Protein AF-0000000070506401 (afdb_homodimer)

InterPro domains:
  IPR000594 THIF-type NAD/FAD binding fold [PF00899] (18-394)
  IPR035985 Ubiquitin-activating enzyme-like [SSF69572] (12-397)
  IPR045886 ThiF/MoeB/HesA family [PTHR10953] (8-391)

Foldseek 3Di:
DPDPPPPDPVRVVLCVLLVVVCVVQNPLLLVLQLVAEEEEEACALLRLLQLLLSPQNHGNEYEYEAQDFDDPQRCVSHVQDDPVRGRPQPRVSSQVSSCVNHVNYYYYYDNDHLVCCCVPPVCVVLPHQAYEYEPDFPVSVQSVLVSCLVSQHKYWYWYFFVQKIKIFIAGNVRRRRPPPVQPPPPLLCLVFAFDRVCVVLVPDDLVPDDPVVNLVPALRSLSSVLQVVLCVVVVDGQDDPVSLVVSLVSLQVSFDADPVHRPDTSVSSVVNNVCSVVNPPPPPVVDLVVVVLLVVLQSQLCVVPVFGQLLDVVCLVVSLVVSQVSSCVVCVNRRHDHDPDSVVSSVRNVSRRHGDNVSSNVNSNLSSVLVSCSSSVPDDHQQTMKMAGNVVRDIDGTHD/DPDPPPQPPVRVVLCVLLVVVCVVLNPLLLVLQLVAEEEEEACALLRLLQLLLSPQNHGNEYEYEAQDFDDPQRCVSHVQDDPVRGRPQPRVSSQVSSCVNHVNYYYYYDNDHLVCCCVPPVCVVLPHQAYEYEPDFLVSVQSVLVSCLVSQHKYWYWYFFVQKIKIFIAGNVRRRRPPPVLPQPPLLCLVFFFDVVCVVLVPDDLVPDDPVVNLVPALSSLSSVLQVVLCVVVVDGQDDPVSLVVSLVSLQVSWDADPVHRPDTSVSSVVNSVCSVVNPPPPPVVDLVVVVLLVVLQSQLCVVPVFGQLLDVVCLVVSLVVSQVSSCVVCVNRVHDHDPDSVVSSVRNVSRRHGDNVSSNVNSNLSSVLVSCSSSVPDDHQQTMKMAGNVVRDIDGGHD

Solvent-accessible surface area (backbone atoms only — not comparable to full-atom values): 40691 Å² total; per-residue (Å²): 128,81,69,80,72,77,67,52,73,66,52,46,52,49,43,61,62,40,43,61,55,35,52,67,56,30,68,66,28,50,52,38,33,40,68,31,28,36,33,38,32,33,72,43,41,40,38,47,36,20,47,49,33,37,40,62,80,36,31,22,30,37,34,28,35,16,50,50,55,31,44,78,77,51,34,58,40,16,84,82,48,50,84,86,44,54,69,36,52,36,13,54,54,52,39,57,54,56,42,70,69,29,83,82,34,45,70,44,58,38,81,39,47,66,64,55,38,59,72,74,40,57,68,70,66,70,74,40,59,34,38,38,37,33,79,67,52,62,72,56,43,53,54,50,38,52,52,29,52,75,67,63,31,36,36,37,40,37,42,50,42,35,53,35,33,39,36,35,45,17,33,64,96,44,68,41,56,79,50,52,74,7,39,45,40,36,56,42,33,26,69,42,59,28,64,47,14,35,46,46,53,61,64,55,52,74,85,76,44,51,68,71,55,51,49,63,43,53,25,32,44,54,34,25,55,45,30,41,52,40,27,72,74,63,72,45,71,68,77,49,70,68,42,45,49,51,49,31,50,56,41,58,71,64,55,60,69,48,92,89,43,82,80,52,68,41,60,26,48,54,48,16,42,64,38,63,73,55,13,70,46,68,68,42,83,83,47,57,58,50,55,54,54,49,51,51,21,47,44,50,34,26,71,73,66,73,42,49,46,17,53,46,83,89,37,28,72,66,28,38,57,51,41,50,51,36,34,47,52,50,27,52,68,28,51,42,71,75,80,86,65,63,64,58,53,51,47,50,16,46,26,22,59,28,55,36,48,20,50,20,28,21,47,8,8,49,50,23,45,44,49,49,24,64,62,46,67,79,44,65,57,68,69,29,30,38,35,35,34,63,63,67,71,46,71,42,73,40,46,82,127,81,68,80,74,76,66,52,73,66,52,46,51,49,44,62,61,40,43,61,54,36,52,66,54,30,68,67,29,49,53,38,32,39,66,32,29,36,33,37,33,32,72,44,42,40,38,48,36,21,47,50,33,37,40,62,80,36,30,21,28,38,34,28,35,15,50,50,55,31,45,79,78,53,34,60,42,16,84,83,49,53,84,85,42,52,69,36,52,35,15,54,54,52,38,57,54,55,41,72,70,28,82,81,35,44,69,44,59,39,80,38,47,66,64,54,39,60,72,76,40,57,68,69,66,71,74,40,58,35,38,38,38,32,81,66,53,62,71,56,43,54,56,51,40,53,53,29,51,75,68,64,30,37,38,37,40,38,42,50,41,34,54,36,33,38,38,35,47,15,34,68,95,43,66,42,57,79,50,55,78,12,34,50,39,38,57,41,32,24,68,45,61,30,64,53,15,34,46,49,54,61,63,55,54,73,86,75,45,52,67,72,56,51,49,63,42,54,24,30,45,54,33,26,55,46,30,42,52,39,28,72,74,63,73,44,71,70,76,49,69,69,43,44,49,50,48,31,51,56,42,55,70,65,57,60,65,47,92,89,44,80,80,53,67,38,60,25,49,53,50,17,43,63,38,63,74,55,10,71,47,68,66,43,82,83,46,58,58,52,55,53,53,48,51,52,19,48,44,52,34,25,72,74,67,74,42,49,45,18,54,46,83,90,36,28,71,66,27,39,56,53,41,49,51,37,34,47,52,49,27,51,69,30,55,42,74,73,79,87,65,64,65,58,52,50,48,49,16,47,28,22,60,29,56,35,48,19,49,19,29,22,48,9,8,50,53,24,45,44,49,48,22,63,62,46,68,49,66,62,62,69,69,27,32,38,35,34,36,62,62,68,69,44,70,41,72,38,42,80

Sequence (800 aa):
MASPESKSPEQSEKNRKYDRQLRLWGDHGQATLEAAHVCLINATGLGTEILKSLVLPGIGAFTIVDGKKITVEDIEPNFFLEADSVGKSRAQVATEILLELNPDVTGDYIDEEPEQILSNSPDFFNSFTVVVATALTEKTLVLLSKRLWELDIPLIVCRSIGFIAYMRIQIKEHTVIETHPDNETPDLRLDRPFDSLKKHLDSINLNEMSFKDHCHVPYLIILYKYLEKWILEHRALPKLYKDKQQLRDMIKSGIRRDEHDSSNSEENFEEAMKAVNTFQNLETPESMMIYYVMLRGVDKFQAEYNSYPGEFDDQVEPDIVKLKTCLTKLLSEWGCGPLAKDDYVHEFCRFGGAELHSVSAFLGGLAAQETIKLITNQYKPVHNTFIYDAVTSNSGTFFFMASPESKSPEQSEKNRKYDRQLRLWGDHGQATLEAAHVCLINATGLGTEILKSLVLPGIGAFTIVDGKKITVEDIEPNFFLEADSVGKSRAQVATEILLELNPDVTGDYIDEEPEQILSNSPDFFNSFTVVVATALTEKTLVLLSKRLWELDIPLIVCRSIGFIAYMRIQIKEHTVIETHPDNETPDLRLDRPFDSLKKHLDSINLNEMSFKDHCHVPYLIILYKYLEKWILEHRALPKLYKDKQQLRDMIKSGIRRDEHDSSNSEENFEEAMKAVNTFQNLETPESMMIYYVMLRGVDKFQAEYNSYPGEFDDQVEPDIVKLKTCLTKLLSEWGCGPLAKDDYVHEFCRFGGAELHSVSAFLGGLAAQETIKLITNQYKPVHNTFIYDAVTSNSGTFFF

pLDDT: mean 79.35, std 19.23, range [19.95, 98.81]

Secondary structure (DSSP, 8-state):
--------HHHHHHHHHTHHHHHHHHHHHHHHHHH-EEEEES--HHHHHHHHHHHTTT-SEEEEE--PBP-HHHHTT-TT--GGGTTSBHHHHHHHHHHHT-TT-EEEEE-S-HHHHHHH-GGGGGG-SEEEEES--HHHHHHHHHHHHHHT--EEEEEEEBTEEEEEEEBTTB------TTS----S-TTS--HHHHHHHHH--GGGS-HHHHHTS-HHHHHHHHHHHHHHHHSS---SHHHHHHHHHHHHTT----SS-TT---HHHHHHHHHTTTTT-TT-TT-THHHHHHHHHHHHHHHHHSS-TT-SGGGHHHHHHHHHHHHHHHHHHHTPPPPS-THHHHHHHHHTTPBPHHHHHHHHHHHHHHHHHHHHT-SPPP-SEEEEETTTTEEEEE--/--------HHHHHHHHHTHHHHHHHHHHHHHHHHH-EEEEES--HHHHHHHHHHHTTT-SEEEEE--PBP-HHHHTT-TT--GGGTTSBHHHHHHHHHHTT-TT-EEEEE-S-HHHHHHH-GGGGGG-SEEEEES--HHHHHHHHHHHHHHT--EEEEEEEBTEEEEEEEBTTB------TTS-S--S-TTS--HHHHHHHHH--GGGS-HHHHHTS-HHHHHHHHHHHHHHHHSS---SHHHHHHHHHHHHTTPPPPSS-TT---HHHHHHHHHTTTSS-TT-TT-THHHHHHHHHHHHHHHHHSS-TT-SGGGHHHHHHHHHHHHHHHHHHHTPPPPS-THHHHHHHHHTTPBPHHHHHHHHHHHHHHHHHHHHT-SPPP-SEEEEETTTTEEEEE--

Radius of gyration: 26.97 Å; Cα contacts (8 Å, |Δi|>4): 1550; chains: 2; bounding box: 68×63×70 Å

Structure (mmCIF, N/CA/C/O backbone):
data_AF-0000000070506401-model_v1
#
loop_
_entity.id
_entity.type
_entity.pdbx_description
1 polymer 'NEDD8-activating enzyme E1 regulatory subunit'
#
loop_
_atom_site.group_PDB
_atom_site.id
_atom_site.type_symbol
_atom_site.label_atom_id
_atom_site.label_alt_id
_atom_site.label_comp_id
_atom_site.label_asym_id
_atom_site.label_entity_id
_atom_site.label_seq_id
_atom_site.pdbx_PDB_ins_code
_atom_site.Cartn_x
_atom_site.Cartn_y
_atom_site.Cartn_z
_atom_site.occupancy
_atom_site.B_iso_or_equiv
_atom_site.auth_seq_id
_atom_site.auth_comp_id
_atom_site.auth_asym_id
_atom_site.auth_atom_id
_atom_site.pdbx_PDB_model_num
ATOM 1 N N . MET A 1 1 ? -10.141 -29.172 35.938 1 19.95 1 MET A N 1
ATOM 2 C CA . MET A 1 1 ? -10.414 -29.594 34.594 1 19.95 1 MET A CA 1
ATOM 3 C C . MET A 1 1 ? -11.359 -28.609 33.906 1 19.95 1 MET A C 1
ATOM 5 O O . MET A 1 1 ? -12.578 -28.703 34.031 1 19.95 1 MET A O 1
ATOM 9 N N . ALA A 1 2 ? -11.055 -27.359 33.875 1 30.64 2 ALA A N 1
ATOM 10 C CA . ALA A 1 2 ? -12.047 -26.344 33.531 1 30.64 2 ALA A CA 1
ATOM 11 C C . ALA A 1 2 ? -12.727 -26.656 32.188 1 30.64 2 ALA A C 1
ATOM 13 O O . ALA A 1 2 ? -12.07 -27.094 31.25 1 30.64 2 ALA A O 1
ATOM 14 N N . SER A 1 3 ? -13.875 -26.984 32.125 1 30.61 3 SER A N 1
ATOM 15 C CA . SER A 1 3 ? -14.688 -27.359 30.984 1 30.61 3 SER A CA 1
ATOM 16 C C . SER A 1 3 ? -14.492 -26.391 29.828 1 30.61 3 SER A C 1
ATOM 18 O O . SER A 1 3 ? -14.406 -25.172 30.047 1 30.61 3 SER A O 1
ATOM 20 N N . PRO A 1 4 ? -13.891 -26.75 28.672 1 41.03 4 PRO A N 1
ATOM 21 C CA . PRO A 1 4 ? -13.742 -25.812 27.562 1 41.03 4 PRO A CA 1
ATOM 22 C C . PRO A 1 4 ? -14.992 -24.953 27.344 1 41.03 4 PRO A C 1
ATOM 24 O O . PRO A 1 4 ? -16.094 -25.484 27.234 1 41.03 4 PRO A O 1
ATOM 27 N N . GLU A 1 5 ? -15.234 -23.938 28.047 1 42.62 5 GLU A N 1
ATOM 28 C CA . GLU A 1 5 ? -16.438 -23.109 28.094 1 42.62 5 GLU A CA 1
ATOM 29 C C . GLU A 1 5 ? -17.062 -22.984 26.703 1 42.62 5 GLU A C 1
ATOM 31 O O . GLU A 1 5 ? -16.391 -22.656 25.734 1 42.62 5 GLU A O 1
ATOM 36 N N . SER A 1 6 ? -18.078 -23.672 26.359 1 47.59 6 SER A N 1
ATOM 37 C CA . SER A 1 6 ? -18.969 -23.688 25.203 1 47.59 6 SER A CA 1
ATOM 38 C C . SER A 1 6 ? -19.234 -22.266 24.688 1 47.59 6 SER A C 1
ATOM 40 O O . SER A 1 6 ? -19.75 -21.422 25.422 1 47.59 6 SER A O 1
ATOM 42 N N . LYS A 1 7 ? -18.422 -21.938 23.781 1 56.75 7 LYS A N 1
ATOM 43 C CA . LYS A 1 7 ? -18.641 -20.594 23.25 1 56.75 7 LYS A CA 1
ATOM 44 C C . LYS A 1 7 ? -20.078 -20.422 22.781 1 56.75 7 LYS A C 1
ATOM 46 O O . LYS A 1 7 ? -20.703 -21.359 22.281 1 56.75 7 LYS A O 1
ATOM 51 N N . SER A 1 8 ? -20.828 -19.297 23.25 1 62.41 8 SER A N 1
ATOM 52 C CA . SER A 1 8 ? -22.172 -18.953 22.797 1 62.41 8 SER A CA 1
ATOM 53 C C . SER A 1 8 ? -22.281 -19 21.281 1 62.41 8 SER A C 1
ATOM 55 O O . SER A 1 8 ? -21.266 -18.891 20.578 1 62.41 8 SER A O 1
ATOM 57 N N . PRO A 1 9 ? -23.391 -19.484 20.734 1 61.19 9 PRO A N 1
ATOM 58 C CA . PRO A 1 9 ? -23.609 -19.5 19.281 1 61.19 9 PRO A CA 1
ATOM 59 C C . PRO A 1 9 ? -23.125 -18.219 18.609 1 61.19 9 PRO A C 1
ATOM 61 O O . PRO A 1 9 ? -22.594 -18.281 17.5 1 61.19 9 PRO A O 1
ATOM 64 N N . GLU A 1 10 ? -23.281 -17.125 19.297 1 63.31 10 GLU A N 1
ATOM 65 C CA . GLU A 1 10 ? -22.844 -15.852 18.734 1 63.31 10 GLU A CA 1
ATOM 66 C C . GLU A 1 10 ? -21.328 -15.781 18.641 1 63.31 10 GLU A C 1
ATOM 68 O O . GLU A 1 10 ? -20.781 -15.305 17.656 1 63.31 10 GLU A O 1
ATOM 73 N N . GLN A 1 11 ? -20.797 -16.281 19.641 1 63.84 11 GLN A N 1
ATOM 74 C CA . GLN A 1 11 ? -19.328 -16.281 19.688 1 63.84 11 GLN A CA 1
ATOM 75 C C . GLN A 1 11 ? -18.766 -17.234 18.641 1 63.84 11 GLN A C 1
ATOM 77 O O . GLN A 1 11 ? -17.734 -16.938 18.016 1 63.84 11 GLN A O 1
ATOM 82 N N . SER A 1 12 ? -19.484 -18.219 18.438 1 68.44 12 SER A N 1
ATOM 83 C CA . SER A 1 12 ? -19.047 -19.203 17.453 1 68.44 12 SER A CA 1
ATOM 84 C C . SER A 1 12 ? -19.125 -18.641 16.047 1 68.44 12 SER A C 1
ATOM 86 O O . SER A 1 12 ? -18.219 -18.844 15.242 1 68.44 12 SER A O 1
ATOM 88 N N . GLU A 1 13 ? -20.203 -17.938 15.82 1 72.69 13 GLU A N 1
ATOM 89 C CA . GLU A 1 13 ? -20.359 -17.344 14.492 1 72.69 13 GLU A CA 1
ATOM 90 C C . GLU A 1 13 ? -19.297 -16.281 14.227 1 72.69 13 GLU A C 1
ATOM 92 O O . GLU A 1 13 ? -18.75 -16.203 13.125 1 72.69 13 GLU A O 1
ATOM 97 N N . LYS A 1 14 ? -19.062 -15.602 15.258 1 75.88 14 LYS A N 1
ATOM 98 C CA . LYS A 1 14 ? -18.031 -14.578 15.133 1 75.88 14 LYS A CA 1
ATOM 99 C C . LYS A 1 14 ? -16.656 -15.203 14.906 1 75.88 14 LYS A C 1
ATOM 101 O O . LYS A 1 14 ? -15.875 -14.711 14.102 1 75.88 14 LYS A O 1
ATOM 106 N N . ASN A 1 15 ? -16.469 -16.234 15.562 1 73.38 15 ASN A N 1
ATOM 107 C CA . ASN A 1 15 ? -15.188 -16.922 15.406 1 73.38 15 ASN A CA 1
ATOM 108 C C . ASN A 1 15 ? -15.023 -17.5 14 1 73.38 15 ASN A C 1
ATOM 110 O O . ASN A 1 15 ? -13.914 -17.516 13.461 1 73.38 15 ASN A O 1
ATOM 114 N N . ARG A 1 16 ? -16.094 -17.875 13.562 1 72.81 16 ARG A N 1
ATOM 115 C CA . ARG A 1 16 ? -16.047 -18.406 12.203 1 72.81 16 ARG A CA 1
ATOM 116 C C . ARG A 1 16 ? -15.766 -17.297 11.195 1 72.81 16 ARG A C 1
ATOM 118 O O . ARG A 1 16 ? -15 -17.5 10.25 1 72.81 16 ARG A O 1
ATOM 125 N N . LYS A 1 17 ? -16.312 -16.172 11.539 1 75.94 17 LYS A N 1
ATOM 126 C CA . LYS A 1 17 ? -16.188 -15.031 10.641 1 75.94 17 LYS A CA 1
ATOM 127 C C . LYS A 1 17 ? -14.75 -14.508 10.625 1 75.94 17 LYS A C 1
ATOM 129 O O . LYS A 1 17 ? -14.227 -14.125 9.578 1 75.94 17 LYS A O 1
ATOM 134 N N . TYR A 1 18 ? -14.141 -14.594 11.789 1 77.44 18 TYR A N 1
ATOM 135 C CA . TYR A 1 18 ? -12.82 -13.992 11.922 1 77.44 18 TYR A CA 1
ATOM 136 C C . TYR A 1 18 ? -11.75 -15.062 12.086 1 77.44 18 TYR A C 1
ATOM 138 O O . TYR A 1 18 ? -10.688 -14.797 12.656 1 77.44 18 TYR A O 1
ATOM 146 N N . ASP A 1 19 ? -12.008 -16.25 11.609 1 78.69 19 ASP A N 1
ATOM 147 C CA . ASP A 1 19 ? -11.133 -17.406 11.82 1 78.69 19 ASP A CA 1
ATOM 148 C C . ASP A 1 19 ? -9.719 -17.125 11.32 1 78.69 19 ASP A C 1
ATOM 150 O O . ASP A 1 19 ? -8.742 -17.391 12.023 1 78.69 19 ASP A O 1
ATOM 154 N N . ARG A 1 20 ? -9.664 -16.578 10.25 1 75.75 20 ARG A N 1
ATOM 155 C CA . ARG A 1 20 ? -8.344 -16.359 9.664 1 75.75 20 ARG A CA 1
ATOM 156 C C . ARG A 1 20 ? -7.574 -15.297 10.445 1 75.75 20 ARG A C 1
ATOM 158 O O . ARG A 1 20 ? -6.383 -15.469 10.719 1 75.75 20 ARG A O 1
ATOM 165 N N . GLN A 1 21 ? -8.234 -14.281 10.875 1 79.88 21 GLN A N 1
ATOM 166 C CA . GLN A 1 21 ? -7.594 -13.227 11.656 1 79.88 21 GLN A CA 1
ATOM 167 C C . GLN A 1 21 ? -7.203 -13.727 13.039 1 79.88 21 GLN A C 1
ATOM 169 O O . GLN A 1 21 ? -6.168 -13.328 13.578 1 79.88 21 GLN A O 1
ATOM 174 N N . LEU A 1 22 ? -7.992 -14.625 13.547 1 81.31 22 LEU A N 1
ATOM 175 C CA . LEU A 1 22 ? -7.727 -15.203 14.859 1 81.31 22 LEU A CA 1
ATOM 176 C C . LEU A 1 22 ? -6.41 -15.969 14.859 1 81.31 22 LEU A C 1
ATOM 178 O O . LEU A 1 22 ? -5.684 -15.961 15.852 1 81.31 22 LEU A O 1
ATOM 182 N N . ARG A 1 23 ? -6.199 -16.453 13.758 1 81.81 23 ARG A N 1
ATOM 183 C CA . ARG A 1 23 ? -4.945 -17.188 13.633 1 81.81 23 ARG A CA 1
ATOM 184 C C . ARG A 1 23 ? -3.756 -16.234 13.562 1 81.81 23 ARG A C 1
ATOM 186 O O . ARG A 1 23 ? -2.652 -16.578 13.992 1 81.81 23 ARG A O 1
ATOM 193 N N . LEU A 1 24 ? -4.055 -15.141 13.125 1 81.56 24 LEU A N 1
ATOM 194 C CA . LEU A 1 24 ? -2.957 -14.219 12.852 1 81.56 24 LEU A CA 1
ATOM 195 C C . LEU A 1 24 ? -2.619 -13.398 14.086 1 81.56 24 LEU A C 1
ATOM 197 O O . LEU A 1 24 ? -1.445 -13.25 14.438 1 81.56 24 LEU A O 1
ATOM 201 N N . TRP A 1 25 ? -3.613 -12.844 14.797 1 82.62 25 TRP A N 1
ATOM 202 C CA . TRP A 1 25 ? -3.268 -12.039 15.961 1 82.62 25 TRP A CA 1
ATOM 203 C C . TRP A 1 25 ? -3.916 -12.602 17.219 1 82.62 25 TRP A C 1
ATOM 205 O O . TRP A 1 25 ? -3.855 -11.984 18.281 1 82.62 25 TRP A O 1
ATOM 215 N N . GLY A 1 26 ? -4.512 -13.75 17.188 1 83.62 26 GLY A N 1
ATOM 216 C CA . GLY A 1 26 ? -4.977 -14.492 18.359 1 83.62 26 GLY A CA 1
ATOM 217 C C . GLY A 1 26 ? -6.27 -13.945 18.938 1 83.62 26 GLY A C 1
ATOM 218 O O . GLY A 1 26 ? -6.766 -12.906 18.484 1 83.62 26 GLY A O 1
ATOM 219 N N . ASP A 1 27 ? -6.754 -14.633 19.922 1 85.38 27 ASP A N 1
ATOM 220 C CA . ASP A 1 27 ? -8.016 -14.281 20.562 1 85.38 27 ASP A CA 1
ATOM 221 C C . ASP A 1 27 ? -7.918 -12.922 21.25 1 85.38 27 ASP A C 1
ATOM 223 O O . ASP A 1 27 ? -8.852 -12.117 21.188 1 85.38 27 ASP A O 1
ATOM 227 N N . HIS A 1 28 ? -6.836 -12.742 21.859 1 87.31 28 HIS A N 1
ATOM 228 C CA . HIS A 1 28 ? -6.652 -11.477 22.547 1 87.31 28 HIS A CA 1
ATOM 229 C C . HIS A 1 28 ? -6.621 -10.312 21.578 1 87.31 28 HIS A C 1
ATOM 231 O O . HIS A 1 28 ? -7.223 -9.266 21.828 1 87.31 28 HIS A O 1
ATOM 237 N N . GLY A 1 29 ? -5.941 -10.516 20.5 1 89.12 29 GLY A N 1
ATOM 238 C CA . GLY A 1 29 ? -5.891 -9.477 19.484 1 89.12 29 GLY A CA 1
ATOM 239 C C . GLY A 1 29 ? -7.25 -9.148 18.891 1 89.12 29 GLY A C 1
ATOM 240 O O . GLY A 1 29 ? -7.602 -7.973 18.766 1 89.12 29 GLY A O 1
ATOM 241 N N . GLN A 1 30 ? -8.016 -10.141 18.672 1 90.94 30 GLN A N 1
ATOM 242 C CA . GLN A 1 30 ? -9.336 -9.93 18.094 1 90.94 30 GLN A CA 1
ATOM 243 C C . GLN A 1 30 ? -10.281 -9.266 19.094 1 90.94 30 GLN A C 1
ATOM 245 O O . GLN A 1 30 ? -11.062 -8.383 18.734 1 90.94 30 GLN A O 1
ATOM 250 N N . ALA A 1 31 ? -10.156 -9.719 20.281 1 91.88 31 ALA A N 1
ATOM 251 C CA . ALA A 1 31 ? -10.992 -9.133 21.328 1 91.88 31 ALA A CA 1
ATOM 252 C C . ALA A 1 31 ? -10.672 -7.648 21.516 1 91.88 31 ALA A C 1
ATOM 254 O O . ALA A 1 31 ? -11.578 -6.836 21.703 1 91.88 31 ALA A O 1
ATOM 255 N N . THR A 1 32 ? -9.398 -7.371 21.453 1 93.69 32 THR A N 1
ATOM 256 C CA . THR A 1 32 ? -8.977 -5.98 21.594 1 93.69 32 THR A CA 1
ATOM 257 C C . THR A 1 32 ? -9.469 -5.145 20.422 1 93.69 32 THR A C 1
ATOM 259 O O . THR A 1 32 ? -9.875 -3.994 20.594 1 93.69 32 THR A O 1
ATOM 262 N N . LEU A 1 33 ? -9.414 -5.68 19.266 1 94.06 33 LEU A N 1
ATOM 263 C CA . LEU A 1 33 ? -9.914 -5.004 18.078 1 94.06 33 LEU A CA 1
ATOM 264 C C . LEU A 1 33 ? -11.406 -4.727 18.188 1 94.06 33 LEU A C 1
ATOM 266 O O . LEU A 1 33 ? -11.867 -3.633 17.859 1 94.06 33 LEU A O 1
ATOM 270 N N . GLU A 1 34 ? -12.117 -5.68 18.688 1 95.25 34 GLU A N 1
ATOM 271 C CA . GLU A 1 34 ? -13.57 -5.582 18.812 1 95.25 34 GLU A CA 1
ATOM 272 C C . GLU A 1 34 ? -13.961 -4.602 19.922 1 95.25 34 GLU A C 1
ATOM 274 O O . GLU A 1 34 ? -15.102 -4.137 19.969 1 95.25 34 GLU A O 1
ATOM 279 N N . ALA A 1 35 ? -13.062 -4.309 20.75 1 96.44 35 ALA A N 1
ATOM 280 C CA . ALA A 1 35 ? -13.32 -3.371 21.828 1 96.44 35 ALA A CA 1
ATOM 281 C C . ALA A 1 35 ? -12.836 -1.968 21.469 1 96.44 35 ALA A C 1
ATOM 283 O O . ALA A 1 35 ? -13.156 -0.999 22.172 1 96.44 35 ALA A O 1
ATOM 284 N N . ALA A 1 36 ? -12.125 -1.816 20.422 1 97.44 36 ALA A N 1
ATOM 285 C CA . ALA A 1 36 ? -11.477 -0.558 20.062 1 97.44 36 ALA A CA 1
ATOM 286 C C . ALA A 1 36 ? -12.492 0.44 19.516 1 97.44 36 ALA A C 1
ATOM 288 O O . ALA A 1 36 ? -13.492 0.047 18.922 1 97.44 36 ALA A O 1
ATOM 289 N N . HIS A 1 37 ? -12.25 1.702 19.734 1 98.62 37 HIS A N 1
ATOM 290 C CA . HIS A 1 37 ? -13.008 2.824 19.188 1 98.62 37 HIS A CA 1
ATOM 291 C C . HIS A 1 37 ? -12.094 3.791 18.438 1 98.62 37 HIS A C 1
ATOM 293 O O . HIS A 1 37 ? -11.289 4.496 19.062 1 98.62 37 HIS A O 1
ATOM 299 N N . VAL A 1 38 ? -12.258 3.844 17.125 1 98.69 38 VAL A N 1
ATOM 300 C CA . VAL A 1 38 ? -11.375 4.645 16.281 1 98.69 38 VAL A CA 1
ATOM 301 C C . VAL A 1 38 ? -12.094 5.918 15.844 1 98.69 38 VAL A C 1
ATOM 303 O O . VAL A 1 38 ? -13.266 5.879 15.469 1 98.69 38 VAL A O 1
ATOM 306 N N . CYS A 1 39 ? -11.398 7.027 15.898 1 98.81 39 CYS A N 1
ATOM 307 C CA . CYS A 1 39 ? -11.906 8.289 15.383 1 98.81 39 CYS A CA 1
ATOM 308 C C . CYS A 1 39 ? -11.234 8.648 14.062 1 98.81 39 CYS A C 1
ATOM 310 O O . CYS A 1 39 ? -10 8.664 13.969 1 98.81 39 CYS A O 1
ATOM 312 N N . LEU A 1 40 ? -12.023 8.828 13.055 1 98.75 40 LEU A N 1
ATOM 313 C CA . LEU A 1 40 ? -11.516 9.336 11.789 1 98.75 40 LEU A CA 1
ATOM 314 C C . LEU A 1 40 ? -11.875 10.805 11.602 1 98.75 40 LEU A C 1
ATOM 316 O O . LEU A 1 40 ? -13.047 11.18 11.672 1 98.75 40 LEU A O 1
ATOM 320 N N . ILE A 1 41 ? -10.844 11.633 11.398 1 98.5 41 ILE A N 1
ATOM 321 C CA . ILE A 1 41 ? -11.07 13.039 11.094 1 98.5 41 ILE A CA 1
ATOM 322 C C . ILE A 1 41 ? -10.977 13.258 9.586 1 98.5 41 ILE A C 1
ATOM 324 O O . ILE A 1 41 ? -9.922 13.039 8.984 1 98.5 41 ILE A O 1
ATOM 328 N N . ASN A 1 42 ? -12.055 13.734 8.961 1 97.25 42 ASN A N 1
ATOM 329 C CA . ASN A 1 42 ? -12.242 13.984 7.539 1 97.25 42 ASN A CA 1
ATOM 330 C C . ASN A 1 42 ? -12.398 12.68 6.762 1 97.25 42 ASN A C 1
ATOM 332 O O . ASN A 1 42 ? -11.438 11.922 6.617 1 97.25 42 ASN A O 1
ATOM 336 N N . ALA A 1 43 ? -13.57 12.484 6.258 1 96.5 43 ALA A N 1
ATOM 337 C CA . ALA A 1 43 ? -13.875 11.281 5.488 1 96.5 43 ALA A CA 1
ATOM 338 C C . ALA A 1 43 ? -13.484 11.445 4.023 1 96.5 43 ALA A C 1
ATOM 340 O O . ALA A 1 43 ? -14.305 11.234 3.127 1 96.5 43 ALA A O 1
ATOM 341 N N . THR A 1 44 ? -12.172 11.766 3.797 1 95.62 44 THR A N 1
ATOM 342 C CA . THR A 1 44 ? -11.648 11.828 2.438 1 95.62 44 THR A CA 1
ATOM 343 C C . THR A 1 44 ? -11.648 10.445 1.793 1 95.62 44 THR A C 1
ATOM 345 O O . THR A 1 44 ? -12.016 9.453 2.434 1 95.62 44 THR A O 1
ATOM 348 N N . GLY A 1 45 ? -11.336 10.367 0.509 1 94.19 45 GLY A N 1
ATOM 349 C CA . GLY A 1 45 ? -11.148 9.062 -0.108 1 94.19 45 GLY A CA 1
ATOM 350 C C . GLY A 1 45 ? -10.195 8.172 0.664 1 94.19 45 GLY A C 1
ATOM 351 O O . GLY A 1 45 ? -10.492 7 0.9 1 94.19 45 GLY A O 1
ATOM 352 N N . LEU A 1 46 ? -9.125 8.734 1.078 1 97.12 46 LEU A N 1
ATOM 353 C CA . LEU A 1 46 ? -8.148 8.016 1.888 1 97.12 46 LEU A CA 1
ATOM 354 C C . LEU A 1 46 ? -8.75 7.602 3.225 1 97.12 46 LEU A C 1
ATOM 356 O O . LEU A 1 46 ? -8.562 6.461 3.664 1 97.12 46 LEU A O 1
ATOM 360 N N . GLY A 1 47 ? -9.43 8.508 3.869 1 97.88 47 GLY A N 1
ATOM 361 C CA . GLY A 1 47 ? -10.039 8.203 5.156 1 97.88 47 GLY A CA 1
ATOM 362 C C . GLY A 1 47 ? -10.984 7.02 5.105 1 97.88 47 GLY A C 1
ATOM 363 O O . GLY A 1 47 ? -10.938 6.145 5.973 1 97.88 47 GLY A O 1
ATOM 364 N N . THR A 1 48 ? -11.805 6.98 4.09 1 96.56 48 THR A N 1
ATOM 365 C CA . THR A 1 48 ? -12.773 5.895 3.963 1 96.56 48 THR A CA 1
ATOM 366 C C . THR A 1 48 ? -12.07 4.582 3.631 1 96.56 48 THR A C 1
ATOM 368 O O . THR A 1 48 ? -12.516 3.512 4.055 1 96.56 48 THR A O 1
ATOM 371 N N . GLU A 1 49 ? -10.977 4.648 2.83 1 96.56 49 GLU A N 1
ATOM 372 C CA . GLU A 1 49 ? -10.172 3.457 2.576 1 96.56 49 GLU A CA 1
ATOM 373 C C . GLU A 1 49 ? -9.609 2.887 3.875 1 96.56 49 GLU A C 1
ATOM 375 O O . GLU A 1 49 ? -9.586 1.668 4.066 1 96.56 49 GLU A O 1
ATOM 380 N N . ILE A 1 50 ? -9.141 3.74 4.73 1 98.12 50 ILE A N 1
ATOM 381 C CA . ILE A 1 50 ? -8.57 3.324 6.004 1 98.12 50 ILE A CA 1
ATOM 382 C C . ILE A 1 50 ? -9.641 2.648 6.859 1 98.12 50 ILE A C 1
ATOM 384 O O . ILE A 1 50 ? -9.445 1.536 7.352 1 98.12 50 ILE A O 1
ATOM 388 N N . LEU A 1 51 ? -10.781 3.281 6.988 1 97.62 51 LEU A N 1
ATOM 389 C CA . LEU A 1 51 ? -11.844 2.736 7.828 1 97.62 51 LEU A CA 1
ATOM 390 C C . LEU A 1 51 ? -12.375 1.428 7.25 1 97.62 51 LEU A C 1
ATOM 392 O O . LEU A 1 51 ? -12.727 0.512 7.996 1 97.62 51 LEU A O 1
ATOM 396 N N . LYS A 1 52 ? -12.438 1.392 5.902 1 95.5 52 LYS A N 1
ATOM 397 C CA . LYS A 1 52 ? -12.844 0.14 5.27 1 95.5 52 LYS A CA 1
ATOM 398 C C . LYS A 1 52 ? -11.977 -1.022 5.75 1 95.5 52 LYS A C 1
ATOM 400 O O . LYS A 1 52 ? -12.5 -2.07 6.137 1 95.5 52 LYS A O 1
ATOM 405 N N . SER A 1 53 ? -10.742 -0.786 5.789 1 95.62 53 SER A N 1
ATOM 406 C CA . SER A 1 53 ? -9.781 -1.833 6.133 1 95.62 53 SER A CA 1
ATOM 407 C C . SER A 1 53 ? -9.789 -2.117 7.633 1 95.62 53 SER A C 1
ATOM 409 O O . SER A 1 53 ? -9.195 -3.096 8.086 1 95.62 53 SER A O 1
ATOM 411 N N . LEU A 1 54 ? -10.484 -1.3 8.422 1 97 54 LEU A N 1
ATOM 412 C CA . LEU A 1 54 ? -10.609 -1.525 9.859 1 97 54 LEU A CA 1
ATOM 413 C C . LEU A 1 54 ? -11.961 -2.137 10.195 1 97 54 LEU A C 1
ATOM 415 O O . LEU A 1 54 ? -12.078 -2.918 11.148 1 97 54 LEU A O 1
ATOM 419 N N . VAL A 1 55 ? -12.953 -1.755 9.422 1 95.81 55 VAL A N 1
ATOM 420 C CA . VAL A 1 55 ? -14.32 -2.219 9.656 1 95.81 55 VAL A CA 1
ATOM 421 C C . VAL A 1 55 ? -14.43 -3.693 9.273 1 95.81 55 VAL A C 1
ATOM 423 O O . VAL A 1 55 ? -15.055 -4.48 9.992 1 95.81 55 VAL A O 1
ATOM 426 N N . LEU A 1 56 ? -13.797 -4.043 8.258 1 91.56 56 LEU A N 1
ATOM 427 C CA . LEU A 1 56 ? -13.93 -5.391 7.715 1 91.56 56 LEU A CA 1
ATOM 428 C C . LEU A 1 56 ? -13.383 -6.426 8.695 1 91.56 56 LEU A C 1
ATOM 430 O O . LEU A 1 56 ? -14.016 -7.465 8.922 1 91.56 56 LEU A O 1
ATOM 434 N N . PRO A 1 57 ? -12.25 -6.152 9.336 1 91.44 57 PRO A N 1
ATOM 435 C CA . PRO A 1 57 ? -11.773 -7.125 10.32 1 91.44 57 PRO A CA 1
ATOM 436 C C . PRO A 1 57 ? -12.516 -7.027 11.656 1 91.44 57 PRO A C 1
ATOM 438 O O . PRO A 1 57 ? -12.234 -7.797 12.578 1 91.44 57 PRO A O 1
ATOM 441 N N . GLY A 1 58 ? -13.383 -6.055 11.844 1 93.19 58 GLY A N 1
ATOM 442 C CA . GLY A 1 58 ? -14.297 -6.078 12.969 1 93.19 58 GLY A CA 1
ATOM 443 C C . GLY A 1 58 ? -13.859 -5.176 14.109 1 93.19 58 GLY A C 1
ATOM 444 O O . GLY A 1 58 ? -13.852 -5.59 15.266 1 93.19 58 GLY A O 1
ATOM 445 N N . ILE A 1 59 ? -13.422 -3.996 13.781 1 95.94 59 ILE A N 1
ATOM 446 C CA . ILE A 1 59 ? -13.188 -3.025 14.852 1 95.94 59 ILE A CA 1
ATOM 447 C C . ILE A 1 59 ? -14.484 -2.791 15.625 1 95.94 59 ILE A C 1
ATOM 449 O O . ILE A 1 59 ? -15.578 -2.955 15.078 1 95.94 59 ILE A O 1
ATOM 453 N N . GLY A 1 60 ? -14.367 -2.457 16.875 1 97.19 60 GLY A N 1
ATOM 454 C CA . GLY A 1 60 ? -15.562 -2.291 17.703 1 97.19 60 GLY A CA 1
ATOM 455 C C . GLY A 1 60 ? -16.438 -1.134 17.25 1 97.19 60 GLY A C 1
ATOM 456 O O . GLY A 1 60 ? -17.641 -1.299 17.062 1 97.19 60 GLY A O 1
ATOM 457 N N . ALA A 1 61 ? -15.773 -0.033 17.172 1 98.38 61 ALA A N 1
ATOM 458 C CA . ALA A 1 61 ? -16.531 1.171 16.844 1 98.38 61 ALA A CA 1
ATOM 459 C C . ALA A 1 61 ? -15.672 2.195 16.125 1 98.38 61 ALA A C 1
ATOM 461 O O . ALA A 1 61 ? -14.445 2.168 16.234 1 98.38 61 ALA A O 1
ATOM 462 N N . PHE A 1 62 ? -16.391 3.035 15.367 1 98.69 62 PHE A N 1
ATOM 463 C CA . PHE A 1 62 ? -15.703 4.188 14.789 1 98.69 62 PHE A CA 1
ATOM 464 C C . PHE A 1 62 ? -16.594 5.426 14.844 1 98.69 62 PHE A C 1
ATOM 466 O O . PHE A 1 62 ? -17.812 5.312 14.938 1 98.69 62 PHE A O 1
ATOM 473 N N . THR A 1 63 ? -15.953 6.598 14.898 1 98.75 63 THR A N 1
ATOM 474 C CA . THR A 1 63 ? -16.625 7.891 14.781 1 98.75 63 THR A CA 1
ATOM 475 C C . THR A 1 63 ? -15.922 8.766 13.742 1 98.75 63 THR A C 1
ATOM 477 O O . THR A 1 63 ? -14.703 8.906 13.75 1 98.75 63 THR A O 1
ATOM 480 N N . ILE A 1 64 ? -16.75 9.289 12.875 1 98.56 64 ILE A N 1
ATOM 481 C CA . ILE A 1 64 ? -16.219 10.18 11.852 1 98.56 64 ILE A CA 1
ATOM 482 C C . ILE A 1 64 ? -16.516 11.633 12.211 1 98.56 64 ILE A C 1
ATOM 484 O O . ILE A 1 64 ? -17.672 11.977 12.484 1 98.56 64 ILE A O 1
ATOM 488 N N . VAL A 1 65 ? -15.477 12.461 12.281 1 98.25 65 VAL A N 1
ATOM 489 C CA . VAL A 1 65 ? -15.617 13.906 12.438 1 98.25 65 VAL A CA 1
ATOM 490 C C . VAL A 1 65 ? -15.312 14.602 11.109 1 98.25 65 VAL A C 1
ATOM 492 O O . VAL A 1 65 ? -14.18 14.547 10.617 1 98.25 65 VAL A O 1
ATOM 495 N N . ASP A 1 66 ? -16.297 15.18 10.547 1 97.88 66 ASP A N 1
ATOM 496 C CA . ASP A 1 66 ? -16.172 15.867 9.258 1 97.88 66 ASP A CA 1
ATOM 497 C C . ASP A 1 66 ? -17.266 16.922 9.094 1 97.88 66 ASP A C 1
ATOM 499 O O . ASP A 1 66 ? -18.438 16.594 8.984 1 97.88 66 ASP A O 1
ATOM 503 N N . GLY A 1 67 ? -16.859 18.172 9.031 1 96.69 67 GLY A N 1
ATOM 504 C CA . GLY A 1 67 ? -17.844 19.266 8.945 1 96.69 67 GLY A CA 1
ATOM 505 C C . GLY A 1 67 ? -18.188 19.641 7.52 1 96.69 67 GLY A C 1
ATOM 506 O O . GLY A 1 67 ? -19 20.531 7.289 1 96.69 67 GLY A O 1
ATOM 507 N N . LYS A 1 68 ? -17.688 18.938 6.504 1 95.44 68 LYS A N 1
ATOM 508 C CA . LYS A 1 68 ? -17.875 19.297 5.102 1 95.44 68 LYS A CA 1
ATOM 509 C C . LYS A 1 68 ? -19.094 18.594 4.516 1 95.44 68 LYS A C 1
ATOM 511 O O . LYS A 1 68 ? -19.453 17.5 4.957 1 95.44 68 LYS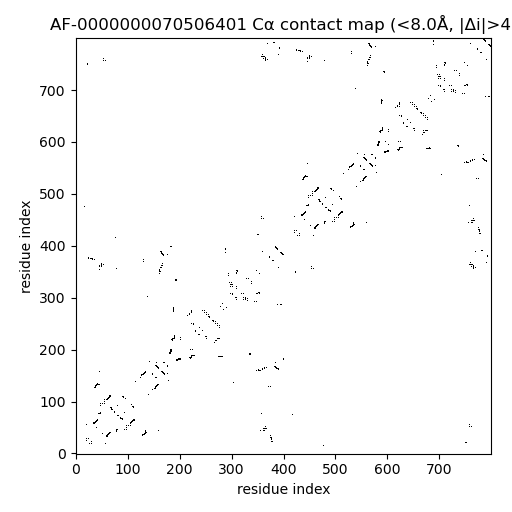 A O 1
ATOM 516 N N . LYS A 1 69 ? -19.656 19.266 3.543 1 96.62 69 LYS A N 1
ATOM 517 C CA . LYS A 1 69 ? -20.672 18.656 2.701 1 96.62 69 LYS A CA 1
ATOM 518 C C . LYS A 1 69 ? -20.062 18.047 1.439 1 96.62 69 LYS A C 1
ATOM 520 O O . LYS A 1 69 ? -19.062 18.562 0.921 1 96.62 69 LYS A O 1
ATOM 525 N N . ILE A 1 70 ? -20.641 17.016 0.994 1 94.94 70 ILE A N 1
ATOM 526 C CA . ILE A 1 70 ? -20.125 16.312 -0.177 1 94.94 70 ILE A CA 1
ATOM 527 C C . ILE A 1 70 ? -20.203 17.234 -1.4 1 94.94 70 ILE A C 1
ATOM 529 O O . ILE A 1 70 ? -21.25 17.828 -1.659 1 94.94 70 ILE A O 1
ATOM 533 N N . THR A 1 71 ? -19.078 17.375 -2.053 1 90.75 71 THR A N 1
ATOM 534 C CA . THR A 1 71 ? -19.016 18.094 -3.322 1 90.75 71 THR A CA 1
ATOM 535 C C . THR A 1 71 ? -18.828 17.125 -4.48 1 90.75 71 THR A C 1
ATOM 537 O O . THR A 1 71 ? -18.562 15.938 -4.27 1 90.75 71 THR A O 1
ATOM 540 N N . VAL A 1 72 ? -18.938 17.578 -5.66 1 83.62 72 VAL A N 1
ATOM 541 C CA . VAL A 1 72 ? -18.734 16.75 -6.852 1 83.62 72 VAL A CA 1
ATOM 542 C C . VAL A 1 72 ? -17.312 16.219 -6.887 1 83.62 72 VAL A C 1
ATOM 544 O O . VAL A 1 72 ? -17.078 15.078 -7.305 1 83.62 72 VAL A O 1
ATOM 547 N N . GLU A 1 73 ? -16.438 17.016 -6.348 1 81.44 73 GLU A N 1
ATOM 548 C CA . GLU A 1 73 ? -15.023 16.641 -6.363 1 81.44 73 GLU A CA 1
ATOM 549 C C . GLU A 1 73 ? -14.734 15.516 -5.383 1 81.44 73 GLU A C 1
ATOM 551 O O . GLU A 1 73 ? -13.773 14.766 -5.555 1 81.44 73 GLU A O 1
ATOM 556 N N . ASP A 1 74 ? -15.641 15.391 -4.469 1 86.06 74 ASP A N 1
ATOM 557 C CA . ASP A 1 74 ? -15.453 14.367 -3.445 1 86.06 74 ASP A CA 1
ATOM 558 C C . ASP A 1 74 ? -15.82 12.984 -3.979 1 86.06 74 ASP A C 1
ATOM 560 O O . ASP A 1 74 ? -15.367 11.969 -3.447 1 86.06 74 ASP A O 1
ATOM 564 N N . ILE A 1 75 ? -16.641 12.961 -4.965 1 81.88 75 ILE A N 1
ATOM 565 C CA . ILE A 1 75 ? -17.219 11.703 -5.438 1 81.88 75 ILE A CA 1
ATOM 566 C C . ILE A 1 75 ? -16.172 10.906 -6.211 1 81.88 75 ILE A C 1
ATOM 568 O O . ILE A 1 75 ? -16.141 9.68 -6.137 1 81.88 75 ILE A O 1
ATOM 572 N N . GLU A 1 76 ? -15.328 11.578 -6.844 1 77.75 76 GLU A N 1
ATOM 573 C CA . GLU A 1 76 ? -14.375 10.914 -7.734 1 77.75 76 GLU A CA 1
ATOM 574 C C . GLU A 1 76 ? -13.422 10.023 -6.953 1 77.75 76 GLU A C 1
ATOM 576 O O . GLU A 1 76 ? -13.281 8.836 -7.254 1 77.75 76 GLU A O 1
ATOM 581 N N . PRO A 1 77 ? -12.852 10.547 -5.957 1 73.75 77 PRO A N 1
ATOM 582 C CA . PRO A 1 77 ? -11.844 9.727 -5.281 1 73.75 77 PRO A CA 1
ATOM 583 C C . PRO A 1 77 ? -12.453 8.797 -4.227 1 73.75 77 PRO A C 1
ATOM 585 O O . PRO A 1 77 ? -11.766 7.922 -3.697 1 73.75 77 PRO A O 1
ATOM 588 N N . ASN A 1 78 ? -13.664 8.969 -3.924 1 78.38 78 ASN A N 1
ATOM 589 C CA . ASN A 1 78 ? -14.297 8.219 -2.844 1 78.38 78 ASN A CA 1
ATOM 590 C C . ASN A 1 78 ? -15.406 7.312 -3.363 1 78.38 78 ASN A C 1
ATOM 592 O O . ASN A 1 78 ? -16.562 7.742 -3.49 1 78.38 78 ASN A O 1
ATOM 596 N N . PHE A 1 79 ? -15.039 6.098 -3.529 1 74.31 79 PHE A N 1
ATOM 597 C CA . PHE A 1 79 ? -15.945 5.176 -4.211 1 74.31 79 PHE A CA 1
ATOM 598 C C . PHE A 1 79 ? -17.125 4.824 -3.326 1 74.31 79 PHE A C 1
ATOM 600 O O . PHE A 1 79 ? -18.094 4.195 -3.783 1 74.31 79 PHE A O 1
ATOM 607 N N . PHE A 1 80 ? -17.172 5.312 -2.178 1 75.94 80 PHE A N 1
ATOM 608 C CA . PHE A 1 80 ? -18.281 5.066 -1.267 1 75.94 80 PHE A CA 1
ATOM 609 C C . PHE A 1 80 ? -19.375 6.102 -1.462 1 75.94 80 PHE A C 1
ATOM 611 O O . PHE A 1 80 ? -20.516 5.898 -1.023 1 75.94 80 PHE A O 1
ATOM 618 N N . LEU A 1 81 ? -18.969 7.207 -2.047 1 81.5 81 LEU A N 1
ATOM 619 C CA . LEU A 1 81 ? -19.938 8.289 -2.225 1 81.5 81 LEU A CA 1
ATOM 620 C C . LEU A 1 81 ? -20.609 8.188 -3.588 1 81.5 81 LEU A C 1
ATOM 622 O O . LEU A 1 81 ? -19.969 7.852 -4.582 1 81.5 81 LEU A O 1
ATOM 626 N N . GLU A 1 82 ? -21.859 8.477 -3.584 1 81.75 82 GLU A N 1
ATOM 627 C CA . GLU A 1 82 ? -22.625 8.445 -4.824 1 81.75 82 GLU A CA 1
ATOM 628 C C . GLU A 1 82 ? -23 9.852 -5.285 1 81.75 82 GLU A C 1
ATOM 630 O O . GLU A 1 82 ? -23.016 10.789 -4.48 1 81.75 82 GLU A O 1
ATOM 635 N N . ALA A 1 83 ? -23.312 9.914 -6.539 1 80.06 83 ALA A N 1
ATOM 636 C CA . ALA A 1 83 ? -23.656 11.203 -7.148 1 80.06 83 ALA A CA 1
ATOM 637 C C . ALA A 1 83 ? -24.844 11.844 -6.438 1 80.06 83 ALA A C 1
ATOM 639 O O . ALA A 1 83 ? -24.891 13.062 -6.273 1 80.06 83 ALA A O 1
ATOM 640 N N . ASP A 1 84 ? -25.688 11.047 -5.879 1 85.94 84 ASP A N 1
ATOM 641 C CA . ASP A 1 84 ? -26.906 11.57 -5.266 1 85.94 84 ASP A CA 1
ATOM 642 C C . ASP A 1 84 ? -26.641 12.062 -3.846 1 85.94 84 ASP A C 1
ATOM 644 O O . ASP A 1 84 ? -27.5 12.664 -3.215 1 85.94 84 ASP A O 1
ATOM 648 N N . SER A 1 85 ? -25.438 11.93 -3.447 1 90.62 85 SER A N 1
ATOM 649 C CA . SER A 1 85 ? -25.109 12.312 -2.08 1 90.62 85 SER A CA 1
ATOM 650 C C . SER A 1 85 ? -24.547 13.734 -2.023 1 90.62 85 SER A C 1
ATOM 652 O O . SER A 1 85 ? -24.297 14.266 -0.939 1 90.62 85 SER A O 1
ATOM 654 N N . VAL A 1 86 ? -24.469 14.383 -3.15 1 92.44 86 VAL A N 1
ATOM 655 C CA . VAL A 1 86 ? -23.922 15.734 -3.184 1 92.44 86 VAL A CA 1
ATOM 656 C C . VAL A 1 86 ? -24.766 16.656 -2.32 1 92.44 86 VAL A C 1
ATOM 658 O O . VAL A 1 86 ? -26 16.625 -2.398 1 92.44 86 VAL A O 1
ATOM 661 N N . GLY A 1 87 ? -24.141 17.406 -1.443 1 95.38 87 GLY A N 1
ATOM 662 C CA . GLY A 1 87 ? -24.844 18.328 -0.572 1 95.38 87 GLY A CA 1
ATOM 663 C C . GLY A 1 87 ? -25.109 17.766 0.807 1 95.38 87 GLY A C 1
ATOM 664 O O . GLY A 1 87 ? -25.391 18.516 1.749 1 95.38 87 GLY A O 1
ATOM 665 N N . LYS A 1 88 ? -25.047 16.516 0.93 1 96.38 88 LYS A N 1
ATOM 666 C CA . LYS A 1 88 ? -25.266 15.852 2.215 1 96.38 88 LYS A CA 1
ATOM 667 C C . LYS A 1 88 ? -23.984 15.875 3.061 1 96.38 88 LYS A C 1
ATOM 669 O O . LYS A 1 88 ? -22.906 16.172 2.559 1 96.38 88 LYS A O 1
ATOM 674 N N . SER A 1 89 ? -24.203 15.609 4.348 1 97.5 89 SER A N 1
ATOM 675 C CA . SER A 1 89 ? -23.062 15.531 5.258 1 97.5 89 SER A CA 1
ATOM 676 C C . SER A 1 89 ? -22.109 14.398 4.859 1 97.5 89 SER A C 1
ATOM 678 O O . SER A 1 89 ? -22.531 13.242 4.773 1 97.5 89 SER A O 1
ATOM 680 N N . ARG A 1 90 ? -20.875 14.742 4.617 1 96.69 90 ARG A N 1
ATOM 681 C CA . ARG A 1 90 ? -19.891 13.734 4.238 1 96.69 90 ARG A CA 1
ATOM 682 C C . ARG A 1 90 ? -19.672 12.727 5.363 1 96.69 90 ARG A C 1
ATOM 684 O O . ARG A 1 90 ? -19.547 11.523 5.109 1 96.69 90 ARG A O 1
ATOM 691 N N . ALA A 1 91 ? -19.688 13.219 6.59 1 97.5 91 ALA A N 1
ATOM 692 C CA . ALA A 1 91 ? -19.531 12.344 7.754 1 97.5 91 ALA A CA 1
ATOM 693 C C . ALA A 1 91 ? -20.688 11.352 7.848 1 97.5 91 ALA A C 1
ATOM 695 O O . ALA A 1 91 ? -20.469 10.156 8.086 1 97.5 91 ALA A O 1
ATOM 696 N N . GLN A 1 92 ? -21.812 11.805 7.641 1 97.5 92 GLN A N 1
ATOM 697 C CA . GLN A 1 92 ? -23 10.984 7.762 1 97.5 92 GLN A CA 1
ATOM 698 C C . GLN A 1 92 ? -23.047 9.898 6.684 1 97.5 92 GLN A C 1
ATOM 700 O O . GLN A 1 92 ? -23.234 8.719 6.988 1 97.5 92 GLN A O 1
ATOM 705 N N . VAL A 1 93 ? -22.875 10.32 5.457 1 96.5 93 VAL A N 1
ATOM 706 C CA . VAL A 1 93 ? -22.969 9.398 4.332 1 96.5 93 VAL A CA 1
ATOM 707 C C . VAL A 1 93 ? -21.859 8.344 4.434 1 96.5 93 VAL A C 1
ATOM 709 O O . VAL A 1 93 ? -22.109 7.152 4.23 1 96.5 93 VAL A O 1
ATOM 712 N N . ALA A 1 94 ? -20.641 8.773 4.703 1 96.31 94 ALA A N 1
ATOM 713 C CA . ALA A 1 94 ? -19.531 7.84 4.852 1 96.31 94 ALA A CA 1
ATOM 714 C C . ALA A 1 94 ? -19.812 6.816 5.949 1 96.31 94 ALA A C 1
ATOM 716 O O . ALA A 1 94 ? -19.547 5.625 5.785 1 96.31 94 ALA A O 1
ATOM 717 N N . THR A 1 95 ? -20.359 7.266 7.059 1 97.5 95 THR A N 1
ATOM 718 C CA . THR A 1 95 ? -20.672 6.387 8.18 1 97.5 95 THR A CA 1
ATOM 719 C C . THR A 1 95 ? -21.688 5.328 7.762 1 97.5 95 THR A C 1
ATOM 721 O O . THR A 1 95 ? -21.516 4.145 8.047 1 97.5 95 THR A O 1
ATOM 724 N N . GLU A 1 96 ? -22.703 5.77 7.105 1 95.31 96 GLU A N 1
ATOM 725 C CA . GLU A 1 96 ? -23.766 4.867 6.684 1 95.31 96 GLU A CA 1
ATOM 726 C C . GLU A 1 96 ? -23.234 3.77 5.77 1 95.31 96 GLU A C 1
ATOM 728 O O . GLU A 1 96 ? -23.562 2.594 5.953 1 95.31 96 GLU A O 1
ATOM 733 N N . ILE A 1 97 ? -22.438 4.105 4.867 1 91.81 97 ILE A N 1
ATOM 734 C CA . ILE A 1 97 ? -21.938 3.156 3.875 1 91.81 97 ILE A CA 1
ATOM 735 C C . ILE A 1 97 ? -20.953 2.197 4.531 1 91.81 97 ILE A C 1
ATOM 737 O O . ILE A 1 97 ? -20.969 0.996 4.254 1 91.81 97 ILE A O 1
ATOM 741 N N . LEU A 1 98 ? -20.125 2.664 5.375 1 94.12 98 LEU A N 1
ATOM 742 C CA . LEU A 1 98 ? -19.141 1.83 6.047 1 94.12 98 LEU A CA 1
ATOM 743 C C . LEU A 1 98 ? -19.812 0.812 6.961 1 94.12 98 LEU A C 1
ATOM 745 O O . LEU A 1 98 ? -19.328 -0.317 7.094 1 94.12 98 LEU A O 1
ATOM 749 N N . LEU A 1 99 ? -20.922 1.172 7.555 1 94.12 99 LEU A N 1
ATOM 750 C CA . LEU A 1 99 ? -21.641 0.287 8.469 1 94.12 99 LEU A CA 1
ATOM 751 C C . LEU A 1 99 ? -22.25 -0.883 7.715 1 94.12 99 LEU A C 1
ATOM 753 O O . LEU A 1 99 ? -22.5 -1.941 8.297 1 94.12 99 LEU A O 1
ATOM 757 N N . GLU A 1 100 ? -22.469 -0.705 6.406 1 88.44 100 GLU A N 1
ATOM 758 C CA . GLU A 1 100 ? -23.016 -1.776 5.578 1 88.44 100 GLU A CA 1
ATOM 759 C C . GLU A 1 100 ? -22 -2.895 5.379 1 88.44 100 GLU A C 1
ATOM 761 O O . GLU A 1 100 ? -22.359 -4.031 5.082 1 88.44 100 GLU A O 1
ATOM 766 N N . LEU A 1 101 ? -20.766 -2.611 5.59 1 88.12 101 LEU A N 1
ATOM 767 C CA . LEU A 1 101 ? -19.703 -3.562 5.289 1 88.12 101 LEU A CA 1
ATOM 768 C C . LEU A 1 101 ? -19.625 -4.645 6.363 1 88.12 101 LEU A C 1
ATOM 770 O O . LEU A 1 101 ? -19.188 -5.762 6.09 1 88.12 101 LEU A O 1
ATOM 774 N N . ASN A 1 102 ? -20.031 -4.34 7.641 1 90.44 102 ASN A N 1
ATOM 775 C CA . ASN A 1 102 ? -19.906 -5.273 8.75 1 90.44 102 ASN A CA 1
ATOM 776 C C . ASN A 1 102 ? -20.922 -4.969 9.859 1 90.44 102 ASN A C 1
ATOM 778 O O . ASN A 1 102 ? -20.734 -4.023 10.625 1 90.44 102 ASN A O 1
ATOM 782 N N . PRO A 1 103 ? -21.859 -5.727 10.023 1 89.31 103 PRO A N 1
ATOM 783 C CA . PRO A 1 103 ? -22.938 -5.469 10.992 1 89.31 103 PRO A CA 1
ATOM 784 C C . PRO A 1 103 ? -22.453 -5.543 12.438 1 89.31 103 PRO A C 1
ATOM 786 O O . PRO A 1 103 ? -23.156 -5.094 13.352 1 89.31 103 PRO A O 1
ATOM 789 N N . ASP A 1 104 ? -21.266 -6.086 12.672 1 91.44 104 ASP A N 1
ATOM 790 C CA . ASP A 1 104 ? -20.75 -6.227 14.031 1 91.44 104 ASP A CA 1
ATOM 791 C C . ASP A 1 104 ? -20.109 -4.926 14.508 1 91.44 104 ASP A C 1
ATOM 793 O O . ASP A 1 104 ? -19.766 -4.789 15.688 1 91.44 104 ASP A O 1
ATOM 797 N N . VAL A 1 105 ? -19.984 -3.988 13.594 1 95.62 105 VAL A N 1
ATOM 798 C CA . VAL A 1 105 ? -19.281 -2.746 13.906 1 95.62 105 VAL A CA 1
ATOM 799 C C . VAL A 1 105 ? -20.297 -1.636 14.172 1 95.62 105 VAL A C 1
ATOM 801 O O . VAL A 1 105 ? -21.312 -1.528 13.469 1 95.62 105 VAL A O 1
ATOM 804 N N . THR A 1 106 ? -20 -0.824 15.227 1 98 106 THR A N 1
ATOM 805 C CA . THR A 1 106 ? -20.828 0.343 15.5 1 98 106 THR A CA 1
ATOM 806 C C . THR A 1 106 ? -20.188 1.611 14.961 1 98 106 THR A C 1
ATOM 808 O O . THR A 1 106 ? -18.953 1.761 15.023 1 98 106 THR A O 1
ATOM 811 N N . GLY A 1 107 ? -20.984 2.488 14.414 1 98.06 107 GLY A N 1
ATOM 812 C CA . GLY A 1 107 ? -20.469 3.709 13.82 1 98.06 107 GLY A CA 1
ATOM 813 C C . GLY A 1 107 ? -21.281 4.941 14.18 1 98.06 107 GLY A C 1
ATOM 814 O O . GLY A 1 107 ? -22.5 4.863 14.305 1 98.06 107 GLY A O 1
ATOM 815 N N . ASP A 1 108 ? -20.609 6.035 14.375 1 98.25 108 ASP A N 1
ATOM 816 C CA . ASP A 1 108 ? -21.219 7.34 14.609 1 98.25 108 ASP A CA 1
ATOM 817 C C . ASP A 1 108 ? -20.484 8.438 13.844 1 98.25 108 ASP A C 1
ATOM 819 O O . ASP A 1 108 ? -19.438 8.188 13.25 1 98.25 108 ASP A O 1
ATOM 823 N N . TYR A 1 109 ? -21.172 9.625 13.797 1 98.31 109 TYR A N 1
ATOM 824 C CA . TYR A 1 109 ? -20.531 10.734 13.102 1 98.31 109 TYR A CA 1
ATOM 825 C C . TYR A 1 109 ? -20.844 12.062 13.773 1 98.31 109 TYR A C 1
ATOM 827 O O . TYR A 1 109 ? -21.828 12.164 14.508 1 98.31 109 TYR A O 1
ATOM 835 N N . ILE A 1 110 ? -19.953 12.961 13.656 1 97.69 110 ILE A N 1
ATOM 836 C CA . ILE A 1 110 ? -20.156 14.352 14.055 1 97.69 110 ILE A CA 1
ATOM 837 C C . ILE A 1 110 ? -19.938 15.266 12.852 1 97.69 110 ILE A C 1
ATOM 839 O O . ILE A 1 110 ? -18.859 15.289 12.258 1 97.69 110 ILE A O 1
ATOM 843 N N . ASP A 1 111 ? -21 15.992 12.516 1 97.12 111 ASP A N 1
ATOM 844 C CA . ASP A 1 111 ? -20.969 16.906 11.375 1 97.12 111 ASP A CA 1
ATOM 845 C C . ASP A 1 111 ? -20.5 18.297 11.805 1 97.12 111 ASP A C 1
ATOM 847 O O . ASP A 1 111 ? -21.25 19.266 11.727 1 97.12 111 ASP A O 1
ATOM 851 N N . GLU A 1 112 ? -19.297 18.359 12.305 1 96.19 112 GLU A N 1
ATOM 852 C CA . GLU A 1 112 ? -18.656 19.594 12.758 1 96.19 112 GLU A CA 1
ATOM 853 C C . GLU A 1 112 ? -17.172 19.609 12.367 1 96.19 112 GLU A C 1
ATOM 855 O O . GLU A 1 112 ? -16.578 18.562 12.125 1 96.19 112 GLU A O 1
ATOM 860 N N . GLU A 1 113 ? -16.688 20.812 12.266 1 95.06 113 GLU A N 1
ATOM 861 C CA . GLU A 1 113 ? -15.258 20.938 12.008 1 95.06 113 GLU A CA 1
ATOM 862 C C . GLU A 1 113 ? -14.43 20.516 13.219 1 95.06 113 GLU A C 1
ATOM 864 O O . GLU A 1 113 ? -14.797 20.797 14.359 1 95.06 113 GLU A O 1
ATOM 869 N N . PRO A 1 114 ? -13.32 19.812 12.953 1 94.56 114 PRO A N 1
ATOM 870 C CA . PRO A 1 114 ? -12.492 19.344 14.07 1 94.56 114 PRO A CA 1
ATOM 871 C C . PRO A 1 114 ? -12.047 20.469 14.984 1 94.56 114 PRO A C 1
ATOM 873 O O . PRO A 1 114 ? -11.93 20.281 16.203 1 94.56 114 PRO A O 1
ATOM 876 N N . GLU A 1 115 ? -11.82 21.656 14.43 1 92.75 115 GLU A N 1
ATOM 877 C CA . GLU A 1 115 ? -11.398 22.797 15.227 1 92.75 115 GLU A CA 1
ATOM 878 C C . GLU A 1 115 ? -12.469 23.172 16.25 1 92.75 115 GLU A C 1
ATOM 880 O O . GLU A 1 115 ? -12.141 23.547 17.375 1 92.75 115 GLU A O 1
ATOM 885 N N . GLN A 1 116 ? -13.656 23.062 15.867 1 94.19 116 GLN A N 1
ATOM 886 C CA . GLN A 1 116 ? -14.766 23.391 16.75 1 94.19 116 GLN A CA 1
ATOM 887 C C . GLN A 1 116 ? -14.852 22.406 17.922 1 94.19 116 GLN A C 1
ATOM 889 O O . GLN A 1 116 ? -15.109 22.797 19.062 1 94.19 116 GLN A O 1
ATOM 894 N N . ILE A 1 117 ? -14.641 21.219 17.594 1 94.75 117 ILE A N 1
ATOM 895 C CA . ILE A 1 117 ? -14.695 20.188 18.625 1 94.75 117 ILE A CA 1
ATOM 896 C C . ILE A 1 117 ? -13.547 20.375 19.609 1 94.75 117 ILE A C 1
ATOM 898 O O . ILE A 1 117 ? -13.734 20.281 20.828 1 94.75 117 ILE A O 1
ATOM 902 N N . LEU A 1 118 ? -12.406 20.672 19.094 1 93.38 118 LEU A N 1
ATOM 903 C CA . LEU A 1 118 ? -11.219 20.875 19.938 1 93.38 118 LEU A CA 1
ATOM 904 C C . LEU A 1 118 ? -11.414 22.062 20.859 1 93.38 118 LEU A C 1
ATOM 906 O O . LEU A 1 118 ? -10.906 22.062 21.984 1 93.38 118 LEU A O 1
ATOM 910 N N . SER A 1 119 ? -12.148 23.031 20.422 1 92.19 119 SER A N 1
ATOM 911 C CA . SER A 1 119 ? -12.383 24.234 21.203 1 92.19 119 SER A CA 1
ATOM 912 C C . SER A 1 119 ? -13.547 24.062 22.172 1 92.19 119 SER A C 1
ATOM 914 O O . SER A 1 119 ? -13.469 24.484 23.328 1 92.19 119 SER A O 1
ATOM 916 N N . ASN A 1 120 ? -14.609 23.375 21.734 1 92.44 120 ASN A N 1
ATOM 917 C CA . ASN A 1 120 ? -15.867 23.375 22.469 1 92.44 120 ASN A CA 1
ATOM 918 C C . ASN A 1 120 ? -16.016 22.125 23.312 1 92.44 120 ASN A C 1
ATOM 920 O O . ASN A 1 120 ? -16.734 22.141 24.328 1 92.44 120 ASN A O 1
ATOM 924 N N . SER A 1 121 ? -15.414 21.078 22.891 1 90.12 121 SER A N 1
ATOM 925 C CA . SER A 1 121 ? -15.586 19.812 23.562 1 90.12 121 SER A CA 1
ATOM 926 C C . SER A 1 121 ? -14.305 18.984 23.516 1 90.12 121 SER A C 1
ATOM 928 O O . SER A 1 121 ? -14.297 17.859 22.984 1 90.12 121 SER A O 1
ATOM 930 N N . PRO A 1 122 ? -13.352 19.438 24.188 1 84.81 122 PRO A N 1
ATOM 931 C CA . PRO A 1 122 ? -12.07 18.734 24.094 1 84.81 122 PRO A CA 1
ATOM 932 C C . PRO A 1 122 ? -12.117 17.328 24.656 1 84.81 122 PRO A C 1
ATOM 934 O O . PRO A 1 122 ? -11.359 16.453 24.234 1 84.81 122 PRO A O 1
ATOM 937 N N . ASP A 1 123 ? -13.055 17.062 25.516 1 93.44 123 ASP A N 1
ATOM 938 C CA . ASP A 1 123 ? -13.164 15.742 26.141 1 93.44 123 ASP A CA 1
ATOM 939 C C . ASP A 1 123 ? -13.664 14.695 25.156 1 93.44 123 ASP A C 1
ATOM 941 O O . ASP A 1 123 ? -13.578 13.492 25.422 1 93.44 123 ASP A O 1
ATOM 945 N N . PHE A 1 124 ? -14.164 15.227 24.031 1 95.5 124 PHE A N 1
ATOM 946 C CA . PHE A 1 124 ? -14.648 14.344 22.969 1 95.5 124 PHE A CA 1
ATOM 947 C C . PHE A 1 124 ? -13.602 13.305 22.609 1 95.5 124 PHE A C 1
ATOM 949 O O . PHE A 1 124 ? -13.93 12.148 22.344 1 95.5 124 PHE A O 1
ATOM 956 N N . PHE A 1 125 ? -12.383 13.633 22.703 1 96.25 125 PHE A N 1
ATOM 957 C CA . PHE A 1 125 ? -11.312 12.789 22.188 1 96.25 125 PHE A CA 1
ATOM 958 C C . PHE A 1 125 ? -10.82 11.82 23.25 1 96.25 125 PHE A C 1
ATOM 960 O O . PHE A 1 125 ? -9.992 10.953 22.969 1 96.25 125 PHE A O 1
ATOM 967 N N . ASN A 1 126 ? -11.383 11.797 24.438 1 95.06 126 ASN A N 1
ATOM 968 C CA . ASN A 1 126 ? -10.922 10.992 25.562 1 95.06 126 ASN A CA 1
ATOM 969 C C . ASN A 1 126 ? -11.289 9.523 25.375 1 95.06 126 ASN A C 1
ATOM 971 O O . ASN A 1 126 ? -10.703 8.656 26.031 1 95.06 126 ASN A O 1
ATOM 975 N N . SER A 1 127 ? -12.18 9.281 24.547 1 94.75 127 SER A N 1
ATOM 976 C CA . SER A 1 127 ? -12.805 7.961 24.562 1 94.75 127 SER A CA 1
ATOM 977 C C . SER A 1 127 ? -12.266 7.09 23.422 1 94.75 127 SER A C 1
ATOM 979 O O . SER A 1 127 ? -12.68 5.941 23.266 1 94.75 127 SER A O 1
ATOM 981 N N . PHE A 1 128 ? -11.359 7.648 22.703 1 97.81 128 PHE A N 1
ATOM 982 C CA . PHE A 1 128 ? -10.938 6.898 21.516 1 97.81 128 PHE A CA 1
ATOM 983 C C . PHE A 1 128 ? -9.656 6.117 21.812 1 97.81 128 PHE A C 1
ATOM 985 O O . PHE A 1 128 ? -8.82 6.559 22.594 1 97.81 128 PHE A O 1
ATOM 992 N N . THR A 1 129 ? -9.562 4.961 21.172 1 97.25 129 THR A N 1
ATOM 993 C CA . THR A 1 129 ? -8.359 4.133 21.25 1 97.25 129 THR A CA 1
ATOM 994 C C . THR A 1 129 ? -7.258 4.703 20.359 1 97.25 129 THR A C 1
ATOM 996 O O . THR A 1 129 ? -6.082 4.676 20.734 1 97.25 129 THR A O 1
ATOM 999 N N . VAL A 1 130 ? -7.617 5.145 19.172 1 97.62 130 VAL A N 1
ATOM 1000 C CA . VAL A 1 130 ? -6.723 5.73 18.188 1 97.62 130 VAL A CA 1
ATOM 1001 C C . VAL A 1 130 ? -7.473 6.785 17.375 1 97.62 130 VAL A C 1
ATOM 1003 O O . VAL A 1 130 ? -8.672 6.648 17.109 1 97.62 130 VAL A O 1
ATOM 1006 N N . VAL A 1 131 ? -6.773 7.859 17.047 1 98.31 131 VAL A N 1
ATOM 1007 C CA . VAL A 1 131 ? -7.324 8.875 16.172 1 98.31 131 VAL A CA 1
ATOM 1008 C C . VAL A 1 131 ? -6.543 8.898 14.859 1 98.31 131 VAL A C 1
ATOM 1010 O O . VAL A 1 131 ? -5.309 8.93 14.859 1 98.31 131 VAL A O 1
ATOM 1013 N N . VAL A 1 132 ? -7.266 8.789 13.727 1 98.56 132 VAL A N 1
ATOM 1014 C CA . VAL A 1 132 ? -6.691 8.883 12.391 1 98.56 132 VAL A CA 1
ATOM 1015 C C . VAL A 1 132 ? -7.156 10.18 11.719 1 98.56 132 VAL A C 1
ATOM 1017 O O . VAL A 1 132 ? -8.359 10.453 11.641 1 98.56 132 VAL A O 1
ATOM 1020 N N . ALA A 1 133 ? -6.215 10.969 11.258 1 98.25 133 ALA A N 1
ATOM 1021 C CA . ALA A 1 133 ? -6.543 12.25 10.633 1 98.25 133 ALA A CA 1
ATOM 1022 C C . ALA A 1 133 ? -6.062 12.297 9.188 1 98.25 133 ALA A C 1
ATOM 1024 O O . ALA A 1 133 ? -4.922 11.93 8.891 1 98.25 133 ALA A O 1
ATOM 1025 N N . THR A 1 134 ? -6.984 12.688 8.297 1 96.94 134 THR A N 1
ATOM 1026 C CA . THR A 1 134 ? -6.613 12.852 6.898 1 96.94 134 THR A CA 1
ATOM 1027 C C . THR A 1 134 ? -6.867 14.289 6.441 1 96.94 134 THR A C 1
ATOM 1029 O O . THR A 1 134 ? -7.852 14.906 6.844 1 96.94 134 THR A O 1
ATOM 1032 N N . ALA A 1 135 ? -5.902 14.875 5.715 1 91.69 135 ALA A N 1
ATOM 1033 C CA . ALA A 1 135 ? -6.027 16.172 5.039 1 91.69 135 ALA A CA 1
ATOM 1034 C C . ALA A 1 135 ? -6.34 17.281 6.035 1 91.69 135 ALA A C 1
ATOM 1036 O O . ALA A 1 135 ? -7.25 18.078 5.812 1 91.69 135 ALA A O 1
ATOM 1037 N N . LEU A 1 136 ? -5.699 17.281 7.191 1 92.94 136 LEU A N 1
ATOM 1038 C CA . LEU A 1 136 ? -5.832 18.344 8.172 1 92.94 136 LEU A CA 1
ATOM 1039 C C . LEU A 1 136 ? -4.824 19.469 7.898 1 92.94 136 LEU A C 1
ATOM 1041 O O . LEU A 1 136 ? -3.699 19.188 7.473 1 92.94 136 LEU A O 1
ATOM 1045 N N . THR A 1 137 ? -5.281 20.609 8.156 1 89.88 137 THR A N 1
ATOM 1046 C CA . THR A 1 137 ? -4.344 21.719 8.094 1 89.88 137 THR A CA 1
ATOM 1047 C C . THR A 1 137 ? -3.332 21.641 9.227 1 89.88 137 THR A C 1
ATOM 1049 O O . THR A 1 137 ? -3.602 21.031 10.266 1 89.88 137 THR A O 1
ATOM 1052 N N . GLU A 1 138 ? -2.227 22.312 9.008 1 87.62 138 GLU A N 1
ATOM 1053 C CA . GLU A 1 138 ? -1.17 22.297 10.016 1 87.62 138 GLU A CA 1
ATOM 1054 C C . GLU A 1 138 ? -1.665 22.859 11.344 1 87.62 138 GLU A C 1
ATOM 1056 O O . GLU A 1 138 ? -1.369 22.312 12.414 1 87.62 138 GLU A O 1
ATOM 1061 N N . LYS A 1 139 ? -2.387 23.906 11.281 1 87.06 139 LYS A N 1
ATOM 1062 C CA . LYS A 1 139 ? -2.887 24.562 12.477 1 87.06 139 LYS A CA 1
ATOM 1063 C C . LYS A 1 139 ? -3.746 23.625 13.312 1 87.06 139 LYS A C 1
ATOM 1065 O O . LYS A 1 139 ? -3.533 23.484 14.516 1 87.06 139 LYS A O 1
ATOM 1070 N N . THR A 1 140 ? -4.703 22.984 12.711 1 92.56 140 THR A N 1
ATOM 1071 C CA . THR A 1 140 ? -5.586 22.062 13.406 1 92.56 140 THR A CA 1
ATOM 1072 C C . THR A 1 140 ? -4.809 20.844 13.898 1 92.56 140 THR A C 1
ATOM 1074 O O . THR A 1 140 ? -5.07 20.328 14.992 1 92.56 140 THR A O 1
ATOM 1077 N N . LEU A 1 141 ? -3.891 20.406 13.102 1 93.5 141 LEU A N 1
ATOM 1078 C CA . LEU A 1 141 ? -3.109 19.219 13.43 1 93.5 141 LEU A CA 1
ATOM 1079 C C . LEU A 1 141 ? -2.273 19.438 14.68 1 93.5 141 LEU A C 1
ATOM 1081 O O . LEU A 1 141 ? -2.137 18.547 15.516 1 93.5 141 LEU A O 1
ATOM 1085 N N . VAL A 1 142 ? -1.695 20.609 14.781 1 88.56 142 VAL A N 1
ATOM 1086 C CA . VAL A 1 142 ? -0.865 20.922 15.938 1 88.56 142 VAL A CA 1
ATOM 1087 C C . VAL A 1 142 ? -1.706 20.859 17.203 1 88.56 142 VAL A C 1
ATOM 1089 O O . VAL A 1 142 ? -1.285 20.281 18.219 1 88.56 142 VAL A O 1
ATOM 1092 N N . LEU A 1 143 ? -2.889 21.438 17.156 1 90.69 143 LEU A N 1
ATOM 1093 C CA . LEU A 1 143 ? -3.787 21.438 18.312 1 90.69 143 LEU A CA 1
ATOM 1094 C C . LEU A 1 143 ? -4.219 20.016 18.656 1 90.69 143 LEU A C 1
ATOM 1096 O O . LEU A 1 143 ? -4.215 19.625 19.828 1 90.69 143 LEU A O 1
ATOM 1100 N N . LEU A 1 144 ? -4.566 19.281 17.688 1 94.69 144 LEU A N 1
ATOM 1101 C CA . LEU A 1 144 ? -4.988 17.891 17.875 1 94.69 144 LEU A CA 1
ATOM 1102 C C . LEU A 1 144 ? -3.854 17.047 18.453 1 94.69 144 LEU A C 1
ATOM 1104 O O . LEU A 1 144 ? -4.066 16.266 19.359 1 94.69 144 LEU A O 1
ATOM 1108 N N . SER A 1 145 ? -2.703 17.219 17.875 1 92.31 145 SER A N 1
ATOM 1109 C CA . SER A 1 145 ? -1.519 16.484 18.312 1 92.31 145 SER A CA 1
ATOM 1110 C C . SER A 1 145 ? -1.228 16.719 19.781 1 92.31 145 SER A C 1
ATOM 1112 O O . SER A 1 145 ? -0.969 15.781 20.531 1 92.31 145 SER A O 1
ATOM 1114 N N . LYS A 1 146 ? -1.244 17.938 20.156 1 88.38 146 LYS A N 1
ATOM 1115 C CA . LYS A 1 146 ? -0.99 18.281 21.562 1 88.38 146 LYS A CA 1
ATOM 1116 C C . LYS A 1 146 ? -2.021 17.641 22.484 1 88.38 146 LYS A C 1
ATOM 1118 O O . LYS A 1 146 ? -1.667 17.078 23.516 1 88.38 146 LYS A O 1
ATOM 1123 N N . ARG A 1 147 ? -3.252 17.75 22.109 1 92.5 147 ARG A N 1
ATOM 1124 C CA . ARG A 1 147 ? -4.336 17.219 22.938 1 92.5 147 ARG A CA 1
ATOM 1125 C C . ARG A 1 147 ? -4.195 15.703 23.094 1 92.5 147 ARG A C 1
ATOM 1127 O O . ARG A 1 147 ? -4.309 15.188 24.219 1 92.5 147 ARG A O 1
ATOM 1134 N N . LEU A 1 148 ? -3.98 15.039 22.078 1 94.19 148 LEU A N 1
ATOM 1135 C CA . LEU A 1 148 ? -3.91 13.586 22.109 1 94.19 148 LEU A CA 1
ATOM 1136 C C . LEU A 1 148 ? -2.643 13.117 22.828 1 94.19 148 LEU A C 1
ATOM 1138 O O . LEU A 1 148 ? -2.641 12.07 23.484 1 94.19 148 LEU A O 1
ATOM 1142 N N . TRP A 1 149 ? -1.612 13.906 22.688 1 88.94 149 TRP A N 1
ATOM 1143 C CA . TRP A 1 149 ? -0.389 13.617 23.422 1 88.94 149 TRP A CA 1
ATOM 1144 C C . TRP A 1 149 ? -0.65 13.625 24.922 1 88.94 149 TRP A C 1
ATOM 1146 O O . TRP A 1 149 ? -0.209 12.727 25.641 1 88.94 149 TRP A O 1
ATOM 1156 N N . GLU A 1 150 ? -1.364 14.586 25.344 1 89.56 150 GLU A N 1
ATOM 1157 C CA . GLU A 1 150 ? -1.707 14.711 26.766 1 89.56 150 GLU A CA 1
ATOM 1158 C C . GLU A 1 150 ? -2.574 13.547 27.234 1 89.56 150 GLU A C 1
ATOM 1160 O O . GLU A 1 150 ? -2.469 13.109 28.375 1 89.56 150 GLU A O 1
ATOM 1165 N N . LEU A 1 151 ? -3.4 13.055 26.375 1 93.06 151 LEU A N 1
ATOM 1166 C CA . LEU A 1 151 ? -4.344 11.992 26.719 1 93.06 151 LEU A CA 1
ATOM 1167 C C . LEU A 1 151 ? -3.703 10.617 26.547 1 93.06 151 LEU A C 1
ATOM 1169 O O . LEU A 1 151 ? -4.309 9.602 26.875 1 93.06 151 LEU A O 1
ATOM 1173 N N . ASP A 1 152 ? -2.496 10.547 25.969 1 92.06 152 ASP A N 1
ATOM 1174 C CA . ASP A 1 152 ? -1.807 9.305 25.641 1 92.06 152 ASP A CA 1
ATOM 1175 C C . ASP A 1 152 ? -2.613 8.461 24.656 1 92.06 152 ASP A C 1
ATOM 1177 O O . ASP A 1 152 ? -2.82 7.27 24.875 1 92.06 152 ASP A O 1
ATOM 1181 N N . ILE A 1 153 ? -3.213 9.141 23.719 1 95.56 153 ILE A N 1
ATOM 1182 C CA . ILE A 1 153 ? -3.947 8.492 22.641 1 95.56 153 ILE A CA 1
ATOM 1183 C C . ILE A 1 153 ? -3.152 8.594 21.344 1 95.56 153 ILE A C 1
ATOM 1185 O O . ILE A 1 153 ? -2.768 9.695 20.922 1 95.56 153 ILE A O 1
ATOM 1189 N N . PRO A 1 154 ? -2.879 7.5 20.672 1 94.88 154 PRO A N 1
ATOM 1190 C CA . PRO A 1 154 ? -2.123 7.523 19.422 1 94.88 154 PRO A CA 1
ATOM 1191 C C . PRO A 1 154 ? -2.832 8.305 18.312 1 94.88 154 PRO A C 1
ATOM 1193 O O . PRO A 1 154 ? -4.059 8.234 18.203 1 94.88 154 PRO A O 1
ATOM 1196 N N . LEU A 1 155 ? -2.002 9.039 17.547 1 95.88 155 LEU A N 1
ATOM 1197 C CA . LEU A 1 155 ? -2.475 9.805 16.391 1 95.88 155 LEU A CA 1
ATOM 1198 C C . LEU A 1 155 ? -1.762 9.359 15.125 1 95.88 155 LEU A C 1
ATOM 1200 O O . LEU A 1 155 ? -0.532 9.281 15.094 1 95.88 155 LEU A O 1
ATOM 1204 N N . ILE A 1 156 ? -2.545 8.984 14.125 1 96.38 156 ILE A N 1
ATOM 1205 C CA . ILE A 1 156 ? -2.006 8.695 12.797 1 96.38 156 ILE A CA 1
ATOM 1206 C C . ILE A 1 156 ? -2.453 9.766 11.805 1 96.38 156 ILE A C 1
ATOM 1208 O O . ILE A 1 156 ? -3.652 9.969 11.609 1 96.38 156 ILE A O 1
ATOM 1212 N N . VAL A 1 157 ? -1.488 10.453 11.227 1 95.88 157 VAL A N 1
ATOM 1213 C CA . VAL A 1 157 ? -1.764 11.492 10.242 1 95.88 157 VAL A CA 1
ATOM 1214 C C . VAL A 1 157 ? -1.425 10.977 8.844 1 95.88 157 VAL A C 1
ATOM 1216 O O . VAL A 1 157 ? -0.313 10.492 8.602 1 95.88 157 VAL A O 1
ATOM 1219 N N . CYS A 1 158 ? -2.406 11.039 7.93 1 97.12 158 CYS A N 1
ATOM 1220 C CA . CYS A 1 158 ? -2.209 10.531 6.574 1 97.12 158 CYS A CA 1
ATOM 1221 C C . CYS A 1 158 ? -2.578 11.578 5.535 1 97.12 158 CYS A C 1
ATOM 1223 O O . CYS A 1 158 ? -3.502 12.367 5.746 1 97.12 158 CYS A O 1
ATOM 1225 N N . ARG A 1 159 ? -1.851 11.555 4.465 1 95.62 159 ARG A N 1
ATOM 1226 C CA . ARG A 1 159 ? -2.131 12.414 3.318 1 95.62 159 ARG A CA 1
ATOM 1227 C C . ARG A 1 159 ? -1.852 11.688 2.008 1 95.62 159 ARG A C 1
ATOM 1229 O O . ARG A 1 159 ? -0.851 10.977 1.886 1 95.62 159 ARG A O 1
ATOM 1236 N N . SER A 1 160 ? -2.76 11.773 1.123 1 95.88 160 SER A N 1
ATOM 1237 C CA . SER A 1 160 ? -2.611 11.312 -0.254 1 95.88 160 SER A CA 1
ATOM 1238 C C . SER A 1 160 ? -2.77 12.461 -1.242 1 95.88 160 SER A C 1
ATOM 1240 O O . SER A 1 160 ? -3.844 13.055 -1.341 1 95.88 160 SER A O 1
ATOM 1242 N N . ILE A 1 161 ? -1.703 12.867 -1.952 1 94.81 161 ILE A N 1
ATOM 1243 C CA . ILE A 1 161 ? -1.72 13.961 -2.918 1 94.81 161 ILE A CA 1
ATOM 1244 C C . ILE A 1 161 ? -1.047 13.516 -4.215 1 94.81 161 ILE A C 1
ATOM 1246 O O . ILE A 1 161 ? 0.169 13.312 -4.254 1 94.81 161 ILE A O 1
ATOM 1250 N N . GLY A 1 162 ? -1.856 13.445 -5.223 1 93.56 162 GLY A N 1
ATOM 1251 C CA . GLY A 1 162 ? -1.303 12.938 -6.469 1 93.56 162 GLY A CA 1
ATOM 1252 C C . GLY A 1 162 ? -0.667 11.57 -6.32 1 93.56 162 GLY A C 1
ATOM 1253 O O . GLY A 1 162 ? -1.303 10.633 -5.832 1 93.56 162 GLY A O 1
ATOM 1254 N N . PHE A 1 163 ? 0.608 11.531 -6.594 1 93.81 163 PHE A N 1
ATOM 1255 C CA . PHE A 1 163 ? 1.321 10.258 -6.582 1 93.81 163 PHE A CA 1
ATOM 1256 C C . PHE A 1 163 ? 2.045 10.055 -5.254 1 93.81 163 PHE A C 1
ATOM 1258 O O . PHE A 1 163 ? 2.818 9.109 -5.102 1 93.81 163 PHE A O 1
ATOM 1265 N N . ILE A 1 164 ? 1.774 10.922 -4.301 1 94.19 164 ILE A N 1
ATOM 1266 C CA . ILE A 1 164 ? 2.543 10.875 -3.061 1 94.19 164 ILE A CA 1
ATOM 1267 C C . ILE A 1 164 ? 1.638 10.453 -1.906 1 94.19 164 ILE A C 1
ATOM 1269 O O . ILE A 1 164 ? 0.524 10.961 -1.762 1 94.19 164 ILE A O 1
ATOM 1273 N N . ALA A 1 165 ? 2.055 9.477 -1.194 1 96.31 165 ALA A N 1
ATOM 1274 C CA . ALA A 1 165 ? 1.405 9.062 0.046 1 96.31 165 ALA A CA 1
ATOM 1275 C C . ALA A 1 165 ? 2.283 9.375 1.256 1 96.31 165 ALA A C 1
ATOM 1277 O O . ALA A 1 165 ? 3.504 9.195 1.206 1 96.31 165 ALA A O 1
ATOM 1278 N N . TYR A 1 166 ? 1.687 9.93 2.314 1 93.81 166 TYR A N 1
ATOM 1279 C CA . TYR A 1 166 ? 2.381 10.359 3.525 1 93.81 166 TYR A CA 1
ATOM 1280 C C . TYR A 1 166 ? 1.643 9.883 4.77 1 93.81 166 TYR A C 1
ATOM 1282 O O . TYR A 1 166 ? 0.417 9.992 4.855 1 93.81 166 TYR A O 1
ATOM 1290 N N . MET A 1 167 ? 2.354 9.25 5.68 1 94.94 167 MET A N 1
ATOM 1291 C CA . MET A 1 167 ? 1.787 8.844 6.965 1 94.94 167 MET A CA 1
ATOM 1292 C C . MET A 1 167 ? 2.748 9.156 8.102 1 94.94 167 MET A C 1
ATOM 1294 O O . MET A 1 167 ? 3.953 8.93 7.988 1 94.94 167 MET A O 1
ATOM 1298 N N . ARG A 1 168 ? 2.244 9.68 9.195 1 90.44 168 ARG A N 1
ATOM 1299 C CA . ARG A 1 168 ? 3.008 9.945 10.406 1 90.44 168 ARG A CA 1
ATOM 1300 C C . ARG A 1 168 ? 2.268 9.445 11.641 1 90.44 168 ARG A C 1
ATOM 1302 O O . ARG A 1 168 ? 1.053 9.617 11.758 1 90.44 168 ARG A O 1
ATOM 1309 N N . ILE A 1 169 ? 2.996 8.766 12.539 1 91.69 169 ILE A N 1
ATOM 1310 C CA . ILE A 1 169 ? 2.402 8.188 13.734 1 91.69 169 ILE A CA 1
ATOM 1311 C C . ILE A 1 169 ? 2.945 8.898 14.977 1 91.69 169 ILE A C 1
ATOM 1313 O O . ILE A 1 169 ? 4.156 9.078 15.109 1 91.69 169 ILE A O 1
ATOM 1317 N N . GLN A 1 170 ? 2.059 9.367 15.812 1 87.56 170 GLN A N 1
ATOM 1318 C CA . GLN A 1 170 ? 2.393 9.938 17.109 1 87.56 170 GLN A CA 1
ATOM 1319 C C . GLN A 1 170 ? 1.931 9.023 18.25 1 87.56 170 GLN A C 1
ATOM 1321 O O . GLN A 1 170 ? 0.737 8.742 18.375 1 87.56 170 GLN A O 1
ATOM 1326 N N . ILE A 1 171 ? 2.869 8.5 19.062 1 85.25 171 ILE A N 1
ATOM 1327 C CA . ILE A 1 171 ? 2.596 7.711 20.266 1 85.25 171 ILE A CA 1
ATOM 1328 C C . ILE A 1 171 ? 3.461 8.211 21.422 1 85.25 171 ILE A C 1
ATOM 1330 O O . ILE A 1 171 ? 4.5 8.836 21.203 1 85.25 171 ILE A O 1
ATOM 1334 N N . LYS A 1 172 ? 2.902 8.406 22.641 1 71.25 172 LYS A N 1
ATOM 1335 C CA . LYS A 1 172 ? 3.623 8.93 23.797 1 71.25 172 LYS A CA 1
ATOM 1336 C C . LYS A 1 172 ? 5.004 8.289 23.922 1 71.25 172 LYS A C 1
ATOM 1338 O O . LYS A 1 172 ? 5.961 8.945 24.344 1 71.25 172 LYS A O 1
ATOM 1343 N N . GLU A 1 173 ? 5.035 7.164 23.797 1 51.94 173 GLU A N 1
ATOM 1344 C CA . GLU A 1 173 ? 6.465 6.875 23.828 1 51.94 173 GLU A CA 1
ATOM 1345 C C . GLU A 1 173 ? 7.199 7.555 22.688 1 51.94 173 GLU A C 1
ATOM 1347 O O . GLU A 1 173 ? 8.398 7.836 22.781 1 51.94 173 GLU A O 1
ATOM 1352 N N . HIS A 1 174 ? 6.531 7.906 21.625 1 40.84 174 HIS A N 1
ATOM 1353 C CA . HIS A 1 174 ? 7.023 8.664 20.484 1 40.84 174 HIS A CA 1
ATOM 1354 C C . HIS A 1 174 ? 6.105 9.836 20.156 1 40.84 174 HIS A C 1
ATOM 1356 O O . HIS A 1 174 ? 4.941 9.641 19.797 1 40.84 174 HIS A O 1
ATOM 1362 N N . THR A 1 175 ? 6.16 11.023 20.875 1 31.36 175 THR A N 1
ATOM 1363 C CA . THR A 1 175 ? 5.379 12.234 20.625 1 31.36 175 THR A CA 1
ATOM 1364 C C . THR A 1 175 ? 5.324 12.539 19.141 1 31.36 175 THR A C 1
ATOM 1366 O O . THR A 1 175 ? 6.34 12.453 18.438 1 31.36 175 THR A O 1
ATOM 1369 N N . VAL A 1 176 ? 4.133 12.461 18.609 1 34.06 176 VAL A N 1
ATOM 1370 C CA . VAL A 1 176 ? 3.836 12.852 17.234 1 34.06 176 VAL A CA 1
ATOM 1371 C C . VAL A 1 176 ? 4.266 14.297 17.016 1 34.06 176 VAL A C 1
ATOM 1373 O O . VAL A 1 176 ? 4.059 14.852 15.93 1 34.06 176 VAL A O 1
ATOM 1376 N N . ILE A 1 177 ? 4.051 15.156 18.031 1 28.81 177 ILE A N 1
ATOM 1377 C CA . ILE A 1 177 ? 4.059 16.578 17.688 1 28.81 177 ILE A CA 1
ATOM 1378 C C . ILE A 1 177 ? 5.113 16.828 16.609 1 28.81 177 ILE A C 1
ATOM 1380 O O . ILE A 1 177 ? 6.195 16.234 16.641 1 28.81 177 ILE A O 1
ATOM 1384 N N . GLU A 1 178 ? 4.457 17.266 15.562 1 29.45 178 GLU A N 1
ATOM 1385 C CA . GLU A 1 178 ? 5.195 17.938 14.492 1 29.45 178 GLU A CA 1
ATOM 1386 C C . GLU A 1 178 ? 6.395 18.688 15.047 1 29.45 178 GLU A C 1
ATOM 1388 O O . GLU A 1 178 ? 6.293 19.875 15.352 1 29.45 178 GLU A O 1
ATOM 1393 N N . THR A 1 179 ? 6.645 18.391 16.312 1 25.48 179 THR A N 1
ATOM 1394 C CA . THR A 1 179 ? 7.789 19.234 16.625 1 25.48 179 THR A CA 1
ATOM 1395 C C . THR A 1 179 ? 8.664 19.469 15.398 1 25.48 179 THR A C 1
ATOM 1397 O O . THR A 1 179 ? 8.609 18.688 14.445 1 25.48 179 THR A O 1
ATOM 1400 N N . HIS A 1 180 ? 9.156 20.625 15.422 1 23.86 180 HIS A N 1
ATOM 1401 C CA . HIS A 1 180 ? 10.156 20.984 14.43 1 23.86 180 HIS A CA 1
ATOM 1402 C C . HIS A 1 180 ? 10.961 19.766 13.984 1 23.86 180 HIS A C 1
ATOM 1404 O O . HIS A 1 180 ? 11.109 18.812 14.734 1 23.86 180 HIS A O 1
ATOM 1410 N N . PRO A 1 181 ? 10.836 19.547 12.68 1 26.67 181 PRO A N 1
ATOM 1411 C CA . PRO A 1 181 ? 11.797 18.609 12.109 1 26.67 181 PRO A CA 1
ATOM 1412 C C . PRO A 1 181 ? 12.945 18.297 13.07 1 26.67 181 PRO A C 1
ATOM 1414 O O . PRO A 1 181 ? 14.023 17.875 12.633 1 26.67 181 PRO A O 1
ATOM 1417 N N . ASP A 1 182 ? 12.602 18.484 14.32 1 24.47 182 ASP A N 1
ATOM 1418 C CA . ASP A 1 182 ? 13.883 18.344 14.992 1 24.47 182 ASP A CA 1
ATOM 1419 C C . ASP A 1 182 ? 14.336 16.891 15.031 1 24.47 182 ASP A C 1
ATOM 1421 O O . ASP A 1 182 ? 15.375 16.578 15.625 1 24.47 182 ASP A O 1
ATOM 1425 N N . ASN A 1 183 ? 13.297 16.094 15.344 1 26.83 183 ASN A N 1
ATOM 1426 C CA . ASN A 1 183 ? 14.086 14.867 15.352 1 26.83 183 ASN A CA 1
ATOM 1427 C C . ASN A 1 183 ? 14.82 14.664 14.023 1 26.83 183 ASN A C 1
ATOM 1429 O O . ASN A 1 183 ? 14.242 14.852 12.953 1 26.83 183 ASN A O 1
ATOM 1433 N N . GLU A 1 184 ? 15.984 14.586 14.18 1 25.89 184 GLU A N 1
ATOM 1434 C CA . GLU A 1 184 ? 17.156 14.508 13.297 1 25.89 184 GLU A CA 1
ATOM 1435 C C . GLU A 1 184 ? 17 13.391 12.273 1 25.89 184 GLU A C 1
ATOM 1437 O O . GLU A 1 184 ? 17.219 12.219 12.586 1 25.89 184 GLU A O 1
ATOM 1442 N N . THR A 1 185 ? 15.836 12.93 12.031 1 28.34 185 THR A N 1
ATOM 1443 C CA . THR A 1 185 ? 16.297 12.18 10.875 1 28.34 185 THR A CA 1
ATOM 1444 C C . THR A 1 185 ? 17.312 12.984 10.07 1 28.34 185 THR A C 1
ATOM 1446 O O . THR A 1 185 ? 17.031 14.125 9.688 1 28.34 185 THR A O 1
ATOM 1449 N N . PRO A 1 186 ? 18.656 12.648 10.164 1 28.62 186 PRO A N 1
ATOM 1450 C CA . PRO A 1 186 ? 19.641 13.648 9.727 1 28.62 186 PRO A CA 1
ATOM 1451 C C . PRO A 1 186 ? 19.266 14.297 8.398 1 28.62 186 PRO A C 1
ATOM 1453 O O . PRO A 1 186 ? 18.812 13.609 7.477 1 28.62 186 PRO A O 1
ATOM 1456 N N . ASP A 1 187 ? 18.359 15.125 8.195 1 30.06 187 ASP A N 1
ATOM 1457 C CA . ASP A 1 187 ? 18.734 16.078 7.156 1 30.06 187 ASP A CA 1
ATOM 1458 C C . ASP A 1 187 ? 20.234 16 6.844 1 30.06 187 ASP A C 1
ATOM 1460 O O . ASP A 1 187 ? 21.062 16.266 7.715 1 30.06 187 ASP A O 1
ATOM 1464 N N . LEU A 1 188 ? 20.656 14.945 6.445 1 31.56 188 LEU A N 1
ATOM 1465 C CA . LEU A 1 188 ? 22.109 14.828 6.477 1 31.56 188 LEU A CA 1
ATOM 1466 C C . LEU A 1 188 ? 22.781 16.172 6.18 1 31.56 188 LEU A C 1
ATOM 1468 O O . LEU A 1 188 ? 23.953 16.219 5.801 1 31.56 188 LEU A O 1
ATOM 1472 N N . ARG A 1 189 ? 21.922 17.094 6.086 1 30.86 189 ARG A N 1
ATOM 1473 C CA . ARG A 1 189 ? 22.562 18.406 6.117 1 30.86 189 ARG A CA 1
ATOM 1474 C C . ARG A 1 189 ? 23.141 18.703 7.5 1 30.86 189 ARG A C 1
ATOM 1476 O O . ARG A 1 189 ? 22.594 19.531 8.234 1 30.86 189 ARG A O 1
ATOM 1483 N N . LEU A 1 190 ? 23.516 17.766 8.023 1 38.72 190 LEU A N 1
ATOM 1484 C CA . LEU A 1 190 ? 24.281 17.891 9.258 1 38.72 190 LEU A CA 1
ATOM 1485 C C . LEU A 1 190 ? 25.016 19.219 9.305 1 38.72 190 LEU A C 1
ATOM 1487 O O . LEU A 1 190 ? 25.406 19.688 10.383 1 38.72 190 LEU A O 1
ATOM 1491 N N . ASP A 1 191 ? 24.938 19.812 8.094 1 38.91 191 ASP A N 1
ATOM 1492 C CA . ASP A 1 191 ? 25.672 21.062 7.93 1 38.91 191 ASP A CA 1
ATOM 1493 C C . ASP A 1 191 ? 24.797 22.25 8.289 1 38.91 191 ASP A C 1
ATOM 1495 O O . ASP A 1 191 ? 25.297 23.328 8.625 1 38.91 191 ASP A O 1
ATOM 1499 N N . ARG A 1 192 ? 23.312 22.188 8.133 1 36.75 192 ARG A N 1
ATOM 1500 C CA . ARG A 1 192 ? 22.469 23.328 8.5 1 36.75 192 ARG A CA 1
ATOM 1501 C C . ARG A 1 192 ? 21.172 22.859 9.141 1 36.75 192 ARG A C 1
ATOM 1503 O O . ARG A 1 192 ? 20.109 22.938 8.516 1 36.75 192 ARG A O 1
ATOM 1510 N N . PRO A 1 193 ? 21.125 22.297 10.32 1 44.16 193 PRO A N 1
ATOM 1511 C CA . PRO A 1 193 ? 19.969 21.781 11.055 1 44.16 193 PRO A CA 1
ATOM 1512 C C . PRO A 1 193 ? 18.969 22.875 11.438 1 44.16 193 PRO A C 1
ATOM 1514 O O . PRO A 1 193 ? 19.344 24.031 11.617 1 44.16 193 PRO A O 1
ATOM 1517 N N . PHE A 1 194 ? 17.641 22.688 11.328 1 41.09 194 PHE A N 1
ATOM 1518 C CA . PHE A 1 194 ? 16.703 23.688 11.82 1 41.09 194 PHE A CA 1
ATOM 1519 C C . PHE A 1 194 ? 16.656 23.688 13.352 1 41.09 194 PHE A C 1
ATOM 1521 O O . PHE A 1 194 ? 17.125 22.75 13.984 1 41.09 194 PHE A O 1
ATOM 1528 N N . ASP A 1 195 ? 16.016 24.828 13.773 1 42.25 195 ASP A N 1
ATOM 1529 C CA . ASP A 1 195 ? 16.219 25.219 15.164 1 42.25 195 ASP A CA 1
ATOM 1530 C C . ASP A 1 195 ? 15.773 24.109 16.109 1 42.25 195 ASP A C 1
ATOM 1532 O O . ASP A 1 195 ? 16.516 23.734 17.031 1 42.25 195 ASP A O 1
ATOM 1536 N N . SER A 1 196 ? 14.695 23.656 15.914 1 40.72 196 SER A N 1
ATOM 1537 C CA . SER A 1 196 ? 14.211 22.672 16.875 1 40.72 196 SER A CA 1
ATOM 1538 C C . SER A 1 196 ? 14.977 21.359 16.75 1 40.72 196 SER A C 1
ATOM 1540 O O . SER A 1 196 ? 15.305 20.719 17.75 1 40.72 196 SER A O 1
ATOM 1542 N N . LEU A 1 197 ? 15.242 20.984 15.547 1 43.28 197 LEU A N 1
ATOM 1543 C CA . LEU A 1 197 ? 16.109 19.844 15.336 1 43.28 197 LEU A CA 1
ATOM 1544 C C . LEU A 1 197 ? 17.5 20.094 15.914 1 43.28 197 LEU A C 1
ATOM 1546 O O . LEU A 1 197 ? 18.078 19.219 16.547 1 43.28 197 LEU A O 1
ATOM 1550 N N . LYS A 1 198 ? 17.797 21.297 15.578 1 49.12 198 LYS A N 1
ATOM 1551 C CA . LYS A 1 198 ? 19.078 21.719 16.141 1 49.12 198 LYS A CA 1
ATOM 1552 C C . LYS A 1 198 ? 19.062 21.625 17.672 1 49.12 198 LYS A C 1
ATOM 1554 O O . LYS A 1 198 ? 20 21.125 18.281 1 49.12 198 LYS A O 1
ATOM 1559 N N . LYS A 1 199 ? 17.938 22.078 18.125 1 50.34 199 LYS A N 1
ATOM 1560 C CA . LYS A 1 199 ? 17.812 22.031 19.578 1 50.34 199 LYS A CA 1
ATOM 1561 C C . LYS A 1 199 ? 17.75 20.594 20.078 1 50.34 199 LYS A C 1
ATOM 1563 O O . LYS A 1 199 ? 18.359 20.266 21.094 1 50.34 199 LYS A O 1
ATOM 1568 N N . HIS A 1 200 ? 17.031 19.844 19.453 1 47.41 200 HIS A N 1
ATOM 1569 C CA . HIS A 1 200 ? 16.953 18.438 19.828 1 47.41 200 HIS A CA 1
ATOM 1570 C C . HIS A 1 200 ? 18.312 17.75 19.656 1 47.41 200 HIS A C 1
ATOM 1572 O O . HIS A 1 200 ? 18.766 17.031 20.562 1 47.41 200 HIS A O 1
ATOM 1578 N N . LEU A 1 201 ? 18.828 18.031 18.531 1 56.5 201 LEU A N 1
ATOM 1579 C CA . LEU A 1 201 ? 20.125 17.453 18.25 1 56.5 201 LEU A CA 1
ATOM 1580 C C . LEU A 1 201 ? 21.172 17.953 19.25 1 56.5 201 LEU A C 1
ATOM 1582 O O . LEU A 1 201 ? 22.031 17.203 19.703 1 56.5 201 LEU A O 1
ATOM 1586 N N . ASP A 1 202 ? 20.812 19.219 19.547 1 58.28 202 ASP A N 1
ATOM 1587 C CA . ASP A 1 202 ? 21.719 19.844 20.484 1 58.28 202 ASP A CA 1
ATOM 1588 C C . ASP A 1 202 ? 21.531 19.297 21.906 1 58.28 202 ASP A C 1
ATOM 1590 O O . ASP A 1 202 ? 22.453 19.297 22.703 1 58.28 202 ASP A O 1
ATOM 1594 N N . SER A 1 203 ? 20.375 18.812 22.078 1 59.22 203 SER A N 1
ATOM 1595 C CA . SER A 1 203 ? 20.094 18.297 23.406 1 59.22 203 SER A CA 1
ATOM 1596 C C . SER A 1 203 ? 20.672 16.906 23.594 1 59.22 203 SER A C 1
ATOM 1598 O O . SER A 1 203 ? 20.844 16.438 24.734 1 59.22 203 SER A O 1
ATOM 1600 N N . ILE A 1 204 ? 20.938 16.312 22.594 1 61.22 204 ILE A N 1
ATOM 1601 C CA . ILE A 1 204 ? 21.516 14.984 22.672 1 61.22 204 ILE A CA 1
ATOM 1602 C C . ILE A 1 204 ? 23.031 15.094 22.875 1 61.22 204 ILE A C 1
ATOM 1604 O O . ILE A 1 204 ? 23.734 15.648 22.031 1 61.22 204 ILE A O 1
ATOM 1608 N N . ASN A 1 205 ? 23.406 14.734 24.094 1 66.06 205 ASN A N 1
ATOM 1609 C CA . ASN A 1 205 ? 24.828 14.719 24.422 1 66.06 205 ASN A CA 1
ATOM 1610 C C . ASN A 1 205 ? 25.391 13.297 24.375 1 66.06 205 ASN A C 1
ATOM 1612 O O . ASN A 1 205 ? 25.234 12.531 25.328 1 66.06 205 ASN A O 1
ATOM 1616 N N . LEU A 1 206 ? 25.984 13.062 23.234 1 74.25 206 LEU A N 1
ATOM 1617 C CA . LEU A 1 206 ? 26.516 11.719 23.016 1 74.25 206 LEU A CA 1
ATOM 1618 C C . LEU A 1 206 ? 27.5 11.336 24.109 1 74.25 206 LEU A C 1
ATOM 1620 O O . LEU A 1 206 ? 27.594 10.164 24.484 1 74.25 206 LEU A O 1
ATOM 1624 N N . ASN A 1 207 ? 28.172 12.258 24.656 1 73.12 207 ASN A N 1
ATOM 1625 C CA . ASN A 1 207 ? 29.25 12 25.609 1 73.12 207 ASN A CA 1
ATOM 1626 C C . ASN A 1 207 ? 28.703 11.594 26.984 1 73.12 207 ASN A C 1
ATOM 1628 O O . ASN A 1 207 ? 29.375 10.906 27.75 1 73.12 207 ASN A O 1
ATOM 1632 N N . GLU A 1 208 ? 27.484 11.906 27.203 1 74.12 208 GLU A N 1
ATOM 1633 C CA . GLU A 1 208 ? 26.938 11.656 28.531 1 74.12 208 GLU A CA 1
ATOM 1634 C C . GLU A 1 208 ? 25.984 10.469 28.516 1 74.12 208 GLU A C 1
ATOM 1636 O O . GLU A 1 208 ? 25.438 10.094 29.547 1 74.12 208 GLU A O 1
ATOM 1641 N N . MET A 1 209 ? 25.891 9.828 27.484 1 73.69 209 MET A N 1
ATOM 1642 C CA . MET A 1 209 ? 24.922 8.727 27.344 1 73.69 209 MET A CA 1
ATOM 1643 C C . MET A 1 209 ? 25.531 7.418 27.828 1 73.69 209 MET A C 1
ATOM 1645 O O . MET A 1 209 ? 26.75 7.227 27.781 1 73.69 209 MET A O 1
ATOM 1649 N N . SER A 1 210 ? 24.656 6.637 28.375 1 74.06 210 SER A N 1
ATOM 1650 C CA . SER A 1 210 ? 25.078 5.27 28.656 1 74.06 210 SER A CA 1
ATOM 1651 C C . SER A 1 210 ? 25.422 4.527 27.375 1 74.06 210 SER A C 1
ATOM 1653 O O . SER A 1 210 ? 25.016 4.938 26.281 1 74.06 210 SER A O 1
ATOM 1655 N N . PHE A 1 211 ? 26.125 3.57 27.516 1 75.62 211 PHE A N 1
ATOM 1656 C CA . PHE A 1 211 ? 26.516 2.785 26.359 1 75.62 211 PHE A CA 1
ATOM 1657 C C . PHE A 1 211 ? 25.297 2.254 25.609 1 75.62 211 PHE A C 1
ATOM 1659 O O . PHE A 1 211 ? 25.25 2.283 24.375 1 75.62 211 PHE A O 1
ATOM 1666 N N . LYS A 1 212 ? 24.422 1.816 26.344 1 65.88 212 LYS A N 1
ATOM 1667 C CA . LYS A 1 212 ? 23.203 1.251 25.75 1 65.88 212 LYS A CA 1
ATOM 1668 C C . LYS A 1 212 ? 22.453 2.297 24.938 1 65.88 212 LYS A C 1
ATOM 1670 O O . LYS A 1 212 ? 22.016 2.02 23.812 1 65.88 212 LYS A O 1
ATOM 1675 N N . ASP A 1 213 ? 22.406 3.439 25.516 1 67.88 213 ASP A N 1
ATOM 1676 C CA . ASP A 1 213 ? 21.703 4.523 24.828 1 67.88 213 ASP A CA 1
ATOM 1677 C C . ASP A 1 213 ? 22.5 5 23.625 1 67.88 213 ASP A C 1
ATOM 1679 O O . ASP A 1 213 ? 21.922 5.312 22.578 1 67.88 213 ASP A O 1
ATOM 1683 N N . HIS A 1 214 ? 23.766 5.023 23.859 1 77 214 HIS A N 1
ATOM 1684 C CA . HIS A 1 214 ? 24.688 5.469 22.828 1 77 214 HIS A CA 1
ATOM 1685 C C . HIS A 1 214 ? 24.578 4.586 21.578 1 77 214 HIS A C 1
ATOM 1687 O O . HIS A 1 214 ? 24.625 5.086 20.453 1 77 214 HIS A O 1
ATOM 1693 N N . CYS A 1 215 ? 24.312 3.373 21.828 1 66.44 215 CYS A N 1
ATOM 1694 C CA . CYS A 1 215 ? 24.219 2.398 20.75 1 66.44 215 CYS A CA 1
ATOM 1695 C C . CYS A 1 215 ? 22.906 2.551 19.984 1 66.44 215 CYS A C 1
ATOM 1697 O O . CYS A 1 215 ? 22.797 2.146 18.828 1 66.44 215 CYS A O 1
ATOM 1699 N N . HIS A 1 216 ? 22.062 3.24 20.578 1 60.72 216 HIS A N 1
ATOM 1700 C CA . HIS A 1 216 ? 20.719 3.289 20 1 60.72 216 HIS A CA 1
ATOM 1701 C C . HIS A 1 216 ? 20.438 4.656 19.375 1 60.72 216 HIS A C 1
ATOM 1703 O O . HIS A 1 216 ? 19.344 4.891 18.859 1 60.72 216 HIS A O 1
ATOM 1709 N N . VAL A 1 217 ? 21.5 5.508 19.484 1 65.56 217 VAL A N 1
ATOM 1710 C CA . VAL A 1 217 ? 21.344 6.809 18.844 1 65.56 217 VAL A CA 1
ATOM 1711 C C . VAL A 1 217 ? 21.25 6.633 17.328 1 65.56 217 VAL A C 1
ATOM 1713 O O . VAL A 1 217 ? 22.109 5.969 16.719 1 65.56 217 VAL A O 1
ATOM 1716 N N . PRO A 1 218 ? 20.219 7.094 16.75 1 59.06 218 PRO A N 1
ATOM 1717 C CA . PRO A 1 218 ? 20.141 7.016 15.289 1 59.06 218 PRO A CA 1
ATOM 1718 C C . PRO A 1 218 ? 21.391 7.586 14.602 1 59.06 218 PRO A C 1
ATOM 1720 O O . PRO A 1 218 ? 21.922 8.609 15.031 1 59.06 218 PRO A O 1
ATOM 1723 N N . TYR A 1 219 ? 21.781 6.992 13.492 1 64.56 219 TYR A N 1
ATOM 1724 C CA . TYR A 1 219 ? 23.031 7.363 12.836 1 64.56 219 TYR A CA 1
ATOM 1725 C C . TYR A 1 219 ? 22.984 8.797 12.328 1 64.56 219 TYR A C 1
ATOM 1727 O O . TYR A 1 219 ? 24 9.484 12.273 1 64.56 219 TYR A O 1
ATOM 1735 N N . LEU A 1 220 ? 21.781 9.203 12.078 1 59.41 220 LEU A N 1
ATOM 1736 C CA . LEU A 1 220 ? 21.625 10.555 11.562 1 59.41 220 LEU A CA 1
ATOM 1737 C C . LEU A 1 220 ? 21.953 11.594 12.633 1 59.41 220 LEU A C 1
ATOM 1739 O O . LEU A 1 220 ? 22.484 12.656 12.336 1 59.41 220 LEU A O 1
ATOM 1743 N N . ILE A 1 221 ? 21.688 11.219 13.828 1 64.06 221 ILE A N 1
ATOM 1744 C CA . ILE A 1 221 ? 22.031 12.109 14.938 1 64.06 221 ILE A CA 1
ATOM 1745 C C . ILE A 1 221 ? 23.547 12.125 15.141 1 64.06 221 ILE A C 1
ATOM 1747 O O . ILE A 1 221 ? 24.125 13.188 15.352 1 64.06 221 ILE A O 1
ATOM 1751 N N . ILE A 1 222 ? 24.109 11.008 15.031 1 72.69 222 ILE A N 1
ATOM 1752 C CA . ILE A 1 222 ? 25.562 10.898 15.148 1 72.69 222 ILE A CA 1
ATOM 1753 C C . ILE A 1 222 ? 26.234 11.734 14.055 1 72.69 222 ILE A C 1
ATOM 1755 O O . ILE A 1 222 ? 27.125 12.531 14.328 1 72.69 222 ILE A O 1
ATOM 1759 N N . LEU A 1 223 ? 25.672 11.609 12.914 1 71.25 223 LEU A N 1
ATOM 1760 C CA . LEU A 1 223 ? 26.203 12.352 11.781 1 71.25 223 LEU A CA 1
ATOM 1761 C C . LEU A 1 223 ? 26.047 13.852 11.992 1 71.25 223 LEU A C 1
ATOM 1763 O O . LEU A 1 223 ? 26.969 14.625 11.742 1 71.25 223 LEU A O 1
ATOM 1767 N N . TYR A 1 224 ? 24.938 14.203 12.477 1 65.94 224 TYR A N 1
ATOM 1768 C CA . TYR A 1 224 ? 24.672 15.617 12.742 1 65.94 224 TYR A CA 1
ATOM 1769 C C . TYR A 1 224 ? 25.656 16.172 13.773 1 65.94 224 TYR A C 1
ATOM 1771 O O . TYR A 1 224 ? 26.219 17.25 13.594 1 65.94 224 TYR A O 1
ATOM 1779 N N . LYS A 1 225 ? 25.766 15.445 14.797 1 73.38 225 LYS A N 1
ATOM 1780 C CA . LYS A 1 225 ? 26.609 15.906 15.891 1 73.38 225 LYS A CA 1
ATOM 1781 C C . LYS A 1 225 ? 28.062 16.062 15.438 1 73.38 225 LYS A C 1
ATOM 1783 O O . LYS A 1 225 ? 28.719 17.047 15.781 1 73.38 225 LYS A O 1
ATOM 1788 N N . TYR A 1 226 ? 28.453 15.234 14.609 1 78.19 226 TYR A N 1
ATOM 1789 C CA . TYR A 1 226 ? 29.844 15.305 14.18 1 78.19 226 TYR A CA 1
ATOM 1790 C C . TYR A 1 226 ? 30 16.297 13.031 1 78.19 226 TYR A C 1
ATOM 1792 O O . TYR A 1 226 ? 31.062 16.891 12.859 1 78.19 226 TYR A O 1
ATOM 1800 N N . LEU A 1 227 ? 28.922 16.484 12.312 1 72.25 227 LEU A N 1
ATOM 1801 C CA . LEU A 1 227 ? 28.938 17.547 11.305 1 72.25 227 LEU A CA 1
ATOM 1802 C C . LEU A 1 227 ? 28.984 18.922 11.961 1 72.25 227 LEU A C 1
ATOM 1804 O O . LEU A 1 227 ? 29.688 19.812 11.484 1 72.25 227 LEU A O 1
ATOM 1808 N N . GLU A 1 228 ? 28.219 19 12.945 1 71.5 228 GLU A N 1
ATOM 1809 C CA . GLU A 1 228 ? 28.266 20.234 13.719 1 71.5 228 GLU A CA 1
ATOM 1810 C C . GLU A 1 228 ? 29.672 20.5 14.266 1 71.5 228 GLU A C 1
ATOM 1812 O O . GLU A 1 228 ? 30.172 21.625 14.203 1 71.5 228 GLU A O 1
ATOM 1817 N N . LYS A 1 229 ? 30.234 19.484 14.828 1 78.06 229 LYS A N 1
ATOM 1818 C CA . LYS A 1 229 ? 31.594 19.578 15.328 1 78.06 229 LYS A CA 1
ATOM 1819 C C . LYS A 1 229 ? 32.562 19.969 14.211 1 78.06 229 LYS A C 1
ATOM 1821 O O . LYS A 1 229 ? 33.469 20.797 14.406 1 78.06 229 LYS A O 1
ATOM 1826 N N . TRP A 1 230 ? 32.25 19.453 13.078 1 77.56 230 TRP A N 1
ATOM 1827 C CA . TRP A 1 230 ? 33.094 19.75 11.922 1 77.56 230 TRP A CA 1
ATOM 1828 C C . TRP A 1 230 ? 32.969 21.203 11.508 1 77.56 230 TRP A C 1
ATOM 1830 O O . TRP A 1 230 ? 33.969 21.891 11.297 1 77.56 230 TRP A O 1
ATOM 1840 N N . ILE A 1 231 ? 31.766 21.578 11.469 1 72.94 231 ILE A N 1
ATOM 1841 C CA . ILE A 1 231 ? 31.5 22.953 11.039 1 72.94 231 ILE A CA 1
ATOM 1842 C C . ILE A 1 231 ? 32.094 23.938 12.055 1 72.94 231 ILE A C 1
ATOM 1844 O O . ILE A 1 231 ? 32.625 24.984 11.68 1 72.94 231 ILE A O 1
ATOM 1848 N N . LEU A 1 232 ? 31.953 23.578 13.219 1 74.56 232 LEU A N 1
ATOM 1849 C CA . LEU A 1 232 ? 32.531 24.422 14.258 1 74.56 232 LEU A CA 1
ATOM 1850 C C . LEU A 1 232 ? 34.031 24.516 14.102 1 74.56 232 LEU A C 1
ATOM 1852 O O . LEU A 1 232 ? 34.625 25.594 14.305 1 74.56 232 LEU A O 1
ATOM 1856 N N . GLU A 1 233 ? 34.625 23.438 13.688 1 78.69 233 GLU A N 1
ATOM 1857 C CA . GLU A 1 233 ? 36.094 23.375 13.578 1 78.69 233 GLU A CA 1
ATOM 1858 C C . GLU A 1 233 ? 36.562 23.938 12.242 1 78.69 233 GLU A C 1
ATOM 1860 O O . GLU A 1 233 ? 37.594 24.594 12.18 1 78.69 233 GLU A O 1
ATOM 1865 N N . HIS A 1 234 ? 35.719 23.672 11.234 1 76.12 234 HIS A N 1
ATOM 1866 C CA . HIS A 1 234 ? 36.219 24 9.906 1 76.12 234 HIS A CA 1
ATOM 1867 C C . HIS A 1 234 ? 35.438 25.141 9.273 1 76.12 234 HIS A C 1
ATOM 1869 O O . HIS A 1 234 ? 35.781 25.641 8.211 1 76.12 234 HIS A O 1
ATOM 1875 N N . ARG A 1 235 ? 34.281 25.531 9.969 1 67.5 235 ARG A N 1
ATOM 1876 C CA . ARG A 1 235 ? 33.438 26.641 9.562 1 67.5 235 ARG A CA 1
ATOM 1877 C C . ARG A 1 235 ? 32.875 26.422 8.156 1 67.5 235 ARG A C 1
ATOM 1879 O O . ARG A 1 235 ? 32.531 27.375 7.457 1 67.5 235 ARG A O 1
ATOM 1886 N N . ALA A 1 236 ? 32.938 25.281 7.633 1 66.31 236 ALA A N 1
ATOM 1887 C CA . ALA A 1 236 ? 32.406 24.922 6.324 1 66.31 236 ALA A CA 1
ATOM 1888 C C . ALA A 1 236 ? 31.984 23.453 6.289 1 66.31 236 ALA A C 1
ATOM 1890 O O . ALA A 1 236 ? 32.438 22.656 7.113 1 66.31 236 ALA A O 1
ATOM 1891 N N . LEU A 1 237 ? 31.016 23.156 5.402 1 66.06 237 LEU A N 1
ATOM 1892 C CA . LEU A 1 237 ? 30.609 21.766 5.188 1 66.06 237 LEU A CA 1
ATOM 1893 C C . LEU A 1 237 ? 31.703 21 4.457 1 66.06 237 LEU A C 1
ATOM 1895 O O . LEU A 1 237 ? 32.406 21.562 3.633 1 66.06 237 LEU A O 1
ATOM 1899 N N . PRO A 1 238 ? 31.859 19.703 4.863 1 67.12 238 PRO A N 1
ATOM 1900 C CA . PRO A 1 238 ? 32.875 18.906 4.156 1 67.12 238 PRO A CA 1
ATOM 1901 C C . PRO A 1 238 ? 32.5 18.672 2.691 1 67.12 238 PRO A C 1
ATOM 1903 O O . PRO A 1 238 ? 31.453 18.109 2.391 1 67.12 238 PRO A O 1
ATOM 1906 N N . LYS A 1 239 ? 33.188 19.234 1.781 1 63.44 239 LYS A N 1
ATOM 1907 C CA . LYS A 1 239 ? 32.906 19.125 0.351 1 63.44 239 LYS A CA 1
ATOM 1908 C C . LYS A 1 239 ? 33.875 18.188 -0.33 1 63.44 239 LYS A C 1
ATOM 1910 O O . LYS A 1 239 ? 33.5 17.375 -1.177 1 63.44 239 LYS A O 1
ATOM 1915 N N . LEU A 1 240 ? 35.062 18.312 0.009 1 65.94 240 LEU A N 1
ATOM 1916 C CA . LEU A 1 240 ? 36.125 17.547 -0.618 1 65.94 240 LEU A CA 1
ATOM 1917 C C . LEU A 1 240 ? 36.219 16.141 -0.019 1 65.94 240 LEU A C 1
ATOM 1919 O O . LEU A 1 240 ? 35.781 15.93 1.12 1 65.94 240 LEU A O 1
ATOM 1923 N N . TYR A 1 241 ? 36.688 15.25 -0.817 1 66.81 241 TYR A N 1
ATOM 1924 C CA . TYR A 1 241 ? 36.844 13.867 -0.377 1 66.81 241 TYR A CA 1
ATOM 1925 C C . TYR A 1 241 ? 37.656 13.805 0.916 1 66.81 241 TYR A C 1
ATOM 1927 O O . TYR A 1 241 ? 37.312 13.055 1.831 1 66.81 241 TYR A O 1
ATOM 1935 N N . LYS A 1 242 ? 38.688 14.516 0.94 1 76 242 LYS A N 1
ATOM 1936 C CA . LYS A 1 242 ? 39.531 14.555 2.121 1 76 242 LYS A CA 1
ATOM 1937 C C . LYS A 1 242 ? 38.75 15.016 3.35 1 76 242 LYS A C 1
ATOM 1939 O O . LYS A 1 242 ? 38.938 14.469 4.441 1 76 242 LYS A O 1
ATOM 1944 N N . ASP A 1 243 ? 37.875 15.992 3.17 1 76.19 243 ASP A N 1
ATOM 1945 C CA . ASP A 1 243 ? 37.031 16.516 4.242 1 76.19 243 ASP A CA 1
ATOM 1946 C C . ASP A 1 243 ? 36.062 15.445 4.734 1 76.19 243 ASP A C 1
ATOM 1948 O O . ASP A 1 243 ? 35.844 15.289 5.938 1 76.19 243 ASP A O 1
ATOM 1952 N N . LYS A 1 244 ? 35.594 14.773 3.783 1 75.12 244 LYS A N 1
ATOM 1953 C CA . LYS A 1 244 ? 34.625 13.742 4.109 1 75.12 244 LYS A CA 1
ATOM 1954 C C . LYS A 1 244 ? 35.281 12.586 4.859 1 75.12 244 LYS A C 1
ATOM 1956 O O . LYS A 1 244 ? 34.688 12.031 5.793 1 75.12 244 LYS A O 1
ATOM 1961 N N . GLN A 1 245 ? 36.438 12.328 4.43 1 78.75 245 GLN A N 1
ATOM 1962 C CA . GLN A 1 245 ? 37.188 11.289 5.133 1 78.75 245 GLN A CA 1
ATOM 1963 C C . GLN A 1 245 ? 37.5 11.711 6.562 1 78.75 245 GLN A C 1
ATOM 1965 O O . GLN A 1 245 ? 37.406 10.906 7.488 1 78.75 245 GLN A O 1
ATOM 1970 N N . GLN A 1 246 ? 37.875 12.898 6.742 1 83.38 246 GLN A N 1
ATOM 1971 C CA . GLN A 1 246 ? 38.156 13.422 8.078 1 83.38 246 GLN A CA 1
ATOM 1972 C C . GLN A 1 246 ? 36.906 13.398 8.945 1 83.38 246 GLN A C 1
ATOM 1974 O O . GLN A 1 246 ? 36.969 13.102 10.141 1 83.38 246 GLN A O 1
ATOM 1979 N N . LEU A 1 247 ? 35.875 13.703 8.344 1 83.31 247 LEU A N 1
ATOM 1980 C CA . LEU A 1 247 ? 34.625 13.625 9.078 1 83.31 247 LEU A CA 1
ATOM 1981 C C . LEU A 1 247 ? 34.312 12.188 9.492 1 83.31 247 LEU A C 1
ATOM 1983 O O . LEU A 1 247 ? 33.875 11.945 10.617 1 83.31 247 LEU A O 1
ATOM 1987 N N . ARG A 1 248 ? 34.531 11.336 8.609 1 80.88 248 ARG A N 1
ATOM 1988 C CA . ARG A 1 248 ? 34.344 9.93 8.938 1 80.88 248 ARG A CA 1
ATOM 1989 C C . ARG A 1 248 ? 35.219 9.516 10.109 1 80.88 248 ARG A C 1
ATOM 1991 O O . ARG A 1 248 ? 34.781 8.797 11.008 1 80.88 248 ARG A O 1
ATOM 1998 N N . ASP A 1 249 ? 36.406 9.992 10.047 1 84.44 249 ASP A N 1
ATOM 1999 C CA . ASP A 1 249 ? 37.344 9.703 11.133 1 84.44 249 ASP A CA 1
ATOM 2000 C C . ASP A 1 249 ? 36.875 10.305 12.445 1 84.44 249 ASP A C 1
ATOM 2002 O O . ASP A 1 249 ? 37.031 9.703 13.508 1 84.44 249 ASP A O 1
ATOM 2006 N N . MET A 1 250 ? 36.312 11.477 12.391 1 85.94 250 MET A N 1
ATOM 2007 C CA . MET A 1 250 ? 35.75 12.125 13.57 1 85.94 250 MET A CA 1
ATOM 2008 C C . MET A 1 250 ? 34.625 11.273 14.164 1 85.94 250 MET A C 1
ATOM 2010 O O . MET A 1 250 ? 34.531 11.117 15.383 1 85.94 250 MET A O 1
ATOM 2014 N N . ILE A 1 251 ? 33.844 10.766 13.32 1 85.56 251 ILE A N 1
ATOM 2015 C CA . ILE A 1 251 ? 32.719 9.938 13.75 1 85.56 251 ILE A CA 1
ATOM 2016 C C . ILE A 1 251 ? 33.25 8.633 14.344 1 85.56 251 ILE A C 1
ATOM 2018 O O . ILE A 1 251 ? 32.781 8.188 15.398 1 85.56 251 ILE A O 1
ATOM 2022 N N . LYS A 1 252 ? 34.188 8.086 13.695 1 83.5 252 LYS A N 1
ATOM 2023 C CA . LYS A 1 252 ? 34.781 6.84 14.141 1 83.5 252 LYS A CA 1
ATOM 2024 C C . LYS A 1 252 ? 35.375 6.984 15.555 1 83.5 252 LYS A C 1
ATOM 2026 O O . LYS A 1 252 ? 35.281 6.055 16.359 1 83.5 252 LYS A O 1
ATOM 2031 N N . SER A 1 253 ? 35.938 8.062 15.812 1 84.44 253 SER A N 1
ATOM 2032 C CA . SER A 1 253 ? 36.562 8.312 17.109 1 84.44 253 SER A CA 1
ATOM 2033 C C . SER A 1 253 ? 35.531 8.344 18.219 1 84.44 253 SER A C 1
ATOM 2035 O O . SER A 1 253 ? 35.875 8.242 19.406 1 84.44 253 SER A O 1
ATOM 2037 N N . GLY A 1 254 ? 34.25 8.484 17.906 1 81.69 254 GLY A N 1
ATOM 2038 C CA . GLY A 1 254 ? 33.188 8.523 18.891 1 81.69 254 GLY A CA 1
ATOM 2039 C C . GLY A 1 254 ? 32.656 7.152 19.25 1 81.69 254 GLY A C 1
ATOM 2040 O O . GLY A 1 254 ? 31.812 7.027 20.125 1 81.69 254 GLY A O 1
ATOM 2041 N N . ILE A 1 255 ? 33.094 6.191 18.531 1 81.25 255 ILE A N 1
ATOM 2042 C CA . ILE A 1 255 ? 32.656 4.828 18.797 1 81.25 255 ILE A CA 1
ATOM 2043 C C . ILE A 1 255 ? 33.125 4.395 20.188 1 81.25 255 ILE A C 1
ATOM 2045 O O . ILE A 1 255 ? 34.281 4.594 20.531 1 81.25 255 ILE A O 1
ATOM 2049 N N . ARG A 1 256 ? 32.125 3.998 20.938 1 78.38 256 ARG A N 1
ATOM 2050 C CA . ARG A 1 256 ? 32.438 3.518 22.281 1 78.38 256 ARG A CA 1
ATOM 2051 C C . ARG A 1 256 ? 32.531 1.994 22.312 1 78.38 256 ARG A C 1
ATOM 2053 O O . ARG A 1 256 ? 31.891 1.32 21.484 1 78.38 256 ARG A O 1
ATOM 2060 N N . ARG A 1 257 ? 33.375 1.46 23 1 66.31 257 ARG A N 1
ATOM 2061 C CA . ARG A 1 257 ? 33.531 0.021 23.172 1 66.31 257 ARG A CA 1
ATOM 2062 C C . ARG A 1 257 ? 33.031 -0.416 24.547 1 66.31 257 ARG A C 1
ATOM 2064 O O . ARG A 1 257 ? 33.188 0.316 25.531 1 66.31 257 ARG A O 1
ATOM 2071 N N . ASP A 1 258 ? 32 -1.289 24.5 1 61.28 258 ASP A N 1
ATOM 2072 C CA . ASP A 1 258 ? 31.578 -1.838 25.797 1 61.28 258 ASP A CA 1
ATOM 2073 C C . ASP A 1 258 ? 32.75 -2.525 26.5 1 61.28 258 ASP A C 1
ATOM 2075 O O . ASP A 1 258 ? 33.531 -3.229 25.875 1 61.28 258 ASP A O 1
ATOM 2079 N N . GLU A 1 259 ? 33.125 -2.068 27.656 1 57.59 259 GLU A N 1
ATOM 2080 C CA . GLU A 1 259 ? 34.125 -2.734 28.469 1 57.59 259 GLU A CA 1
ATOM 2081 C C . GLU A 1 259 ? 33.938 -4.25 28.438 1 57.59 259 GLU A C 1
ATOM 2083 O O . GLU A 1 259 ? 34.938 -4.996 28.562 1 57.59 259 GLU A O 1
ATOM 2088 N N . HIS A 1 260 ? 32.719 -4.766 28.484 1 55.31 260 HIS A N 1
ATOM 2089 C CA . HIS A 1 260 ? 32.5 -6.195 28.641 1 55.31 260 HIS A CA 1
ATOM 2090 C C . HIS A 1 260 ? 32.281 -6.875 27.297 1 55.31 260 HIS A C 1
ATOM 2092 O O . HIS A 1 260 ? 32.156 -8.102 27.219 1 55.31 260 HIS A O 1
ATOM 2098 N N . ASP A 1 261 ? 31.938 -6.195 26.156 1 50.19 261 ASP A N 1
ATOM 2099 C CA . ASP A 1 261 ? 31.766 -6.809 24.844 1 50.19 261 ASP A CA 1
ATOM 2100 C C . ASP A 1 261 ? 32.656 -6.148 23.797 1 50.19 261 ASP A C 1
ATOM 2102 O O . ASP A 1 261 ? 32.469 -4.984 23.453 1 50.19 261 ASP A O 1
ATOM 2106 N N . SER A 1 262 ? 33.875 -6.477 23.766 1 49.53 262 SER A N 1
ATOM 2107 C CA . SER A 1 262 ? 34.938 -6.043 22.891 1 49.53 262 SER A CA 1
ATOM 2108 C C . SER A 1 262 ? 34.469 -5.906 21.453 1 49.53 262 SER A C 1
ATOM 2110 O O . SER A 1 262 ? 35.094 -5.199 20.656 1 49.53 262 SER A O 1
ATOM 2112 N N . SER A 1 263 ? 33.656 -6.777 21.016 1 48.53 263 SER A N 1
ATOM 2113 C CA . SER A 1 263 ? 33.344 -6.992 19.609 1 48.53 263 SER A CA 1
ATOM 2114 C C . SER A 1 263 ? 32.219 -6.098 19.156 1 48.53 263 SER A C 1
ATOM 2116 O O . SER A 1 263 ? 31.906 -6.035 17.953 1 48.53 263 SER A O 1
ATOM 2118 N N . ASN A 1 264 ? 31.469 -5.363 20.047 1 51.38 264 ASN A N 1
ATOM 2119 C CA . ASN A 1 264 ? 30.203 -4.734 19.688 1 51.38 264 ASN A CA 1
ATOM 2120 C C . ASN A 1 264 ? 30.406 -3.332 19.125 1 51.38 264 ASN A C 1
ATOM 2122 O O . ASN A 1 264 ? 30.797 -2.414 19.844 1 51.38 264 ASN A O 1
ATOM 2126 N N . SER A 1 265 ? 30.797 -3.262 17.984 1 59.19 265 SER A N 1
ATOM 2127 C CA . SER A 1 265 ? 30.922 -2.018 17.234 1 59.19 265 SER A CA 1
ATOM 2128 C C . SER A 1 265 ? 29.562 -1.344 17.062 1 59.19 265 SER A C 1
ATOM 2130 O O . SER A 1 265 ? 28.547 -2.02 16.906 1 59.19 265 SER A O 1
ATOM 2132 N N . GLU A 1 266 ? 29.484 -0.093 17.594 1 69.31 266 GLU A N 1
ATOM 2133 C CA . GLU A 1 266 ? 28.266 0.695 17.469 1 69.31 266 GLU A CA 1
ATOM 2134 C C . GLU A 1 266 ? 27.844 0.844 16 1 69.31 266 GLU A C 1
ATOM 2136 O O . GLU A 1 266 ? 28.422 1.642 15.266 1 69.31 266 GLU A O 1
ATOM 2141 N N . GLU A 1 267 ? 26.938 0.005 15.617 1 69.12 267 GLU A N 1
ATOM 2142 C CA . GLU A 1 267 ? 26.438 -0.025 14.25 1 69.12 267 GLU A CA 1
ATOM 2143 C C . GLU A 1 267 ? 25.906 1.342 13.828 1 69.12 267 GLU A C 1
ATOM 2145 O O . GLU A 1 267 ? 26.047 1.732 12.664 1 69.12 267 GLU A O 1
ATOM 2150 N N . ASN A 1 268 ? 25.469 2.008 14.781 1 68.81 268 ASN A N 1
ATOM 2151 C CA . ASN A 1 268 ? 24.938 3.328 14.469 1 68.81 268 ASN A CA 1
ATOM 2152 C C . ASN A 1 268 ? 26.031 4.289 14.016 1 68.81 268 ASN A C 1
ATOM 2154 O O . ASN A 1 268 ? 25.828 5.102 13.117 1 68.81 268 ASN A O 1
ATOM 2158 N N . PHE A 1 269 ? 27.188 4.141 14.531 1 79.62 269 PHE A N 1
ATOM 2159 C CA . PHE A 1 269 ? 28.297 4.988 14.125 1 79.62 269 PHE A CA 1
ATOM 2160 C C . PHE A 1 269 ? 28.828 4.562 12.766 1 79.62 269 PHE A C 1
ATOM 2162 O O . PHE A 1 269 ? 29.203 5.406 11.945 1 79.62 269 PHE A O 1
ATOM 2169 N N . GLU A 1 270 ? 28.719 3.342 12.609 1 72.88 270 GLU A N 1
ATOM 2170 C CA . GLU A 1 270 ? 29.125 2.859 11.289 1 72.88 270 GLU A CA 1
ATOM 2171 C C . GLU A 1 270 ? 28.172 3.352 10.203 1 72.88 270 GLU A C 1
ATOM 2173 O O . GLU A 1 270 ? 28.625 3.752 9.125 1 72.88 270 GLU A O 1
ATOM 2178 N N . GLU A 1 271 ? 26.969 3.352 10.508 1 67.69 271 GLU A N 1
ATOM 2179 C CA . GLU A 1 271 ? 25.984 3.887 9.586 1 67.69 271 GLU A CA 1
ATOM 2180 C C . GLU A 1 271 ? 26.188 5.379 9.352 1 67.69 271 GLU A C 1
ATOM 2182 O O . GLU A 1 271 ? 26.047 5.863 8.227 1 67.69 271 GLU A O 1
ATOM 2187 N N . ALA A 1 272 ? 26.531 6.051 10.367 1 71.56 272 ALA A N 1
ATOM 2188 C CA . ALA A 1 272 ? 26.812 7.48 10.25 1 71.56 272 ALA A CA 1
ATOM 2189 C C . ALA A 1 272 ? 28.016 7.742 9.352 1 71.56 272 ALA A C 1
ATOM 2191 O O . ALA A 1 272 ? 27.984 8.648 8.523 1 71.56 272 ALA A O 1
ATOM 2192 N N . MET A 1 273 ? 29 6.98 9.484 1 75 273 MET A N 1
ATOM 2193 C CA . MET A 1 273 ? 30.188 7.125 8.664 1 75 273 MET A CA 1
ATOM 2194 C C . MET A 1 273 ? 29.875 6.906 7.191 1 75 273 MET A C 1
ATOM 2196 O O . MET A 1 273 ? 30.328 7.656 6.332 1 75 273 MET A O 1
ATOM 2200 N N . LYS A 1 274 ? 28.953 6.039 6.98 1 64.56 274 LYS A N 1
ATOM 2201 C CA . LYS A 1 274 ? 28.562 5.734 5.605 1 64.56 274 LYS A CA 1
ATOM 2202 C C . LYS A 1 274 ? 27.703 6.844 5.02 1 64.56 274 LYS A C 1
ATOM 2204 O O . LYS A 1 274 ? 27.766 7.121 3.822 1 64.56 274 LYS A O 1
ATOM 2209 N N . ALA A 1 275 ? 27.031 7.461 5.891 1 57.66 275 ALA A N 1
ATOM 2210 C CA . ALA A 1 275 ? 26.062 8.477 5.473 1 57.66 275 ALA A CA 1
ATOM 2211 C C . ALA A 1 275 ? 26.75 9.812 5.211 1 57.66 275 ALA A C 1
ATOM 2213 O O . ALA A 1 275 ? 26.125 10.742 4.695 1 57.66 275 ALA A O 1
ATOM 2214 N N . VAL A 1 276 ? 27.938 9.969 5.523 1 62.75 276 VAL A N 1
ATOM 2215 C CA . VAL A 1 276 ? 28.656 11.227 5.375 1 62.75 276 VAL A CA 1
ATOM 2216 C C . VAL A 1 276 ? 28.594 11.695 3.922 1 62.75 276 VAL A C 1
ATOM 2218 O O . VAL A 1 276 ? 28.484 12.898 3.656 1 62.75 276 VAL A O 1
ATOM 2221 N N . ASN A 1 277 ? 28.5 10.742 3.121 1 51.22 277 ASN A N 1
ATOM 2222 C CA . ASN A 1 277 ? 28.438 11.109 1.711 1 51.22 277 ASN A CA 1
ATOM 2223 C C . ASN A 1 277 ? 27.016 11.484 1.301 1 51.22 277 ASN A C 1
ATOM 2225 O O . ASN A 1 277 ? 26.812 12.227 0.335 1 51.22 277 ASN A O 1
ATOM 2229 N N . THR A 1 278 ? 26.094 11.016 1.979 1 44.59 278 THR A N 1
ATOM 2230 C CA . THR A 1 278 ? 24.688 11.133 1.588 1 44.59 278 THR A CA 1
ATOM 2231 C C . THR A 1 278 ? 24.125 12.484 2.008 1 44.59 278 THR A C 1
ATOM 2233 O O . THR A 1 278 ? 23.156 12.969 1.42 1 44.59 278 THR A O 1
ATOM 2236 N N . PHE A 1 279 ? 24.609 13.031 3.051 1 40.78 279 PHE A N 1
ATOM 2237 C CA . PHE A 1 279 ? 23.984 14.219 3.617 1 40.78 279 PHE A CA 1
ATOM 2238 C C . PHE A 1 279 ? 23.938 15.352 2.596 1 40.78 279 PHE A C 1
ATOM 2240 O O . PHE A 1 279 ? 23.094 16.234 2.678 1 40.78 279 PHE A O 1
ATOM 2247 N N . GLN A 1 280 ? 24.938 15.539 2.074 1 39.03 280 GLN A N 1
ATOM 2248 C CA . GLN A 1 280 ? 24.922 16.797 1.337 1 39.03 280 GLN A CA 1
ATOM 2249 C C . GLN A 1 280 ? 23.719 16.875 0.408 1 39.03 280 GLN A C 1
ATOM 2251 O O . GLN A 1 280 ? 23.172 17.953 0.172 1 39.03 280 GLN A O 1
ATOM 2256 N N . ASN A 1 281 ? 23.422 15.969 -0.427 1 37.84 281 ASN A N 1
ATOM 2257 C CA . ASN A 1 281 ? 22.531 16.266 -1.542 1 37.84 281 ASN A CA 1
ATOM 2258 C C . ASN A 1 281 ? 21.078 15.945 -1.203 1 37.84 281 ASN A C 1
ATOM 2260 O O . ASN A 1 281 ? 20.672 14.781 -1.231 1 37.84 281 ASN A O 1
ATOM 2264 N N . LEU A 1 282 ? 20.438 16.781 -0.213 1 38.59 282 LEU A N 1
ATOM 2265 C CA . LEU A 1 282 ? 18.984 16.734 -0.176 1 38.59 282 LEU A CA 1
ATOM 2266 C C . LEU A 1 282 ? 18.422 16.172 -1.481 1 38.59 282 LEU A C 1
ATOM 2268 O O . LEU A 1 282 ? 17.297 15.664 -1.515 1 38.59 282 LEU A O 1
ATOM 2272 N N . GLU A 1 283 ? 19.078 16.594 -2.533 1 39.22 283 GLU A N 1
ATOM 2273 C CA . GLU A 1 283 ? 18.609 16.25 -3.873 1 39.22 283 GLU A CA 1
ATOM 2274 C C . GLU A 1 283 ? 19.047 14.836 -4.266 1 39.22 283 GLU A C 1
ATOM 2276 O O . GLU A 1 283 ? 19.094 14.508 -5.453 1 39.22 283 GLU A O 1
ATOM 2281 N N . THR A 1 284 ? 19.734 14.242 -3.387 1 39.5 284 THR A N 1
ATOM 2282 C CA . THR A 1 284 ? 20.016 12.945 -3.99 1 39.5 284 THR A CA 1
ATOM 2283 C C . THR A 1 284 ? 18.719 12.281 -4.457 1 39.5 284 THR A C 1
ATOM 2285 O O . THR A 1 284 ? 17.719 12.25 -3.723 1 39.5 284 THR A O 1
ATOM 2288 N N . PRO A 1 285 ? 18.5 12.391 -5.766 1 42.22 285 PRO A N 1
ATOM 2289 C CA . PRO A 1 285 ? 17.312 11.852 -6.43 1 42.22 285 PRO A CA 1
ATOM 2290 C C . PRO A 1 285 ? 16.625 10.75 -5.617 1 42.22 285 PRO A C 1
ATOM 2292 O O . PRO A 1 285 ? 15.406 10.609 -5.672 1 42.22 285 PRO A O 1
ATOM 2295 N N . GLU A 1 286 ? 17.344 10.008 -4.941 1 48.16 286 GLU A N 1
ATOM 2296 C CA . GLU A 1 286 ? 16.75 8.812 -4.336 1 48.16 286 GLU A CA 1
ATOM 2297 C C . GLU A 1 286 ? 16.094 9.148 -3 1 48.16 286 GLU A C 1
ATOM 2299 O O . GLU A 1 286 ? 15.406 8.305 -2.418 1 48.16 286 GLU A O 1
ATOM 2304 N N . SER A 1 287 ? 16.172 10.445 -2.564 1 58.5 287 SER A N 1
ATOM 2305 C CA . SER A 1 287 ? 15.711 10.633 -1.191 1 58.5 287 SER A CA 1
ATOM 2306 C C . SER A 1 287 ? 14.227 10.992 -1.15 1 58.5 287 SER A C 1
ATOM 2308 O O . SER A 1 287 ? 13.766 11.836 -1.92 1 58.5 287 SER A O 1
ATOM 2310 N N . MET A 1 288 ? 13.375 10.195 -0.632 1 72.62 288 MET A N 1
ATOM 2311 C CA . MET A 1 288 ? 11.961 10.422 -0.341 1 72.62 288 MET A CA 1
ATOM 2312 C C . MET A 1 288 ? 11.773 11.648 0.542 1 72.62 288 MET A C 1
ATOM 2314 O O . MET A 1 288 ? 10.656 12.156 0.684 1 72.62 288 MET A O 1
ATOM 2318 N N . MET A 1 289 ? 12.883 12.43 0.944 1 73 289 MET A N 1
ATOM 2319 C CA . MET A 1 289 ? 12.82 13.555 1.865 1 73 289 MET A CA 1
ATOM 2320 C C . MET A 1 289 ? 12.336 14.812 1.15 1 73 289 MET A C 1
ATOM 2322 O O . MET A 1 289 ? 11.703 15.68 1.764 1 73 289 MET A O 1
ATOM 2326 N N . ILE A 1 290 ? 12.695 14.867 -0.1 1 77.56 290 ILE A N 1
ATOM 2327 C CA . ILE A 1 290 ? 12.258 16.016 -0.883 1 77.56 290 ILE A CA 1
ATOM 2328 C C . ILE A 1 290 ? 10.734 16.125 -0.828 1 77.56 290 ILE A C 1
ATOM 2330 O O . ILE A 1 290 ? 10.18 17.219 -0.822 1 77.56 290 ILE A O 1
ATOM 2334 N N . TYR A 1 291 ? 10.109 15 -0.771 1 86.88 291 TYR A N 1
ATOM 2335 C CA . TYR A 1 291 ? 8.648 15.016 -0.726 1 86.88 291 TYR A CA 1
ATOM 2336 C C . TYR A 1 291 ? 8.148 15.508 0.624 1 86.88 291 TYR A C 1
ATOM 2338 O O . TYR A 1 291 ? 7.098 16.156 0.706 1 86.88 291 TYR A O 1
ATOM 2346 N N . TYR A 1 292 ? 8.93 15.242 1.662 1 83.62 292 TYR A N 1
ATOM 2347 C CA . TYR A 1 292 ? 8.586 15.82 2.959 1 83.62 292 TYR A CA 1
ATOM 2348 C C . TYR A 1 292 ? 8.625 17.344 2.91 1 83.62 292 TYR A C 1
ATOM 2350 O O . TYR A 1 292 ? 7.715 18 3.4 1 83.62 292 TYR A O 1
ATOM 2358 N N . VAL A 1 293 ? 9.648 17.844 2.314 1 82.06 293 VAL A N 1
ATOM 2359 C CA . VAL A 1 293 ? 9.812 19.297 2.186 1 82.06 293 VAL A CA 1
ATOM 2360 C C . VAL A 1 293 ? 8.664 19.875 1.36 1 82.06 293 VAL A C 1
ATOM 2362 O O . VAL A 1 293 ? 8.094 20.906 1.718 1 82.06 293 VAL A O 1
ATOM 2365 N N . MET A 1 294 ? 8.383 19.172 0.292 1 89.25 294 MET A N 1
ATOM 2366 C CA . MET A 1 294 ? 7.293 19.625 -0.574 1 89.25 294 MET A CA 1
ATOM 2367 C C . MET A 1 294 ? 5.973 19.672 0.19 1 89.25 294 MET A C 1
ATOM 2369 O O . MET A 1 294 ? 5.211 20.625 0.061 1 89.25 294 MET A O 1
ATOM 2373 N N . LEU A 1 295 ? 5.742 18.656 0.975 1 90 295 LEU A N 1
ATOM 2374 C CA . LEU A 1 295 ? 4.492 18.578 1.724 1 90 295 LEU A CA 1
ATOM 2375 C C . LEU A 1 295 ? 4.418 19.672 2.777 1 90 295 LEU A C 1
ATOM 2377 O O . LEU A 1 295 ? 3.346 20.234 3.016 1 90 295 LEU A O 1
ATOM 2381 N N . ARG A 1 296 ? 5.539 19.984 3.389 1 86.75 296 ARG A N 1
ATOM 2382 C CA . ARG A 1 296 ? 5.574 21.109 4.328 1 86.75 296 ARG A CA 1
ATOM 2383 C C . ARG A 1 296 ? 5.316 22.422 3.615 1 86.75 296 ARG A C 1
ATOM 2385 O O . ARG A 1 296 ? 4.668 23.328 4.168 1 86.75 296 ARG A O 1
ATOM 2392 N N . GLY A 1 297 ? 5.922 22.516 2.484 1 90.19 297 GLY A N 1
ATOM 2393 C CA . GLY A 1 297 ? 5.633 23.688 1.68 1 90.19 297 GLY A CA 1
ATOM 2394 C C . GLY A 1 297 ? 4.164 23.828 1.336 1 90.19 297 GLY A C 1
ATOM 2395 O O . GLY A 1 297 ? 3.619 24.938 1.365 1 90.19 297 GLY A O 1
ATOM 2396 N N . VAL A 1 298 ? 3.52 22.766 1 1 94.06 298 VAL A N 1
ATOM 2397 C CA . VAL A 1 298 ? 2.092 22.75 0.697 1 94.06 298 VAL A CA 1
ATOM 2398 C C . VAL A 1 298 ? 1.297 23.188 1.926 1 94.06 298 VAL A C 1
ATOM 2400 O O . VAL A 1 298 ? 0.309 23.906 1.808 1 94.06 298 VAL A O 1
ATOM 2403 N N . ASP A 1 299 ? 1.756 22.734 3.102 1 91.31 299 ASP A N 1
ATOM 2404 C CA . ASP A 1 299 ? 1.097 23.141 4.336 1 91.31 299 ASP A CA 1
ATOM 2405 C C . ASP A 1 299 ? 1.157 24.656 4.512 1 91.31 299 ASP A C 1
ATOM 2407 O O . ASP A 1 299 ? 0.164 25.297 4.887 1 91.31 299 ASP A O 1
ATOM 2411 N N . LYS A 1 300 ? 2.311 25.219 4.258 1 91 300 LYS A N 1
ATOM 2412 C CA . LYS A 1 300 ? 2.467 26.672 4.359 1 91 300 LYS A CA 1
ATOM 2413 C C . LYS A 1 300 ? 1.583 27.391 3.346 1 91 300 LYS A C 1
ATOM 2415 O O . LYS A 1 300 ? 0.991 28.422 3.654 1 91 300 LYS A O 1
ATOM 2420 N N . PHE A 1 301 ? 1.573 26.859 2.154 1 95.69 301 PHE A N 1
ATOM 2421 C CA . PHE A 1 301 ? 0.731 27.406 1.101 1 95.69 301 PHE A CA 1
ATOM 2422 C C . PHE A 1 301 ? -0.732 27.422 1.526 1 95.69 301 PHE A C 1
ATOM 2424 O O . PHE A 1 301 ? -1.423 28.438 1.372 1 95.69 301 PHE A O 1
ATOM 2431 N N . GLN A 1 302 ? -1.2 26.328 2.043 1 93.88 302 GLN A N 1
ATOM 2432 C CA . GLN A 1 302 ? -2.59 26.203 2.471 1 93.88 302 GLN A CA 1
ATOM 2433 C C . GLN A 1 302 ? -2.91 27.188 3.596 1 93.88 302 GLN A C 1
ATOM 2435 O O . GLN A 1 302 ? -4.012 27.734 3.65 1 93.88 302 GLN A O 1
ATOM 2440 N N . ALA A 1 303 ? -1.985 27.328 4.445 1 91.12 303 ALA A N 1
ATOM 2441 C CA . ALA A 1 303 ? -2.174 28.266 5.551 1 91.12 303 ALA A CA 1
ATOM 2442 C C . ALA A 1 303 ? -2.314 29.688 5.043 1 91.12 303 ALA A C 1
ATOM 2444 O O . ALA A 1 303 ? -3.09 30.484 5.59 1 91.12 303 ALA A O 1
ATOM 2445 N N . GLU A 1 304 ? -1.597 29.984 4.027 1 93.25 304 GLU A N 1
ATOM 2446 C CA . GLU A 1 304 ? -1.563 31.359 3.52 1 93.25 304 GLU A CA 1
ATOM 2447 C C . GLU A 1 304 ? -2.711 31.609 2.547 1 93.25 304 GLU A C 1
ATOM 2449 O O . GLU A 1 304 ? -3.287 32.688 2.529 1 93.25 304 GLU A O 1
ATOM 2454 N N . TYR A 1 305 ? -3.068 30.641 1.738 1 94.06 305 TYR A N 1
ATOM 2455 C CA . TYR A 1 305 ? -3.982 30.906 0.632 1 94.06 305 TYR A CA 1
ATOM 2456 C C . TYR A 1 305 ? -5.266 30.094 0.785 1 94.06 305 TYR A C 1
ATOM 2458 O O . TYR A 1 305 ? -6.191 30.234 -0.019 1 94.06 305 TYR A O 1
ATOM 2466 N N . ASN A 1 306 ? -5.367 29.203 1.727 1 91.44 306 ASN A N 1
ATOM 2467 C CA . ASN A 1 306 ? -6.543 28.406 2.07 1 91.44 306 ASN A CA 1
ATOM 2468 C C . ASN A 1 306 ? -6.961 27.5 0.919 1 91.44 306 ASN A C 1
ATOM 2470 O O . ASN A 1 306 ? -8.156 27.344 0.644 1 91.44 306 ASN A O 1
ATOM 2474 N N . SER A 1 307 ? -5.973 27.062 0.164 1 92.5 307 SER A N 1
ATOM 2475 C CA . SER A 1 307 ? -6.172 26.125 -0.938 1 92.5 307 SER A CA 1
ATOM 2476 C C . SER A 1 307 ? -4.906 25.328 -1.21 1 92.5 307 SER A C 1
ATOM 2478 O O . SER A 1 307 ? -3.834 25.656 -0.701 1 92.5 307 SER A O 1
ATOM 2480 N N . TYR A 1 308 ? -5.129 24.234 -1.944 1 93.94 308 TYR A N 1
ATOM 2481 C CA . TYR A 1 308 ? -3.947 23.531 -2.414 1 93.94 308 TYR A CA 1
ATOM 2482 C C . TYR A 1 308 ? -3.311 24.234 -3.6 1 93.94 308 TYR A C 1
ATOM 2484 O O . TYR A 1 308 ? -3.998 24.922 -4.367 1 93.94 308 TYR A O 1
ATOM 2492 N N . PRO A 1 309 ? -1.993 24.109 -3.678 1 95.44 309 PRO A N 1
ATOM 2493 C CA . PRO A 1 309 ? -1.388 24.641 -4.902 1 95.44 309 PRO A CA 1
ATOM 2494 C C . PRO A 1 309 ? -1.938 23.984 -6.164 1 95.44 309 PRO A C 1
ATOM 2496 O O . PRO A 1 309 ? -1.938 22.75 -6.27 1 95.44 309 PRO A O 1
ATOM 2499 N N . GLY A 1 310 ? -2.443 24.766 -7.074 1 93.19 310 GLY A N 1
ATOM 2500 C CA . GLY A 1 310 ? -2.959 24.266 -8.336 1 93.19 310 GLY A CA 1
ATOM 2501 C C . GLY A 1 310 ? -4.348 23.672 -8.219 1 93.19 310 GLY A C 1
ATOM 2502 O O . GLY A 1 310 ? -4.773 22.891 -9.086 1 93.19 310 GLY A O 1
ATOM 2503 N N . GLU A 1 311 ? -5.016 23.906 -7.156 1 90.94 311 GLU A N 1
ATOM 2504 C CA . GLU A 1 311 ? -6.355 23.359 -6.945 1 90.94 311 GLU A CA 1
ATOM 2505 C C . GLU A 1 311 ? -7.309 23.797 -8.055 1 90.94 311 GLU A C 1
ATOM 2507 O O . GLU A 1 311 ? -8.148 23.016 -8.5 1 90.94 311 GLU A O 1
ATOM 2512 N N . PHE A 1 312 ? -7.117 25.062 -8.453 1 87.94 312 PHE A N 1
ATOM 2513 C CA . PHE A 1 312 ? -7.953 25.625 -9.508 1 87.94 312 PHE A CA 1
ATOM 2514 C C . PHE A 1 312 ? -7.207 25.656 -10.836 1 87.94 312 PHE A C 1
ATOM 2516 O O . PHE A 1 312 ? -6.047 26.078 -10.891 1 87.94 312 PHE A O 1
ATOM 2523 N N . ASP A 1 313 ? -7.879 25.25 -11.859 1 83.75 313 ASP A N 1
ATOM 2524 C CA . ASP A 1 313 ? -7.254 25.078 -13.164 1 83.75 313 ASP A CA 1
ATOM 2525 C C . ASP A 1 313 ? -6.609 26.375 -13.648 1 83.75 313 ASP A C 1
ATOM 2527 O O . ASP A 1 313 ? -5.547 26.359 -14.266 1 83.75 313 ASP A O 1
ATOM 2531 N N . ASP A 1 314 ? -7.203 27.422 -13.383 1 87.88 314 ASP A N 1
ATOM 2532 C CA . ASP A 1 314 ? -6.715 28.703 -13.883 1 87.88 314 ASP A CA 1
ATOM 2533 C C . ASP A 1 314 ? -5.594 29.25 -13 1 87.88 314 ASP A C 1
ATOM 2535 O O . ASP A 1 314 ? -4.945 30.234 -13.352 1 87.88 314 ASP A O 1
ATOM 2539 N N . GLN A 1 315 ? -5.301 28.594 -11.953 1 89.75 315 GLN A N 1
ATOM 2540 C CA . GLN A 1 315 ? -4.312 29.141 -11.023 1 89.75 315 GLN A CA 1
ATOM 2541 C C . GLN A 1 315 ? -3.084 28.234 -10.945 1 89.75 315 GLN A C 1
ATOM 2543 O O . GLN A 1 315 ? -2.195 28.453 -10.117 1 89.75 315 GLN A O 1
ATOM 2548 N N . VAL A 1 316 ? -2.992 27.266 -11.789 1 90.38 316 VAL A N 1
ATOM 2549 C CA . VAL A 1 316 ? -1.899 26.312 -11.695 1 90.38 316 VAL A CA 1
ATOM 2550 C C . VAL A 1 316 ? -0.563 27.016 -11.898 1 90.38 316 VAL A C 1
ATOM 2552 O O . VAL A 1 316 ? 0.349 26.875 -11.078 1 90.38 316 VAL A O 1
ATOM 2555 N N . GLU A 1 317 ? -0.455 27.812 -12.891 1 91.75 317 GLU A N 1
ATOM 2556 C CA . GLU A 1 317 ? 0.81 28.469 -13.211 1 91.75 317 GLU A CA 1
ATOM 2557 C C . GLU A 1 317 ? 1.163 29.531 -12.172 1 91.75 317 GLU A C 1
ATOM 2559 O O . GLU A 1 317 ? 2.281 29.547 -11.648 1 91.75 317 GLU A O 1
ATOM 2564 N N . PRO A 1 318 ? 0.229 30.391 -11.805 1 94.75 318 PRO A N 1
ATOM 2565 C CA . PRO A 1 318 ? 0.528 31.375 -10.758 1 94.75 318 PRO A CA 1
ATOM 2566 C C . PRO A 1 318 ? 0.905 30.734 -9.43 1 94.75 318 PRO A C 1
ATOM 2568 O O . PRO A 1 318 ? 1.718 31.281 -8.68 1 94.75 318 PRO A O 1
ATOM 2571 N N . ASP A 1 319 ? 0.334 29.594 -9.125 1 96.06 319 ASP A N 1
ATOM 2572 C CA . ASP A 1 319 ? 0.545 28.953 -7.84 1 96.06 319 ASP A CA 1
ATOM 2573 C C . ASP A 1 319 ? 1.947 28.344 -7.75 1 96.06 319 ASP A C 1
ATOM 2575 O O . ASP A 1 319 ? 2.441 28.062 -6.656 1 96.06 319 ASP A O 1
ATOM 2579 N N . ILE A 1 320 ? 2.561 28.141 -8.938 1 95.19 320 ILE A N 1
ATOM 2580 C CA . ILE A 1 320 ? 3.932 27.641 -8.945 1 95.19 320 ILE A CA 1
ATOM 2581 C C . ILE A 1 320 ? 4.848 28.641 -8.242 1 95.19 320 ILE A C 1
ATOM 2583 O O . ILE A 1 320 ? 5.652 28.266 -7.391 1 95.19 320 ILE A O 1
ATOM 2587 N N . VAL A 1 321 ? 4.66 29.875 -8.578 1 94.69 321 VAL A N 1
ATOM 2588 C CA . VAL A 1 321 ? 5.477 30.938 -7.996 1 94.69 321 VAL A CA 1
ATOM 2589 C C . VAL A 1 321 ? 5.168 31.062 -6.508 1 94.69 321 VAL A C 1
ATOM 2591 O O . VAL A 1 321 ? 6.078 31.203 -5.688 1 94.69 321 VAL A O 1
ATOM 2594 N N . LYS A 1 322 ? 3.939 31 -6.172 1 96.44 322 LYS A N 1
ATOM 2595 C CA . LYS A 1 322 ? 3.518 31.109 -4.781 1 96.44 322 LYS A CA 1
ATOM 2596 C C . LYS A 1 322 ? 4.086 29.984 -3.938 1 96.44 322 LYS A C 1
ATOM 2598 O O . LYS A 1 322 ? 4.566 30.203 -2.824 1 96.44 322 LYS A O 1
ATOM 2603 N N . LEU A 1 323 ? 3.973 28.781 -4.453 1 95.88 323 LEU A N 1
ATOM 2604 C CA . LEU A 1 323 ? 4.488 27.625 -3.723 1 95.88 323 LEU A CA 1
ATOM 2605 C C . LEU A 1 323 ? 6 27.719 -3.559 1 95.88 323 LEU A C 1
ATOM 2607 O O . LEU A 1 323 ? 6.535 27.391 -2.498 1 95.88 323 LEU A O 1
ATOM 2611 N N . LYS A 1 324 ? 6.676 28.172 -4.609 1 92.88 324 LYS A N 1
ATOM 2612 C CA . LYS A 1 324 ? 8.117 28.375 -4.531 1 92.88 324 LYS A CA 1
ATOM 2613 C C . LYS A 1 324 ? 8.477 29.344 -3.418 1 92.88 324 LYS A C 1
ATOM 2615 O O . LYS A 1 324 ? 9.461 29.141 -2.701 1 92.88 324 LYS A O 1
ATOM 2620 N N . THR A 1 325 ? 7.734 30.375 -3.342 1 93.44 325 THR A N 1
ATOM 2621 C CA . THR A 1 325 ? 7.949 31.375 -2.303 1 93.44 325 THR A CA 1
ATOM 2622 C C . THR A 1 325 ? 7.77 30.766 -0.917 1 93.44 325 THR A C 1
ATOM 2624 O O . THR A 1 325 ? 8.57 31.016 -0.014 1 93.44 325 THR A O 1
ATOM 2627 N N . CYS A 1 326 ? 6.723 30 -0.726 1 93.38 326 CYS A N 1
ATOM 2628 C CA . CYS A 1 326 ? 6.48 29.328 0.542 1 93.38 326 CYS A CA 1
ATOM 2629 C C . CYS A 1 326 ? 7.641 28.406 0.901 1 93.38 326 CYS A C 1
ATOM 2631 O O . CYS A 1 326 ? 8.07 28.359 2.055 1 93.38 326 CYS A O 1
ATOM 2633 N N . LEU A 1 327 ? 8.141 27.719 -0.097 1 89.25 327 LEU A N 1
ATOM 2634 C CA . LEU A 1 327 ? 9.234 26.766 0.119 1 89.25 327 LEU A CA 1
ATOM 2635 C C . LEU A 1 327 ? 10.523 27.5 0.482 1 89.25 327 LEU A C 1
ATOM 2637 O O . LEU A 1 327 ? 11.273 27.047 1.349 1 89.25 327 LEU A O 1
ATOM 2641 N N . THR A 1 328 ? 10.75 28.562 -0.204 1 85.06 328 THR A N 1
ATOM 2642 C CA . THR A 1 328 ? 11.938 29.359 0.082 1 85.06 328 THR A CA 1
ATOM 2643 C C . THR A 1 328 ? 11.922 29.859 1.523 1 85.06 328 THR A C 1
ATOM 2645 O O . THR A 1 328 ? 12.938 29.812 2.219 1 85.06 328 THR A O 1
ATOM 2648 N N . LYS A 1 329 ? 10.812 30.344 1.923 1 84.56 329 LYS A N 1
ATOM 2649 C CA . LYS A 1 329 ? 10.656 30.797 3.299 1 84.56 329 LYS A CA 1
ATOM 2650 C C . LYS A 1 329 ? 10.891 29.672 4.289 1 84.56 329 LYS A C 1
ATOM 2652 O O . LYS A 1 329 ? 11.562 29.844 5.305 1 84.56 329 LYS A O 1
ATOM 2657 N N . LEU A 1 330 ? 10.297 28.562 3.973 1 81 330 LEU A N 1
ATOM 2658 C CA . LEU A 1 330 ? 10.414 27.375 4.828 1 81 330 LEU A CA 1
ATOM 2659 C C . LEU A 1 330 ? 11.875 26.953 4.957 1 81 330 LEU A C 1
ATOM 2661 O O . LEU A 1 330 ? 12.352 26.703 6.066 1 81 330 LEU A O 1
ATOM 2665 N N . LEU A 1 331 ? 12.516 26.844 3.842 1 73.81 331 LEU A N 1
ATOM 2666 C CA . LEU A 1 331 ? 13.906 26.391 3.816 1 73.81 331 LEU A CA 1
ATOM 2667 C C . LEU A 1 331 ? 14.812 27.406 4.52 1 73.81 331 LEU A C 1
ATOM 2669 O O . LEU A 1 331 ? 15.758 27.016 5.219 1 73.81 331 LEU A O 1
ATOM 2673 N N . SER A 1 332 ? 14.508 28.641 4.332 1 73.62 332 SER A N 1
ATOM 2674 C CA . SER A 1 332 ? 15.242 29.688 5.039 1 73.62 332 SER A CA 1
ATOM 2675 C C . SER A 1 332 ? 15.086 29.547 6.551 1 73.62 332 SER A C 1
ATOM 2677 O O . SER A 1 332 ? 16.062 29.688 7.293 1 73.62 332 SER A O 1
ATOM 2679 N N . GLU A 1 333 ? 13.844 29.281 6.938 1 69.12 333 GLU A N 1
ATOM 2680 C CA . GLU A 1 333 ? 13.562 29.062 8.352 1 69.12 333 GLU A CA 1
ATOM 2681 C C . GLU A 1 333 ? 14.336 27.875 8.898 1 69.12 333 GLU A C 1
ATOM 2683 O O . GLU A 1 333 ? 14.711 27.859 10.07 1 69.12 333 GLU A O 1
ATOM 2688 N N . TRP A 1 334 ? 14.508 26.938 7.957 1 62.16 334 TRP A N 1
ATOM 2689 C CA . TRP A 1 334 ? 15.203 25.734 8.359 1 62.16 334 TRP A CA 1
ATOM 2690 C C . TRP A 1 334 ? 16.719 25.891 8.188 1 62.16 334 TRP A C 1
ATOM 2692 O O . TRP A 1 334 ? 17.484 25 8.555 1 62.16 334 TRP A O 1
ATOM 2702 N N . GLY A 1 335 ? 17.109 26.938 7.668 1 57.41 335 GLY A N 1
ATOM 2703 C CA . GLY A 1 335 ? 18.531 27.188 7.434 1 57.41 335 GLY A CA 1
ATOM 2704 C C . GLY A 1 335 ? 19.078 26.375 6.27 1 57.41 335 GLY A C 1
ATOM 2705 O O . GLY A 1 335 ? 20.266 26.031 6.258 1 57.41 335 GLY A O 1
ATOM 2706 N N . CYS A 1 336 ? 18.219 25.984 5.371 1 59.34 336 CYS A N 1
ATOM 2707 C CA . CYS A 1 336 ? 18.625 25.203 4.207 1 59.34 336 CYS A CA 1
ATOM 2708 C C . CYS A 1 336 ? 18.719 26.078 2.963 1 59.34 336 CYS A C 1
ATOM 2710 O O . CYS A 1 336 ? 18.156 27.172 2.93 1 59.34 336 CYS A O 1
ATOM 2712 N N . GLY A 1 337 ? 19.516 25.641 1.943 1 61.62 337 GLY A N 1
ATOM 2713 C CA . GLY A 1 337 ? 19.562 26.312 0.662 1 61.62 337 GLY A CA 1
ATOM 2714 C C . GLY A 1 337 ? 18.328 26.109 -0.182 1 61.62 337 GLY A C 1
ATOM 2715 O O . GLY A 1 337 ? 17.422 25.344 0.203 1 61.62 337 GLY A O 1
ATOM 2716 N N . PRO A 1 338 ? 18.266 26.797 -1.237 1 66.12 338 PRO A N 1
ATOM 2717 C CA . PRO A 1 338 ? 17.094 26.672 -2.111 1 66.12 338 PRO A CA 1
ATOM 2718 C C . PRO A 1 338 ? 16.984 25.281 -2.734 1 66.12 338 PRO A C 1
ATOM 2720 O O . PRO A 1 338 ? 17.953 24.531 -2.781 1 66.12 338 PRO A O 1
ATOM 2723 N N . LEU A 1 339 ? 15.75 24.969 -3.031 1 68.25 339 LEU A N 1
ATOM 2724 C CA . LEU A 1 339 ? 15.523 23.703 -3.717 1 68.25 339 LEU A CA 1
ATOM 2725 C C . LEU A 1 339 ? 16.172 23.703 -5.094 1 68.25 339 LEU A C 1
ATOM 2727 O O . LEU A 1 339 ? 16.094 24.688 -5.828 1 68.25 339 LEU A O 1
ATOM 2731 N N . ALA A 1 340 ? 16.859 22.672 -5.332 1 56.22 340 ALA A N 1
ATOM 2732 C CA . ALA A 1 340 ? 17.609 22.609 -6.586 1 56.22 340 ALA A CA 1
ATOM 2733 C C . ALA A 1 340 ? 16.672 22.391 -7.77 1 56.22 340 ALA A C 1
ATOM 2735 O O . ALA A 1 340 ? 16.891 22.953 -8.852 1 56.22 340 ALA A O 1
ATOM 2736 N N . LYS A 1 341 ? 15.641 21.516 -7.539 1 65 341 LYS A N 1
ATOM 2737 C CA . LYS A 1 341 ? 14.836 21.141 -8.695 1 65 341 LYS A CA 1
ATOM 2738 C C . LYS A 1 341 ? 13.406 21.656 -8.562 1 65 341 LYS A C 1
ATOM 2740 O O . LYS A 1 341 ? 12.719 21.359 -7.586 1 65 341 LYS A O 1
ATOM 2745 N N . ASP A 1 342 ? 13 22.406 -9.617 1 77 342 ASP A N 1
ATOM 2746 C CA . ASP A 1 342 ? 11.664 22.984 -9.688 1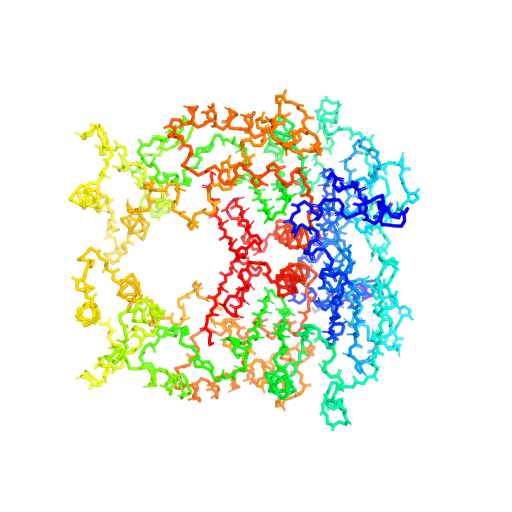 77 342 ASP A CA 1
ATOM 2747 C C . ASP A 1 342 ? 10.633 21.938 -10.125 1 77 342 ASP A C 1
ATOM 2749 O O . ASP A 1 342 ? 9.43 22.172 -10.008 1 77 342 ASP A O 1
ATOM 2753 N N . ASP A 1 343 ? 11.086 20.906 -10.516 1 84.62 343 ASP A N 1
ATOM 2754 C CA . ASP A 1 343 ? 10.195 19.906 -11.086 1 84.62 343 ASP A CA 1
ATOM 2755 C C . ASP A 1 343 ? 9.172 19.422 -10.055 1 84.62 343 ASP A C 1
ATOM 2757 O O . ASP A 1 343 ? 8.016 19.172 -10.391 1 84.62 343 ASP A O 1
ATOM 2761 N N . TYR A 1 344 ? 9.625 19.453 -8.859 1 86.88 344 TYR A N 1
ATOM 2762 C CA . TYR A 1 344 ? 8.734 18.969 -7.809 1 86.88 344 TYR A CA 1
ATOM 2763 C C . TYR A 1 344 ? 7.633 19.969 -7.516 1 86.88 344 TYR A C 1
ATOM 2765 O O . TYR A 1 344 ? 6.488 19.594 -7.258 1 86.88 344 TYR A O 1
ATOM 2773 N N . VAL A 1 345 ? 8.008 21.234 -7.586 1 91.81 345 VAL A N 1
ATOM 2774 C CA . VAL A 1 345 ? 7.02 22.297 -7.352 1 91.81 345 VAL A CA 1
ATOM 2775 C C . VAL A 1 345 ? 5.938 22.234 -8.422 1 91.81 345 VAL A C 1
ATOM 2777 O O . VAL A 1 345 ? 4.746 22.328 -8.117 1 91.81 345 VAL A O 1
ATOM 2780 N N . HIS A 1 346 ? 6.387 22.031 -9.641 1 91.44 346 HIS A N 1
ATOM 2781 C CA . HIS A 1 346 ? 5.449 21.906 -10.758 1 91.44 346 HIS A CA 1
ATOM 2782 C C . HIS A 1 346 ? 4.531 20.703 -10.586 1 91.44 346 HIS A C 1
ATOM 2784 O O . HIS A 1 346 ? 3.33 20.797 -10.852 1 91.44 346 HIS A O 1
ATOM 2790 N N . GLU A 1 347 ? 5.062 19.656 -10.117 1 91.19 347 GLU A N 1
ATOM 2791 C CA . GLU A 1 347 ? 4.293 18.422 -9.945 1 91.19 347 GLU A CA 1
ATOM 2792 C C . GLU A 1 347 ? 3.211 18.594 -8.883 1 91.19 347 GLU A C 1
ATOM 2794 O O . GLU A 1 347 ? 2.064 18.188 -9.078 1 91.19 347 GLU A O 1
ATOM 2799 N N . PHE A 1 348 ? 3.576 19.219 -7.809 1 93.88 348 PHE A N 1
ATOM 2800 C CA . PHE A 1 348 ? 2.611 19.375 -6.727 1 93.88 348 PHE A CA 1
ATOM 2801 C C . PHE A 1 348 ? 1.498 20.328 -7.121 1 93.88 348 PHE A C 1
ATOM 2803 O O . PHE A 1 348 ? 0.351 20.172 -6.703 1 93.88 348 PHE A O 1
ATOM 2810 N N . CYS A 1 349 ? 1.844 21.328 -7.926 1 93.81 349 CYS A N 1
ATOM 2811 C CA . CYS A 1 349 ? 0.802 22.203 -8.438 1 93.81 349 CYS A CA 1
ATOM 2812 C C . CYS A 1 349 ? -0.09 21.469 -9.438 1 93.81 349 CYS A C 1
ATOM 2814 O O . CYS A 1 349 ? -1.295 21.719 -9.492 1 93.81 349 CYS A O 1
ATOM 2816 N N . ARG A 1 350 ? 0.556 20.594 -10.156 1 91.81 350 ARG A N 1
ATOM 2817 C CA . ARG A 1 350 ? -0.203 19.781 -11.102 1 91.81 350 ARG A CA 1
ATOM 2818 C C . ARG A 1 350 ? -1.133 18.812 -10.359 1 91.81 350 ARG A C 1
ATOM 2820 O O . ARG A 1 350 ? -2.244 18.547 -10.82 1 91.81 350 ARG A O 1
ATOM 2827 N N . PHE A 1 351 ? -0.682 18.312 -9.203 1 92.62 351 PHE A N 1
ATOM 2828 C CA . PHE A 1 351 ? -1.517 17.438 -8.398 1 92.62 351 PHE A CA 1
ATOM 2829 C C . PHE A 1 351 ? -2.787 18.141 -7.953 1 92.62 351 PHE A C 1
ATOM 2831 O O . PHE A 1 351 ? -3.863 17.547 -7.914 1 92.62 351 PHE A O 1
ATOM 2838 N N . GLY A 1 352 ? -2.617 19.422 -7.543 1 91.12 352 GLY A N 1
ATOM 2839 C CA . GLY A 1 352 ? -3.758 20.234 -7.152 1 91.12 352 GLY A CA 1
ATOM 2840 C C . GLY A 1 352 ? -4.461 19.703 -5.914 1 91.12 352 GLY A C 1
ATOM 2841 O O . GLY A 1 352 ? -5.672 19.891 -5.758 1 91.12 352 GLY A O 1
ATOM 2842 N N . GLY A 1 353 ? -3.777 18.875 -5.18 1 90.62 353 GLY A N 1
ATOM 2843 C CA . GLY A 1 353 ? -4.379 18.328 -3.975 1 90.62 353 GLY A CA 1
ATOM 2844 C C . GLY A 1 353 ? -5.25 17.125 -4.238 1 90.62 353 GLY A C 1
ATOM 2845 O O . GLY A 1 353 ? -5.918 16.625 -3.33 1 90.62 353 GLY A O 1
ATOM 2846 N N . ALA A 1 354 ? -5.223 16.578 -5.363 1 90.12 354 ALA A N 1
ATOM 2847 C CA . ALA A 1 354 ? -6.094 15.469 -5.754 1 90.12 354 ALA A CA 1
ATOM 2848 C C . ALA A 1 354 ? -5.617 14.156 -5.148 1 90.12 354 ALA A C 1
ATOM 2850 O O . ALA A 1 354 ? -4.41 13.922 -5.016 1 90.12 354 ALA A O 1
ATOM 2851 N N . GLU A 1 355 ? -6.613 13.312 -4.836 1 92.38 355 GLU A N 1
ATOM 2852 C CA . GLU A 1 355 ? -6.328 11.953 -4.383 1 92.38 355 GLU A CA 1
ATOM 2853 C C . GLU A 1 355 ? -6.523 10.945 -5.512 1 92.38 355 GLU A C 1
ATOM 2855 O O . GLU A 1 355 ? -7.488 11.039 -6.277 1 92.38 355 GLU A O 1
ATOM 2860 N N . LEU A 1 356 ? -5.633 10.047 -5.637 1 92.5 356 LEU A N 1
ATOM 2861 C CA . LEU A 1 356 ? -5.773 8.945 -6.578 1 92.5 356 LEU A CA 1
ATOM 2862 C C . LEU A 1 356 ? -6.234 7.676 -5.863 1 92.5 356 LEU A C 1
ATOM 2864 O O . LEU A 1 356 ? -5.781 7.383 -4.754 1 92.5 356 LEU A O 1
ATOM 2868 N N . HIS A 1 357 ? -7.051 6.918 -6.555 1 92.75 357 HIS A N 1
ATOM 2869 C CA . HIS A 1 357 ? -7.617 5.711 -5.957 1 92.75 357 HIS A CA 1
ATOM 2870 C C . HIS A 1 357 ? -6.52 4.723 -5.57 1 92.75 357 HIS A C 1
ATOM 2872 O O . HIS A 1 357 ? -6.535 4.18 -4.465 1 92.75 357 HIS A O 1
ATOM 2878 N N . SER A 1 358 ? -5.621 4.469 -6.461 1 94.44 358 SER A N 1
ATOM 2879 C CA . SER A 1 358 ? -4.574 3.484 -6.219 1 94.44 358 SER A CA 1
ATOM 2880 C C . SER A 1 358 ? -3.695 3.891 -5.039 1 94.44 358 SER A C 1
ATOM 2882 O O . SER A 1 358 ? -3.391 3.07 -4.172 1 94.44 358 SER A O 1
ATOM 2884 N N . VAL A 1 359 ? -3.346 5.191 -4.965 1 95.62 359 VAL A N 1
ATOM 2885 C CA . VAL A 1 359 ? -2.469 5.691 -3.908 1 95.62 359 VAL A CA 1
ATOM 2886 C C . VAL A 1 359 ? -3.209 5.68 -2.572 1 95.62 359 VAL A C 1
ATOM 2888 O O . VAL A 1 359 ? -2.65 5.277 -1.551 1 95.62 359 VAL A O 1
ATOM 2891 N N . SER A 1 360 ? -4.488 6.07 -2.609 1 96.5 360 SER A N 1
ATOM 2892 C CA . SER A 1 360 ? -5.301 6.074 -1.396 1 96.5 360 SER A CA 1
ATOM 2893 C C . SER A 1 360 ? -5.559 4.656 -0.9 1 96.5 360 SER A C 1
ATOM 2895 O O . SER A 1 360 ? -5.586 4.41 0.308 1 96.5 360 SER A O 1
ATOM 2897 N N . ALA A 1 361 ? -5.77 3.758 -1.831 1 96.25 361 ALA A N 1
ATOM 2898 C CA . ALA A 1 361 ? -5.941 2.359 -1.445 1 96.25 361 ALA A CA 1
ATOM 2899 C C . ALA A 1 361 ? -4.672 1.808 -0.806 1 96.25 361 ALA A C 1
ATOM 2901 O O . ALA A 1 361 ? -4.727 1.146 0.234 1 96.25 361 ALA A O 1
ATOM 2902 N N . PHE A 1 362 ? -3.535 2.094 -1.402 1 97.25 362 PHE A N 1
ATOM 2903 C CA . PHE A 1 362 ? -2.232 1.686 -0.891 1 97.25 362 PHE A CA 1
ATOM 2904 C C . PHE A 1 362 ? -2.021 2.203 0.526 1 97.25 362 PHE A C 1
ATOM 2906 O O . PHE A 1 362 ? -1.763 1.424 1.446 1 97.25 362 PHE A O 1
ATOM 2913 N N . LEU A 1 363 ? -2.164 3.471 0.667 1 97.75 363 LEU A N 1
ATOM 2914 C CA . LEU A 1 363 ? -1.926 4.098 1.963 1 97.75 363 LEU A CA 1
ATOM 2915 C C . LEU A 1 363 ? -2.992 3.684 2.971 1 97.75 363 LEU A C 1
ATOM 2917 O O . LEU A 1 363 ? -2.707 3.541 4.16 1 97.75 363 LEU A O 1
ATOM 2921 N N . GLY A 1 364 ? -4.254 3.533 2.471 1 97.88 364 GLY A N 1
ATOM 2922 C CA . GLY A 1 364 ? -5.328 3.082 3.34 1 97.88 364 GLY A CA 1
ATOM 2923 C C . GLY A 1 364 ? -5.051 1.739 3.988 1 97.88 364 GLY A C 1
ATOM 2924 O O . GLY A 1 364 ? -5.301 1.556 5.18 1 97.88 364 GLY A O 1
ATOM 2925 N N . GLY A 1 365 ? -4.551 0.829 3.152 1 97.31 365 GLY A N 1
ATOM 2926 C CA . GLY A 1 365 ? -4.164 -0.462 3.699 1 97.31 365 GLY A CA 1
ATOM 2927 C C . GLY A 1 365 ? -3.041 -0.369 4.715 1 97.31 365 GLY A C 1
ATOM 2928 O O . GLY A 1 365 ? -3.092 -1.014 5.766 1 97.31 365 GLY A O 1
ATOM 2929 N N . LEU A 1 366 ? -2.068 0.413 4.441 1 97.06 366 LEU A N 1
ATOM 2930 C CA . LEU A 1 366 ? -0.919 0.58 5.324 1 97.06 366 LEU A CA 1
ATOM 2931 C C . LEU A 1 366 ? -1.337 1.212 6.648 1 97.06 366 LEU A C 1
ATOM 2933 O O . LEU A 1 366 ? -0.969 0.722 7.719 1 97.06 366 LEU A O 1
ATOM 2937 N N . ALA A 1 367 ? -2.072 2.303 6.574 1 97.81 367 ALA A N 1
ATOM 2938 C CA . ALA A 1 367 ? -2.508 3.016 7.77 1 97.81 367 ALA A CA 1
ATOM 2939 C C . ALA A 1 367 ? -3.398 2.135 8.641 1 97.81 367 ALA A C 1
ATOM 2941 O O . ALA A 1 367 ? -3.312 2.176 9.875 1 97.81 367 ALA A O 1
ATOM 2942 N N . ALA A 1 368 ? -4.266 1.402 7.984 1 98 368 ALA A N 1
ATOM 2943 C CA . ALA A 1 368 ? -5.117 0.482 8.734 1 98 368 ALA A CA 1
ATOM 2944 C C . ALA A 1 368 ? -4.285 -0.555 9.477 1 98 368 ALA A C 1
ATOM 2946 O O . ALA A 1 368 ? -4.555 -0.858 10.648 1 98 368 ALA A O 1
ATOM 2947 N N . GLN A 1 369 ? -3.293 -1.076 8.789 1 95.38 369 GLN A N 1
ATOM 2948 C CA . GLN A 1 369 ? -2.428 -2.064 9.422 1 95.38 369 GLN A CA 1
ATOM 2949 C C . GLN A 1 369 ? -1.709 -1.471 10.633 1 95.38 369 GLN A C 1
ATOM 2951 O O . GLN A 1 369 ? -1.59 -2.121 11.672 1 95.38 369 GLN A O 1
ATOM 2956 N N . GLU A 1 370 ? -1.212 -0.277 10.508 1 95 370 GLU A N 1
ATOM 2957 C CA . GLU A 1 370 ? -0.551 0.397 11.617 1 95 370 GLU A CA 1
ATOM 2958 C C . GLU A 1 370 ? -1.524 0.649 12.766 1 95 370 GLU A C 1
ATOM 2960 O O . GLU A 1 370 ? -1.152 0.543 13.938 1 95 370 GLU A O 1
ATOM 2965 N N . THR A 1 371 ? -2.736 0.987 12.438 1 96.56 371 THR A N 1
ATOM 2966 C CA . THR A 1 371 ? -3.768 1.184 13.453 1 96.56 371 THR A CA 1
ATOM 2967 C C . THR A 1 371 ? -4.035 -0.113 14.211 1 96.56 371 THR A C 1
ATOM 2969 O O . THR A 1 371 ? -4.148 -0.107 15.438 1 96.56 371 THR A O 1
ATOM 2972 N N . ILE A 1 372 ? -4.109 -1.203 13.484 1 94.56 372 ILE A N 1
ATOM 2973 C CA . ILE A 1 372 ? -4.34 -2.51 14.086 1 94.56 372 ILE A CA 1
ATOM 2974 C C . ILE A 1 372 ? -3.195 -2.844 15.039 1 94.56 372 ILE A C 1
ATOM 2976 O O . ILE A 1 372 ? -3.424 -3.328 16.156 1 94.56 372 ILE A O 1
ATOM 2980 N N . LYS A 1 373 ? -1.993 -2.564 14.602 1 91.5 373 LYS A N 1
ATOM 2981 C CA . LYS A 1 373 ? -0.837 -2.801 15.461 1 91.5 373 LYS A CA 1
ATOM 2982 C C . LYS A 1 373 ? -0.951 -2.01 16.766 1 91.5 373 LYS A C 1
ATOM 2984 O O . LYS A 1 373 ? -0.67 -2.537 17.844 1 91.5 373 LYS A O 1
ATOM 2989 N N . LEU A 1 374 ? -1.36 -0.79 16.656 1 91.88 374 LEU A N 1
ATOM 2990 C CA . LEU A 1 374 ? -1.484 0.078 17.828 1 91.88 374 LEU A CA 1
ATOM 2991 C C . LEU A 1 374 ? -2.576 -0.425 18.766 1 91.88 374 LEU A C 1
ATOM 2993 O O . LEU A 1 374 ? -2.408 -0.406 19.984 1 91.88 374 LEU A O 1
ATOM 2997 N N . ILE A 1 375 ? -3.693 -0.888 18.203 1 93.81 375 ILE A N 1
ATOM 2998 C CA . ILE A 1 375 ? -4.84 -1.354 18.984 1 93.81 375 ILE A CA 1
ATOM 2999 C C . ILE A 1 375 ? -4.48 -2.652 19.703 1 93.81 375 ILE A C 1
ATOM 3001 O O . ILE A 1 375 ? -4.758 -2.805 20.891 1 93.81 375 ILE A O 1
ATOM 3005 N N . THR A 1 376 ? -3.805 -3.588 18.969 1 89.62 376 THR A N 1
ATOM 3006 C CA . THR A 1 376 ? -3.541 -4.918 19.516 1 89.62 376 THR A CA 1
ATOM 3007 C C . THR A 1 376 ? -2.25 -4.922 20.328 1 89.62 376 THR A C 1
ATOM 3009 O O . THR A 1 376 ? -1.987 -5.863 21.078 1 89.62 376 THR A O 1
ATOM 3012 N N . ASN A 1 377 ? -1.334 -3.975 20.141 1 84.88 377 ASN A N 1
ATOM 3013 C CA . ASN A 1 377 ? -0.036 -3.861 20.797 1 84.88 377 ASN A CA 1
ATOM 3014 C C . ASN A 1 377 ? 0.861 -5.051 20.484 1 84.88 377 ASN A C 1
ATOM 3016 O O . ASN A 1 377 ? 1.582 -5.543 21.359 1 84.88 377 ASN A O 1
ATOM 3020 N N . GLN A 1 378 ? 0.8 -5.699 19.406 1 79.19 378 GLN A N 1
ATOM 3021 C CA . GLN A 1 378 ? 1.527 -6.926 19.109 1 79.19 378 GLN A CA 1
ATOM 3022 C C . GLN A 1 378 ? 2.744 -6.641 18.219 1 79.19 378 GLN A C 1
ATOM 3024 O O . GLN A 1 378 ? 3.73 -7.375 18.266 1 79.19 378 GLN A O 1
ATOM 3029 N N . TYR A 1 379 ? 2.799 -5.598 17.453 1 80.31 379 TYR A N 1
ATOM 3030 C CA . TYR A 1 379 ? 3.896 -5.277 16.547 1 80.31 379 TYR A CA 1
ATOM 3031 C C . TYR A 1 379 ? 4.316 -3.818 16.703 1 80.31 379 TYR A C 1
ATOM 3033 O O . TYR A 1 379 ? 3.531 -2.982 17.141 1 80.31 379 TYR A O 1
ATOM 3041 N N . LYS A 1 380 ? 5.582 -3.65 16.359 1 77.25 380 LYS A N 1
ATOM 3042 C CA . LYS A 1 380 ? 6.086 -2.281 16.438 1 77.25 380 LYS A CA 1
ATOM 3043 C C . LYS A 1 380 ? 5.547 -1.431 15.289 1 77.25 380 LYS A C 1
ATOM 3045 O O . LYS A 1 380 ? 5.672 -1.802 14.117 1 77.25 380 LYS A O 1
ATOM 3050 N N . PRO A 1 381 ? 4.926 -0.414 15.609 1 78.38 381 PRO A N 1
ATOM 3051 C CA . PRO A 1 381 ? 4.465 0.481 14.547 1 78.38 381 PRO A CA 1
ATOM 3052 C C . PRO A 1 381 ? 5.617 1.156 13.805 1 78.38 381 PRO A C 1
ATOM 3054 O O . PRO A 1 381 ? 6.746 1.186 14.297 1 78.38 381 PRO A O 1
ATOM 3057 N N . VAL A 1 382 ? 5.355 1.566 12.633 1 75.25 382 VAL A N 1
ATOM 3058 C CA . VAL A 1 382 ? 6.324 2.295 11.82 1 75.25 382 VAL A CA 1
ATOM 3059 C C . VAL A 1 382 ? 6.844 3.506 12.586 1 75.25 382 VAL A C 1
ATOM 3061 O O . VAL A 1 382 ? 6.066 4.215 13.234 1 75.25 382 VAL A O 1
ATOM 3064 N N . HIS A 1 383 ? 8.125 3.5 12.703 1 65.69 383 HIS A N 1
ATOM 3065 C CA . HIS A 1 383 ? 8.773 4.609 13.391 1 65.69 383 HIS A CA 1
ATOM 3066 C C . HIS A 1 383 ? 9.078 5.754 12.43 1 65.69 383 HIS A C 1
ATOM 3068 O O . HIS A 1 383 ? 10.094 5.727 11.734 1 65.69 383 HIS A O 1
ATOM 3074 N N . ASN A 1 384 ? 8.406 6.82 12.281 1 71.94 384 ASN A N 1
ATOM 3075 C CA . ASN A 1 384 ? 7.285 7.703 12.578 1 71.94 384 ASN A CA 1
ATOM 3076 C C . ASN A 1 384 ? 6.641 8.242 11.305 1 71.94 384 ASN A C 1
ATOM 3078 O O . ASN A 1 384 ? 5.434 8.469 11.266 1 71.94 384 ASN A O 1
ATOM 3082 N N . THR A 1 385 ? 7.582 8.445 10.336 1 79.69 385 THR A N 1
ATOM 3083 C CA . THR A 1 385 ? 7.059 9.062 9.125 1 79.69 385 THR A CA 1
ATOM 3084 C C . THR A 1 385 ? 7.305 8.164 7.914 1 79.69 385 THR A C 1
ATOM 3086 O O . THR A 1 385 ? 8.406 7.648 7.73 1 79.69 385 THR A O 1
ATOM 3089 N N . PHE A 1 386 ? 6.32 7.91 7.188 1 87.88 386 PHE A N 1
ATOM 3090 C CA . PHE A 1 386 ? 6.367 7.086 5.984 1 87.88 386 PHE A CA 1
ATOM 3091 C C . PHE A 1 386 ? 5.977 7.895 4.754 1 87.88 386 PHE A C 1
ATOM 3093 O O . PHE A 1 386 ? 4.961 8.594 4.762 1 87.88 386 PHE A O 1
ATOM 3100 N N . ILE A 1 387 ? 6.816 7.863 3.707 1 88.62 387 ILE A N 1
ATOM 3101 C CA . ILE A 1 387 ? 6.527 8.531 2.443 1 88.62 387 ILE A CA 1
ATOM 3102 C C . ILE A 1 387 ? 6.633 7.531 1.294 1 88.62 387 ILE A C 1
ATOM 3104 O O . ILE A 1 387 ? 7.547 6.707 1.265 1 88.62 387 ILE A O 1
ATOM 3108 N N . TYR A 1 388 ? 5.707 7.621 0.388 1 91.94 388 TYR A N 1
ATOM 3109 C CA . TYR A 1 388 ? 5.652 6.746 -0.779 1 91.94 388 TYR A CA 1
ATOM 3110 C C . TYR A 1 388 ? 5.445 7.555 -2.055 1 91.94 388 TYR A C 1
ATOM 3112 O O . TYR A 1 388 ? 4.625 8.477 -2.088 1 91.94 388 TYR A O 1
ATOM 3120 N N . ASP A 1 389 ? 6.254 7.25 -3.053 1 89.5 389 ASP A N 1
ATOM 3121 C CA . ASP A 1 389 ? 6.125 7.801 -4.398 1 89.5 389 ASP A CA 1
ATOM 3122 C C . ASP A 1 389 ? 5.602 6.75 -5.371 1 89.5 389 ASP A C 1
ATOM 3124 O O . ASP A 1 389 ? 6.32 5.809 -5.719 1 89.5 389 ASP A O 1
ATOM 3128 N N . ALA A 1 390 ? 4.414 6.961 -5.859 1 92.25 390 ALA A N 1
ATOM 3129 C CA . ALA A 1 390 ? 3.742 5.977 -6.707 1 92.25 390 ALA A CA 1
ATOM 3130 C C . ALA A 1 390 ? 4.348 5.957 -8.109 1 92.25 390 ALA A C 1
ATOM 3132 O O . ALA A 1 390 ? 4.117 5.02 -8.875 1 92.25 390 ALA A O 1
ATOM 3133 N N . VAL A 1 391 ? 5.047 7.012 -8.469 1 86.75 391 VAL A N 1
ATOM 3134 C CA . VAL A 1 391 ? 5.691 7.051 -9.773 1 86.75 391 VAL A CA 1
ATOM 3135 C C . VAL A 1 391 ? 6.844 6.051 -9.812 1 86.75 391 VAL A C 1
ATOM 3137 O O . VAL A 1 391 ? 6.941 5.246 -10.742 1 86.75 391 VAL A O 1
ATOM 3140 N N . THR A 1 392 ? 7.637 6.035 -8.797 1 78.88 392 THR A N 1
ATOM 3141 C CA . THR A 1 392 ? 8.805 5.172 -8.773 1 78.88 392 THR A CA 1
ATOM 3142 C C . THR A 1 392 ? 8.523 3.895 -7.984 1 78.88 392 THR A C 1
ATOM 3144 O O . THR A 1 392 ? 9.297 2.936 -8.047 1 78.88 392 THR A O 1
ATOM 3147 N N . SER A 1 393 ? 7.434 3.893 -7.215 1 82.62 393 SER A N 1
ATOM 3148 C CA . SER A 1 393 ? 7.062 2.807 -6.312 1 82.62 393 SER A CA 1
ATOM 3149 C C . SER A 1 393 ? 8.109 2.621 -5.215 1 82.62 393 SER A C 1
ATOM 3151 O O . SER A 1 393 ? 8.367 1.496 -4.785 1 82.62 393 SER A O 1
ATOM 3153 N N . ASN A 1 394 ? 8.711 3.727 -4.863 1 80.44 394 ASN A N 1
ATOM 3154 C CA . ASN A 1 394 ? 9.664 3.729 -3.758 1 80.44 394 ASN A CA 1
ATOM 3155 C C . ASN A 1 394 ? 9.062 4.359 -2.504 1 80.44 394 ASN A C 1
ATOM 3157 O O . ASN A 1 394 ? 8.164 5.195 -2.594 1 80.44 394 ASN A O 1
ATOM 3161 N N . SER A 1 395 ? 9.539 3.867 -1.424 1 79.12 395 SER A N 1
ATOM 3162 C CA . SER A 1 395 ? 9.094 4.43 -0.153 1 79.12 395 SER A CA 1
ATOM 3163 C C . SER A 1 395 ? 10.266 4.641 0.8 1 79.12 395 SER A C 1
ATOM 3165 O O . SER A 1 395 ? 11.359 4.125 0.565 1 79.12 395 SER A O 1
ATOM 3167 N N . GLY A 1 396 ? 10.055 5.512 1.748 1 74.69 396 GLY A N 1
ATOM 3168 C CA . GLY A 1 396 ? 11.023 5.766 2.797 1 74.69 396 GLY A CA 1
ATOM 3169 C C . GLY A 1 396 ? 10.391 6.059 4.145 1 74.69 396 GLY A C 1
ATOM 3170 O O . GLY A 1 396 ? 9.281 6.598 4.211 1 74.69 396 GLY A O 1
ATOM 3171 N N . THR A 1 397 ? 11.023 5.543 5.195 1 68 397 THR A N 1
ATOM 3172 C CA . THR A 1 397 ? 10.617 5.84 6.562 1 68 397 THR A CA 1
ATOM 3173 C C . THR A 1 397 ? 11.633 6.746 7.25 1 68 397 THR A C 1
ATOM 3175 O O . THR A 1 397 ? 12.836 6.566 7.09 1 68 397 THR A O 1
ATOM 3178 N N . PHE A 1 398 ? 11.055 7.742 7.875 1 60.06 398 PHE A N 1
ATOM 3179 C CA . PHE A 1 398 ? 11.922 8.742 8.492 1 60.06 398 PHE A CA 1
ATOM 3180 C C . PHE A 1 398 ? 11.555 8.953 9.953 1 60.06 398 PHE A C 1
ATOM 3182 O O . PHE A 1 398 ? 10.383 8.844 10.32 1 60.06 398 PHE A O 1
ATOM 3189 N N . PHE A 1 399 ? 12.492 9.055 10.766 1 55.06 399 PHE A N 1
ATOM 3190 C CA . PHE A 1 399 ? 12.281 9.352 12.18 1 55.06 399 PHE A CA 1
ATOM 3191 C C . PHE A 1 399 ? 12.555 10.828 12.461 1 55.06 399 PHE A C 1
ATOM 3193 O O . PHE A 1 399 ? 13.594 11.352 12.086 1 55.06 399 PHE A O 1
ATOM 3200 N N . PHE A 1 400 ? 11.453 11.555 12.742 1 49.28 400 PHE A N 1
ATOM 3201 C CA . PHE A 1 400 ? 11.641 12.953 13.102 1 49.28 400 PHE A CA 1
ATOM 3202 C C . PHE A 1 400 ? 11.414 13.156 14.602 1 49.28 400 PHE A C 1
ATOM 3204 O O . PHE A 1 400 ? 10.633 12.43 15.219 1 49.28 400 PHE A O 1
ATOM 3211 N N . MET B 1 1 ? -5.953 28.828 -36.781 1 22.59 1 MET B N 1
ATOM 3212 C CA . MET B 1 1 ? -6.625 29.172 -35.531 1 22.59 1 MET B CA 1
ATOM 3213 C C . MET B 1 1 ? -7.461 28 -35.031 1 22.59 1 MET B C 1
ATOM 3215 O O . MET B 1 1 ? -8.594 27.797 -35.469 1 22.59 1 MET B O 1
ATOM 3219 N N . ALA B 1 2 ? -6.949 26.797 -34.969 1 33.03 2 ALA B N 1
ATOM 3220 C CA . ALA B 1 2 ? -7.816 25.625 -34.875 1 33.03 2 ALA B CA 1
ATOM 3221 C C . ALA B 1 2 ? -8.852 25.766 -33.781 1 33.03 2 ALA B C 1
ATOM 3223 O O . ALA B 1 2 ? -8.523 26.219 -32.656 1 33.03 2 ALA B O 1
ATOM 3224 N N . SER B 1 3 ? -10.023 26.016 -34 1 31.83 3 SER B N 1
ATOM 3225 C CA . SER B 1 3 ? -11.164 26.172 -33.094 1 31.83 3 SER B CA 1
ATOM 3226 C C . SER B 1 3 ? -11.156 25.125 -31.984 1 31.83 3 SER B C 1
ATOM 3228 O O . SER B 1 3 ? -10.898 23.953 -32.25 1 31.83 3 SER B O 1
ATOM 3230 N N . PRO B 1 4 ? -10.836 25.469 -30.703 1 40.53 4 PRO B N 1
ATOM 3231 C CA . PRO B 1 4 ? -10.844 24.469 -29.625 1 40.53 4 PRO B CA 1
ATOM 3232 C C . PRO B 1 4 ? -12.016 23.484 -29.734 1 40.53 4 PRO B C 1
ATOM 3234 O O . PRO B 1 4 ? -13.164 23.922 -29.875 1 40.53 4 PRO B O 1
ATOM 3237 N N . GLU B 1 5 ? -12 22.5 -30.5 1 41.91 5 GLU B N 1
ATOM 3238 C CA . GLU B 1 5 ? -13.062 21.547 -30.812 1 41.91 5 GLU B CA 1
ATOM 3239 C C . GLU B 1 5 ? -13.953 21.297 -29.609 1 41.91 5 GLU B C 1
ATOM 3241 O O . GLU B 1 5 ? -13.469 21.031 -28.516 1 41.91 5 GLU B O 1
ATOM 3246 N N . SER B 1 6 ? -15.117 21.844 -29.484 1 47.66 6 SER B N 1
ATOM 3247 C CA . SER B 1 6 ? -16.234 21.734 -28.531 1 47.66 6 SER B CA 1
ATOM 3248 C C . SER B 1 6 ? -16.438 20.281 -28.094 1 47.66 6 SER B C 1
ATOM 3250 O O . SER B 1 6 ? -16.703 19.406 -28.906 1 47.66 6 SER B O 1
ATOM 3252 N N . LYS B 1 7 ? -15.758 19.984 -27.078 1 56.25 7 LYS B N 1
ATOM 3253 C CA . LYS B 1 7 ? -15.938 18.625 -26.578 1 56.25 7 LYS B CA 1
ATOM 3254 C C . LYS B 1 7 ? -17.422 18.281 -26.406 1 56.25 7 LYS B C 1
ATOM 3256 O O . LYS B 1 7 ? -18.219 19.156 -26.047 1 56.25 7 LYS B O 1
ATOM 3261 N N . SER B 1 8 ? -17.969 17.125 -27.031 1 62.12 8 SER B N 1
ATOM 3262 C CA . SER B 1 8 ? -19.328 16.641 -26.844 1 62.12 8 SER B CA 1
ATOM 3263 C C . SER B 1 8 ? -19.719 16.641 -25.375 1 62.12 8 SER B C 1
ATOM 3265 O O . SER B 1 8 ? -18.859 16.625 -24.5 1 62.12 8 SER B O 1
ATOM 3267 N N . PRO B 1 9 ? -20.953 16.984 -25.078 1 60.81 9 PRO B N 1
ATOM 3268 C CA . PRO B 1 9 ? -21.453 16.953 -23.688 1 60.81 9 PRO B CA 1
ATOM 3269 C C . PRO B 1 9 ? -20.984 15.727 -22.922 1 60.81 9 PRO B C 1
ATOM 3271 O O . PRO B 1 9 ? -20.656 15.82 -21.734 1 60.81 9 PRO B O 1
ATOM 3274 N N . GLU B 1 10 ? -20.906 14.625 -23.609 1 62.72 10 GLU B N 1
ATOM 3275 C CA . GLU B 1 10 ? -20.453 13.398 -22.969 1 62.72 10 GLU B CA 1
ATOM 3276 C C . GLU B 1 10 ? -18.984 13.477 -22.594 1 62.72 10 GLU B C 1
ATOM 3278 O O . GLU B 1 10 ? -18.578 13.055 -21.5 1 62.72 10 GLU B O 1
ATOM 3283 N N . GLN B 1 11 ? -18.312 14.016 -23.5 1 63.34 11 GLN B N 1
ATOM 3284 C CA . GLN B 1 11 ? -16.891 14.164 -23.25 1 63.34 11 GLN B CA 1
ATOM 3285 C C . GLN B 1 11 ? -16.609 15.156 -22.125 1 63.34 11 GLN B C 1
ATOM 3287 O O . GLN B 1 11 ? -15.703 14.961 -21.328 1 63.34 11 GLN B O 1
ATOM 3292 N N . SER B 1 12 ? -17.469 16.047 -22.078 1 68.25 12 SER B N 1
ATOM 3293 C CA . SER B 1 12 ? -17.328 17.062 -21.031 1 68.25 12 SER B CA 1
ATOM 3294 C C . SER B 1 12 ? -17.609 16.5 -19.656 1 68.25 12 SER B C 1
ATOM 3296 O O . SER B 1 12 ? -16.891 16.781 -18.703 1 68.25 12 SER B O 1
ATOM 3298 N N . GLU B 1 13 ? -18.625 15.672 -19.641 1 72.69 13 GLU B N 1
ATOM 3299 C CA . GLU B 1 13 ? -18.969 15.047 -18.359 1 72.69 13 GLU B CA 1
ATOM 3300 C C . GLU B 1 13 ? -17.875 14.102 -17.891 1 72.69 13 GLU B C 1
ATOM 3302 O O . GLU B 1 13 ? -17.547 14.07 -16.703 1 72.69 13 GLU B O 1
ATOM 3307 N N . LYS B 1 14 ? -17.406 13.438 -18.844 1 75.75 14 LYS B N 1
ATOM 3308 C CA . LYS B 1 14 ? -16.312 12.516 -18.531 1 75.75 14 LYS B CA 1
ATOM 3309 C C . LYS B 1 14 ? -15.078 13.273 -18.062 1 75.75 14 LYS B C 1
ATOM 3311 O O . LYS B 1 14 ? -14.406 12.852 -17.109 1 75.75 14 LYS B O 1
ATOM 3316 N N . ASN B 1 15 ? -14.867 14.336 -18.672 1 73.25 15 ASN B N 1
ATOM 3317 C CA . ASN B 1 15 ? -13.719 15.148 -18.297 1 73.25 15 ASN B CA 1
ATOM 3318 C C . ASN B 1 15 ? -13.875 15.719 -16.891 1 73.25 15 ASN B C 1
ATOM 3320 O O . ASN B 1 15 ? -12.898 15.828 -16.141 1 73.25 15 ASN B O 1
ATOM 3324 N N . ARG B 1 16 ? -15.039 15.992 -16.656 1 72.88 16 ARG B N 1
ATOM 3325 C CA . ARG B 1 16 ? -15.297 16.516 -15.312 1 72.88 16 ARG B CA 1
ATOM 3326 C C . ARG B 1 16 ? -15.094 15.422 -14.266 1 72.88 16 ARG B C 1
ATOM 3328 O O . ARG B 1 16 ? -14.547 15.68 -13.188 1 72.88 16 ARG B O 1
ATOM 3335 N N . LYS B 1 17 ? -15.469 14.25 -14.695 1 75.81 17 LYS B N 1
ATOM 3336 C CA . LYS B 1 17 ? -15.383 13.117 -13.781 1 75.81 17 LYS B CA 1
ATOM 3337 C C . LYS B 1 17 ? -13.938 12.742 -13.492 1 75.81 17 LYS B C 1
ATOM 3339 O O . LYS B 1 17 ? -13.586 12.406 -12.359 1 75.81 17 LYS B O 1
ATOM 3344 N N . TYR B 1 18 ? -13.141 12.898 -14.531 1 77.56 18 TYR B N 1
ATOM 3345 C CA . TYR B 1 18 ? -11.758 12.438 -14.406 1 77.56 18 TYR B CA 1
ATOM 3346 C C . TYR B 1 18 ? -10.789 13.609 -14.375 1 77.56 18 TYR B C 1
ATOM 3348 O O . TYR B 1 18 ? -9.617 13.461 -14.727 1 77.56 18 TYR B O 1
ATOM 3356 N N . ASP B 1 19 ? -11.25 14.758 -13.961 1 78.62 19 ASP B N 1
ATOM 3357 C CA . ASP B 1 19 ? -10.484 16 -14.016 1 78.62 19 ASP B CA 1
ATOM 3358 C C . ASP B 1 19 ? -9.164 15.859 -13.258 1 78.62 19 ASP B C 1
ATOM 3360 O O . ASP B 1 19 ? -8.102 16.234 -13.773 1 78.62 19 ASP B O 1
ATOM 3364 N N . ARG B 1 20 ? -9.258 15.32 -12.195 1 75.56 20 ARG B N 1
ATOM 3365 C CA . ARG B 1 20 ? -8.062 15.219 -11.367 1 75.56 20 ARG B CA 1
ATOM 3366 C C . ARG B 1 20 ? -7.047 14.266 -11.984 1 75.56 20 ARG B C 1
ATOM 3368 O O . ARG B 1 20 ? -5.852 14.562 -12.023 1 75.56 20 ARG B O 1
ATOM 3375 N N . GLN B 1 21 ? -7.5 13.195 -12.539 1 80.25 21 GLN B N 1
ATOM 3376 C CA . GLN B 1 21 ? -6.617 12.227 -13.164 1 80.25 21 GLN B CA 1
ATOM 3377 C C . GLN B 1 21 ? -6.027 12.773 -14.461 1 80.25 21 GLN B C 1
ATOM 3379 O O . GLN B 1 21 ? -4.875 12.492 -14.797 1 80.25 21 GLN B O 1
ATOM 3384 N N . LEU B 1 22 ? -6.805 13.594 -15.109 1 81.5 22 LEU B N 1
ATOM 3385 C CA . LEU B 1 22 ? -6.359 14.203 -16.359 1 81.5 22 LEU B CA 1
ATOM 3386 C C . LEU B 1 22 ? -5.152 15.109 -16.125 1 81.5 22 LEU B C 1
ATOM 3388 O O . LEU B 1 22 ? -4.258 15.188 -16.969 1 81.5 22 LEU B O 1
ATOM 3392 N N . ARG B 1 23 ? -5.184 15.594 -14.992 1 81.81 23 ARG B N 1
ATOM 3393 C CA . ARG B 1 23 ? -4.055 16.453 -14.648 1 81.81 23 ARG B CA 1
ATOM 3394 C C . ARG B 1 23 ? -2.809 15.625 -14.352 1 81.81 23 ARG B C 1
ATOM 3396 O O . ARG B 1 23 ? -1.686 16.094 -14.555 1 81.81 23 ARG B O 1
ATOM 3403 N N . LEU B 1 24 ? -3.082 14.492 -13.977 1 81.88 24 LEU B N 1
ATOM 3404 C CA . LEU B 1 24 ? -1.965 13.688 -13.5 1 81.88 24 LEU B CA 1
ATOM 3405 C C . LEU B 1 24 ? -1.322 12.906 -14.648 1 81.88 24 LEU B C 1
ATOM 3407 O O . LEU B 1 24 ? -0.097 12.891 -14.781 1 81.88 24 LEU B O 1
ATOM 3411 N N . TRP B 1 25 ? -2.105 12.281 -15.516 1 82.75 25 TRP B N 1
ATOM 3412 C CA . TRP B 1 25 ? -1.47 11.523 -16.594 1 82.75 25 TRP B CA 1
ATOM 3413 C C . TRP B 1 25 ? -1.93 12.023 -17.953 1 82.75 25 TRP B C 1
ATOM 3415 O O . TRP B 1 25 ? -1.607 11.43 -18.984 1 82.75 25 TRP B O 1
ATOM 3425 N N . GLY B 1 26 ? -2.629 13.109 -18.047 1 83.62 26 GLY B N 1
ATOM 3426 C CA . GLY B 1 26 ? -2.941 13.805 -19.281 1 83.62 26 GLY B CA 1
ATOM 3427 C C . GLY B 1 26 ? -4.039 13.133 -20.094 1 83.62 26 GLY B C 1
ATOM 3428 O O . GLY B 1 26 ? -4.5 12.047 -19.734 1 83.62 26 GLY B O 1
ATOM 3429 N N . ASP B 1 27 ? -4.395 13.781 -21.156 1 85.38 27 ASP B N 1
ATOM 3430 C CA . ASP B 1 27 ? -5.469 13.305 -22.016 1 85.38 27 ASP B CA 1
ATOM 3431 C C . ASP B 1 27 ? -5.105 11.961 -22.656 1 85.38 27 ASP B C 1
ATOM 3433 O O . ASP B 1 27 ? -5.945 11.07 -22.75 1 85.38 27 ASP B O 1
ATOM 3437 N N . HIS B 1 28 ? -3.916 11.906 -23.047 1 87.44 28 HIS B N 1
ATOM 3438 C CA . HIS B 1 28 ? -3.479 10.672 -23.688 1 87.44 28 HIS B CA 1
ATOM 3439 C C . HIS B 1 28 ? -3.512 9.508 -22.703 1 87.44 28 HIS B C 1
ATOM 3441 O O . HIS B 1 28 ? -3.949 8.406 -23.047 1 87.44 28 HIS B O 1
ATOM 3447 N N . GLY B 1 29 ? -3.066 9.766 -21.531 1 89.31 29 GLY B N 1
ATOM 3448 C CA . GLY B 1 29 ? -3.1 8.734 -20.5 1 89.31 29 GLY B CA 1
ATOM 3449 C C . GLY B 1 29 ? -4.504 8.258 -20.172 1 89.31 29 GLY B C 1
ATOM 3450 O O . GLY B 1 29 ? -4.75 7.059 -20.094 1 89.31 29 GLY B O 1
ATOM 3451 N N . GLN B 1 30 ? -5.395 9.164 -20.109 1 90.88 30 GLN B N 1
ATOM 3452 C CA . GLN B 1 30 ? -6.77 8.812 -19.781 1 90.88 30 GLN B CA 1
ATOM 3453 C C . GLN B 1 30 ? -7.438 8.07 -20.938 1 90.88 30 GLN B C 1
ATOM 3455 O O . GLN B 1 30 ? -8.18 7.109 -20.719 1 90.88 30 GLN B O 1
ATOM 3460 N N . ALA B 1 31 ? -7.145 8.539 -22.094 1 91.94 31 ALA B N 1
ATOM 3461 C CA . ALA B 1 31 ? -7.703 7.879 -23.266 1 91.94 31 ALA B CA 1
ATOM 3462 C C . ALA B 1 31 ? -7.211 6.438 -23.375 1 91.94 31 ALA B C 1
ATOM 3464 O O . ALA B 1 31 ? -7.977 5.535 -23.719 1 91.94 31 ALA B O 1
ATOM 3465 N N . THR B 1 32 ? -5.949 6.297 -23.078 1 93.81 32 THR B N 1
ATOM 3466 C CA . THR B 1 32 ? -5.375 4.957 -23.125 1 93.81 32 THR B CA 1
ATOM 3467 C C . THR B 1 32 ? -5.984 4.066 -22.047 1 93.81 32 THR B C 1
ATOM 3469 O O . THR B 1 32 ? -6.234 2.883 -22.281 1 93.81 32 THR B O 1
ATOM 3472 N N . LEU B 1 33 ? -6.188 4.59 -20.906 1 94.12 33 LEU B N 1
ATOM 3473 C CA . LEU B 1 33 ? -6.824 3.863 -19.812 1 94.12 33 LEU B CA 1
ATOM 3474 C C . LEU B 1 33 ? -8.234 3.434 -20.203 1 94.12 33 LEU B C 1
ATOM 3476 O O . LEU B 1 33 ? -8.641 2.297 -19.938 1 94.12 33 LEU B O 1
ATOM 3480 N N . GLU B 1 34 ? -8.945 4.309 -20.828 1 95.25 34 GLU B N 1
ATOM 3481 C CA . GLU B 1 34 ? -10.328 4.066 -21.219 1 95.25 34 GLU B CA 1
ATOM 3482 C C . GLU B 1 34 ? -10.414 3.057 -22.359 1 95.25 34 GLU B C 1
ATOM 3484 O O . GLU B 1 34 ? -11.477 2.479 -22.609 1 95.25 34 GLU B O 1
ATOM 3489 N N . ALA B 1 35 ? -9.344 2.863 -23.016 1 96.44 35 ALA B N 1
ATOM 3490 C CA . ALA B 1 35 ? -9.305 1.911 -24.109 1 96.44 35 ALA B CA 1
ATOM 3491 C C . ALA B 1 35 ? -8.75 0.563 -23.656 1 96.44 35 ALA B C 1
ATOM 3493 O O . ALA B 1 35 ? -8.844 -0.43 -24.391 1 96.44 35 ALA B O 1
ATOM 3494 N N . ALA B 1 36 ? -8.234 0.483 -22.5 1 97.5 36 ALA B N 1
ATOM 3495 C CA . ALA B 1 36 ? -7.539 -0.705 -22.016 1 97.5 36 ALA B CA 1
ATOM 3496 C C . ALA B 1 36 ? -8.531 -1.807 -21.641 1 97.5 36 ALA B C 1
ATOM 3498 O O . ALA B 1 36 ? -9.664 -1.523 -21.25 1 97.5 36 ALA B O 1
ATOM 3499 N N . HIS B 1 37 ? -8.117 -3.029 -21.812 1 98.62 37 HIS B N 1
ATOM 3500 C CA . HIS B 1 37 ? -8.844 -4.23 -21.406 1 98.62 37 HIS B CA 1
ATOM 3501 C C . HIS B 1 37 ? -7.992 -5.105 -20.484 1 98.62 37 HIS B C 1
ATOM 3503 O O . HIS B 1 37 ? -7.02 -5.715 -20.938 1 98.62 37 HIS B O 1
ATOM 3509 N N . VAL B 1 38 ? -8.398 -5.191 -19.234 1 98.69 38 VAL B N 1
ATOM 3510 C CA . VAL B 1 38 ? -7.609 -5.902 -18.234 1 98.69 38 VAL B CA 1
ATOM 3511 C C . VAL B 1 38 ? -8.258 -7.254 -17.922 1 98.69 38 VAL B C 1
ATOM 3513 O O . VAL B 1 38 ? -9.477 -7.34 -17.766 1 98.69 38 VAL B O 1
ATOM 3516 N N . CYS B 1 39 ? -7.445 -8.281 -17.844 1 98.81 39 CYS B N 1
ATOM 3517 C CA . CYS B 1 39 ? -7.906 -9.594 -17.422 1 98.81 39 CYS B CA 1
ATOM 3518 C C . CYS B 1 39 ? -7.453 -9.891 -15.992 1 98.81 39 CYS B C 1
ATOM 3520 O O . CYS B 1 39 ? -6.266 -9.773 -15.68 1 98.81 39 CYS B O 1
ATOM 3522 N N . LEU B 1 40 ? -8.398 -10.172 -15.156 1 98.75 40 LEU B N 1
ATOM 3523 C CA . LEU B 1 40 ? -8.078 -10.633 -13.812 1 98.75 40 LEU B CA 1
ATOM 3524 C C . LEU B 1 40 ? -8.312 -12.133 -13.68 1 98.75 40 LEU B C 1
ATOM 3526 O O . LEU B 1 40 ? -9.406 -12.625 -13.961 1 98.75 40 LEU B O 1
ATOM 3530 N N . ILE B 1 41 ? -7.262 -12.852 -13.281 1 98.5 41 ILE B N 1
ATOM 3531 C CA . ILE B 1 41 ? -7.387 -14.273 -13.008 1 98.5 41 ILE B CA 1
ATOM 3532 C C . ILE B 1 41 ? -7.547 -14.5 -11.508 1 98.5 41 ILE B C 1
ATOM 3534 O O . ILE B 1 41 ? -6.656 -14.164 -10.727 1 98.5 41 ILE B O 1
ATOM 3538 N N . ASN B 1 42 ? -8.664 -15.109 -11.086 1 97.25 42 ASN B N 1
ATOM 3539 C CA . ASN B 1 42 ? -9.094 -15.383 -9.719 1 97.25 42 ASN B CA 1
ATOM 3540 C C . ASN B 1 42 ? -9.523 -14.102 -9 1 97.25 42 ASN B C 1
ATOM 3542 O O . ASN B 1 42 ? -8.688 -13.242 -8.703 1 97.25 42 ASN B O 1
ATOM 3546 N N . ALA B 1 43 ? -10.773 -14.031 -8.711 1 96.56 43 ALA B N 1
ATOM 3547 C CA . ALA B 1 43 ? -11.344 -12.875 -8.031 1 96.56 43 ALA B CA 1
ATOM 3548 C C . ALA B 1 43 ? -11.219 -13.016 -6.516 1 96.56 43 ALA B C 1
ATOM 3550 O O . ALA B 1 43 ? -12.211 -12.898 -5.789 1 96.56 43 ALA B O 1
ATOM 3551 N N . THR B 1 44 ? -9.945 -13.203 -6.051 1 95.62 44 THR B N 1
ATOM 3552 C CA . THR B 1 44 ? -9.68 -13.219 -4.613 1 95.62 44 THR B CA 1
ATOM 3553 C C . THR B 1 44 ? -9.945 -11.844 -4 1 95.62 44 THR B C 1
ATOM 3555 O O . THR B 1 44 ? -10.281 -10.898 -4.707 1 95.62 44 THR B O 1
ATOM 3558 N N . GLY B 1 45 ? -9.875 -11.75 -2.674 1 94.25 45 GLY B N 1
ATOM 3559 C CA . GLY B 1 45 ? -9.938 -10.438 -2.047 1 94.25 45 GLY B CA 1
ATOM 3560 C C . GLY B 1 45 ? -8.961 -9.445 -2.641 1 94.25 45 GLY B C 1
ATOM 3561 O O . GLY B 1 45 ? -9.328 -8.305 -2.941 1 94.25 45 GLY B O 1
ATOM 3562 N N . LEU B 1 46 ? -7.781 -9.891 -2.852 1 97.19 46 LEU B N 1
ATOM 3563 C CA . LEU B 1 46 ? -6.746 -9.07 -3.477 1 97.19 46 LEU B CA 1
ATOM 3564 C C . LEU B 1 46 ? -7.133 -8.703 -4.906 1 97.19 46 LEU B C 1
ATOM 3566 O O . LEU B 1 46 ? -6.992 -7.551 -5.316 1 97.19 46 LEU B O 1
ATOM 3570 N N . GLY B 1 47 ? -7.586 -9.664 -5.656 1 97.94 47 GLY B N 1
ATOM 3571 C CA . GLY B 1 47 ? -7.977 -9.414 -7.031 1 97.94 47 GLY B CA 1
ATOM 3572 C C . GLY B 1 47 ? -9.031 -8.336 -7.168 1 97.94 47 GLY B C 1
ATOM 3573 O O . GLY B 1 47 ? -8.914 -7.445 -8.016 1 97.94 47 GLY B O 1
ATOM 3574 N N . THR B 1 48 ? -10.031 -8.383 -6.32 1 96.62 48 THR B N 1
ATOM 3575 C CA . THR B 1 48 ? -11.109 -7.41 -6.379 1 96.62 48 THR B CA 1
ATOM 3576 C C . THR B 1 48 ? -10.617 -6.031 -5.938 1 96.62 48 THR B C 1
ATOM 3578 O O . THR B 1 48 ? -11.086 -5.012 -6.445 1 96.62 48 THR B O 1
ATOM 3581 N N . GLU B 1 49 ? -9.688 -6.004 -4.945 1 96.56 49 GLU B N 1
ATOM 3582 C CA . GLU B 1 49 ? -9.07 -4.738 -4.559 1 96.56 49 GLU B CA 1
ATOM 3583 C C . GLU B 1 49 ? -8.344 -4.098 -5.734 1 96.56 49 GLU B C 1
ATOM 3585 O O . GLU B 1 49 ? -8.414 -2.883 -5.93 1 96.56 49 GLU B O 1
ATOM 3590 N N . ILE B 1 50 ? -7.648 -4.887 -6.488 1 98.12 50 ILE B N 1
ATOM 3591 C CA . ILE B 1 50 ? -6.895 -4.402 -7.641 1 98.12 50 ILE B CA 1
ATOM 3592 C C . ILE B 1 50 ? -7.855 -3.834 -8.68 1 98.12 50 ILE B C 1
ATOM 3594 O O . ILE B 1 50 ? -7.684 -2.703 -9.141 1 98.12 50 ILE B O 1
ATOM 3598 N N . LEU B 1 51 ? -8.883 -4.57 -9.008 1 97.62 51 LEU B N 1
ATOM 3599 C CA . LEU B 1 51 ? -9.828 -4.133 -10.031 1 97.62 51 LEU B CA 1
ATOM 3600 C C . LEU B 1 51 ? -10.586 -2.891 -9.578 1 97.62 51 LEU B C 1
ATOM 3602 O O . LEU B 1 51 ? -10.891 -2.012 -10.391 1 97.62 51 LEU B O 1
ATOM 3606 N N . LYS B 1 52 ? -10.898 -2.879 -8.266 1 95.5 52 LYS B N 1
ATOM 3607 C CA . LYS B 1 52 ? -11.531 -1.682 -7.727 1 95.5 52 LYS B CA 1
ATOM 3608 C C . LYS B 1 52 ? -10.719 -0.432 -8.047 1 95.5 52 LYS B C 1
ATOM 3610 O O . LYS B 1 52 ? -11.266 0.561 -8.539 1 95.5 52 LYS B O 1
ATOM 3615 N N . SER B 1 53 ? -9.477 -0.542 -7.859 1 95.56 53 SER B N 1
ATOM 3616 C CA . SER B 1 53 ? -8.586 0.601 -8.031 1 95.56 53 SER B CA 1
ATOM 3617 C C . SER B 1 53 ? -8.344 0.897 -9.508 1 95.56 53 SER B C 1
ATOM 3619 O O . SER B 1 53 ? -7.781 1.937 -9.852 1 95.56 53 SER B O 1
ATOM 3621 N N . LEU B 1 54 ? -8.797 0.025 -10.406 1 97 54 LEU B N 1
ATOM 3622 C CA . LEU B 1 54 ? -8.68 0.25 -11.844 1 97 54 LEU B CA 1
ATOM 3623 C C . LEU B 1 54 ? -10.008 0.721 -12.43 1 97 54 LEU B C 1
ATOM 3625 O O . LEU B 1 54 ? -10.031 1.493 -13.391 1 97 54 LEU B O 1
ATOM 3629 N N . VAL B 1 55 ? -11.078 0.237 -11.844 1 95.88 55 VAL B N 1
ATOM 3630 C CA . VAL B 1 55 ? -12.422 0.56 -12.328 1 95.88 55 VAL B CA 1
ATOM 3631 C C . VAL B 1 55 ? -12.758 2.012 -11.992 1 95.88 55 VAL B C 1
ATOM 3633 O O . VAL B 1 55 ? -13.312 2.732 -12.82 1 95.88 55 VAL B O 1
ATOM 3636 N N . LEU B 1 56 ? -12.359 2.408 -10.883 1 91.56 56 LEU B N 1
ATOM 3637 C CA . LEU B 1 56 ? -12.727 3.73 -10.383 1 91.56 56 LEU B CA 1
ATOM 3638 C C . LEU B 1 56 ? -12.117 4.824 -11.258 1 91.56 56 LEU B C 1
ATOM 3640 O O . LEU B 1 56 ? -12.789 5.797 -11.602 1 91.56 56 LEU B O 1
ATOM 3644 N N . PRO B 1 57 ? -10.867 4.668 -11.68 1 91.38 57 PRO B N 1
ATOM 3645 C CA . PRO B 1 57 ? -10.312 5.691 -12.57 1 91.38 57 PRO B CA 1
ATOM 3646 C C . PRO B 1 57 ? -10.781 5.535 -14.016 1 91.38 57 PRO B C 1
ATOM 3648 O O . PRO B 1 57 ? -10.414 6.34 -14.875 1 91.38 57 PRO B O 1
ATOM 3651 N N . GLY B 1 58 ? -11.492 4.484 -14.344 1 93.12 58 GLY B N 1
ATOM 3652 C CA . GLY B 1 58 ? -12.18 4.426 -15.625 1 93.12 58 GLY B CA 1
ATOM 3653 C C . GLY B 1 58 ? -11.445 3.584 -16.656 1 93.12 58 GLY B C 1
ATOM 3654 O O . GLY B 1 58 ? -11.266 4.012 -17.797 1 93.12 58 GLY B O 1
ATOM 3655 N N . ILE B 1 59 ? -10.961 2.449 -16.234 1 96 59 ILE B N 1
ATOM 3656 C CA . ILE B 1 59 ? -10.438 1.517 -17.234 1 96 59 ILE B CA 1
ATOM 3657 C C . ILE B 1 59 ? -11.531 1.16 -18.234 1 96 59 ILE B C 1
ATOM 3659 O O . ILE B 1 59 ? -12.719 1.209 -17.906 1 96 59 ILE B O 1
ATOM 3663 N N . GLY B 1 60 ? -11.141 0.852 -19.438 1 97.19 60 GLY B N 1
ATOM 3664 C CA . GLY B 1 60 ? -12.133 0.574 -20.469 1 97.19 60 GLY B CA 1
ATOM 3665 C C . GLY B 1 60 ? -12.953 -0.67 -20.188 1 97.19 60 GLY B C 1
ATOM 3666 O O . GLY B 1 60 ? -14.188 -0.63 -20.219 1 97.19 60 GLY B O 1
ATOM 3667 N N . ALA B 1 61 ? -12.219 -1.697 -19.969 1 98.38 61 ALA B N 1
ATOM 3668 C CA . ALA B 1 61 ? -12.906 -2.975 -19.781 1 98.38 61 ALA B CA 1
ATOM 3669 C C . ALA B 1 61 ? -12.086 -3.912 -18.891 1 98.38 61 ALA B C 1
ATOM 3671 O O . ALA B 1 61 ? -10.867 -3.76 -18.781 1 98.38 61 ALA B O 1
ATOM 3672 N N . PHE B 1 62 ? -12.836 -4.84 -18.266 1 98.69 62 PHE B N 1
ATOM 3673 C CA . PHE B 1 62 ? -12.156 -5.918 -17.562 1 98.69 62 PHE B CA 1
ATOM 3674 C C . PHE B 1 62 ? -12.883 -7.242 -17.766 1 98.69 62 PHE B C 1
ATOM 3676 O O . PHE B 1 62 ? -14.078 -7.258 -18.094 1 98.69 62 PHE B O 1
ATOM 3683 N N . THR B 1 63 ? -12.133 -8.336 -17.703 1 98.75 63 THR B N 1
ATOM 3684 C CA . THR B 1 63 ? -12.672 -9.688 -17.703 1 98.75 63 THR B CA 1
ATOM 3685 C C . THR B 1 63 ? -12.094 -10.5 -16.547 1 98.75 63 THR B C 1
ATOM 3687 O O . THR B 1 63 ? -10.883 -10.508 -16.328 1 98.75 63 THR B O 1
ATOM 3690 N N . ILE B 1 64 ? -13.008 -11.125 -15.836 1 98.56 64 ILE B N 1
ATOM 3691 C CA . ILE B 1 64 ? -12.578 -11.961 -14.719 1 98.56 64 ILE B CA 1
ATOM 3692 C C . ILE B 1 64 ? -12.656 -13.43 -15.117 1 98.56 64 ILE B C 1
ATOM 3694 O O . ILE B 1 64 ? -13.695 -13.898 -15.594 1 98.56 64 ILE B O 1
ATOM 3698 N N . VAL B 1 65 ? -11.531 -14.148 -15 1 98.25 65 VAL B N 1
ATOM 3699 C CA . VAL B 1 65 ? -11.492 -15.602 -15.164 1 98.25 65 VAL B CA 1
ATOM 3700 C C . VAL B 1 65 ? -11.367 -16.266 -13.797 1 98.25 65 VAL B C 1
ATOM 3702 O O . VAL B 1 65 ? -10.359 -16.109 -13.109 1 98.25 65 VAL B O 1
ATOM 3705 N N . ASP B 1 66 ? -12.367 -16.953 -13.406 1 97.88 66 ASP B N 1
ATOM 3706 C CA . ASP B 1 66 ? -12.414 -17.641 -12.117 1 97.88 66 ASP B CA 1
ATOM 3707 C C . ASP B 1 66 ? -13.398 -18.812 -12.148 1 97.88 66 ASP B C 1
ATOM 3709 O O . ASP B 1 66 ? -14.609 -18.594 -12.266 1 97.88 66 ASP B O 1
ATOM 3713 N N . GLY B 1 67 ? -12.906 -20.016 -12 1 96.69 67 GLY B N 1
ATOM 3714 C CA . GLY B 1 67 ? -13.758 -21.188 -12.086 1 96.69 67 GLY B CA 1
ATOM 3715 C C . GLY B 1 67 ? -14.32 -21.609 -10.742 1 96.69 67 GLY B C 1
ATOM 3716 O O . GLY B 1 67 ? -15.07 -22.594 -10.656 1 96.69 67 GLY B O 1
ATOM 3717 N N . LYS B 1 68 ? -14.086 -20.875 -9.656 1 95.44 68 LYS B N 1
ATOM 3718 C CA . LYS B 1 68 ? -14.5 -21.266 -8.312 1 95.44 68 LYS B CA 1
ATOM 3719 C C . LYS B 1 68 ? -15.875 -20.688 -7.965 1 95.44 68 LYS B C 1
ATOM 3721 O O . LYS B 1 68 ? -16.25 -19.641 -8.469 1 95.44 68 LYS B O 1
ATOM 3726 N N . LYS B 1 69 ? -16.516 -21.438 -7.105 1 96.69 69 LYS B N 1
ATOM 3727 C CA . LYS B 1 69 ? -17.734 -20.938 -6.473 1 96.69 69 LYS B CA 1
ATOM 3728 C C . LYS B 1 69 ? -17.438 -20.297 -5.125 1 96.69 69 LYS B C 1
ATOM 3730 O O . LYS B 1 69 ? -16.516 -20.719 -4.426 1 96.69 69 LYS B O 1
ATOM 3735 N N . ILE B 1 70 ? -18.188 -19.312 -4.809 1 95 70 ILE B N 1
ATOM 3736 C CA . ILE B 1 70 ? -17.969 -18.578 -3.566 1 95 70 ILE B CA 1
ATOM 3737 C C . ILE B 1 70 ? -18.188 -19.516 -2.373 1 95 70 ILE B C 1
ATOM 3739 O O . ILE B 1 70 ? -19.188 -20.219 -2.307 1 95 70 ILE B O 1
ATOM 3743 N N . THR B 1 71 ? -17.188 -19.562 -1.521 1 90.94 71 THR B N 1
ATOM 3744 C CA . THR B 1 71 ? -17.297 -20.281 -0.257 1 90.94 71 THR B CA 1
ATOM 3745 C C . THR B 1 71 ? -17.422 -19.297 0.91 1 90.94 71 THR B C 1
ATOM 3747 O O . THR B 1 71 ? -17.25 -18.094 0.739 1 90.94 71 THR B O 1
ATOM 3750 N N . VAL B 1 72 ? -17.688 -19.781 2.057 1 83.69 72 VAL B N 1
ATOM 3751 C CA . VAL B 1 72 ? -17.812 -18.969 3.258 1 83.69 72 VAL B CA 1
ATOM 3752 C C . VAL B 1 72 ? -16.469 -18.281 3.551 1 83.69 72 VAL B C 1
ATOM 3754 O O . VAL B 1 72 ? -16.438 -17.125 3.996 1 83.69 72 VAL B O 1
ATOM 3757 N N . GLU B 1 73 ? -15.445 -18.984 3.186 1 81.56 73 GLU B N 1
ATOM 3758 C CA . GLU B 1 73 ? -14.102 -18.469 3.459 1 81.56 73 GLU B CA 1
ATOM 3759 C C . GLU B 1 73 ? -13.758 -17.312 2.537 1 81.56 73 GLU B C 1
ATOM 3761 O O . GLU B 1 73 ? -12.914 -16.469 2.877 1 81.56 73 GLU B O 1
ATOM 3766 N N . ASP B 1 74 ? -14.477 -17.266 1.465 1 86.31 74 ASP B N 1
ATOM 3767 C CA . ASP B 1 74 ? -14.211 -16.219 0.485 1 86.31 74 ASP B CA 1
ATOM 3768 C C . ASP B 1 74 ? -14.805 -14.875 0.932 1 86.31 74 ASP B C 1
ATOM 3770 O O . ASP B 1 74 ? -14.375 -13.812 0.483 1 86.31 74 ASP B O 1
ATOM 3774 N N . ILE B 1 75 ? -15.789 -14.945 1.755 1 82.06 75 ILE B N 1
ATOM 3775 C CA . ILE B 1 75 ? -16.578 -13.766 2.098 1 82.06 75 ILE B CA 1
ATOM 3776 C C . ILE B 1 75 ? -15.773 -12.867 3.039 1 82.06 75 ILE B C 1
ATOM 3778 O O . ILE B 1 75 ? -15.859 -11.641 2.957 1 82.06 75 ILE B O 1
ATOM 3782 N N . GLU B 1 76 ? -14.984 -13.445 3.826 1 78 76 GLU B N 1
ATOM 3783 C CA . GLU B 1 76 ? -14.297 -12.695 4.867 1 78 76 GLU B CA 1
ATOM 3784 C C . GLU B 1 76 ? -13.305 -11.695 4.266 1 78 76 GLU B C 1
ATOM 3786 O O . GLU B 1 76 ? -13.359 -10.508 4.574 1 78 76 GLU B O 1
ATOM 3791 N N . PRO B 1 77 ? -12.508 -12.164 3.406 1 74.06 77 PRO B N 1
ATOM 3792 C CA . PRO B 1 77 ? -11.492 -11.234 2.914 1 74.06 77 PRO B CA 1
ATOM 3793 C C . PRO B 1 77 ? -12 -10.367 1.763 1 74.06 77 PRO B C 1
ATOM 3795 O O . PRO B 1 77 ? -11.328 -9.406 1.366 1 74.06 77 PRO B O 1
ATOM 3798 N N . ASN B 1 78 ? -13.109 -10.664 1.229 1 79.31 78 ASN B N 1
ATOM 3799 C CA . ASN B 1 78 ? -13.609 -9.969 0.047 1 79.31 78 ASN B CA 1
ATOM 3800 C C . ASN B 1 78 ? -14.883 -9.188 0.349 1 79.31 78 ASN B C 1
ATOM 3802 O O . ASN B 1 78 ? -15.984 -9.742 0.268 1 79.31 78 ASN B O 1
ATOM 3806 N N . PHE B 1 79 ? -14.695 -7.945 0.568 1 74.69 79 PHE B N 1
ATOM 3807 C CA . PHE B 1 79 ? -15.797 -7.133 1.066 1 74.69 79 PHE B CA 1
ATOM 3808 C C . PHE B 1 79 ? -16.828 -6.895 -0.027 1 74.69 79 PHE B C 1
ATOM 3810 O O . PHE B 1 79 ? -17.906 -6.367 0.239 1 74.69 79 PHE B O 1
ATOM 3817 N N . PHE B 1 80 ? -16.594 -7.367 -1.166 1 76.12 80 PHE B N 1
ATOM 3818 C CA . PHE B 1 80 ? -17.531 -7.223 -2.271 1 76.12 80 PHE B CA 1
ATOM 3819 C C . PHE B 1 80 ? -18.531 -8.375 -2.277 1 76.12 80 PHE B C 1
ATOM 3821 O O . PHE B 1 80 ? -19.578 -8.289 -2.932 1 76.12 80 PHE B O 1
ATOM 3828 N N . LEU B 1 81 ? -18.141 -9.422 -1.597 1 81.81 81 LEU B N 1
ATOM 3829 C CA . LEU B 1 81 ? -19 -10.602 -1.588 1 81.81 81 LEU B CA 1
ATOM 3830 C C . LEU B 1 81 ? -19.922 -10.586 -0.375 1 81.81 81 LEU B C 1
ATOM 3832 O O . LEU B 1 81 ? -19.516 -10.188 0.718 1 81.81 81 LEU B O 1
ATOM 3836 N N . GLU B 1 82 ? -21.109 -11.008 -0.605 1 81.75 82 GLU B N 1
ATOM 3837 C CA . GLU B 1 82 ? -22.094 -11.07 0.473 1 81.75 82 GLU B CA 1
ATOM 3838 C C . GLU B 1 82 ? -22.391 -12.516 0.867 1 81.75 82 GLU B C 1
ATOM 3840 O O . GLU B 1 82 ? -22.156 -13.438 0.085 1 81.75 82 GLU B O 1
ATOM 3845 N N . ALA B 1 83 ? -22.922 -12.625 2.047 1 80.12 83 ALA B N 1
ATOM 3846 C CA . ALA B 1 83 ? -23.234 -13.945 2.59 1 80.12 83 ALA B CA 1
ATOM 3847 C C . ALA B 1 83 ? -24.203 -14.695 1.682 1 80.12 83 ALA B C 1
ATOM 3849 O O . ALA B 1 83 ? -24.094 -15.914 1.522 1 80.12 83 ALA B O 1
ATOM 3850 N N . ASP B 1 84 ? -25.016 -13.969 0.969 1 86.12 84 ASP B N 1
ATOM 3851 C CA . ASP B 1 84 ? -26.031 -14.609 0.146 1 86.12 84 ASP B CA 1
ATOM 3852 C C . ASP B 1 84 ? -25.469 -15.055 -1.195 1 86.12 84 ASP B C 1
ATOM 3854 O O . ASP B 1 84 ? -26.141 -15.727 -1.975 1 86.12 84 ASP B O 1
ATOM 3858 N N . SER B 1 85 ? -24.219 -14.805 -1.362 1 90.81 85 SER B N 1
ATOM 3859 C CA . SER B 1 85 ? -23.609 -15.141 -2.645 1 90.81 85 SER B CA 1
ATOM 3860 C C . SER B 1 85 ? -22.906 -16.5 -2.586 1 90.81 85 SER B C 1
ATOM 3862 O O . SER B 1 85 ? -22.406 -16.984 -3.596 1 90.81 85 SER B O 1
ATOM 3864 N N . VAL B 1 86 ? -22.969 -17.156 -1.463 1 92.62 86 VAL B N 1
ATOM 3865 C CA . VAL B 1 86 ? -22.297 -18.438 -1.318 1 92.62 86 VAL B CA 1
ATOM 3866 C C . VAL B 1 86 ? -22.875 -19.438 -2.316 1 92.62 86 VAL B C 1
ATOM 3868 O O . VAL B 1 86 ? -24.094 -19.531 -2.467 1 92.62 86 VAL B O 1
ATOM 3871 N N . GLY B 1 87 ? -22.031 -20.109 -3.051 1 95.44 87 GLY B N 1
ATOM 3872 C CA . GLY B 1 87 ? -22.453 -21.094 -4.031 1 95.44 87 GLY B CA 1
ATOM 3873 C C . GLY B 1 87 ? -22.531 -20.531 -5.441 1 95.44 87 GLY B C 1
ATOM 3874 O O . GLY B 1 87 ? -22.547 -21.297 -6.41 1 95.44 87 GLY B O 1
ATOM 3875 N N . LYS B 1 88 ? -22.578 -19.281 -5.559 1 96.44 88 LYS B N 1
ATOM 3876 C CA . LYS B 1 88 ? -22.609 -18.641 -6.867 1 96.44 88 LYS B CA 1
ATOM 3877 C C . LYS B 1 88 ? -21.203 -18.516 -7.461 1 96.44 88 LYS B C 1
ATOM 3879 O O . LYS B 1 88 ? -20.219 -18.719 -6.766 1 96.44 88 LYS B O 1
ATOM 3884 N N . SER B 1 89 ? -21.203 -18.25 -8.766 1 97.5 89 SER B N 1
ATOM 3885 C CA . SER B 1 89 ? -19.922 -18.047 -9.453 1 97.5 89 SER B CA 1
ATOM 3886 C C . SER B 1 89 ? -19.188 -16.828 -8.898 1 97.5 89 SER B C 1
ATOM 3888 O O . SER B 1 89 ? -19.734 -15.719 -8.906 1 97.5 89 SER B O 1
ATOM 3890 N N . ARG B 1 90 ? -17.984 -17.047 -8.422 1 96.69 90 ARG B N 1
ATOM 3891 C CA . ARG B 1 90 ? -17.203 -15.945 -7.879 1 96.69 90 ARG B CA 1
ATOM 3892 C C . ARG B 1 90 ? -16.875 -14.906 -8.953 1 96.69 90 ARG B C 1
ATOM 3894 O O . ARG B 1 90 ? -16.922 -13.703 -8.695 1 96.69 90 ARG B O 1
ATOM 3901 N N . ALA B 1 91 ? -16.609 -15.391 -10.172 1 97.5 91 ALA B N 1
ATOM 3902 C CA . ALA B 1 91 ? -16.344 -14.5 -11.297 1 97.5 91 ALA B CA 1
ATOM 3903 C C . ALA B 1 91 ? -17.547 -13.625 -11.609 1 97.5 91 ALA B C 1
ATOM 3905 O O . ALA B 1 91 ? -17.422 -12.422 -11.812 1 97.5 91 ALA B O 1
ATOM 3906 N N . GLN B 1 92 ? -18.656 -14.188 -11.594 1 97.5 92 GLN B N 1
ATOM 3907 C CA . GLN B 1 92 ? -19.891 -13.492 -11.945 1 97.5 92 GLN B CA 1
ATOM 3908 C C . GLN B 1 92 ? -20.234 -12.43 -10.906 1 97.5 92 GLN B C 1
ATOM 3910 O O . GLN B 1 92 ? -20.469 -11.273 -11.25 1 97.5 92 GLN B O 1
ATOM 3915 N N . VAL B 1 93 ? -20.234 -12.844 -9.656 1 96.56 93 VAL B N 1
ATOM 3916 C CA . VAL B 1 93 ? -20.641 -11.945 -8.578 1 96.56 93 VAL B CA 1
ATOM 3917 C C . VAL B 1 93 ? -19.641 -10.789 -8.484 1 96.56 93 VAL B C 1
ATOM 3919 O O . VAL B 1 93 ? -20.047 -9.625 -8.344 1 96.56 93 VAL B O 1
ATOM 3922 N N . ALA B 1 94 ? -18.359 -11.086 -8.523 1 96.31 94 ALA B N 1
ATOM 3923 C CA . ALA B 1 94 ? -17.344 -10.039 -8.477 1 96.31 94 ALA B CA 1
ATOM 3924 C C . ALA B 1 94 ? -17.531 -9.039 -9.617 1 96.31 94 ALA B C 1
ATOM 3926 O O . ALA B 1 94 ? -17.406 -7.828 -9.414 1 96.31 94 ALA B O 1
ATOM 3927 N N . THR B 1 95 ? -17.812 -9.539 -10.797 1 97.56 95 THR B N 1
ATOM 3928 C CA . THR B 1 95 ? -18 -8.68 -11.961 1 97.56 95 THR B CA 1
ATOM 3929 C C . THR B 1 95 ? -19.188 -7.742 -11.75 1 97.56 95 THR B C 1
ATOM 3931 O O . THR B 1 95 ? -19.094 -6.543 -12.008 1 97.56 95 THR B O 1
ATOM 3934 N N . GLU B 1 96 ? -20.25 -8.289 -11.289 1 95.25 96 GLU B N 1
ATOM 3935 C CA . GLU B 1 96 ? -21.469 -7.508 -11.078 1 95.25 96 GLU B CA 1
ATOM 3936 C C . GLU B 1 96 ? -21.219 -6.371 -10.094 1 95.25 96 GLU B C 1
ATOM 3938 O O . GLU B 1 96 ? -21.625 -5.23 -10.344 1 95.25 96 GLU B O 1
ATOM 3943 N N . ILE B 1 97 ? -20.578 -6.641 -9.055 1 91.75 97 ILE B N 1
ATOM 3944 C CA . ILE B 1 97 ? -20.375 -5.652 -8 1 91.75 97 ILE B CA 1
ATOM 3945 C C . ILE B 1 97 ? -19.391 -4.59 -8.469 1 91.75 97 ILE B C 1
ATOM 3947 O O . ILE B 1 97 ? -19.578 -3.398 -8.211 1 91.75 97 ILE B O 1
ATOM 3951 N N . LEU B 1 98 ? -18.375 -4.957 -9.148 1 94.12 98 LEU B N 1
ATOM 3952 C CA . LEU B 1 98 ? -17.359 -4.02 -9.633 1 94.12 98 LEU B CA 1
ATOM 3953 C C . LEU B 1 98 ? -17.953 -3.068 -10.664 1 94.12 98 LEU B C 1
ATOM 3955 O O . LEU B 1 98 ? -17.594 -1.895 -10.719 1 94.12 98 LEU B O 1
ATOM 3959 N N . LEU B 1 99 ? -18.906 -3.527 -11.445 1 94.12 99 LEU B N 1
ATOM 3960 C CA . LEU B 1 99 ? -19.531 -2.713 -12.484 1 94.12 99 LEU B CA 1
ATOM 3961 C C . LEU B 1 99 ? -20.391 -1.619 -11.867 1 94.12 99 LEU B C 1
ATOM 3963 O O . LEU B 1 99 ? -20.625 -0.584 -12.492 1 94.12 99 LEU B O 1
ATOM 3967 N N . GLU B 1 100 ? -20.828 -1.842 -10.617 1 88.38 100 GLU B N 1
ATOM 3968 C CA . GLU B 1 100 ? -21.625 -0.841 -9.922 1 88.38 100 GLU B CA 1
ATOM 3969 C C . GLU B 1 100 ? -20.781 0.376 -9.547 1 88.38 100 GLU B C 1
ATOM 3971 O O . GLU B 1 100 ? -21.312 1.464 -9.328 1 88.38 100 GLU B O 1
ATOM 3976 N N . LEU B 1 101 ? -19.516 0.225 -9.531 1 88.06 101 LEU B N 1
ATOM 3977 C CA . LEU B 1 101 ? -18.625 1.279 -9.047 1 88.06 101 LEU B CA 1
ATOM 3978 C C . LEU B 1 101 ? -18.469 2.371 -10.094 1 88.06 101 LEU B C 1
ATOM 3980 O O . LEU B 1 101 ? -18.203 3.529 -9.758 1 88.06 101 LEU B O 1
ATOM 3984 N N . ASN B 1 102 ? -18.594 2.039 -11.43 1 90.31 102 ASN B N 1
ATOM 3985 C CA . ASN B 1 102 ? -18.375 2.992 -12.508 1 90.31 102 ASN B CA 1
ATOM 3986 C C . ASN B 1 102 ? -19.125 2.596 -13.781 1 90.31 102 ASN B C 1
ATOM 3988 O O . ASN B 1 102 ? -18.703 1.677 -14.484 1 90.31 102 ASN B O 1
ATOM 3992 N N . PRO B 1 103 ? -20.094 3.26 -14.125 1 89.25 103 PRO B N 1
ATOM 3993 C CA . PRO B 1 103 ? -20.922 2.9 -15.273 1 89.25 103 PRO B CA 1
ATOM 3994 C C . PRO B 1 103 ? -20.188 3.033 -16.609 1 89.25 103 PRO B C 1
ATOM 3996 O O . PRO B 1 103 ? -20.656 2.521 -17.625 1 89.25 103 PRO B O 1
ATOM 3999 N N . ASP B 1 104 ? -19.047 3.699 -16.625 1 91.38 104 ASP B N 1
ATOM 4000 C CA . ASP B 1 104 ? -18.297 3.9 -17.859 1 91.38 104 ASP B CA 1
ATOM 4001 C C . ASP B 1 104 ? -17.438 2.678 -18.203 1 91.38 104 ASP B C 1
ATOM 4003 O O . ASP B 1 104 ? -16.875 2.586 -19.281 1 91.38 104 ASP B O 1
ATOM 4007 N N . VAL B 1 105 ? -17.406 1.751 -17.266 1 95.62 105 VAL B N 1
ATOM 4008 C CA . VAL B 1 105 ? -16.547 0.59 -17.438 1 95.62 105 VAL B CA 1
ATOM 4009 C C . VAL B 1 105 ? -17.359 -0.618 -17.859 1 95.62 105 VAL B C 1
ATOM 4011 O O . VAL B 1 105 ? -18.469 -0.837 -17.359 1 95.62 105 VAL B O 1
ATOM 4014 N N . THR B 1 106 ? -16.797 -1.371 -18.844 1 98 106 THR B N 1
ATOM 4015 C CA . THR B 1 106 ? -17.438 -2.615 -19.266 1 98 106 THR B CA 1
ATOM 4016 C C . THR B 1 106 ? -16.766 -3.814 -18.594 1 98 106 THR B C 1
ATOM 4018 O O . THR B 1 106 ? -15.539 -3.842 -18.438 1 98 106 THR B O 1
ATOM 4021 N N . GLY B 1 107 ? -17.578 -4.785 -18.188 1 98.06 107 GLY B N 1
ATOM 4022 C CA . GLY B 1 107 ? -17.047 -5.949 -17.5 1 98.06 107 GLY B CA 1
ATOM 4023 C C . GLY B 1 107 ? -17.656 -7.254 -17.984 1 98.06 107 GLY B C 1
ATOM 4024 O O . GLY B 1 107 ? -18.828 -7.309 -18.328 1 98.06 107 GLY B O 1
ATOM 4025 N N . ASP B 1 108 ? -16.844 -8.266 -18.047 1 98.25 108 ASP B N 1
ATOM 4026 C CA . ASP B 1 108 ? -17.25 -9.625 -18.391 1 98.25 108 ASP B CA 1
ATOM 4027 C C . ASP B 1 108 ? -16.562 -10.648 -17.484 1 98.25 108 ASP B C 1
ATOM 4029 O O . ASP B 1 108 ? -15.664 -10.297 -16.719 1 98.25 108 ASP B O 1
ATOM 4033 N N . TYR B 1 109 ? -17.125 -11.898 -17.547 1 98.25 109 TYR B N 1
ATOM 4034 C CA . TYR B 1 109 ? -16.5 -12.945 -16.734 1 98.25 109 TYR B CA 1
ATOM 4035 C C . TYR B 1 109 ? -16.562 -14.289 -17.453 1 98.25 109 TYR B C 1
ATOM 4037 O O . TYR B 1 109 ? -17.375 -14.492 -18.344 1 98.25 109 TYR B O 1
ATOM 4045 N N . ILE B 1 110 ? -15.609 -15.094 -17.156 1 97.69 110 ILE B N 1
ATOM 4046 C CA . ILE B 1 110 ? -15.586 -16.5 -17.578 1 97.69 110 ILE B CA 1
ATOM 4047 C C . ILE B 1 110 ? -15.508 -17.391 -16.344 1 97.69 110 ILE B C 1
ATOM 4049 O O . ILE B 1 110 ? -14.562 -17.312 -15.562 1 97.69 110 ILE B O 1
ATOM 4053 N N . ASP B 1 111 ? -16.531 -18.234 -16.203 1 97.12 111 ASP B N 1
ATOM 4054 C CA . ASP B 1 111 ? -16.609 -19.156 -15.07 1 97.12 111 ASP B CA 1
ATOM 4055 C C . ASP B 1 111 ? -15.922 -20.484 -15.391 1 97.12 111 ASP B C 1
ATOM 4057 O O . ASP B 1 111 ? -16.578 -21.531 -15.445 1 97.12 111 ASP B O 1
ATOM 4061 N N . GLU B 1 112 ? -14.656 -20.422 -15.664 1 96.19 112 GLU B N 1
ATOM 4062 C CA . GLU B 1 112 ? -13.812 -21.562 -15.977 1 96.19 112 GLU B CA 1
ATOM 4063 C C . GLU B 1 112 ? -12.438 -21.438 -15.32 1 96.19 112 GLU B C 1
ATOM 4065 O O . GLU B 1 112 ? -12.008 -20.328 -14.984 1 96.19 112 GLU B O 1
ATOM 4070 N N . GLU B 1 113 ? -11.852 -22.578 -15.117 1 95.06 113 GLU B N 1
ATOM 4071 C CA . GLU B 1 113 ? -10.492 -22.578 -14.594 1 95.06 113 GLU B CA 1
ATOM 4072 C C . GLU B 1 113 ? -9.5 -22.047 -15.633 1 95.06 113 GLU B C 1
ATOM 4074 O O . GLU B 1 113 ? -9.617 -22.359 -16.812 1 95.06 113 GLU B O 1
ATOM 4079 N N . PRO B 1 114 ? -8.555 -21.234 -15.18 1 94.56 114 PRO B N 1
ATOM 4080 C CA . PRO B 1 114 ? -7.586 -20.672 -16.125 1 94.56 114 PRO B CA 1
ATOM 4081 C C . PRO B 1 114 ? -6.859 -21.734 -16.938 1 94.56 114 PRO B C 1
ATOM 4083 O O . PRO B 1 114 ? -6.539 -21.531 -18.109 1 94.56 114 PRO B O 1
ATOM 4086 N N . GLU B 1 115 ? -6.613 -22.891 -16.344 1 92.75 115 GLU B N 1
ATOM 4087 C CA . GLU B 1 115 ? -5.934 -23.984 -17.031 1 92.75 115 GLU B CA 1
ATOM 4088 C C . GLU B 1 115 ? -6.746 -24.453 -18.234 1 92.75 115 GLU B C 1
ATOM 4090 O O . GLU B 1 115 ? -6.18 -24.781 -19.281 1 92.75 115 GLU B O 1
ATOM 4095 N N . GLN B 1 116 ? -7.996 -24.469 -18.078 1 94.19 116 GLN B N 1
ATOM 4096 C CA . GLN B 1 116 ? -8.883 -24.891 -19.156 1 94.19 116 GLN B CA 1
ATOM 4097 C C . GLN B 1 116 ? -8.859 -23.906 -20.312 1 94.19 116 GLN B C 1
ATOM 4099 O O . GLN B 1 116 ? -8.852 -24.312 -21.484 1 94.19 116 GLN B O 1
ATOM 4104 N N . ILE B 1 117 ? -8.828 -22.719 -19.984 1 94.69 117 ILE B N 1
ATOM 4105 C CA . ILE B 1 117 ? -8.797 -21.688 -21.016 1 94.69 117 ILE B CA 1
ATOM 4106 C C . ILE B 1 117 ? -7.465 -21.75 -21.766 1 94.69 117 ILE B C 1
ATOM 4108 O O . ILE B 1 117 ? -7.438 -21.656 -23 1 94.69 117 ILE B O 1
ATOM 4112 N N . LEU B 1 118 ? -6.418 -21.922 -21.047 1 93.31 118 LEU B N 1
ATOM 4113 C CA . LEU B 1 118 ? -5.086 -22 -21.641 1 93.31 118 LEU B CA 1
ATOM 4114 C C . LEU B 1 118 ? -4.973 -23.188 -22.578 1 93.31 118 LEU B C 1
ATOM 4116 O O . LEU B 1 118 ? -4.273 -23.125 -23.594 1 93.31 118 LEU B O 1
ATOM 4120 N 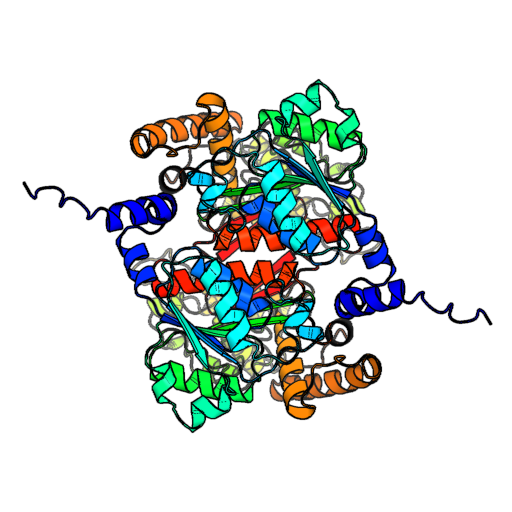N . SER B 1 119 ? -5.688 -24.234 -22.281 1 92.06 119 SER B N 1
ATOM 4121 C CA . SER B 1 119 ? -5.637 -25.453 -23.078 1 92.06 119 SER B CA 1
ATOM 4122 C C . SER B 1 119 ? -6.617 -25.391 -24.25 1 92.06 119 SER B C 1
ATOM 4124 O O . SER B 1 119 ? -6.277 -25.781 -25.359 1 92.06 119 SER B O 1
ATOM 4126 N N . ASN B 1 120 ? -7.809 -24.828 -24 1 92.25 120 ASN B N 1
ATOM 4127 C CA . ASN B 1 120 ? -8.898 -24.953 -24.969 1 92.25 120 ASN B CA 1
ATOM 4128 C C . ASN B 1 120 ? -9.023 -23.703 -25.844 1 92.25 120 ASN B C 1
ATOM 4130 O O . ASN B 1 120 ? -9.531 -23.781 -26.953 1 92.25 120 ASN B O 1
ATOM 4134 N N . SER B 1 121 ? -8.617 -22.594 -25.312 1 90 121 SER B N 1
ATOM 4135 C CA . SER B 1 121 ? -8.789 -21.344 -26.031 1 90 121 SER B CA 1
ATOM 4136 C C . SER B 1 121 ? -7.633 -20.391 -25.75 1 90 121 SER B C 1
ATOM 4138 O O . SER B 1 121 ? -7.84 -19.281 -25.25 1 90 121 SER B O 1
ATOM 4140 N N . PRO B 1 122 ? -6.539 -20.75 -26.234 1 84.69 122 PRO B N 1
ATOM 4141 C CA . PRO B 1 122 ? -5.371 -19.922 -25.906 1 84.69 122 PRO B CA 1
ATOM 4142 C C . PRO B 1 122 ? -5.465 -18.516 -26.5 1 84.69 122 PRO B C 1
ATOM 4144 O O . PRO B 1 122 ? -4.887 -17.578 -25.953 1 84.69 122 PRO B O 1
ATOM 4147 N N . ASP B 1 123 ? -6.254 -18.344 -27.516 1 93.31 123 ASP B N 1
ATOM 4148 C CA . ASP B 1 123 ? -6.383 -17.047 -28.172 1 93.31 123 ASP B CA 1
ATOM 4149 C C . ASP B 1 123 ? -7.168 -16.062 -27.297 1 93.31 123 ASP B C 1
ATOM 4151 O O . ASP B 1 123 ? -7.164 -14.859 -27.547 1 93.31 123 ASP B O 1
ATOM 4155 N N . PHE B 1 124 ? -7.797 -16.641 -26.266 1 95.44 124 PHE B N 1
ATOM 4156 C CA . PHE B 1 124 ? -8.555 -15.828 -25.328 1 95.44 124 PHE B CA 1
ATOM 4157 C C . PHE B 1 124 ? -7.703 -14.688 -24.781 1 95.44 124 PHE B C 1
ATOM 4159 O O . PHE B 1 124 ? -8.195 -13.57 -24.594 1 95.44 124 PHE B O 1
ATOM 4166 N N . PHE B 1 125 ? -6.469 -14.891 -24.641 1 96.12 125 PHE B N 1
ATOM 4167 C CA . PHE B 1 125 ? -5.602 -13.953 -23.953 1 96.12 125 PHE B CA 1
ATOM 4168 C C . PHE B 1 125 ? -5.023 -12.93 -24.922 1 96.12 125 PHE B C 1
ATOM 4170 O O . PHE B 1 125 ? -4.348 -11.984 -24.5 1 96.12 125 PHE B O 1
ATOM 4177 N N . ASN B 1 126 ? -5.367 -12.945 -26.172 1 95.06 126 ASN B N 1
ATOM 4178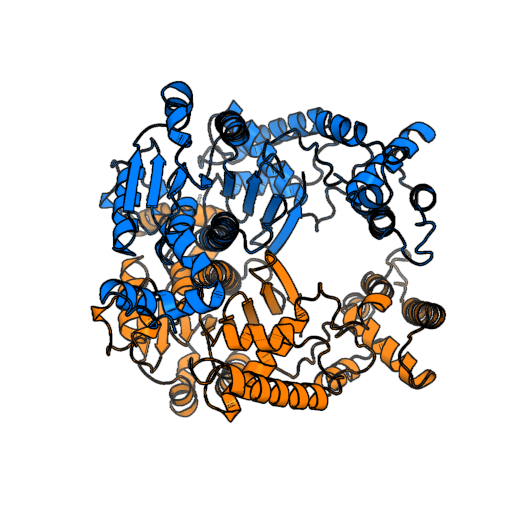 C CA . ASN B 1 126 ? -4.793 -12.086 -27.203 1 95.06 126 ASN B CA 1
ATOM 4179 C C . ASN B 1 126 ? -5.336 -10.664 -27.109 1 95.06 126 ASN B C 1
ATOM 4181 O O . ASN B 1 126 ? -4.742 -9.734 -27.656 1 95.06 126 ASN B O 1
ATOM 4185 N N . SER B 1 127 ? -6.383 -10.516 -26.453 1 94.75 127 SER B N 1
ATOM 4186 C CA . SER B 1 127 ? -7.133 -9.266 -26.578 1 94.75 127 SER B CA 1
ATOM 4187 C C . SER B 1 127 ? -6.906 -8.359 -25.375 1 94.75 127 SER B C 1
ATOM 4189 O O . SER B 1 127 ? -7.469 -7.266 -25.312 1 94.75 127 SER B O 1
ATOM 4191 N N . PHE B 1 128 ? -6.094 -8.836 -24.5 1 97.81 128 PHE B N 1
ATOM 4192 C CA . PHE B 1 128 ? -5.977 -8.055 -23.266 1 97.81 128 PHE B CA 1
ATOM 4193 C C . PHE B 1 128 ? -4.754 -7.145 -23.328 1 97.81 128 PHE B C 1
ATOM 4195 O O . PHE B 1 128 ? -3.744 -7.488 -23.938 1 97.81 128 PHE B O 1
ATOM 4202 N N . THR B 1 129 ? -4.895 -5.988 -22.703 1 97.31 129 THR B N 1
ATOM 4203 C CA . THR B 1 129 ? -3.791 -5.043 -22.562 1 97.31 129 THR B CA 1
ATOM 4204 C C . THR B 1 129 ? -2.814 -5.504 -21.484 1 97.31 129 THR B C 1
ATOM 4206 O O . THR B 1 129 ? -1.6 -5.352 -21.641 1 97.31 129 THR B O 1
ATOM 4209 N N . VAL B 1 130 ? -3.34 -5.988 -20.391 1 97.69 130 VAL B N 1
ATOM 4210 C CA . VAL B 1 130 ? -2.59 -6.484 -19.234 1 97.69 130 VAL B CA 1
ATOM 4211 C C . VAL B 1 130 ? -3.361 -7.621 -18.562 1 97.69 130 VAL B C 1
ATOM 4213 O O . VAL B 1 130 ? -4.594 -7.609 -18.531 1 97.69 130 VAL B O 1
ATOM 4216 N N . VAL B 1 131 ? -2.625 -8.617 -18.109 1 98.31 131 VAL B N 1
ATOM 4217 C CA . VAL B 1 131 ? -3.221 -9.695 -17.328 1 98.31 131 VAL B CA 1
ATOM 4218 C C . VAL B 1 131 ? -2.695 -9.648 -15.898 1 98.31 131 VAL B C 1
ATOM 4220 O O . VAL B 1 131 ? -1.486 -9.555 -15.68 1 98.31 131 VAL B O 1
ATOM 4223 N N . VAL B 1 132 ? -3.621 -9.625 -14.93 1 98.56 132 VAL B N 1
ATOM 4224 C CA . VAL B 1 132 ? -3.297 -9.68 -13.508 1 98.56 132 VAL B CA 1
ATOM 4225 C C . VAL B 1 132 ? -3.738 -11.023 -12.93 1 98.56 132 VAL B C 1
ATOM 4227 O O . VAL B 1 132 ? -4.898 -11.422 -13.07 1 98.56 132 VAL B O 1
ATOM 4230 N N . ALA B 1 133 ? -2.828 -11.719 -12.289 1 98.25 133 ALA B N 1
ATOM 4231 C CA . ALA B 1 133 ? -3.131 -13.031 -11.727 1 98.25 133 ALA B CA 1
ATOM 4232 C C . ALA B 1 133 ? -2.922 -13.047 -10.219 1 98.25 133 ALA B C 1
ATOM 4234 O O . ALA B 1 133 ? -1.895 -12.57 -9.727 1 98.25 133 ALA B O 1
ATOM 4235 N N . THR B 1 134 ? -3.943 -13.539 -9.508 1 97 134 THR B N 1
ATOM 4236 C CA . THR B 1 134 ? -3.82 -13.68 -8.062 1 97 134 THR B CA 1
ATOM 4237 C C . THR B 1 134 ? -4.008 -15.141 -7.645 1 97 134 THR B C 1
ATOM 4239 O O . THR B 1 134 ? -4.84 -15.852 -8.211 1 97 134 THR B O 1
ATOM 4242 N N . ALA B 1 135 ? -3.141 -15.641 -6.746 1 91.81 135 ALA B N 1
ATOM 4243 C CA . ALA B 1 135 ? -3.252 -16.938 -6.09 1 91.81 135 ALA B CA 1
ATOM 4244 C C . ALA B 1 135 ? -3.26 -18.078 -7.113 1 91.81 135 ALA B C 1
ATOM 4246 O O . ALA B 1 135 ? -4.105 -18.969 -7.055 1 91.81 135 ALA B O 1
ATOM 4247 N N . LEU B 1 136 ? -2.422 -17.984 -8.133 1 93.06 136 LEU B N 1
ATOM 4248 C CA . LEU B 1 136 ? -2.26 -19.047 -9.109 1 93.06 136 LEU B CA 1
ATOM 4249 C C . LEU B 1 136 ? -1.207 -20.047 -8.648 1 93.06 136 LEU B C 1
ATOM 4251 O O . LEU B 1 136 ? -0.213 -19.672 -8.023 1 93.06 136 LEU B O 1
ATOM 4255 N N . THR B 1 137 ? -1.481 -21.234 -8.977 1 90 137 THR B N 1
ATOM 4256 C CA . THR B 1 137 ? -0.459 -22.25 -8.727 1 90 137 THR B CA 1
ATOM 4257 C C . THR B 1 137 ? 0.73 -22.062 -9.664 1 90 137 THR B C 1
ATOM 4259 O O . THR B 1 137 ? 0.594 -21.469 -10.734 1 90 137 THR B O 1
ATOM 4262 N N . GLU B 1 138 ? 1.833 -22.594 -9.25 1 87.75 138 GLU B N 1
ATOM 4263 C CA . GLU B 1 138 ? 3.049 -22.469 -10.047 1 87.75 138 GLU B CA 1
ATOM 4264 C C . GLU B 1 138 ? 2.865 -23.062 -11.438 1 87.75 138 GLU B C 1
ATOM 4266 O O . GLU B 1 138 ? 3.295 -22.484 -12.43 1 87.75 138 GLU B O 1
ATOM 4271 N N . LYS B 1 139 ? 2.252 -24.172 -11.484 1 87.19 139 LYS B N 1
ATOM 4272 C CA . LYS B 1 139 ? 2.051 -24.875 -12.75 1 87.19 139 LYS B CA 1
ATOM 4273 C C . LYS B 1 139 ? 1.269 -24.016 -13.734 1 87.19 139 LYS B C 1
ATOM 4275 O O . LYS B 1 139 ? 1.686 -23.844 -14.883 1 87.19 139 LYS B O 1
ATOM 4280 N N . THR B 1 140 ? 0.157 -23.5 -13.328 1 92.56 140 THR B N 1
ATOM 4281 C CA . THR B 1 140 ? -0.674 -22.656 -14.188 1 92.56 140 THR B CA 1
ATOM 4282 C C . THR B 1 140 ? 0.05 -21.359 -14.539 1 92.56 140 THR B C 1
ATOM 4284 O O . THR B 1 140 ? -0.055 -20.875 -15.664 1 92.56 140 THR B O 1
ATOM 4287 N N . LEU B 1 141 ? 0.76 -20.844 -13.586 1 93.56 141 LEU B N 1
ATOM 4288 C CA . LEU B 1 141 ? 1.46 -19.578 -13.773 1 93.56 141 LEU B CA 1
ATOM 4289 C C . LEU B 1 141 ? 2.533 -19.703 -14.852 1 93.56 141 LEU B C 1
ATOM 4291 O O . LEU B 1 141 ? 2.723 -18.781 -15.648 1 93.56 141 LEU B O 1
ATOM 4295 N N . VAL B 1 142 ? 3.234 -20.797 -14.836 1 88.69 142 VAL B N 1
ATOM 4296 C CA . VAL B 1 142 ? 4.293 -21.016 -15.82 1 88.69 142 VAL B CA 1
ATOM 4297 C C . VAL B 1 142 ? 3.695 -21.031 -17.219 1 88.69 142 VAL B C 1
ATOM 4299 O O . VAL B 1 142 ? 4.23 -20.391 -18.141 1 88.69 142 VAL B O 1
ATOM 4302 N N . LEU B 1 143 ? 2.594 -21.719 -17.375 1 90.69 143 LEU B N 1
ATOM 4303 C CA . LEU B 1 143 ? 1.924 -21.797 -18.672 1 90.69 143 LEU B CA 1
ATOM 4304 C C . LEU B 1 143 ? 1.42 -20.422 -19.094 1 90.69 143 LEU B C 1
ATOM 4306 O O . LEU B 1 143 ? 1.601 -20.031 -20.25 1 90.69 143 LEU B O 1
ATOM 4310 N N . LEU B 1 144 ? 0.826 -19.734 -18.219 1 94.69 144 LEU B N 1
ATOM 4311 C CA . LEU B 1 144 ? 0.306 -18.406 -18.5 1 94.69 144 LEU B CA 1
ATOM 4312 C C . LEU B 1 144 ? 1.436 -17.438 -18.859 1 94.69 144 LEU B C 1
ATOM 4314 O O . LEU B 1 144 ? 1.313 -16.672 -19.812 1 94.69 144 LEU B O 1
ATOM 4318 N N . SER B 1 145 ? 2.477 -17.5 -18.094 1 92.38 145 SER B N 1
ATOM 4319 C CA . SER B 1 145 ? 3.637 -16.641 -18.312 1 92.38 145 SER B CA 1
ATOM 4320 C C . SER B 1 145 ? 4.219 -16.828 -19.703 1 92.38 145 SER B C 1
ATOM 4322 O O . SER B 1 145 ? 4.512 -15.859 -20.391 1 92.38 145 SER B O 1
ATOM 4324 N N . LYS B 1 146 ? 4.391 -18.031 -20.062 1 88.31 146 LYS B N 1
ATOM 4325 C CA . LYS B 1 146 ? 4.93 -18.344 -21.391 1 88.31 146 LYS B CA 1
ATOM 4326 C C . LYS B 1 146 ? 4.027 -17.812 -22.484 1 88.31 146 LYS B C 1
ATOM 4328 O O . LYS B 1 146 ? 4.504 -17.203 -23.453 1 88.31 146 LYS B O 1
ATOM 4333 N N . ARG B 1 147 ? 2.77 -18.047 -22.359 1 92.56 147 ARG B N 1
ATOM 4334 C CA . ARG B 1 147 ? 1.805 -17.609 -23.359 1 92.56 147 ARG B CA 1
ATOM 4335 C C . ARG B 1 147 ? 1.818 -16.094 -23.516 1 92.56 147 ARG B C 1
ATOM 4337 O O . ARG B 1 147 ? 1.861 -15.578 -24.625 1 92.56 147 ARG B O 1
ATOM 4344 N N . LEU B 1 148 ? 1.768 -15.414 -22.469 1 94.25 148 LEU B N 1
ATOM 4345 C CA . LEU B 1 148 ? 1.691 -13.961 -22.5 1 94.25 148 LEU B CA 1
ATOM 4346 C C . LEU B 1 148 ? 3.012 -13.359 -22.969 1 94.25 148 LEU B C 1
ATOM 4348 O O . LEU B 1 148 ? 3.023 -12.312 -23.625 1 94.25 148 LEU B O 1
ATOM 4352 N N . TRP B 1 149 ? 4.078 -14.039 -22.641 1 89.12 149 TRP B N 1
ATOM 4353 C CA . TRP B 1 149 ? 5.379 -13.617 -23.141 1 89.12 149 TRP B CA 1
ATOM 4354 C C . TRP B 1 149 ? 5.402 -13.633 -24.672 1 89.12 149 TRP B C 1
ATOM 4356 O O . TRP B 1 149 ? 5.867 -12.688 -25.297 1 89.12 149 TRP B O 1
ATOM 4366 N N . GLU B 1 150 ? 4.871 -14.656 -25.203 1 89.81 150 GLU B N 1
ATOM 4367 C CA . GLU B 1 150 ? 4.812 -14.805 -26.656 1 89.81 150 GLU B CA 1
ATOM 4368 C C . GLU B 1 150 ? 3.926 -13.734 -27.281 1 89.81 150 GLU B C 1
ATOM 4370 O O . GLU B 1 150 ? 4.191 -13.281 -28.406 1 89.81 150 GLU B O 1
ATOM 4375 N N . LEU B 1 151 ? 2.91 -13.344 -26.609 1 93.19 151 LEU B N 1
ATOM 4376 C CA . LEU B 1 151 ? 1.941 -12.383 -27.125 1 93.19 151 LEU B CA 1
ATOM 4377 C C . LEU B 1 151 ? 2.395 -10.953 -26.859 1 93.19 151 LEU B C 1
ATOM 4379 O O . LEU B 1 151 ? 1.763 -10 -27.312 1 93.19 151 LEU B O 1
ATOM 4383 N N . ASP B 1 152 ? 3.467 -10.766 -26.062 1 92.31 152 ASP B N 1
ATOM 4384 C CA . ASP B 1 152 ? 3.957 -9.461 -25.641 1 92.31 152 ASP B CA 1
ATOM 4385 C C . ASP B 1 152 ? 2.904 -8.719 -24.812 1 92.31 152 ASP B C 1
ATOM 4387 O O . ASP B 1 152 ? 2.619 -7.547 -25.078 1 92.31 152 ASP B O 1
ATOM 4391 N N . ILE B 1 153 ? 2.211 -9.469 -23.984 1 95.62 153 ILE B N 1
ATOM 4392 C CA . ILE B 1 153 ? 1.229 -8.898 -23.062 1 95.62 153 ILE B CA 1
ATOM 4393 C C . ILE B 1 153 ? 1.779 -8.93 -21.641 1 95.62 153 ILE B C 1
ATOM 4395 O O . ILE B 1 153 ? 2.195 -9.984 -21.156 1 95.62 153 ILE B O 1
ATOM 4399 N N . PRO B 1 154 ? 1.81 -7.816 -20.953 1 94.94 154 PRO B N 1
ATOM 4400 C CA . PRO B 1 154 ? 2.322 -7.773 -19.594 1 94.94 154 PRO B CA 1
ATOM 4401 C C . PRO B 1 154 ? 1.507 -8.641 -18.625 1 94.94 154 PRO B C 1
ATOM 4403 O O . PRO B 1 154 ? 0.28 -8.695 -18.734 1 94.94 154 PRO B O 1
ATOM 4406 N N . LEU B 1 155 ? 2.25 -9.297 -17.703 1 95.88 155 LEU B N 1
ATOM 4407 C CA . LEU B 1 155 ? 1.655 -10.117 -16.656 1 95.88 155 LEU B CA 1
ATOM 4408 C C . LEU B 1 155 ? 2.074 -9.617 -15.281 1 95.88 155 LEU B C 1
ATOM 4410 O O . LEU B 1 155 ? 3.262 -9.406 -15.023 1 95.88 155 LEU B O 1
ATOM 4414 N N . ILE B 1 156 ? 1.083 -9.336 -14.445 1 96.44 156 ILE B N 1
ATOM 4415 C CA . ILE B 1 156 ? 1.336 -9 -13.055 1 96.44 156 ILE B CA 1
ATOM 4416 C C . ILE B 1 156 ? 0.828 -10.125 -12.148 1 96.44 156 ILE B C 1
ATOM 4418 O O . ILE B 1 156 ? -0.36 -10.453 -12.172 1 96.44 156 ILE B O 1
ATOM 4422 N N . VAL B 1 157 ? 1.735 -10.711 -11.398 1 95.94 157 VAL B N 1
ATOM 4423 C CA . VAL B 1 157 ? 1.394 -11.781 -10.469 1 95.94 157 VAL B CA 1
ATOM 4424 C C . VAL B 1 157 ? 1.411 -11.242 -9.039 1 95.94 157 VAL B C 1
ATOM 4426 O O . VAL B 1 157 ? 2.402 -10.648 -8.602 1 95.94 157 VAL B O 1
ATOM 4429 N N . CYS B 1 158 ? 0.293 -11.414 -8.312 1 97.12 158 CYS B N 1
ATOM 4430 C CA . CYS B 1 158 ? 0.18 -10.898 -6.957 1 97.12 158 CYS B CA 1
ATOM 4431 C C . CYS B 1 158 ? -0.264 -12 -5.992 1 97.12 158 CYS B C 1
ATOM 4433 O O . CYS B 1 158 ? -1.05 -12.875 -6.363 1 97.12 158 CYS B O 1
ATOM 4435 N N . ARG B 1 159 ? 0.24 -11.898 -4.801 1 95.69 159 ARG B N 1
ATOM 4436 C CA . ARG B 1 159 ? -0.157 -12.789 -3.719 1 95.69 159 ARG B CA 1
ATOM 4437 C C . ARG B 1 159 ? -0.201 -12.055 -2.385 1 95.69 159 ARG B C 1
ATOM 4439 O O . ARG B 1 159 ? 0.678 -11.242 -2.09 1 95.69 159 ARG B O 1
ATOM 4446 N N . SER B 1 160 ? -1.241 -12.242 -1.683 1 95.94 160 SER B N 1
ATOM 4447 C CA . SER B 1 160 ? -1.398 -11.781 -0.307 1 95.94 160 SER B CA 1
ATOM 4448 C C . SER B 1 160 ? -1.618 -12.953 0.646 1 95.94 160 SER B C 1
ATOM 4450 O O . SER B 1 160 ? -2.625 -13.656 0.552 1 95.94 160 SER B O 1
ATOM 4452 N N . ILE B 1 161 ? -0.675 -13.242 1.55 1 94.94 161 ILE B N 1
ATOM 4453 C CA . ILE B 1 161 ? -0.756 -14.344 2.506 1 94.94 161 ILE B CA 1
ATOM 4454 C C . ILE B 1 161 ? -0.38 -13.844 3.9 1 94.94 161 ILE B C 1
ATOM 4456 O O . ILE B 1 161 ? 0.782 -13.523 4.156 1 94.94 161 ILE B O 1
ATOM 4460 N N . GLY B 1 162 ? -1.369 -13.875 4.738 1 93.62 162 GLY B N 1
ATOM 4461 C CA . GLY B 1 162 ? -1.107 -13.328 6.059 1 93.62 162 GLY B CA 1
ATOM 4462 C C . GLY B 1 162 ? -0.599 -11.898 6.023 1 93.62 162 GLY B C 1
ATOM 4463 O O . GLY B 1 162 ? -1.229 -11.023 5.426 1 93.62 162 GLY B O 1
ATOM 4464 N N . PHE B 1 163 ? 0.603 -11.734 6.516 1 93.81 163 PHE B N 1
ATOM 4465 C CA . PHE B 1 163 ? 1.174 -10.398 6.629 1 93.81 163 PHE B CA 1
ATOM 4466 C C . PHE B 1 163 ? 2.102 -10.109 5.453 1 93.81 163 PHE B C 1
ATOM 4468 O O . PHE B 1 163 ? 2.789 -9.086 5.438 1 93.81 163 PHE B O 1
ATOM 4475 N N . ILE B 1 164 ? 2.098 -10.977 4.469 1 94.31 164 ILE B N 1
ATOM 4476 C CA . ILE B 1 164 ? 3.074 -10.844 3.393 1 94.31 164 ILE B CA 1
ATOM 4477 C C . ILE B 1 164 ? 2.357 -10.5 2.088 1 94.31 164 ILE B C 1
ATOM 4479 O O . ILE B 1 164 ? 1.349 -11.117 1.746 1 94.31 164 ILE B O 1
ATOM 4483 N N . ALA B 1 165 ? 2.797 -9.492 1.464 1 96.44 165 ALA B N 1
ATOM 4484 C CA . ALA B 1 165 ? 2.35 -9.133 0.12 1 96.44 165 ALA B CA 1
ATOM 4485 C C . ALA B 1 165 ? 3.463 -9.344 -0.903 1 96.44 165 ALA B C 1
ATOM 4487 O O . ALA B 1 165 ? 4.629 -9.039 -0.632 1 96.44 165 ALA B O 1
ATOM 4488 N N . TYR B 1 166 ? 3.137 -9.938 -2.055 1 93.94 166 TYR B N 1
ATOM 4489 C CA . TYR B 1 166 ? 4.082 -10.281 -3.111 1 93.94 166 TYR B CA 1
ATOM 4490 C C . TYR B 1 166 ? 3.543 -9.875 -4.477 1 93.94 166 TYR B C 1
ATOM 4492 O O . TYR B 1 166 ? 2.371 -10.109 -4.785 1 93.94 166 TYR B O 1
ATOM 4500 N N . MET B 1 167 ? 4.336 -9.172 -5.242 1 94.94 167 MET B N 1
ATOM 4501 C CA . MET B 1 167 ? 3.977 -8.82 -6.613 1 94.94 167 MET B CA 1
ATOM 4502 C C . MET B 1 167 ? 5.16 -9.016 -7.555 1 94.94 167 MET B C 1
ATOM 4504 O O . MET B 1 167 ? 6.293 -8.664 -7.223 1 94.94 167 MET B O 1
ATOM 4508 N N . ARG B 1 168 ? 4.918 -9.562 -8.711 1 90.62 168 ARG B N 1
ATOM 4509 C CA . ARG B 1 168 ? 5.918 -9.742 -9.758 1 90.62 168 ARG B CA 1
ATOM 4510 C C . ARG B 1 168 ? 5.367 -9.312 -11.117 1 90.62 168 ARG B C 1
ATOM 4512 O O . ARG B 1 168 ? 4.223 -9.617 -11.453 1 90.62 168 ARG B O 1
ATOM 4519 N N . ILE B 1 169 ? 6.176 -8.555 -11.852 1 91.81 169 ILE B N 1
ATOM 4520 C CA . ILE B 1 169 ? 5.758 -8.039 -13.148 1 91.81 169 ILE B CA 1
ATOM 4521 C C . ILE B 1 169 ? 6.594 -8.68 -14.258 1 91.81 169 ILE B C 1
ATOM 4523 O O . ILE B 1 169 ? 7.82 -8.734 -14.164 1 91.81 169 ILE B O 1
ATOM 4527 N N . GLN B 1 170 ? 5.938 -9.219 -15.242 1 87.94 170 GLN B N 1
ATOM 4528 C CA . GLN B 1 170 ? 6.566 -9.742 -16.453 1 87.94 170 GLN B CA 1
ATOM 4529 C C . GLN B 1 170 ? 6.234 -8.875 -17.656 1 87.94 170 GLN B C 1
ATOM 4531 O O . GLN B 1 170 ? 5.062 -8.727 -18.016 1 87.94 170 GLN B O 1
ATOM 4536 N N . ILE B 1 171 ? 7.242 -8.258 -18.266 1 85.56 171 ILE B N 1
ATOM 4537 C CA . ILE B 1 171 ? 7.117 -7.492 -19.5 1 85.56 171 ILE B CA 1
ATOM 4538 C C . ILE B 1 171 ? 8.234 -7.883 -20.469 1 85.56 171 ILE B C 1
ATOM 4540 O O . ILE B 1 171 ? 9.273 -8.398 -20.047 1 85.56 171 ILE B O 1
ATOM 4544 N N . LYS B 1 172 ? 7.93 -8.117 -21.75 1 72 172 LYS B N 1
ATOM 4545 C CA . LYS B 1 172 ? 8.914 -8.547 -22.734 1 72 172 LYS B CA 1
ATOM 4546 C C . LYS B 1 172 ? 10.219 -7.777 -22.578 1 72 172 LYS B C 1
ATOM 4548 O O . LYS B 1 172 ? 11.297 -8.328 -22.812 1 72 172 LYS B O 1
ATOM 4553 N N . GLU B 1 173 ? 10.125 -6.668 -22.328 1 52.38 173 GLU B N 1
ATOM 4554 C CA . GLU B 1 173 ? 11.508 -6.277 -22.062 1 52.38 173 GLU B CA 1
ATOM 4555 C C . GLU B 1 173 ? 12.047 -6.961 -20.812 1 52.38 173 GLU B C 1
ATOM 4557 O O . GLU B 1 173 ? 13.25 -7.148 -20.672 1 52.38 173 GLU B O 1
ATOM 4562 N N . HIS B 1 174 ? 11.203 -7.422 -19.906 1 41.12 174 HIS B N 1
ATOM 4563 C CA . HIS B 1 174 ? 11.531 -8.156 -18.703 1 41.12 174 HIS B CA 1
ATOM 4564 C C . HIS B 1 174 ? 10.672 -9.406 -18.562 1 41.12 174 HIS B C 1
ATOM 4566 O O . HIS B 1 174 ? 9.445 -9.312 -18.438 1 41.12 174 HIS B O 1
ATOM 4572 N N . THR B 1 175 ? 10.961 -10.578 -19.234 1 31.98 175 THR B N 1
ATOM 4573 C CA . THR B 1 175 ? 10.242 -11.836 -19.141 1 31.98 175 THR B CA 1
ATOM 4574 C C . THR B 1 175 ? 9.953 -12.188 -17.688 1 31.98 175 THR B C 1
ATOM 4576 O O . THR B 1 175 ? 10.828 -12.047 -16.828 1 31.98 175 THR B O 1
ATOM 4579 N N . VAL B 1 176 ? 8.695 -12.227 -17.328 1 34.81 176 VAL B N 1
ATOM 4580 C CA . VAL B 1 176 ? 8.195 -12.664 -16.031 1 34.81 176 VAL B CA 1
ATOM 4581 C C . VAL B 1 176 ? 8.719 -14.07 -15.727 1 34.81 176 VAL B C 1
ATOM 4583 O O . VAL B 1 176 ? 8.352 -14.664 -14.711 1 34.81 176 VAL B O 1
ATOM 4586 N N . ILE B 1 177 ? 8.898 -14.906 -16.734 1 29.64 177 ILE B N 1
ATOM 4587 C CA . ILE B 1 177 ? 9.008 -16.312 -16.375 1 29.64 177 ILE B CA 1
ATOM 4588 C C . ILE B 1 177 ? 9.797 -16.453 -15.078 1 29.64 177 ILE B C 1
ATOM 4590 O O . ILE B 1 177 ? 10.773 -15.742 -14.852 1 29.64 177 ILE B O 1
ATOM 4594 N N . GLU B 1 178 ? 8.953 -16.906 -14.156 1 30.48 178 GLU B N 1
ATOM 4595 C CA . GLU B 1 178 ? 9.492 -17.5 -12.945 1 30.48 178 GLU B CA 1
ATOM 4596 C C . GLU B 1 178 ? 10.852 -18.156 -13.203 1 30.48 178 GLU B C 1
ATOM 4598 O O . GLU B 1 178 ? 10.93 -19.344 -13.492 1 30.48 178 GLU B O 1
ATOM 4603 N N . THR B 1 179 ? 11.344 -17.797 -14.352 1 26.09 179 THR B N 1
ATOM 4604 C CA . THR B 1 179 ? 12.625 -18.5 -14.43 1 26.09 179 THR B CA 1
ATOM 4605 C C . THR B 1 179 ? 13.25 -18.625 -13.047 1 26.09 179 THR B C 1
ATOM 4607 O O . THR B 1 179 ? 12.914 -17.875 -12.133 1 26.09 179 THR B O 1
ATOM 4610 N N . HIS B 1 180 ? 13.844 -19.703 -12.898 1 24.5 180 HIS B N 1
ATOM 4611 C CA . HIS B 1 180 ? 14.695 -19.922 -11.734 1 24.5 180 HIS B CA 1
ATOM 4612 C C . HIS B 1 180 ? 15.281 -18.609 -11.219 1 24.5 180 HIS B C 1
ATOM 4614 O O . HIS B 1 180 ? 15.469 -17.656 -11.992 1 24.5 180 HIS B O 1
ATOM 4620 N N . PRO B 1 181 ? 14.836 -18.328 -9.984 1 27.12 181 PRO B N 1
ATOM 4621 C CA . PRO B 1 181 ? 15.539 -17.219 -9.328 1 27.12 181 PRO B CA 1
ATOM 4622 C C . PRO B 1 181 ? 16.828 -16.828 -10.055 1 27.12 181 PRO B C 1
ATOM 4624 O O . PRO B 1 181 ? 17.734 -16.266 -9.445 1 27.12 181 PRO B O 1
ATOM 4627 N N . ASP B 1 182 ? 16.766 -17.078 -11.32 1 24.7 182 ASP B N 1
ATOM 4628 C CA . ASP B 1 182 ? 18.125 -16.797 -11.773 1 24.7 182 ASP B CA 1
ATOM 4629 C C . ASP B 1 182 ? 18.422 -15.305 -11.758 1 24.7 182 ASP B C 1
ATOM 4631 O O . ASP B 1 182 ? 19.484 -14.867 -12.188 1 24.7 182 ASP B O 1
ATOM 4635 N N . ASN B 1 183 ? 17.359 -14.641 -12.188 1 27.14 183 ASN B N 1
ATOM 4636 C CA . ASN B 1 183 ? 17.953 -13.305 -12.148 1 27.14 183 ASN B CA 1
ATOM 4637 C C . ASN B 1 183 ? 18.547 -12.992 -10.781 1 27.14 183 ASN B C 1
ATOM 4639 O O . ASN B 1 183 ? 17.953 -13.312 -9.75 1 27.14 183 ASN B O 1
ATOM 4643 N N . GLU B 1 184 ? 19.688 -12.625 -10.867 1 26.06 184 GLU B N 1
ATOM 4644 C CA . GLU B 1 184 ? 20.766 -12.289 -9.922 1 26.06 184 GLU B CA 1
ATOM 4645 C C . GLU B 1 184 ? 20.312 -11.219 -8.938 1 26.06 184 GLU B C 1
ATOM 4647 O O . GLU B 1 184 ? 20.328 -10.031 -9.258 1 26.06 184 GLU B O 1
ATOM 4652 N N . THR B 1 185 ? 19.062 -10.914 -8.836 1 28.39 185 THR B N 1
ATOM 4653 C CA . THR B 1 185 ? 19.297 -10.133 -7.621 1 28.39 185 THR B CA 1
ATOM 4654 C C . THR B 1 185 ? 20.266 -10.867 -6.691 1 28.39 185 THR B C 1
ATOM 4656 O O . THR B 1 185 ? 20.062 -12.039 -6.371 1 28.39 185 THR B O 1
ATOM 4659 N N . PRO B 1 186 ? 21.562 -10.406 -6.574 1 28.66 186 PRO B N 1
ATOM 4660 C CA . PRO B 1 186 ? 22.562 -11.289 -5.949 1 28.66 186 PRO B CA 1
ATOM 4661 C C . PRO B 1 186 ? 22.031 -11.977 -4.695 1 28.66 186 PRO B C 1
ATOM 4663 O O . PRO B 1 186 ? 21.328 -11.352 -3.896 1 28.66 186 PRO B O 1
ATOM 4666 N N . ASP B 1 187 ? 21.25 -12.938 -4.637 1 30.03 187 ASP B N 1
ATOM 4667 C CA . ASP B 1 187 ? 21.562 -13.844 -3.535 1 30.03 187 ASP B CA 1
ATOM 4668 C C . ASP B 1 187 ? 22.953 -13.578 -2.963 1 30.03 187 ASP B C 1
ATOM 4670 O O . ASP B 1 187 ? 23.953 -13.727 -3.66 1 30.03 187 ASP B O 1
ATOM 4674 N N . LEU B 1 188 ? 23.188 -12.5 -2.521 1 31.36 188 LEU B N 1
ATOM 4675 C CA . LEU B 1 188 ? 24.594 -12.219 -2.268 1 31.36 188 LEU B CA 1
ATOM 4676 C C . LEU B 1 188 ? 25.328 -13.484 -1.829 1 31.36 188 LEU B C 1
ATOM 4678 O O . LEU B 1 188 ? 26.391 -13.406 -1.207 1 31.36 188 LEU B O 1
ATOM 4682 N N . ARG B 1 189 ? 24.594 -14.5 -1.861 1 30.33 189 ARG B N 1
ATOM 4683 C CA . ARG B 1 189 ? 25.328 -15.75 -1.743 1 30.33 189 ARG B CA 1
ATOM 4684 C C . ARG B 1 189 ? 26.172 -16 -2.988 1 30.33 189 ARG B C 1
ATOM 4686 O O . ARG B 1 189 ? 25.875 -16.891 -3.781 1 30.33 189 ARG B O 1
ATOM 4693 N N . LEU B 1 190 ? 26.562 -15.023 -3.463 1 39.56 190 LEU B N 1
ATOM 4694 C CA . LEU B 1 190 ? 27.547 -15.062 -4.543 1 39.56 190 LEU B CA 1
ATOM 4695 C C . LEU B 1 190 ? 28.391 -16.328 -4.461 1 39.56 190 LEU B C 1
ATOM 4697 O O . LEU B 1 190 ? 29.016 -16.734 -5.445 1 39.56 190 LEU B O 1
ATOM 4701 N N . ASP B 1 191 ? 28.109 -16.906 -3.312 1 39.25 191 ASP B N 1
ATOM 4702 C CA . ASP B 1 191 ? 28.938 -18.078 -2.998 1 39.25 191 ASP B CA 1
ATOM 4703 C C . ASP B 1 191 ? 28.281 -19.359 -3.5 1 39.25 191 ASP B C 1
ATOM 4705 O O . ASP B 1 191 ? 28.953 -20.375 -3.699 1 39.25 191 ASP B O 1
ATOM 4709 N N . ARG B 1 192 ? 26.797 -19.469 -3.598 1 36.16 192 ARG B N 1
ATOM 4710 C CA . ARG B 1 192 ? 26.188 -20.703 -4.09 1 36.16 192 ARG B CA 1
ATOM 4711 C C . ARG B 1 192 ? 24.984 -20.391 -4.977 1 36.16 192 ARG B C 1
ATOM 4713 O O . ARG B 1 192 ? 23.828 -20.594 -4.566 1 36.16 192 ARG B O 1
ATOM 4720 N N . PRO B 1 193 ? 25.062 -19.859 -6.133 1 44.06 193 PRO B N 1
ATOM 4721 C CA . PRO B 1 193 ? 24.016 -19.469 -7.082 1 44.06 193 PRO B CA 1
ATOM 4722 C C . PRO B 1 193 ? 23.219 -20.672 -7.609 1 44.06 193 PRO B C 1
ATOM 4724 O O . PRO B 1 193 ? 23.75 -21.781 -7.676 1 44.06 193 PRO B O 1
ATOM 4727 N N . PHE B 1 194 ? 21.859 -20.594 -7.793 1 41.06 194 PHE B N 1
ATOM 4728 C CA . PHE B 1 194 ? 21.109 -21.688 -8.414 1 41.06 194 PHE B CA 1
ATOM 4729 C C . PHE B 1 194 ? 21.375 -21.719 -9.922 1 41.06 194 PHE B C 1
ATOM 4731 O O . PHE B 1 194 ? 21.859 -20.75 -10.492 1 41.06 194 PHE B O 1
ATOM 4738 N N . ASP B 1 195 ? 20.922 -22.953 -10.43 1 41.84 195 ASP B N 1
ATOM 4739 C CA . ASP B 1 195 ? 21.438 -23.312 -11.742 1 41.84 195 ASP B CA 1
ATOM 4740 C C . ASP B 1 195 ? 21.062 -22.266 -12.797 1 41.84 195 ASP B C 1
ATOM 4742 O O . ASP B 1 195 ? 21.922 -21.828 -13.562 1 41.84 195 ASP B O 1
ATOM 4746 N N . SER B 1 196 ? 19.922 -21.938 -12.844 1 41.09 196 SER B N 1
ATOM 4747 C CA . SER B 1 196 ? 19.531 -21 -13.898 1 41.09 196 SER B CA 1
ATOM 4748 C C . SER B 1 196 ? 20.125 -19.625 -13.656 1 41.09 196 SER B C 1
ATOM 4750 O O . SER B 1 196 ? 20.578 -18.969 -14.594 1 41.09 196 SER B O 1
ATOM 4752 N N . LEU B 1 197 ? 20.109 -19.234 -12.43 1 43.47 197 LEU B N 1
ATOM 4753 C CA . LEU B 1 197 ? 20.812 -18 -12.094 1 43.47 197 LEU B CA 1
ATOM 4754 C C . LEU B 1 197 ? 22.297 -18.125 -12.398 1 43.47 197 LEU B C 1
ATOM 4756 O O . LEU B 1 197 ? 22.906 -17.188 -12.938 1 43.47 197 LEU B O 1
ATOM 4760 N N . LYS B 1 198 ? 22.641 -19.281 -11.977 1 49.25 198 LYS B N 1
ATOM 4761 C CA . LYS B 1 198 ? 24.031 -19.562 -12.289 1 49.25 198 LYS B CA 1
ATOM 4762 C C . LYS B 1 198 ? 24.297 -19.484 -13.789 1 49.25 198 LYS B C 1
ATOM 4764 O O . LYS B 1 198 ? 25.281 -18.875 -14.219 1 49.25 198 LYS B O 1
ATOM 4769 N N . LYS B 1 199 ? 23.328 -20.047 -14.445 1 50.72 199 LYS B N 1
ATOM 4770 C CA . LYS B 1 199 ? 23.469 -20.016 -15.898 1 50.72 199 LYS B CA 1
ATOM 4771 C C . LYS B 1 199 ? 23.359 -18.594 -16.438 1 50.72 199 LYS B C 1
ATOM 4773 O O . LYS B 1 199 ? 24.125 -18.203 -17.328 1 50.72 199 LYS B O 1
ATOM 4778 N N . HIS B 1 200 ? 22.469 -17.906 -15.984 1 47.84 200 HIS B N 1
ATOM 4779 C CA . HIS B 1 200 ? 22.328 -16.516 -16.391 1 47.84 200 HIS B CA 1
ATOM 4780 C C . HIS B 1 200 ? 23.547 -15.695 -15.984 1 47.84 200 HIS B C 1
ATOM 4782 O O . HIS B 1 200 ? 24.078 -14.938 -16.797 1 47.84 200 HIS B O 1
ATOM 4788 N N . LEU B 1 201 ? 23.875 -15.93 -14.758 1 56.56 201 LEU B N 1
ATOM 4789 C CA . LEU B 1 201 ? 25.047 -15.219 -14.258 1 56.56 201 LEU B CA 1
ATOM 4790 C C . LEU B 1 201 ? 26.297 -15.625 -15.031 1 56.56 201 LEU B C 1
ATOM 4792 O O . LEU B 1 201 ? 27.141 -14.789 -15.328 1 56.56 201 LEU B O 1
ATOM 4796 N N . ASP B 1 202 ? 26.109 -16.906 -15.375 1 58.44 202 ASP B N 1
ATOM 4797 C CA . ASP B 1 202 ? 27.25 -17.453 -16.109 1 58.44 202 ASP B CA 1
ATOM 4798 C C . ASP B 1 202 ? 27.266 -16.922 -17.547 1 58.44 202 ASP B C 1
ATOM 4800 O O . ASP B 1 202 ? 28.328 -16.828 -18.156 1 58.44 202 ASP B O 1
ATOM 4804 N N . SER B 1 203 ? 26.141 -16.562 -17.953 1 59.84 203 SER B N 1
ATOM 4805 C CA . SER B 1 203 ? 26.047 -16.078 -19.328 1 59.84 203 SER B CA 1
ATOM 4806 C C . SER B 1 203 ? 26.516 -14.625 -19.422 1 59.84 203 SER B C 1
ATOM 4808 O O . SER B 1 203 ? 26.844 -14.156 -20.516 1 59.84 203 SER B O 1
ATOM 4810 N N . ILE B 1 204 ? 26.516 -14.023 -18.406 1 61.53 204 ILE B N 1
ATOM 4811 C CA . ILE B 1 204 ? 26.969 -12.633 -18.406 1 61.53 204 ILE B CA 1
ATOM 4812 C C . ILE B 1 204 ? 28.484 -12.586 -18.297 1 61.53 204 ILE B C 1
ATOM 4814 O O . ILE B 1 204 ? 29.062 -13.078 -17.328 1 61.53 204 ILE B O 1
ATOM 4818 N N . ASN B 1 205 ? 29.078 -12.172 -19.438 1 66.44 205 ASN B N 1
ATOM 4819 C CA . ASN B 1 205 ? 30.516 -12 -19.469 1 66.44 205 ASN B CA 1
ATOM 4820 C C . ASN B 1 205 ? 30.922 -10.531 -19.359 1 66.44 205 ASN B C 1
ATOM 4822 O O . ASN B 1 205 ? 30.859 -9.789 -20.344 1 66.44 205 ASN B O 1
ATOM 4826 N N . LEU B 1 206 ? 31.266 -10.242 -18.156 1 74.44 206 LEU B N 1
ATOM 4827 C CA . LEU B 1 206 ? 31.594 -8.859 -17.859 1 74.44 206 LEU B CA 1
ATOM 4828 C C . LEU B 1 206 ? 32.719 -8.367 -18.766 1 74.44 206 LEU B C 1
ATOM 4830 O O . LEU B 1 206 ? 32.75 -7.195 -19.125 1 74.44 206 LEU B O 1
ATOM 4834 N N . ASN B 1 207 ? 33.562 -9.227 -19.172 1 73.31 207 ASN B N 1
ATOM 4835 C CA . ASN B 1 207 ? 34.75 -8.852 -19.922 1 73.31 207 ASN B CA 1
ATOM 4836 C C . ASN B 1 207 ? 34.438 -8.508 -21.359 1 73.31 207 ASN B C 1
ATOM 4838 O O . ASN B 1 207 ? 35.156 -7.75 -22 1 73.31 207 ASN B O 1
ATOM 4842 N N . GLU B 1 208 ? 33.312 -8.93 -21.781 1 74.31 208 GLU B N 1
ATOM 4843 C CA . GLU B 1 208 ? 33 -8.742 -23.203 1 74.31 208 GLU B CA 1
ATOM 4844 C C . GLU B 1 208 ? 31.953 -7.656 -23.391 1 74.31 208 GLU B C 1
ATOM 4846 O O . GLU B 1 208 ? 31.578 -7.332 -24.516 1 74.31 208 GLU B O 1
ATOM 4851 N N . MET B 1 209 ? 31.609 -7.02 -22.406 1 73.81 209 MET B N 1
ATOM 4852 C CA . MET B 1 209 ? 30.547 -6.023 -22.469 1 73.81 209 MET B CA 1
ATOM 4853 C C . MET B 1 209 ? 31.094 -4.656 -22.859 1 73.81 209 MET B C 1
ATOM 4855 O O . MET B 1 209 ? 32.25 -4.348 -22.578 1 73.81 209 MET B O 1
ATOM 4859 N N . SER B 1 210 ? 30.266 -3.959 -23.562 1 74.06 210 SER B N 1
ATOM 4860 C CA . SER B 1 210 ? 30.594 -2.553 -23.781 1 74.06 210 SER B CA 1
ATOM 4861 C C . SER B 1 210 ? 30.625 -1.783 -22.469 1 74.06 210 SER B C 1
ATOM 4863 O O . SER B 1 210 ? 30.062 -2.236 -21.469 1 74.06 210 SER B O 1
ATOM 4865 N N . PHE B 1 211 ? 31.234 -0.763 -22.5 1 75.5 211 PHE B N 1
ATOM 4866 C CA . PHE B 1 211 ? 31.328 0.054 -21.297 1 75.5 211 PHE B CA 1
ATOM 4867 C C . PHE B 1 211 ? 29.938 0.454 -20.797 1 75.5 211 PHE B C 1
ATOM 4869 O O . PHE B 1 211 ? 29.672 0.415 -19.594 1 75.5 211 PHE B O 1
ATOM 4876 N N . LYS B 1 212 ? 29.172 0.782 -21.703 1 65.75 212 LYS B N 1
ATOM 4877 C CA . LYS B 1 212 ? 27.812 1.219 -21.359 1 65.75 212 LYS B CA 1
ATOM 4878 C C . LYS B 1 212 ? 27.031 0.099 -20.672 1 65.75 212 LYS B C 1
ATOM 4880 O O . LYS B 1 212 ? 26.375 0.325 -19.672 1 65.75 212 LYS B O 1
ATOM 4885 N N . ASP B 1 213 ? 27.203 -1.033 -21.25 1 68.25 213 ASP B N 1
ATOM 4886 C CA . ASP B 1 213 ? 26.5 -2.184 -20.688 1 68.25 213 ASP B CA 1
ATOM 4887 C C . ASP B 1 213 ? 27.094 -2.58 -19.328 1 68.25 213 ASP B C 1
ATOM 4889 O O . ASP B 1 213 ? 26.375 -2.955 -18.406 1 68.25 213 ASP B O 1
ATOM 4893 N N . HIS B 1 214 ? 28.375 -2.488 -19.328 1 77 214 HIS B N 1
ATOM 4894 C CA . HIS B 1 214 ? 29.125 -2.838 -18.125 1 77 214 HIS B CA 1
ATOM 4895 C C . HIS B 1 214 ? 28.703 -1.972 -16.938 1 77 214 HIS B C 1
ATOM 4897 O O . HIS B 1 214 ? 28.562 -2.467 -15.812 1 77 214 HIS B O 1
ATOM 4903 N N . CYS B 1 215 ? 28.375 -0.788 -17.25 1 66.38 215 CYS B N 1
ATOM 4904 C CA . CYS B 1 215 ? 27.969 0.171 -16.219 1 66.38 215 CYS B CA 1
ATOM 4905 C C . CYS B 1 215 ? 26.562 -0.121 -15.719 1 66.38 215 CYS B C 1
ATOM 4907 O O . CYS B 1 215 ? 26.203 0.271 -14.609 1 66.38 215 CYS B O 1
ATOM 4909 N N . HIS B 1 216 ? 25.906 -0.895 -16.453 1 60.78 216 HIS B N 1
ATOM 4910 C CA . HIS B 1 216 ? 24.5 -1.084 -16.125 1 60.78 216 HIS B CA 1
ATOM 4911 C C . HIS B 1 216 ? 24.25 -2.475 -15.547 1 60.78 216 HIS B C 1
ATOM 4913 O O . HIS B 1 216 ? 23.109 -2.824 -15.234 1 60.78 216 HIS B O 1
ATOM 4919 N N . VAL B 1 217 ? 25.391 -3.209 -15.445 1 65.69 217 VAL B N 1
ATOM 4920 C CA . VAL B 1 217 ? 25.25 -4.52 -14.828 1 65.69 217 VAL B CA 1
ATOM 4921 C C . VAL B 1 217 ? 24.859 -4.355 -13.359 1 65.69 217 VAL B C 1
ATOM 4923 O O . VAL B 1 217 ? 25.5 -3.611 -12.617 1 65.69 217 VAL B O 1
ATOM 4926 N N . PRO B 1 218 ? 23.781 -4.93 -12.977 1 59.25 218 PRO B N 1
ATOM 4927 C CA . PRO B 1 218 ? 23.422 -4.855 -11.562 1 59.25 218 PRO B CA 1
ATOM 4928 C C . PRO B 1 218 ? 24.562 -5.297 -10.641 1 59.25 218 PRO B C 1
ATOM 4930 O O . PRO B 1 218 ? 25.266 -6.258 -10.953 1 59.25 218 PRO B O 1
ATOM 4933 N N . TYR B 1 219 ? 24.688 -4.676 -9.484 1 64.5 219 TYR B N 1
ATOM 4934 C CA . TYR B 1 219 ? 25.828 -4.914 -8.602 1 64.5 219 TYR B CA 1
ATOM 4935 C C . TYR B 1 219 ? 25.828 -6.352 -8.086 1 64.5 219 TYR B C 1
ATOM 4937 O O . TYR B 1 219 ? 26.891 -6.922 -7.824 1 64.5 219 TYR B O 1
ATOM 4945 N N . LEU B 1 220 ? 24.656 -6.871 -8.078 1 59.53 220 LEU B N 1
ATOM 4946 C CA . LEU B 1 220 ? 24.531 -8.234 -7.574 1 59.53 220 LEU B CA 1
ATOM 4947 C C . LEU B 1 220 ? 25.156 -9.234 -8.547 1 59.53 220 LEU B C 1
ATOM 4949 O O . LEU B 1 220 ? 25.734 -10.234 -8.133 1 59.53 220 LEU B O 1
ATOM 4953 N N . ILE B 1 221 ? 25.094 -8.883 -9.766 1 64.31 221 ILE B N 1
ATOM 4954 C CA . ILE B 1 221 ? 25.719 -9.727 -10.781 1 64.31 221 ILE B CA 1
ATOM 4955 C C . ILE B 1 221 ? 27.234 -9.594 -10.695 1 64.31 221 ILE B C 1
ATOM 4957 O O . ILE B 1 221 ? 27.969 -10.586 -10.773 1 64.31 221 ILE B O 1
ATOM 4961 N N . ILE B 1 222 ? 27.672 -8.422 -10.492 1 72.75 222 ILE B N 1
ATOM 4962 C CA . ILE B 1 222 ? 29.094 -8.172 -10.328 1 72.75 222 ILE B CA 1
ATOM 4963 C C . ILE B 1 222 ? 29.625 -8.93 -9.117 1 72.75 222 ILE B C 1
ATOM 4965 O O . ILE B 1 222 ? 30.641 -9.625 -9.203 1 72.75 222 ILE B O 1
ATOM 4969 N N . LEU B 1 223 ? 28.844 -8.867 -8.102 1 71.25 223 LEU B N 1
ATOM 4970 C CA . LEU B 1 223 ? 29.234 -9.555 -6.875 1 71.25 223 LEU B CA 1
ATOM 4971 C C . LEU B 1 223 ? 29.266 -11.062 -7.086 1 71.25 223 LEU B C 1
ATOM 4973 O O . LEU B 1 223 ? 30.219 -11.734 -6.66 1 71.25 223 LEU B O 1
ATOM 4977 N N . TYR B 1 224 ? 28.328 -11.516 -7.766 1 66.19 224 TYR B N 1
ATOM 4978 C CA . TYR B 1 224 ? 28.266 -12.945 -8.047 1 66.19 224 TYR B CA 1
ATOM 4979 C C . TYR B 1 224 ? 29.469 -13.391 -8.867 1 66.19 224 TYR B C 1
ATOM 4981 O O . TYR B 1 224 ? 30.094 -14.398 -8.562 1 66.19 224 TYR B O 1
ATOM 4989 N N . LYS B 1 225 ? 29.688 -12.656 -9.867 1 73.44 225 LYS B N 1
ATOM 4990 C CA . LYS B 1 225 ? 30.766 -13.031 -10.773 1 73.44 225 LYS B CA 1
ATOM 4991 C C . LYS B 1 225 ? 32.125 -13.039 -10.055 1 73.44 225 LYS B C 1
ATOM 4993 O O . LYS B 1 225 ? 32.938 -13.938 -10.25 1 73.44 225 LYS B O 1
ATOM 4998 N N . TYR B 1 226 ? 32.25 -12.172 -9.18 1 78.25 226 TYR B N 1
ATOM 4999 C CA . TYR B 1 226 ? 33.531 -12.109 -8.492 1 78.25 226 TYR B CA 1
ATOM 5000 C C . TYR B 1 226 ? 33.594 -13.07 -7.312 1 78.25 226 TYR B C 1
ATOM 5002 O O . TYR B 1 226 ? 34.656 -13.555 -6.938 1 78.25 226 TYR B O 1
ATOM 5010 N N . LEU B 1 227 ? 32.406 -13.375 -6.809 1 72.25 227 LEU B N 1
ATOM 5011 C CA . LEU B 1 227 ? 32.344 -14.43 -5.801 1 72.25 227 LEU B CA 1
ATOM 5012 C C . LEU B 1 227 ? 32.656 -15.789 -6.414 1 72.25 227 LEU B C 1
ATOM 5014 O O . LEU B 1 227 ? 33.344 -16.609 -5.801 1 72.25 227 LEU B O 1
ATOM 5018 N N . GLU B 1 228 ? 32.094 -15.945 -7.527 1 71.44 228 GLU B N 1
ATOM 5019 C CA . GLU B 1 228 ? 32.438 -17.172 -8.25 1 71.44 228 GLU B CA 1
ATOM 5020 C C . GLU B 1 228 ? 33.938 -17.281 -8.523 1 71.44 228 GLU B C 1
ATOM 5022 O O . GLU B 1 228 ? 34.531 -18.344 -8.344 1 71.44 228 GLU B O 1
ATOM 5027 N N . LYS B 1 229 ? 34.469 -16.203 -8.992 1 77.94 229 LYS B N 1
ATOM 5028 C CA . LYS B 1 229 ? 35.938 -16.172 -9.219 1 77.94 229 LYS B CA 1
ATOM 5029 C C . LYS B 1 229 ? 36.688 -16.453 -7.934 1 77.94 229 LYS B C 1
ATOM 5031 O O . LYS B 1 229 ? 37.688 -17.188 -7.945 1 77.94 229 LYS B O 1
ATOM 5036 N N . TRP B 1 230 ? 36.125 -15.977 -6.883 1 77.56 230 TRP B N 1
ATOM 5037 C CA . TRP B 1 230 ? 36.75 -16.188 -5.582 1 77.56 230 TRP B CA 1
ATOM 5038 C C . TRP B 1 230 ? 36.688 -17.656 -5.184 1 77.56 230 TRP B C 1
ATOM 5040 O O . TRP B 1 230 ? 37.719 -18.234 -4.773 1 77.56 230 TRP B O 1
ATOM 5050 N N . ILE B 1 231 ? 35.562 -18.156 -5.367 1 73 231 ILE B N 1
ATOM 5051 C CA . ILE B 1 231 ? 35.344 -19.547 -4.977 1 73 231 ILE B CA 1
ATOM 5052 C C . ILE B 1 231 ? 36.219 -20.453 -5.848 1 73 231 ILE B C 1
ATOM 5054 O O . ILE B 1 231 ? 36.781 -21.438 -5.359 1 73 231 ILE B O 1
ATOM 5058 N N . LEU B 1 232 ? 36.281 -20.109 -7.027 1 74.62 232 LEU B N 1
ATOM 5059 C CA . LEU B 1 232 ? 37.125 -20.891 -7.926 1 74.62 232 LEU B CA 1
ATOM 5060 C C . LEU B 1 232 ? 38.562 -20.828 -7.488 1 74.62 232 LEU B C 1
ATOM 5062 O O . LEU B 1 232 ? 39.281 -21.828 -7.559 1 74.62 232 LEU B O 1
ATOM 5066 N N . GLU B 1 233 ? 38.969 -19.688 -6.98 1 78.56 233 GLU B N 1
ATOM 5067 C CA . GLU B 1 233 ? 40.375 -19.469 -6.602 1 78.56 233 GLU B CA 1
ATOM 5068 C C . GLU B 1 233 ? 40.625 -19.984 -5.191 1 78.56 233 GLU B C 1
ATOM 5070 O O . GLU B 1 233 ? 41.719 -20.531 -4.918 1 78.56 233 GLU B O 1
ATOM 5075 N N . HIS B 1 234 ? 39.594 -19.812 -4.359 1 76.31 234 HIS B N 1
ATOM 5076 C CA . HIS B 1 234 ? 39.875 -20.078 -2.951 1 76.31 234 HIS B CA 1
ATOM 5077 C C . HIS B 1 234 ? 39.094 -21.297 -2.463 1 76.31 234 HIS B C 1
ATOM 5079 O O . HIS B 1 234 ? 39.312 -21.766 -1.338 1 76.31 234 HIS B O 1
ATOM 5085 N N . ARG B 1 235 ? 38.156 -21.812 -3.355 1 68.19 235 ARG B N 1
ATOM 5086 C CA . ARG B 1 235 ? 37.344 -23 -3.098 1 68.19 235 ARG B CA 1
ATOM 5087 C C . ARG B 1 235 ? 36.531 -22.844 -1.827 1 68.19 235 ARG B C 1
ATOM 5089 O O . ARG B 1 235 ? 36.156 -23.828 -1.183 1 68.19 235 ARG B O 1
ATOM 5096 N N . ALA B 1 236 ? 36.375 -21.703 -1.313 1 66.69 236 ALA B N 1
ATOM 5097 C CA . ALA B 1 236 ? 35.562 -21.422 -0.14 1 66.69 236 ALA B CA 1
ATOM 5098 C C . ALA B 1 236 ? 35 -20 -0.207 1 66.69 236 ALA B C 1
ATOM 5100 O O . ALA B 1 236 ? 35.5 -19.156 -0.94 1 66.69 236 ALA B O 1
ATOM 5101 N N . LEU B 1 237 ? 33.844 -19.812 0.469 1 66.19 237 LEU B N 1
ATOM 5102 C CA . LEU B 1 237 ? 33.281 -18.469 0.583 1 66.19 237 LEU B CA 1
ATOM 5103 C C . LEU B 1 237 ? 34.125 -17.594 1.491 1 66.19 237 LEU B C 1
ATOM 5105 O O . LEU B 1 237 ? 34.719 -18.078 2.447 1 66.19 237 LEU B O 1
ATOM 5109 N N . PRO B 1 238 ? 34.219 -16.297 1.104 1 67.12 238 PRO B N 1
ATOM 5110 C CA . PRO B 1 238 ? 35 -15.391 1.973 1 67.12 238 PRO B CA 1
ATOM 5111 C C . PRO B 1 238 ? 34.344 -15.211 3.346 1 67.12 238 PRO B C 1
ATOM 5113 O O . PRO B 1 238 ? 33.219 -14.766 3.438 1 67.12 238 PRO B O 1
ATOM 5116 N N . LYS B 1 239 ? 34.906 -15.695 4.359 1 63.91 239 LYS B N 1
ATOM 5117 C CA . LYS B 1 239 ? 34.344 -15.633 5.715 1 63.91 239 LYS B CA 1
ATOM 5118 C C . LYS B 1 239 ? 35.094 -14.594 6.551 1 63.91 239 LYS B C 1
ATOM 5120 O O . LYS B 1 239 ? 34.469 -13.836 7.301 1 63.91 239 LYS B O 1
ATOM 5125 N N . LEU B 1 240 ? 36.312 -14.602 6.438 1 66 240 LEU B N 1
ATOM 5126 C CA . LEU B 1 240 ? 37.156 -13.727 7.238 1 66 240 LEU B CA 1
ATOM 5127 C C . LEU B 1 240 ? 37.188 -12.32 6.645 1 66 240 LEU B C 1
ATOM 5129 O O . LEU B 1 240 ? 36.969 -12.148 5.441 1 66 240 LEU B O 1
ATOM 5133 N N . TYR B 1 241 ? 37.406 -11.383 7.5 1 66.56 241 TYR B N 1
ATOM 5134 C CA . TYR B 1 241 ? 37.5 -9.992 7.074 1 66.56 241 TYR B CA 1
ATOM 5135 C C . TYR B 1 241 ? 38.531 -9.844 5.953 1 66.56 241 TYR B C 1
ATOM 5137 O O . TYR B 1 241 ? 38.281 -9.125 4.977 1 66.56 241 TYR B O 1
ATOM 5145 N N . LYS B 1 242 ? 39.594 -10.438 6.141 1 75.88 242 LYS B N 1
ATOM 5146 C CA . LYS B 1 242 ? 40.656 -10.383 5.141 1 75.88 242 LYS B CA 1
ATOM 5147 C C . LYS B 1 242 ? 40.188 -10.914 3.795 1 75.88 242 LYS B C 1
ATOM 5149 O O . LYS B 1 242 ? 40.5 -10.352 2.746 1 75.88 242 LYS B O 1
ATOM 5154 N N . ASP B 1 243 ? 39.406 -11.984 3.809 1 76.12 243 ASP B N 1
ATOM 5155 C CA . ASP B 1 243 ? 38.812 -12.578 2.604 1 76.12 243 ASP B CA 1
ATOM 5156 C C . ASP B 1 243 ? 37.844 -11.625 1.925 1 76.12 243 ASP B C 1
ATOM 5158 O O . ASP B 1 243 ? 37.875 -11.484 0.7 1 76.12 243 ASP B O 1
ATOM 5162 N N . LYS B 1 244 ? 37.156 -11.008 2.773 1 75.12 244 LYS B N 1
ATOM 5163 C CA . LYS B 1 244 ? 36.156 -10.078 2.256 1 75.12 244 LYS B CA 1
ATOM 5164 C C . LYS B 1 244 ? 36.812 -8.859 1.621 1 75.12 244 LYS B C 1
ATOM 5166 O O . LYS B 1 244 ? 36.375 -8.367 0.587 1 75.12 244 LYS B O 1
ATOM 5171 N N . GLN B 1 245 ? 37.844 -8.484 2.252 1 78.88 245 GLN B N 1
ATOM 5172 C CA . GLN B 1 245 ? 38.594 -7.375 1.684 1 78.88 245 GLN B CA 1
ATOM 5173 C C . GLN B 1 245 ? 39.219 -7.758 0.342 1 78.88 245 GLN B C 1
ATOM 5175 O O . GLN B 1 245 ? 39.219 -6.961 -0.599 1 78.88 245 GLN B O 1
ATOM 5180 N N . GLN B 1 246 ? 39.719 -8.898 0.262 1 83.25 246 GLN B N 1
ATOM 5181 C CA . GLN B 1 246 ? 40.312 -9.383 -0.988 1 83.25 246 GLN B CA 1
ATOM 5182 C C . GLN B 1 246 ? 39.25 -9.492 -2.078 1 83.25 246 GLN B C 1
ATOM 5184 O O . GLN B 1 246 ? 39.5 -9.188 -3.242 1 83.25 246 GLN B O 1
ATOM 5189 N N . LEU B 1 247 ? 38.156 -9.891 -1.671 1 83.38 247 LEU B N 1
ATOM 5190 C CA . LEU B 1 247 ? 37.062 -9.953 -2.627 1 83.38 247 LEU B CA 1
ATOM 5191 C C . LEU B 1 247 ? 36.688 -8.555 -3.113 1 83.38 247 LEU B C 1
ATOM 5193 O O . LEU B 1 247 ? 36.469 -8.352 -4.305 1 83.38 247 LEU B O 1
ATOM 5197 N N . ARG B 1 248 ? 36.656 -7.688 -2.221 1 80.94 248 ARG B N 1
ATOM 5198 C CA . ARG B 1 248 ? 36.375 -6.301 -2.6 1 80.94 248 ARG B CA 1
ATOM 5199 C C . ARG B 1 248 ? 37.438 -5.797 -3.592 1 80.94 248 ARG B C 1
ATOM 5201 O O . ARG B 1 248 ? 37.094 -5.125 -4.566 1 80.94 248 ARG B O 1
ATOM 5208 N N . ASP B 1 249 ? 38.625 -6.145 -3.303 1 84.38 249 ASP B N 1
ATOM 5209 C CA . ASP B 1 249 ? 39.719 -5.754 -4.195 1 84.38 249 ASP B CA 1
ATOM 5210 C C . ASP B 1 249 ? 39.562 -6.398 -5.57 1 84.38 249 ASP B C 1
ATOM 5212 O O . ASP B 1 249 ? 39.844 -5.77 -6.594 1 84.38 249 ASP B O 1
ATOM 5216 N N . MET B 1 250 ? 39.125 -7.613 -5.609 1 85.81 250 MET B N 1
ATOM 5217 C CA . MET B 1 250 ? 38.844 -8.312 -6.863 1 85.81 250 MET B CA 1
ATOM 5218 C C . MET B 1 250 ? 37.781 -7.59 -7.672 1 85.81 250 MET B C 1
ATOM 5220 O O . MET B 1 250 ? 37.906 -7.43 -8.883 1 85.81 250 MET B O 1
ATOM 5224 N N . ILE B 1 251 ? 36.812 -7.18 -6.984 1 85.44 251 ILE B N 1
ATOM 5225 C CA . ILE B 1 251 ? 35.719 -6.473 -7.633 1 85.44 251 ILE B CA 1
ATOM 5226 C C . ILE B 1 251 ? 36.188 -5.117 -8.141 1 85.44 251 ILE B C 1
ATOM 5228 O O . ILE B 1 251 ? 35.906 -4.719 -9.266 1 85.44 251 ILE B O 1
ATOM 5232 N N . LYS B 1 252 ? 36.938 -4.477 -7.34 1 83.25 252 LYS B N 1
ATOM 5233 C CA . LYS B 1 252 ? 37.469 -3.17 -7.684 1 83.25 252 LYS B CA 1
ATOM 5234 C C . LYS B 1 252 ? 38.312 -3.244 -8.961 1 83.25 252 LYS B C 1
ATOM 5236 O O . LYS B 1 252 ? 38.281 -2.324 -9.773 1 83.25 252 LYS B O 1
ATOM 5241 N N . SER B 1 253 ? 39.031 -4.258 -9.086 1 84.12 253 SER B N 1
ATOM 5242 C CA . SER B 1 253 ? 39.906 -4.438 -10.242 1 84.12 253 SER B CA 1
ATOM 5243 C C . SER B 1 253 ? 39.125 -4.57 -11.531 1 84.12 253 SER B C 1
ATOM 5245 O O . SER B 1 253 ? 39.656 -4.426 -12.625 1 84.12 253 SER B O 1
ATOM 5247 N N . GLY B 1 254 ? 37.844 -4.84 -11.438 1 81.56 254 GLY B N 1
ATOM 5248 C CA . GLY B 1 254 ? 36.969 -4.996 -12.609 1 81.56 254 GLY B CA 1
ATOM 5249 C C . GLY B 1 254 ? 36.406 -3.684 -13.094 1 81.56 254 GLY B C 1
ATOM 5250 O O . GLY B 1 254 ? 35.719 -3.646 -14.117 1 81.56 254 GLY B O 1
ATOM 5251 N N . ILE B 1 255 ? 36.562 -2.689 -12.312 1 81.12 255 ILE B N 1
ATOM 5252 C CA . ILE B 1 255 ? 36.062 -1.379 -12.688 1 81.12 255 ILE B CA 1
ATOM 5253 C C . ILE B 1 255 ? 36.75 -0.893 -13.961 1 81.12 255 ILE B C 1
ATOM 5255 O O . ILE B 1 255 ? 37.969 -0.968 -14.078 1 81.12 255 ILE B O 1
ATOM 5259 N N . ARG B 1 256 ? 35.844 -0.59 -14.891 1 78.31 256 ARG B N 1
ATOM 5260 C CA . ARG B 1 256 ? 36.375 -0.072 -16.156 1 78.31 256 ARG B CA 1
ATOM 5261 C C . ARG B 1 256 ? 36.312 1.45 -16.203 1 78.31 256 ARG B C 1
ATOM 5263 O O . ARG B 1 256 ? 35.469 2.051 -15.508 1 78.31 256 ARG B O 1
ATOM 5270 N N . ARG B 1 257 ? 37.219 2.082 -16.719 1 65.75 257 ARG B N 1
ATOM 5271 C CA . ARG B 1 257 ? 37.25 3.529 -16.891 1 65.75 257 ARG B CA 1
ATOM 5272 C C . ARG B 1 257 ? 36.938 3.918 -18.328 1 65.75 257 ARG B C 1
ATOM 5274 O O . ARG B 1 257 ? 37.312 3.209 -19.266 1 65.75 257 ARG B O 1
ATOM 5281 N N . ASP B 1 258 ? 35.844 4.688 -18.469 1 61.22 258 ASP B N 1
ATOM 5282 C CA . ASP B 1 258 ? 35.594 5.199 -19.812 1 61.22 258 ASP B CA 1
ATOM 5283 C C . ASP B 1 258 ? 36.781 5.984 -20.328 1 61.22 258 ASP B C 1
ATOM 5285 O O . ASP B 1 258 ? 37.406 6.766 -19.594 1 61.22 258 ASP B O 1
ATOM 5289 N N . GLU B 1 259 ? 37.375 5.566 -21.391 1 57.88 259 GLU B N 1
ATOM 5290 C CA . GLU B 1 259 ? 38.469 6.32 -22.047 1 57.88 259 GLU B CA 1
ATOM 5291 C C . GLU B 1 259 ? 38.125 7.812 -22.078 1 57.88 259 GLU B C 1
ATOM 5293 O O . GLU B 1 259 ? 39.031 8.648 -22.047 1 57.88 259 GLU B O 1
ATOM 5298 N N . HIS B 1 260 ? 36.906 8.219 -22.344 1 55.72 260 HIS B N 1
ATOM 5299 C CA . HIS B 1 260 ? 36.562 9.617 -22.578 1 55.72 260 HIS B CA 1
ATOM 5300 C C . HIS B 1 260 ? 36.062 10.289 -21.312 1 55.72 260 HIS B C 1
ATOM 5302 O O . HIS B 1 260 ? 35.812 11.492 -21.297 1 55.72 260 HIS B O 1
ATOM 5308 N N . ASP B 1 261 ? 35.594 9.586 -20.203 1 50.03 261 ASP B N 1
ATOM 5309 C CA . ASP B 1 261 ? 35.156 10.195 -18.953 1 50.03 261 ASP B CA 1
ATOM 5310 C C . ASP B 1 261 ? 35.875 9.578 -17.766 1 50.03 261 ASP B C 1
ATOM 5312 O O . ASP B 1 261 ? 35.625 8.422 -17.406 1 50.03 261 ASP B O 1
ATOM 5316 N N . SER B 1 262 ? 37.031 9.977 -17.5 1 49.84 262 SER B N 1
ATOM 5317 C CA . SER B 1 262 ? 37.938 9.602 -16.438 1 49.84 262 SER B CA 1
ATOM 5318 C C . SER B 1 262 ? 37.25 9.445 -15.102 1 49.84 262 SER B C 1
ATOM 5320 O O . SER B 1 262 ? 37.75 8.797 -14.195 1 49.84 262 SER B O 1
ATOM 5322 N N . SER B 1 263 ? 36.312 10.242 -14.844 1 48.91 263 SER B N 1
ATOM 5323 C CA . SER B 1 263 ? 35.719 10.43 -13.523 1 48.91 263 SER B CA 1
ATOM 5324 C C . SER B 1 263 ? 34.594 9.422 -13.273 1 48.91 263 SER B C 1
ATOM 5326 O O . SER B 1 263 ? 34.062 9.336 -12.164 1 48.91 263 SER B O 1
ATOM 5328 N N . ASN B 1 264 ? 34.125 8.633 -14.305 1 51.12 264 ASN B N 1
ATOM 5329 C CA . ASN B 1 264 ? 32.906 7.855 -14.18 1 51.12 264 ASN B CA 1
ATOM 5330 C C . ASN B 1 264 ? 33.156 6.496 -13.539 1 51.12 264 ASN B C 1
ATOM 5332 O O . ASN B 1 264 ? 33.875 5.672 -14.094 1 51.12 264 ASN B O 1
ATOM 5336 N N . SER B 1 265 ? 33.281 6.457 -12.336 1 59.28 265 SER B N 1
ATOM 5337 C CA . SER B 1 265 ? 33.375 5.234 -11.547 1 59.28 265 SER B CA 1
ATOM 5338 C C . SER B 1 265 ? 32.094 4.418 -11.641 1 59.28 265 SER B C 1
ATOM 5340 O O . SER B 1 265 ? 30.984 4.984 -11.742 1 59.28 265 SER B O 1
ATOM 5342 N N . GLU B 1 266 ? 32.25 3.176 -12.148 1 69.25 266 GLU B N 1
ATOM 5343 C CA . GLU B 1 266 ? 31.109 2.268 -12.25 1 69.25 266 GLU B CA 1
ATOM 5344 C C . GLU B 1 266 ? 30.438 2.068 -10.891 1 69.25 266 GLU B C 1
ATOM 5346 O O . GLU B 1 266 ? 30.938 1.33 -10.047 1 69.25 266 GLU B O 1
ATOM 5351 N N . GLU B 1 267 ? 29.391 2.805 -10.703 1 69 267 GLU B N 1
ATOM 5352 C CA . GLU B 1 267 ? 28.641 2.779 -9.453 1 69 267 GLU B CA 1
ATOM 5353 C C . GLU B 1 267 ? 28.188 1.363 -9.109 1 69 267 GLU B C 1
ATOM 5355 O O . GLU B 1 267 ? 28.125 0.986 -7.938 1 69 267 GLU B O 1
ATOM 5360 N N . ASN B 1 268 ? 28 0.659 -10.117 1 68.69 268 ASN B N 1
ATOM 5361 C CA . ASN B 1 268 ? 27.562 -0.711 -9.891 1 68.69 268 ASN B CA 1
ATOM 5362 C C . ASN B 1 268 ? 28.641 -1.554 -9.227 1 68.69 268 ASN B C 1
ATOM 5364 O O . ASN B 1 268 ? 28.359 -2.389 -8.375 1 68.69 268 ASN B O 1
ATOM 5368 N N . PHE B 1 269 ? 29.859 -1.292 -9.523 1 79.62 269 PHE B N 1
ATOM 5369 C CA . PHE B 1 269 ? 30.953 -2.018 -8.906 1 79.62 269 PHE B CA 1
ATOM 5370 C C . PHE B 1 269 ? 31.172 -1.542 -7.473 1 79.62 269 PHE B C 1
ATOM 5372 O O . PHE B 1 269 ? 31.469 -2.346 -6.582 1 79.62 269 PHE B O 1
ATOM 5379 N N . GLU B 1 270 ? 30.906 -0.342 -7.355 1 72.75 270 GLU B N 1
ATOM 5380 C CA . GLU B 1 270 ? 31.016 0.176 -5.996 1 72.75 270 GLU B CA 1
ATOM 5381 C C . GLU B 1 270 ? 29.922 -0.416 -5.098 1 72.75 270 GLU B C 1
ATOM 5383 O O . GLU B 1 270 ? 30.203 -0.771 -3.945 1 72.75 270 GLU B O 1
ATOM 5388 N N . GLU B 1 271 ? 28.812 -0.539 -5.625 1 67.62 271 GLU B N 1
ATOM 5389 C CA . GLU B 1 271 ? 27.719 -1.18 -4.898 1 67.62 271 GLU B CA 1
ATOM 5390 C C . GLU B 1 271 ? 28.031 -2.643 -4.602 1 67.62 271 GLU B C 1
ATOM 5392 O O . GLU B 1 271 ? 27.734 -3.141 -3.516 1 67.62 271 GLU B O 1
ATOM 5397 N N . ALA B 1 272 ? 28.641 -3.264 -5.527 1 71.56 272 ALA B N 1
ATOM 5398 C CA . ALA B 1 272 ? 29.031 -4.66 -5.344 1 71.56 272 ALA B CA 1
ATOM 5399 C C . ALA B 1 272 ? 30.062 -4.801 -4.23 1 71.56 272 ALA B C 1
ATOM 5401 O O . ALA B 1 272 ? 29.969 -5.711 -3.402 1 71.56 272 ALA B O 1
ATOM 5402 N N . MET B 1 273 ? 30.969 -3.951 -4.188 1 74.94 273 MET B N 1
ATOM 5403 C CA . MET B 1 273 ? 32 -3.977 -3.15 1 74.94 273 MET B CA 1
ATOM 5404 C C . MET B 1 273 ? 31.391 -3.797 -1.767 1 74.94 273 MET B C 1
ATOM 5406 O O . MET B 1 273 ? 31.75 -4.496 -0.822 1 74.94 273 MET B O 1
ATOM 5410 N N . LYS B 1 274 ? 30.359 -3.023 -1.746 1 64.38 274 LYS B N 1
ATOM 5411 C CA . LYS B 1 274 ? 29.688 -2.766 -0.476 1 64.38 274 LYS B CA 1
ATOM 5412 C C . LYS B 1 274 ? 28.844 -3.965 -0.046 1 64.38 274 LYS B C 1
ATOM 5414 O O . LYS B 1 274 ? 28.719 -4.238 1.147 1 64.38 274 LYS B O 1
ATOM 5419 N N . ALA B 1 275 ? 28.406 -4.645 -1.019 1 57.69 275 ALA B N 1
ATOM 5420 C CA . ALA B 1 275 ? 27.5 -5.754 -0.775 1 57.69 275 ALA B CA 1
ATOM 5421 C C . ALA B 1 275 ? 28.25 -7.016 -0.368 1 57.69 275 ALA B C 1
ATOM 5423 O O . ALA B 1 275 ? 27.641 -8.008 0.037 1 57.69 275 ALA B O 1
ATOM 5424 N N . VAL B 1 276 ? 29.484 -7.062 -0.458 1 62.91 276 VAL B N 1
ATOM 5425 C CA . VAL B 1 276 ? 30.297 -8.234 -0.156 1 62.91 276 VAL B CA 1
ATOM 5426 C C . VAL B 1 276 ? 30 -8.719 1.264 1 62.91 276 VAL B C 1
ATOM 5428 O O . VAL B 1 276 ? 29.984 -9.922 1.525 1 62.91 276 VAL B O 1
ATOM 5431 N N . ASN B 1 277 ? 29.688 -7.801 2.037 1 51.22 277 ASN B N 1
ATOM 5432 C CA . ASN B 1 277 ? 29.391 -8.18 3.412 1 51.22 277 ASN B CA 1
ATOM 5433 C C . ASN B 1 277 ? 27.953 -8.703 3.553 1 51.22 277 ASN B C 1
ATOM 5435 O O . ASN B 1 277 ? 27.656 -9.469 4.473 1 51.22 277 ASN B O 1
ATOM 5439 N N . THR B 1 278 ? 27.141 -8.328 2.705 1 44.53 278 THR B N 1
ATOM 5440 C CA . THR B 1 278 ? 25.703 -8.602 2.83 1 44.53 278 THR B CA 1
ATOM 5441 C C . THR B 1 278 ? 25.375 -10.008 2.334 1 44.53 278 THR B C 1
ATOM 5443 O O . THR B 1 278 ? 24.375 -10.586 2.734 1 44.53 278 THR B O 1
ATOM 5446 N N . PHE B 1 279 ? 26.109 -10.5 1.415 1 40.38 279 PHE B N 1
ATOM 5447 C CA . PHE B 1 279 ? 25.719 -11.75 0.771 1 40.38 279 PHE B CA 1
ATOM 5448 C C . PHE B 1 279 ? 25.609 -12.875 1.794 1 40.38 279 PHE B C 1
ATOM 5450 O O . PHE B 1 279 ? 24.906 -13.859 1.572 1 40.38 279 PHE B O 1
ATOM 5457 N N . GLN B 1 280 ? 26.531 -12.969 2.494 1 38.88 280 GLN B N 1
ATOM 5458 C CA . GLN B 1 280 ? 26.5 -14.227 3.24 1 38.88 280 GLN B CA 1
ATOM 5459 C C . GLN B 1 280 ? 25.156 -14.438 3.912 1 38.88 280 GLN B C 1
ATOM 5461 O O . GLN B 1 280 ? 24.688 -15.578 4.039 1 38.88 280 GLN B O 1
ATOM 5466 N N . ASN B 1 281 ? 24.609 -13.617 4.715 1 37.53 281 ASN B N 1
ATOM 5467 C CA . ASN B 1 281 ? 23.562 -14.039 5.641 1 37.53 281 ASN B CA 1
ATOM 5468 C C . ASN B 1 281 ? 22.172 -13.875 5.031 1 37.53 281 ASN B C 1
ATOM 5470 O O . ASN B 1 281 ? 21.641 -12.766 4.977 1 37.53 281 ASN B O 1
ATOM 5474 N N . LEU B 1 282 ? 21.844 -14.734 3.939 1 38.31 282 LEU B N 1
ATOM 5475 C CA . LEU B 1 282 ? 20.422 -14.859 3.633 1 38.31 282 LEU B CA 1
ATOM 5476 C C . LEU B 1 282 ? 19.578 -14.406 4.816 1 38.31 282 LEU B C 1
ATOM 5478 O O . LEU B 1 282 ? 18.406 -14.031 4.645 1 38.31 282 LEU B O 1
ATOM 5482 N N . GLU B 1 283 ? 20.062 -14.805 5.957 1 38.91 283 GLU B N 1
ATOM 5483 C CA . GLU B 1 283 ? 19.312 -14.547 7.184 1 38.91 283 GLU B CA 1
ATOM 5484 C C . GLU B 1 283 ? 19.5 -13.102 7.648 1 38.91 283 GLU B C 1
ATOM 5486 O O . GLU B 1 283 ? 19.312 -12.789 8.82 1 38.91 283 GLU B O 1
ATOM 5491 N N . THR B 1 284 ? 20.281 -12.422 6.922 1 39.44 284 THR B N 1
ATOM 5492 C CA . THR B 1 284 ? 20.281 -11.109 7.562 1 39.44 284 THR B CA 1
ATOM 5493 C C . THR B 1 284 ? 18.859 -10.617 7.793 1 39.44 284 THR B C 1
ATOM 5495 O O . THR B 1 284 ? 18.016 -10.695 6.898 1 39.44 284 THR B O 1
ATOM 5498 N N . PRO B 1 285 ? 18.438 -10.805 9.031 1 42.16 285 PRO B N 1
ATOM 5499 C CA . PRO B 1 285 ? 17.078 -10.438 9.477 1 42.16 285 PRO B CA 1
ATOM 5500 C C . PRO B 1 285 ? 16.422 -9.414 8.555 1 42.16 285 PRO B C 1
ATOM 5502 O O . PRO B 1 285 ? 15.195 -9.438 8.391 1 42.16 285 PRO B O 1
ATOM 5505 N N . GLU B 1 286 ? 17.109 -8.555 8.023 1 48.22 286 GLU B N 1
ATOM 5506 C CA . GLU B 1 286 ? 16.469 -7.422 7.352 1 48.22 286 GLU B CA 1
ATOM 5507 C C . GLU B 1 286 ? 16.109 -7.77 5.914 1 48.22 286 GLU B C 1
ATOM 5509 O O . GLU B 1 286 ? 15.453 -6.984 5.227 1 48.22 286 GLU B O 1
ATOM 5514 N N . SER B 1 287 ? 16.422 -9.047 5.457 1 59.03 287 SER B N 1
ATOM 5515 C CA . SER B 1 287 ? 16.25 -9.219 4.023 1 59.03 287 SER B CA 1
ATOM 5516 C C . SER B 1 287 ? 14.844 -9.727 3.701 1 59.03 287 SER B C 1
ATOM 5518 O O . SER B 1 287 ? 14.336 -10.625 4.371 1 59.03 287 SER B O 1
ATOM 5520 N N . MET B 1 288 ? 14.031 -9.023 3.006 1 72.94 288 MET B N 1
ATOM 5521 C CA . MET B 1 288 ? 12.727 -9.391 2.455 1 72.94 288 MET B CA 1
ATOM 5522 C C . MET B 1 288 ? 12.836 -10.625 1.565 1 72.94 288 MET B C 1
ATOM 5524 O O . MET B 1 288 ? 11.828 -11.242 1.229 1 72.94 288 MET B O 1
ATOM 5528 N N . MET B 1 289 ? 14.078 -11.273 1.382 1 73.38 289 MET B N 1
ATOM 5529 C CA . MET B 1 289 ? 14.297 -12.398 0.476 1 73.38 289 MET B CA 1
ATOM 5530 C C . MET B 1 289 ? 13.82 -13.703 1.103 1 73.38 289 MET B C 1
ATOM 5532 O O . MET B 1 289 ? 13.422 -14.633 0.393 1 73.38 289 MET B O 1
ATOM 5536 N N . ILE B 1 290 ? 13.953 -13.727 2.395 1 77.75 290 ILE B N 1
ATOM 5537 C CA . ILE B 1 290 ? 13.5 -14.922 3.096 1 77.75 290 ILE B CA 1
ATOM 5538 C C . ILE B 1 290 ? 12.031 -15.188 2.762 1 77.75 290 ILE B C 1
ATOM 5540 O O . ILE B 1 290 ? 11.609 -16.344 2.666 1 77.75 290 ILE B O 1
ATOM 5544 N N . TYR B 1 291 ? 11.312 -14.156 2.58 1 87.06 291 TYR B N 1
ATOM 5545 C CA . TYR B 1 291 ? 9.898 -14.312 2.27 1 87.06 291 TYR B CA 1
ATOM 5546 C C . TYR B 1 291 ? 9.711 -14.844 0.854 1 87.06 291 TYR B C 1
ATOM 5548 O O . TYR B 1 291 ? 8.766 -15.594 0.587 1 87.06 291 TYR B O 1
ATOM 5556 N N . TYR B 1 292 ? 10.633 -14.484 -0.028 1 83.81 292 TYR B N 1
ATOM 5557 C CA . TYR B 1 292 ? 10.594 -15.078 -1.361 1 83.81 292 TYR B CA 1
ATOM 5558 C C . TYR B 1 292 ? 10.781 -16.594 -1.293 1 83.81 292 TYR B C 1
ATOM 5560 O O . TYR B 1 292 ? 10.047 -17.344 -1.937 1 83.81 292 TYR B O 1
ATOM 5568 N N . VAL B 1 293 ? 11.734 -16.984 -0.515 1 82.31 293 VAL B N 1
ATOM 5569 C CA . VAL B 1 293 ? 12.016 -18.406 -0.346 1 82.31 293 VAL B CA 1
ATOM 5570 C C . VAL B 1 293 ? 10.805 -19.109 0.261 1 82.31 293 VAL B C 1
ATOM 5572 O O . VAL B 1 293 ? 10.422 -20.203 -0.186 1 82.31 293 VAL B O 1
ATOM 5575 N N . MET B 1 294 ? 10.258 -18.469 1.256 1 89.5 294 MET B N 1
ATOM 5576 C CA . MET B 1 294 ? 9.086 -19.031 1.912 1 89.5 294 MET B CA 1
ATOM 5577 C C . MET B 1 294 ? 7.938 -19.219 0.92 1 89.5 294 MET B C 1
ATOM 5579 O O . MET B 1 294 ? 7.27 -20.25 0.916 1 89.5 294 MET B O 1
ATOM 5583 N N . LEU B 1 295 ? 7.75 -18.219 0.096 1 90.06 295 LEU B N 1
ATOM 5584 C CA . LEU B 1 295 ? 6.656 -18.266 -0.87 1 90.06 295 LEU B CA 1
ATOM 5585 C C . LEU B 1 295 ? 6.891 -19.359 -1.911 1 90.06 295 LEU B C 1
ATOM 5587 O O . LEU B 1 295 ? 5.949 -20.031 -2.336 1 90.06 295 LEU B O 1
ATOM 5591 N N . ARG B 1 296 ? 8.141 -19.547 -2.293 1 86.88 296 ARG B N 1
ATOM 5592 C CA . ARG B 1 296 ? 8.461 -20.641 -3.197 1 86.88 296 ARG B CA 1
ATOM 5593 C C . ARG B 1 296 ? 8.211 -22 -2.529 1 86.88 296 ARG B C 1
ATOM 5595 O O . ARG B 1 296 ? 7.773 -22.938 -3.182 1 86.88 296 ARG B O 1
ATOM 5602 N N . GLY B 1 297 ? 8.602 -22.016 -1.311 1 90.25 297 GLY B N 1
ATOM 5603 C CA . GLY B 1 297 ? 8.289 -23.234 -0.557 1 90.25 297 GLY B CA 1
ATOM 5604 C C . GLY B 1 297 ? 6.805 -23.531 -0.488 1 90.25 297 GLY B C 1
ATOM 5605 O O . GLY B 1 297 ? 6.395 -24.688 -0.604 1 90.25 297 GLY B O 1
ATOM 5606 N N . VAL B 1 298 ? 6.004 -22.531 -0.288 1 94.06 298 VAL B N 1
ATOM 5607 C CA . VAL B 1 298 ? 4.551 -22.672 -0.255 1 94.06 298 VAL B CA 1
ATOM 5608 C C . VAL B 1 298 ? 4.047 -23.172 -1.604 1 94.06 298 VAL B C 1
ATOM 5610 O O . VAL B 1 298 ? 3.133 -24 -1.663 1 94.06 298 VAL B O 1
ATOM 5613 N N . ASP B 1 299 ? 4.668 -22.672 -2.68 1 91.31 299 ASP B N 1
ATOM 5614 C CA . ASP B 1 299 ? 4.297 -23.141 -4.012 1 91.31 299 ASP B CA 1
ATOM 5615 C C . ASP B 1 299 ? 4.547 -24.641 -4.156 1 91.31 299 ASP B C 1
ATOM 5617 O O . ASP B 1 299 ? 3.709 -25.375 -4.695 1 91.31 299 ASP B O 1
ATOM 5621 N N . LYS B 1 300 ? 5.688 -25.078 -3.695 1 91.06 300 LYS B N 1
ATOM 5622 C CA . LYS B 1 300 ? 6.012 -26.5 -3.75 1 91.06 300 LYS B CA 1
ATOM 5623 C C . LYS B 1 300 ? 5.035 -27.312 -2.908 1 91.06 300 LYS B C 1
ATOM 5625 O O . LYS B 1 300 ? 4.617 -28.406 -3.311 1 91.06 300 LYS B O 1
ATOM 5630 N N . PHE B 1 301 ? 4.75 -26.812 -1.735 1 95.69 301 PHE B N 1
ATOM 5631 C CA . PHE B 1 301 ? 3.789 -27.453 -0.849 1 95.69 301 PHE B CA 1
ATOM 5632 C C . PHE B 1 301 ? 2.439 -27.609 -1.537 1 95.69 301 PHE B C 1
ATOM 5634 O O . PHE B 1 301 ? 1.841 -28.688 -1.5 1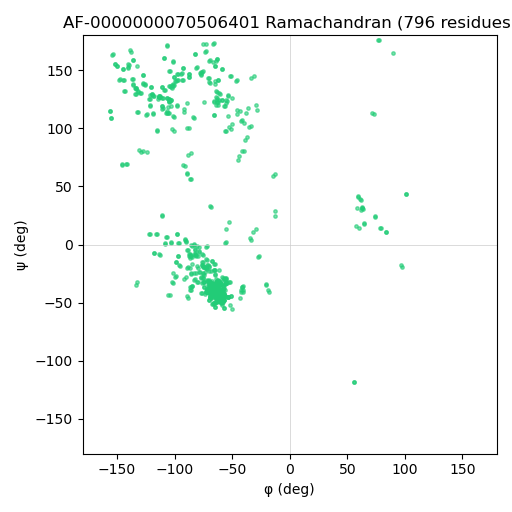 95.69 301 PHE B O 1
ATOM 5641 N N . GLN B 1 302 ? 1.963 -26.562 -2.146 1 93.94 302 GLN B N 1
ATOM 5642 C CA . GLN B 1 302 ? 0.672 -26.578 -2.824 1 93.94 302 GLN B CA 1
ATOM 5643 C C . GLN B 1 302 ? 0.67 -27.578 -3.979 1 93.94 302 GLN B C 1
ATOM 5645 O O . GLN B 1 302 ? -0.339 -28.234 -4.234 1 93.94 302 GLN B O 1
ATOM 5650 N N . ALA B 1 303 ? 1.755 -27.625 -4.652 1 91.31 303 ALA B N 1
ATOM 5651 C CA . ALA B 1 303 ? 1.874 -28.562 -5.766 1 91.31 303 ALA B CA 1
ATOM 5652 C C . ALA B 1 303 ? 1.791 -30 -5.273 1 91.31 303 ALA B C 1
ATOM 5654 O O . ALA B 1 303 ? 1.217 -30.859 -5.949 1 91.31 303 ALA B O 1
ATOM 5655 N N . GLU B 1 304 ? 2.326 -30.219 -4.133 1 93.44 304 GLU B N 1
ATOM 5656 C CA . GLU B 1 304 ? 2.406 -31.594 -3.611 1 93.44 304 GLU B CA 1
ATOM 5657 C C . GLU B 1 304 ? 1.133 -31.969 -2.861 1 93.44 304 GLU B C 1
ATOM 5659 O O . GLU B 1 304 ? 0.677 -33.125 -2.941 1 93.44 304 GLU B O 1
ATOM 5664 N N . TYR B 1 305 ? 0.528 -31.047 -2.143 1 94.25 305 TYR B N 1
ATOM 5665 C CA . TYR B 1 305 ? -0.542 -31.406 -1.221 1 94.25 305 TYR B CA 1
ATOM 5666 C C . TYR B 1 305 ? -1.853 -30.734 -1.618 1 94.25 305 TYR B C 1
ATOM 5668 O O . TYR B 1 305 ? -2.893 -30.984 -1 1 94.25 305 TYR B O 1
ATOM 5676 N N . ASN B 1 306 ? -1.865 -29.859 -2.578 1 91.56 306 ASN B N 1
ATOM 5677 C CA . ASN B 1 306 ? -3.031 -29.188 -3.143 1 91.56 306 ASN B CA 1
ATOM 5678 C C . ASN B 1 306 ? -3.75 -28.328 -2.098 1 91.56 306 ASN B C 1
ATOM 5680 O O . ASN B 1 306 ? -4.98 -28.312 -2.049 1 91.56 306 ASN B O 1
ATOM 5684 N N . SER B 1 307 ? -2.967 -27.812 -1.175 1 92.69 307 SER B N 1
ATOM 5685 C CA . SER B 1 307 ? -3.461 -26.906 -0.137 1 92.69 307 SER B CA 1
ATOM 5686 C C . SER B 1 307 ? -2.361 -25.969 0.358 1 92.69 307 SER B C 1
ATOM 5688 O O . SER B 1 307 ? -1.183 -26.188 0.058 1 92.69 307 SER B O 1
ATOM 5690 N N . TYR B 1 308 ? -2.828 -24.938 1.024 1 94.06 308 TYR B N 1
ATOM 5691 C CA . TYR B 1 308 ? -1.838 -24.109 1.696 1 94.06 308 TYR B CA 1
ATOM 5692 C C . TYR B 1 308 ? -1.356 -24.766 2.984 1 94.06 308 TYR B C 1
ATOM 5694 O O . TYR B 1 308 ? -2.1 -25.516 3.621 1 94.06 308 TYR B O 1
ATOM 5702 N N . PRO B 1 309 ? -0.097 -24.5 3.293 1 95.56 309 PRO B N 1
ATOM 5703 C CA . PRO B 1 309 ? 0.324 -24.969 4.613 1 95.56 309 PRO B CA 1
ATOM 5704 C C . PRO B 1 309 ? -0.514 -24.375 5.746 1 95.56 309 PRO B C 1
ATOM 5706 O O . PRO B 1 309 ? -0.661 -23.156 5.836 1 95.56 309 PRO B O 1
ATOM 5709 N N . GLY B 1 310 ? -1.092 -25.219 6.566 1 93.31 310 GLY B N 1
ATOM 5710 C CA . GLY B 1 310 ? -1.881 -24.781 7.707 1 93.31 310 GLY B CA 1
ATOM 5711 C C . GLY B 1 310 ? -3.275 -24.328 7.328 1 93.31 310 GLY B C 1
ATOM 5712 O O . GLY B 1 310 ? -3.932 -23.609 8.094 1 93.31 310 GLY B O 1
ATOM 5713 N N . GLU B 1 311 ? -3.719 -24.625 6.156 1 91.06 311 GLU B N 1
ATOM 5714 C CA . GLU B 1 311 ? -5.043 -24.234 5.695 1 91.06 311 GLU B CA 1
ATOM 5715 C C . GLU B 1 311 ? -6.137 -24.781 6.613 1 91.06 311 GLU B C 1
ATOM 5717 O O . GLU B 1 311 ? -7.121 -24.094 6.887 1 91.06 311 GLU B O 1
ATOM 5722 N N . PHE B 1 312 ? -5.887 -26 7.059 1 88.12 312 PHE B N 1
ATOM 5723 C CA . PHE B 1 312 ? -6.84 -26.656 7.945 1 88.12 312 PHE B CA 1
ATOM 5724 C C . PHE B 1 312 ? -6.352 -26.625 9.391 1 88.12 312 PHE B C 1
ATOM 5726 O O . PHE B 1 312 ? -5.184 -26.922 9.664 1 88.12 312 PHE B O 1
ATOM 5733 N N . ASP B 1 313 ? -7.238 -26.312 10.273 1 83.94 313 ASP B N 1
ATOM 5734 C CA . ASP B 1 313 ? -6.891 -26.078 11.672 1 83.94 313 ASP B CA 1
ATOM 5735 C C . ASP B 1 313 ? -6.211 -27.312 12.273 1 83.94 313 ASP B C 1
ATOM 5737 O O . ASP B 1 313 ? -5.289 -27.188 13.078 1 83.94 313 ASP B O 1
ATOM 5741 N N . ASP B 1 314 ? -6.637 -28.406 11.906 1 88.06 314 ASP B N 1
ATOM 5742 C CA . ASP B 1 314 ? -6.117 -29.641 12.508 1 88.06 314 ASP B CA 1
ATOM 5743 C C . ASP B 1 314 ? -4.801 -30.047 11.852 1 88.06 314 ASP B C 1
ATOM 5745 O O . ASP B 1 314 ? -4.129 -30.969 12.328 1 88.06 314 ASP B O 1
ATOM 5749 N N . GLN B 1 315 ? -4.387 -29.375 10.867 1 89.75 315 GLN B N 1
ATOM 5750 C CA . GLN B 1 315 ? -3.191 -29.781 10.141 1 89.75 315 GLN B CA 1
ATOM 5751 C C . GLN B 1 315 ? -2.074 -28.75 10.281 1 89.75 315 GLN B C 1
ATOM 5753 O O . GLN B 1 315 ? -1.032 -28.875 9.625 1 89.75 315 GLN B O 1
ATOM 5758 N N . VAL B 1 316 ? -2.238 -27.797 11.117 1 90.5 316 VAL B N 1
ATOM 5759 C CA . VAL B 1 316 ? -1.257 -26.734 11.227 1 90.5 316 VAL B CA 1
ATOM 5760 C C . VAL B 1 316 ? 0.088 -27.297 11.672 1 90.5 316 VAL B C 1
ATOM 5762 O O . VAL B 1 316 ? 1.114 -27.047 11.031 1 90.5 316 VAL B O 1
ATOM 5765 N N . GLU B 1 317 ? 0.099 -28.078 12.68 1 91.75 317 GLU B N 1
ATOM 5766 C CA . GLU B 1 317 ? 1.345 -28.594 13.234 1 91.75 317 GLU B CA 1
ATOM 5767 C C . GLU B 1 317 ? 1.991 -29.609 12.281 1 91.75 317 GLU B C 1
ATOM 5769 O O . GLU B 1 317 ? 3.182 -29.5 11.977 1 91.75 317 GLU B O 1
ATOM 5774 N N . PRO B 1 318 ? 1.226 -30.562 11.766 1 94.81 318 PRO B N 1
ATOM 5775 C CA . PRO B 1 318 ? 1.812 -31.5 10.805 1 94.81 318 PRO B CA 1
ATOM 5776 C C . PRO B 1 318 ? 2.355 -30.812 9.555 1 94.81 318 PRO B C 1
ATOM 5778 O O . PRO B 1 318 ? 3.344 -31.266 8.977 1 94.81 318 PRO B O 1
ATOM 5781 N N . ASP B 1 319 ? 1.741 -29.75 9.148 1 96.19 319 ASP B N 1
ATOM 5782 C CA . ASP B 1 319 ? 2.117 -29.062 7.91 1 96.19 319 ASP B CA 1
ATOM 5783 C C . ASP B 1 319 ? 3.443 -28.328 8.078 1 96.19 319 ASP B C 1
ATOM 5785 O O . ASP B 1 319 ? 4.094 -27.984 7.086 1 96.19 319 ASP B O 1
ATOM 5789 N N . ILE B 1 320 ? 3.801 -28.062 9.352 1 95.19 320 ILE B N 1
ATOM 5790 C CA . ILE B 1 320 ? 5.09 -27.422 9.602 1 95.19 320 ILE B CA 1
ATOM 5791 C C . ILE B 1 320 ? 6.215 -28.312 9.094 1 95.19 320 ILE B C 1
ATOM 5793 O O . ILE B 1 320 ? 7.121 -27.859 8.398 1 95.19 320 ILE B O 1
ATOM 5797 N N . VAL B 1 321 ? 6.098 -29.562 9.406 1 94.69 321 VAL B N 1
ATOM 5798 C CA . VAL B 1 321 ? 7.113 -30.531 8.992 1 94.69 321 VAL B CA 1
ATOM 5799 C C . VAL B 1 321 ? 7.102 -30.672 7.473 1 94.69 321 VAL B C 1
ATOM 5801 O O . VAL B 1 321 ? 8.156 -30.719 6.84 1 94.69 321 VAL B O 1
ATOM 5804 N N . LYS B 1 322 ? 5.961 -30.75 6.922 1 96.5 322 LYS B N 1
ATOM 5805 C CA . LYS B 1 322 ? 5.816 -30.891 5.477 1 96.5 322 LYS B CA 1
ATOM 5806 C C . LYS B 1 322 ? 6.41 -29.703 4.742 1 96.5 322 LYS B C 1
ATOM 5808 O O . LYS B 1 322 ? 7.109 -29.859 3.74 1 96.5 322 LYS B O 1
ATOM 5813 N N . LEU B 1 323 ? 6.07 -28.516 5.211 1 95.94 323 LEU B N 1
ATOM 5814 C CA . LEU B 1 323 ? 6.59 -27.312 4.574 1 95.94 323 LEU B CA 1
ATOM 5815 C C . LEU B 1 323 ? 8.109 -27.25 4.691 1 95.94 323 LEU B C 1
ATOM 5817 O O . LEU B 1 323 ? 8.797 -26.844 3.744 1 95.94 323 LEU B O 1
ATOM 5821 N N . LYS B 1 324 ? 8.617 -27.625 5.859 1 92.88 324 LYS B N 1
ATOM 5822 C CA . LYS B 1 324 ? 10.07 -27.672 6.047 1 92.88 324 LYS B CA 1
ATOM 5823 C C . LYS B 1 324 ? 10.727 -28.594 5.035 1 92.88 324 LYS B C 1
ATOM 5825 O O . LYS B 1 324 ? 11.797 -28.297 4.508 1 92.88 324 LYS B O 1
ATOM 5830 N N . THR B 1 325 ? 10.117 -29.703 4.836 1 93.5 325 THR B N 1
ATOM 5831 C CA . THR B 1 325 ? 10.625 -30.672 3.865 1 93.5 325 THR B CA 1
ATOM 5832 C C . THR B 1 325 ? 10.648 -30.062 2.463 1 93.5 325 THR B C 1
ATOM 5834 O O . THR B 1 325 ? 11.625 -30.219 1.727 1 93.5 325 THR B O 1
ATOM 5837 N N . CYS B 1 326 ? 9.578 -29.422 2.068 1 93.44 326 CYS B N 1
ATOM 5838 C CA . CYS B 1 326 ? 9.508 -28.75 0.771 1 93.44 326 CYS B CA 1
ATOM 5839 C C . CYS B 1 326 ? 10.617 -27.719 0.623 1 93.44 326 CYS B C 1
ATOM 5841 O O . CYS B 1 326 ? 11.242 -27.625 -0.432 1 93.44 326 CYS B O 1
ATOM 5843 N N . LEU B 1 327 ? 10.836 -26.984 1.69 1 89.44 327 LEU B N 1
ATOM 5844 C CA . LEU B 1 327 ? 11.844 -25.922 1.669 1 89.44 327 LEU B CA 1
ATOM 5845 C C . LEU B 1 327 ? 13.25 -26.516 1.56 1 89.44 327 LEU B C 1
ATOM 5847 O O . LEU B 1 327 ? 14.094 -25.984 0.84 1 89.44 327 LEU B O 1
ATOM 5851 N N . THR B 1 328 ? 13.461 -27.547 2.299 1 85.31 328 THR B N 1
ATOM 5852 C CA . THR B 1 328 ? 14.758 -28.219 2.24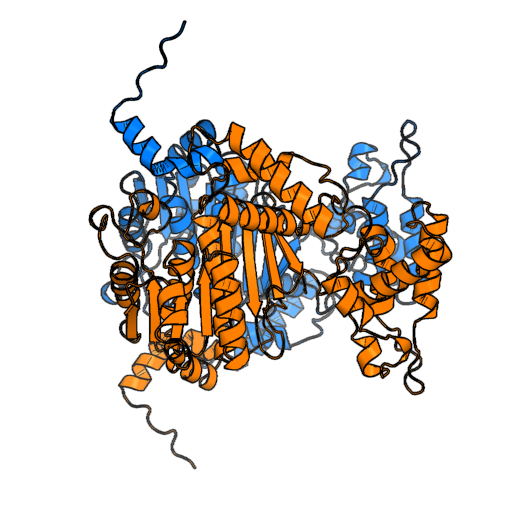8 1 85.31 328 THR B CA 1
ATOM 5853 C C . THR B 1 328 ? 15.062 -28.703 0.834 1 85.31 328 THR B C 1
ATOM 5855 O O . THR B 1 328 ? 16.172 -28.547 0.339 1 85.31 328 THR B O 1
ATOM 5858 N N . LYS B 1 329 ? 14.094 -29.297 0.233 1 84.88 329 LYS B N 1
ATOM 5859 C CA . LYS B 1 329 ? 14.242 -29.766 -1.143 1 84.88 329 LYS B CA 1
ATOM 5860 C C . LYS B 1 329 ? 14.539 -28.609 -2.088 1 84.88 329 LYS B C 1
ATOM 5862 O O . LYS B 1 329 ? 15.398 -28.703 -2.961 1 84.88 329 LYS B O 1
ATOM 5867 N N . LEU B 1 330 ? 13.781 -27.562 -1.902 1 81.25 330 LEU B N 1
ATOM 5868 C CA . LEU B 1 330 ? 13.93 -26.375 -2.736 1 81.25 330 LEU B CA 1
ATOM 5869 C C . LEU B 1 330 ? 15.336 -25.797 -2.602 1 81.25 330 LEU B C 1
ATOM 5871 O O . LEU B 1 330 ? 15.984 -25.484 -3.604 1 81.25 330 LEU B O 1
ATOM 5875 N N . LEU B 1 331 ? 15.758 -25.625 -1.385 1 74.25 331 LEU B N 1
ATOM 5876 C CA . LEU B 1 331 ? 17.062 -25.047 -1.11 1 74.25 331 LEU B CA 1
ATOM 5877 C C . LEU B 1 331 ? 18.188 -25.938 -1.625 1 74.25 331 LEU B C 1
ATOM 5879 O O . LEU B 1 331 ? 19.188 -25.453 -2.145 1 74.25 331 LEU B O 1
ATOM 5883 N N . SER B 1 332 ? 17.969 -27.203 -1.48 1 73.88 332 SER B N 1
ATOM 5884 C CA . SER B 1 332 ? 18.938 -28.156 -2.025 1 73.88 332 SER B CA 1
ATOM 5885 C C . SER B 1 332 ? 19.047 -28.031 -3.541 1 73.88 332 SER B C 1
ATOM 5887 O O . SER B 1 332 ? 20.141 -28.062 -4.094 1 73.88 332 SER B O 1
ATOM 5889 N N . GLU B 1 333 ? 17.875 -27.891 -4.148 1 69.69 333 GLU B N 1
ATOM 5890 C CA . GLU B 1 333 ? 17.844 -27.703 -5.598 1 69.69 333 GLU B CA 1
ATOM 5891 C C . GLU B 1 333 ? 18.578 -26.422 -6.004 1 69.69 333 GLU B C 1
ATOM 5893 O O . GLU B 1 333 ? 19.156 -26.359 -7.086 1 69.69 333 GLU B O 1
ATOM 5898 N N . TRP B 1 334 ? 18.484 -25.5 -5.059 1 62.5 334 TRP B N 1
ATOM 5899 C CA . TRP B 1 334 ? 19.109 -24.219 -5.344 1 62.5 334 TRP B CA 1
ATOM 5900 C C . TRP B 1 334 ? 20.578 -24.219 -4.895 1 62.5 334 TRP B C 1
ATOM 5902 O O . TRP B 1 334 ? 21.297 -23.25 -5.129 1 62.5 334 TRP B O 1
ATOM 5912 N N . GLY B 1 335 ? 20.984 -25.234 -4.293 1 57.91 335 GLY B N 1
ATOM 5913 C CA . GLY B 1 335 ? 22.344 -25.328 -3.797 1 57.91 335 GLY B CA 1
ATOM 5914 C C . GLY B 1 335 ? 22.594 -24.484 -2.559 1 57.91 335 GLY B C 1
ATOM 5915 O O . GLY B 1 335 ? 23.703 -24.031 -2.324 1 57.91 335 GLY B O 1
ATOM 5916 N N . CYS B 1 336 ? 21.531 -24.188 -1.843 1 59.75 336 CYS B N 1
ATOM 5917 C CA . CYS B 1 336 ? 21.625 -2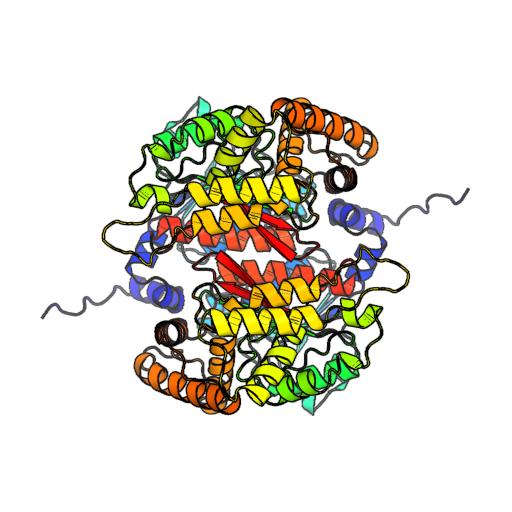3.375 -0.634 1 59.75 336 CYS B CA 1
ATOM 5918 C C . CYS B 1 336 ? 21.578 -24.25 0.614 1 59.75 336 CYS B C 1
ATOM 5920 O O . CYS B 1 336 ? 21.125 -25.391 0.556 1 59.75 336 CYS B O 1
ATOM 5922 N N . GLY B 1 337 ? 22.109 -23.719 1.765 1 62.28 337 GLY B N 1
ATOM 5923 C CA . GLY B 1 337 ? 22 -24.422 3.039 1 62.28 337 GLY B CA 1
ATOM 5924 C C . GLY B 1 337 ? 20.594 -24.328 3.637 1 62.28 337 GLY B C 1
ATOM 5925 O O . GLY B 1 337 ? 19.719 -23.656 3.092 1 62.28 337 GLY B O 1
ATOM 5926 N N . PRO B 1 338 ? 20.422 -25.047 4.66 1 66.69 338 PRO B N 1
ATOM 5927 C CA . PRO B 1 338 ? 19.109 -25.047 5.297 1 66.69 338 PRO B CA 1
ATOM 5928 C C . PRO B 1 338 ? 18.734 -23.688 5.883 1 66.69 338 PRO B C 1
ATOM 5930 O O . PRO B 1 338 ? 19.609 -22.844 6.113 1 66.69 338 PRO B O 1
ATOM 5933 N N . LEU B 1 339 ? 17.469 -23.484 5.949 1 68.56 339 LEU B N 1
ATOM 5934 C CA . LEU B 1 339 ? 16.984 -22.25 6.578 1 68.56 339 LEU B CA 1
ATOM 5935 C C . LEU B 1 339 ? 17.375 -22.219 8.055 1 68.56 339 LEU B C 1
ATOM 5937 O O . LEU B 1 339 ? 17.234 -23.219 8.758 1 68.56 339 LEU B O 1
ATOM 5941 N N . ALA B 1 340 ? 17.906 -21.125 8.414 1 56.28 340 ALA B N 1
ATOM 5942 C CA . ALA B 1 340 ? 18.391 -21.016 9.781 1 56.28 340 ALA B CA 1
ATOM 5943 C C . ALA B 1 340 ? 17.219 -20.922 10.773 1 56.28 340 ALA B C 1
ATOM 5945 O O . ALA B 1 340 ? 17.281 -21.469 11.867 1 56.28 340 ALA B O 1
ATOM 5946 N N . LYS B 1 341 ? 16.188 -20.125 10.344 1 65.06 341 LYS B N 1
ATOM 5947 C CA . LYS B 1 341 ? 15.133 -19.844 11.328 1 65.06 341 LYS B CA 1
ATOM 5948 C C . LYS B 1 341 ? 13.812 -20.5 10.922 1 65.06 341 LYS B C 1
ATOM 5950 O O . LYS B 1 341 ? 13.32 -20.266 9.82 1 65.06 341 LYS B O 1
ATOM 5955 N N . ASP B 1 342 ? 13.273 -21.281 11.891 1 76.94 342 ASP B N 1
ATOM 5956 C CA . ASP B 1 342 ? 12.016 -22 11.703 1 76.94 342 ASP B CA 1
ATOM 5957 C C . ASP B 1 342 ? 10.82 -21.078 11.938 1 76.94 342 ASP B C 1
ATOM 5959 O O . ASP B 1 342 ? 9.688 -21.422 11.602 1 76.94 342 ASP B O 1
ATOM 5963 N N . ASP B 1 343 ? 11.094 -19.984 12.391 1 84.12 343 ASP B N 1
ATOM 5964 C CA . ASP B 1 343 ? 10.016 -19.094 12.781 1 84.12 343 ASP B CA 1
ATOM 5965 C C . ASP B 1 343 ? 9.156 -18.719 11.57 1 84.12 343 ASP B C 1
ATOM 5967 O O . ASP B 1 343 ? 7.938 -18.594 11.688 1 84.12 343 ASP B O 1
ATOM 5971 N N . TYR B 1 344 ? 9.82 -18.688 10.484 1 86.81 344 TYR B N 1
ATOM 5972 C CA . TYR B 1 344 ? 9.094 -18.281 9.289 1 86.81 344 TYR B CA 1
ATOM 5973 C C . TYR B 1 344 ? 8.172 -19.406 8.812 1 86.81 344 TYR B C 1
ATOM 5975 O O . TYR B 1 344 ? 7.062 -19.141 8.344 1 86.81 344 TYR B O 1
ATOM 5983 N N . VAL B 1 345 ? 8.656 -20.625 8.953 1 91.94 345 VAL B N 1
ATOM 5984 C CA . VAL B 1 345 ? 7.848 -21.766 8.555 1 91.94 345 VAL B CA 1
ATOM 5985 C C . VAL B 1 345 ? 6.582 -21.828 9.406 1 91.94 345 VAL B C 1
ATOM 5987 O O . VAL B 1 345 ? 5.488 -22.047 8.891 1 91.94 345 VAL B O 1
ATOM 5990 N N . HIS B 1 346 ? 6.781 -21.594 10.68 1 91.56 346 HIS B N 1
ATOM 5991 C CA . HIS B 1 346 ? 5.652 -21.594 11.602 1 91.56 346 HIS B CA 1
ATOM 5992 C C . HIS B 1 346 ? 4.66 -20.484 11.25 1 91.56 346 HIS B C 1
ATOM 5994 O O . HIS B 1 346 ? 3.445 -20.703 11.289 1 91.56 346 HIS B O 1
ATOM 6000 N N . GLU B 1 347 ? 5.156 -19.375 10.891 1 91.12 347 GLU B N 1
ATOM 6001 C CA . GLU B 1 347 ? 4.305 -18.234 10.562 1 91.12 347 GLU B CA 1
ATOM 6002 C C . GLU B 1 347 ? 3.463 -18.5 9.32 1 91.12 347 GLU B C 1
ATOM 6004 O O . GLU B 1 347 ? 2.266 -18.219 9.297 1 91.12 347 GLU B O 1
ATOM 6009 N N . PHE B 1 348 ? 4.082 -19.078 8.344 1 93.94 348 PHE B N 1
ATOM 6010 C CA . PHE B 1 348 ? 3.355 -19.312 7.098 1 93.94 348 PHE B CA 1
ATOM 6011 C C . PHE B 1 348 ? 2.295 -20.391 7.289 1 93.94 348 PHE B C 1
ATOM 6013 O O . PHE B 1 348 ? 1.233 -20.344 6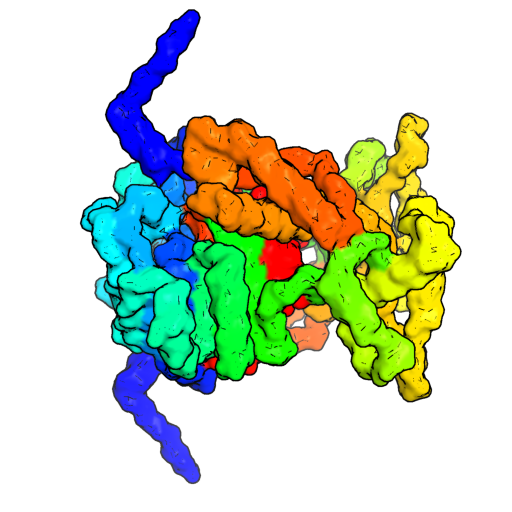.664 1 93.94 348 PHE B O 1
ATOM 6020 N N . CYS B 1 349 ? 2.59 -21.344 8.148 1 94 349 CYS B N 1
ATOM 6021 C CA . CYS B 1 349 ? 1.567 -22.344 8.469 1 94 349 CYS B CA 1
ATOM 6022 C C . CYS B 1 349 ? 0.435 -21.719 9.273 1 94 349 CYS B C 1
ATOM 6024 O O . CYS B 1 349 ? -0.728 -22.094 9.109 1 94 349 CYS B O 1
ATOM 6026 N N . ARG B 1 350 ? 0.834 -20.781 10.102 1 91.81 350 ARG B N 1
ATOM 6027 C CA . ARG B 1 350 ? -0.167 -20.047 10.867 1 91.81 350 ARG B CA 1
ATOM 6028 C C . ARG B 1 350 ? -1.036 -19.188 9.961 1 91.81 350 ARG B C 1
ATOM 6030 O O . ARG B 1 350 ? -2.236 -19.031 10.203 1 91.81 350 ARG B O 1
ATOM 6037 N N . PHE B 1 351 ? -0.433 -18.625 8.898 1 92.69 351 PHE B N 1
ATOM 6038 C CA . PHE B 1 351 ? -1.189 -17.828 7.941 1 92.69 351 PHE B CA 1
ATOM 6039 C C . PHE B 1 351 ? -2.277 -18.672 7.281 1 92.69 351 PHE B C 1
ATOM 6041 O O . PHE B 1 351 ? -3.385 -18.188 7.039 1 92.69 351 PHE B O 1
ATOM 6048 N N . GLY B 1 352 ? -1.903 -19.922 6.934 1 91.31 352 GLY B N 1
ATOM 6049 C CA . GLY B 1 352 ? -2.863 -20.844 6.352 1 91.31 352 GLY B CA 1
ATOM 6050 C C . GLY B 1 352 ? -3.383 -20.391 5 1 91.31 352 GLY B C 1
ATOM 6051 O O . GLY B 1 352 ? -4.516 -20.688 4.629 1 91.31 352 GLY B O 1
ATOM 6052 N N . GLY B 1 353 ? -2.666 -19.484 4.387 1 90.81 353 GLY B N 1
ATOM 6053 C CA . GLY B 1 353 ? -3.092 -18.984 3.088 1 90.81 353 GLY B CA 1
ATOM 6054 C C . GLY B 1 353 ? -4.117 -17.875 3.176 1 90.81 353 GLY B C 1
ATOM 6055 O O . GLY B 1 353 ? -4.652 -17.438 2.156 1 90.81 353 GLY B O 1
ATOM 6056 N N . ALA B 1 354 ? -4.352 -17.344 4.281 1 90.31 354 ALA B N 1
ATOM 6057 C CA . ALA B 1 354 ? -5.387 -16.344 4.496 1 90.31 354 ALA B CA 1
ATOM 6058 C C . ALA B 1 354 ? -4.945 -14.969 3.979 1 90.31 354 ALA B C 1
ATOM 6060 O O . ALA B 1 354 ? -3.764 -14.625 4.062 1 90.31 354 ALA B O 1
ATOM 6061 N N . GLU B 1 355 ? -5.941 -14.242 3.484 1 92.38 355 GLU B N 1
ATOM 6062 C CA . GLU B 1 355 ? -5.715 -12.852 3.086 1 92.38 355 GLU B CA 1
ATOM 6063 C C . GLU B 1 355 ? -6.219 -11.883 4.152 1 92.38 355 GLU B C 1
ATOM 6065 O O . GLU B 1 355 ? -7.289 -12.086 4.73 1 92.38 355 GLU B O 1
ATOM 6070 N N . LEU B 1 356 ? -5.465 -10.898 4.422 1 92.56 356 LEU B N 1
ATOM 6071 C CA . LEU B 1 356 ? -5.895 -9.82 5.309 1 92.56 356 LEU B CA 1
ATOM 6072 C C . LEU B 1 356 ? -6.344 -8.602 4.512 1 92.56 356 LEU B C 1
ATOM 6074 O O . LEU B 1 356 ? -5.723 -8.25 3.504 1 92.56 356 LEU B O 1
ATOM 6078 N N . HIS B 1 357 ? -7.348 -7.941 5.023 1 92.88 357 HIS B N 1
ATOM 6079 C CA . HIS B 1 357 ? -7.918 -6.797 4.32 1 92.88 357 HIS B CA 1
ATOM 6080 C C . HIS B 1 357 ? -6.879 -5.695 4.133 1 92.88 357 HIS B C 1
ATOM 6082 O O . HIS B 1 357 ? -6.746 -5.145 3.039 1 92.88 357 HIS B O 1
ATOM 6088 N N . SER B 1 358 ? -6.199 -5.355 5.172 1 94.5 358 SER B N 1
ATOM 6089 C CA . SER B 1 358 ? -5.23 -4.266 5.117 1 94.5 358 SER B CA 1
ATOM 6090 C C . SER B 1 358 ? -4.113 -4.566 4.125 1 94.5 358 SER B C 1
ATOM 6092 O O . SER B 1 358 ? -3.734 -3.705 3.326 1 94.5 358 SER B O 1
ATOM 6094 N N . VAL B 1 359 ? -3.629 -5.824 4.125 1 95.75 359 VAL B N 1
ATOM 6095 C CA . VAL B 1 359 ? -2.525 -6.219 3.254 1 95.75 359 VAL B CA 1
ATOM 6096 C C . VAL B 1 359 ? -3.002 -6.27 1.805 1 95.75 359 VAL B C 1
ATOM 6098 O O . VAL B 1 359 ? -2.311 -5.801 0.899 1 95.75 359 VAL B O 1
ATOM 6101 N N . SER B 1 360 ? -4.219 -6.793 1.608 1 96.56 360 SER B N 1
ATOM 6102 C CA . SER B 1 360 ? -4.785 -6.871 0.266 1 96.56 360 SER B CA 1
ATOM 6103 C C . SER B 1 360 ? -5.098 -5.48 -0.281 1 96.56 360 SER B C 1
ATOM 6105 O O . SER B 1 360 ? -4.934 -5.227 -1.477 1 96.56 360 SER B O 1
ATOM 6107 N N . ALA B 1 361 ? -5.559 -4.609 0.588 1 96.31 361 ALA B N 1
ATOM 6108 C CA . ALA B 1 361 ? -5.801 -3.232 0.168 1 96.31 361 ALA B CA 1
ATOM 6109 C C . ALA B 1 361 ? -4.496 -2.545 -0.232 1 96.31 361 ALA B C 1
ATOM 6111 O O . ALA B 1 361 ? -4.43 -1.883 -1.271 1 96.31 361 ALA B O 1
ATOM 6112 N N . PHE B 1 362 ? -3.477 -2.729 0.567 1 97.25 362 PHE B N 1
ATOM 6113 C CA . PHE B 1 362 ? -2.152 -2.18 0.301 1 97.25 362 PHE B CA 1
ATOM 6114 C C . PHE B 1 362 ? -1.63 -2.66 -1.049 1 97.25 362 PHE B C 1
ATOM 6116 O O . PHE B 1 362 ? -1.288 -1.849 -1.911 1 97.25 362 PHE B O 1
ATOM 6123 N N . LEU B 1 363 ? -1.609 -3.926 -1.206 1 97.75 363 LEU B N 1
ATOM 6124 C CA . LEU B 1 363 ? -1.073 -4.512 -2.43 1 97.75 363 LEU B CA 1
ATOM 6125 C C . LEU B 1 363 ? -1.975 -4.199 -3.621 1 97.75 363 LEU B C 1
ATOM 6127 O O . LEU B 1 363 ? -1.49 -4.016 -4.738 1 97.75 363 LEU B O 1
ATOM 6131 N N . GLY B 1 364 ? -3.314 -4.195 -3.357 1 97.88 364 GLY B N 1
ATOM 6132 C CA . GLY B 1 364 ? -4.254 -3.848 -4.414 1 97.88 364 GLY B CA 1
ATOM 6133 C C . GLY B 1 364 ? -3.998 -2.479 -5.012 1 97.88 364 GLY B C 1
ATOM 6134 O O . GLY B 1 364 ? -4.043 -2.311 -6.234 1 97.88 364 GLY B O 1
ATOM 6135 N N . GLY B 1 365 ? -3.748 -1.522 -4.113 1 97.25 365 GLY B N 1
ATOM 6136 C CA . GLY B 1 365 ? -3.402 -0.194 -4.59 1 97.25 365 GLY B CA 1
ATOM 6137 C C . GLY B 1 365 ? -2.109 -0.162 -5.383 1 97.25 365 GLY B C 1
ATOM 6138 O O . GLY B 1 365 ? -2.031 0.483 -6.43 1 97.25 365 GLY B O 1
ATOM 6139 N N . LEU B 1 366 ? -1.128 -0.844 -4.926 1 97 366 LEU B N 1
ATOM 6140 C CA . LEU B 1 366 ? 0.175 -0.881 -5.582 1 97 366 LEU B CA 1
ATOM 6141 C C . LEU B 1 366 ? 0.076 -1.544 -6.949 1 97 366 LEU B C 1
ATOM 6143 O O . LEU B 1 366 ? 0.581 -1.01 -7.941 1 97 366 LEU B O 1
ATOM 6147 N N . ALA B 1 367 ? -0.54 -2.703 -7.004 1 97.81 367 ALA B N 1
ATOM 6148 C CA . ALA B 1 367 ? -0.672 -3.447 -8.258 1 97.81 367 ALA B CA 1
ATOM 6149 C C . ALA B 1 367 ? -1.472 -2.654 -9.281 1 97.81 367 ALA B C 1
ATOM 6151 O O . ALA B 1 367 ? -1.155 -2.678 -10.477 1 97.81 367 ALA B O 1
ATOM 6152 N N . ALA B 1 368 ? -2.523 -2.021 -8.805 1 98 368 ALA B N 1
ATOM 6153 C CA . ALA B 1 368 ? -3.314 -1.188 -9.703 1 98 368 ALA B CA 1
ATOM 6154 C C . ALA B 1 368 ? -2.469 -0.064 -10.297 1 98 368 ALA B C 1
ATOM 6156 O O . ALA B 1 368 ? -2.551 0.219 -11.492 1 98 368 ALA B O 1
ATOM 6157 N N . GLN B 1 369 ? -1.677 0.557 -9.438 1 95.31 369 GLN B N 1
ATOM 6158 C CA . GLN B 1 369 ? -0.815 1.635 -9.914 1 95.31 369 GLN B CA 1
ATOM 6159 C C . GLN B 1 369 ? 0.171 1.129 -10.961 1 95.31 369 GLN B C 1
ATOM 6161 O O . GLN B 1 369 ? 0.411 1.798 -11.969 1 95.31 369 GLN B O 1
ATOM 6166 N N . GLU B 1 370 ? 0.759 -0.007 -10.734 1 95 370 GLU B N 1
ATOM 6167 C CA . GLU B 1 370 ? 1.679 -0.6 -11.703 1 95 370 GLU B CA 1
ATOM 6168 C C . GLU B 1 370 ? 0.965 -0.941 -13.008 1 95 370 GLU B C 1
ATOM 6170 O O . GLU B 1 370 ? 1.532 -0.788 -14.094 1 95 370 GLU B O 1
ATOM 6175 N N . THR B 1 371 ? -0.249 -1.408 -12.898 1 96.62 371 THR B N 1
ATOM 6176 C CA . THR B 1 371 ? -1.051 -1.704 -14.086 1 96.62 371 THR B CA 1
ATOM 6177 C C . THR B 1 371 ? -1.303 -0.437 -14.898 1 96.62 371 THR B C 1
ATOM 6179 O O . THR B 1 371 ? -1.189 -0.448 -16.125 1 96.62 371 THR B O 1
ATOM 6182 N N . ILE B 1 372 ? -1.625 0.629 -14.203 1 94.5 372 ILE B N 1
ATOM 6183 C CA . ILE B 1 372 ? -1.874 1.909 -14.859 1 94.5 372 ILE B CA 1
ATOM 6184 C C . ILE B 1 372 ? -0.613 2.369 -15.586 1 94.5 372 ILE B C 1
ATOM 6186 O O . ILE B 1 372 ? -0.683 2.836 -16.734 1 94.5 372 ILE B O 1
ATOM 6190 N N . LYS B 1 373 ? 0.515 2.213 -14.938 1 91.56 373 LYS B N 1
ATOM 6191 C CA . LYS B 1 373 ? 1.777 2.574 -15.578 1 91.56 373 LYS B CA 1
ATOM 6192 C C . LYS B 1 373 ? 1.987 1.785 -16.859 1 91.56 373 LYS B C 1
ATOM 6194 O O . LYS B 1 373 ? 2.404 2.346 -17.875 1 91.56 373 LYS B O 1
ATOM 6199 N N . LEU B 1 374 ? 1.689 0.535 -16.828 1 92 374 LEU B N 1
ATOM 6200 C CA . LEU B 1 374 ? 1.872 -0.334 -17.984 1 92 374 LEU B CA 1
ATOM 6201 C C . LEU B 1 374 ? 0.923 0.056 -19.109 1 92 374 LEU B C 1
ATOM 6203 O O . LEU B 1 374 ? 1.311 0.057 -20.281 1 92 374 LEU B O 1
ATOM 6207 N N . ILE B 1 375 ? -0.318 0.397 -18.766 1 93.88 375 ILE B N 1
ATOM 6208 C CA . ILE B 1 375 ? -1.344 0.744 -19.75 1 93.88 375 ILE B CA 1
ATOM 6209 C C . ILE B 1 375 ? -0.997 2.076 -20.406 1 93.88 375 ILE B C 1
ATOM 6211 O O . ILE B 1 375 ? -1.069 2.207 -21.625 1 93.88 375 ILE B O 1
ATOM 6215 N N . THR B 1 376 ? -0.595 3.061 -19.578 1 89.69 376 THR B N 1
ATOM 6216 C CA . THR B 1 376 ? -0.378 4.414 -20.062 1 89.69 376 THR B CA 1
ATOM 6217 C C . THR B 1 376 ? 1.032 4.562 -20.641 1 89.69 376 THR B C 1
ATOM 6219 O O . THR B 1 376 ? 1.327 5.535 -21.328 1 89.69 376 THR B O 1
ATOM 6222 N N . ASN B 1 377 ? 1.885 3.594 -20.281 1 85.5 377 ASN B N 1
ATOM 6223 C CA . ASN B 1 377 ? 3.287 3.635 -20.672 1 85.5 377 ASN B CA 1
ATOM 6224 C C . ASN B 1 377 ? 3.979 4.898 -20.172 1 85.5 377 ASN B C 1
ATOM 6226 O O . ASN B 1 377 ? 4.77 5.508 -20.891 1 85.5 377 ASN B O 1
ATOM 6230 N N . GLN B 1 378 ? 3.322 5.219 -18.953 1 79.56 378 GLN B N 1
ATOM 6231 C CA . GLN B 1 378 ? 3.891 6.383 -18.281 1 79.56 378 GLN B CA 1
ATOM 6232 C C . GLN B 1 378 ? 4.695 5.973 -17.062 1 79.56 378 GLN B C 1
ATOM 6234 O O . GLN B 1 378 ? 4.223 5.18 -16.234 1 79.56 378 GLN B O 1
ATOM 6239 N N . TYR B 1 379 ? 5.918 6.145 -16.969 1 80 379 TYR B N 1
ATOM 6240 C CA . TYR B 1 379 ? 6.801 5.887 -15.836 1 80 379 TYR B CA 1
ATOM 6241 C C . TYR B 1 379 ? 7.348 4.465 -15.883 1 80 379 TYR B C 1
ATOM 6243 O O . TYR B 1 379 ? 6.758 3.586 -16.516 1 80 379 TYR B O 1
ATOM 6251 N N . LYS B 1 380 ? 8.25 4.176 -15.227 1 77.44 380 LYS B N 1
ATOM 6252 C CA . LYS B 1 380 ? 8.883 2.859 -15.211 1 77.44 380 LYS B CA 1
ATOM 6253 C C . LYS B 1 380 ? 8.227 1.943 -14.188 1 77.44 380 LYS B C 1
ATOM 6255 O O . LYS B 1 380 ? 8.102 2.307 -13.016 1 77.44 380 LYS B O 1
ATOM 6260 N N . PRO B 1 381 ? 7.727 0.836 -14.609 1 78.44 381 PRO B N 1
ATOM 6261 C CA . PRO B 1 381 ? 7.172 -0.115 -13.648 1 78.44 381 PRO B CA 1
ATOM 6262 C C . PRO B 1 381 ? 8.227 -0.679 -12.695 1 78.44 381 PRO B C 1
ATOM 6264 O O . PRO B 1 381 ? 9.422 -0.589 -12.977 1 78.44 381 PRO B O 1
ATOM 6267 N N . VAL B 1 382 ? 7.789 -1.142 -11.594 1 75.12 382 VAL B N 1
ATOM 6268 C CA . VAL B 1 382 ? 8.656 -1.774 -10.602 1 75.12 382 VAL B CA 1
ATOM 6269 C C . VAL B 1 382 ? 9.43 -2.92 -11.25 1 75.12 382 VAL B C 1
ATOM 6271 O O . VAL B 1 382 ? 8.867 -3.697 -12.023 1 75.12 382 VAL B O 1
ATOM 6274 N N . HIS B 1 383 ? 10.703 -2.797 -11.117 1 66.06 383 HIS B N 1
ATOM 6275 C CA . HIS B 1 383 ? 11.578 -3.824 -11.664 1 66.06 383 HIS B CA 1
ATOM 6276 C C . HIS B 1 383 ? 11.844 -4.93 -10.648 1 66.06 383 HIS B C 1
ATOM 6278 O O . HIS B 1 383 ? 12.711 -4.789 -9.781 1 66.06 383 HIS B O 1
ATOM 6284 N N . ASN B 1 384 ? 11.258 -6.082 -10.609 1 72.75 384 ASN B N 1
ATOM 6285 C CA . ASN B 1 384 ? 10.258 -7.008 -11.125 1 72.75 384 ASN B CA 1
ATOM 6286 C C . ASN B 1 384 ? 9.445 -7.641 -9.992 1 72.75 384 ASN B C 1
ATOM 6288 O O . ASN B 1 384 ? 8.273 -7.977 -10.18 1 72.75 384 ASN B O 1
ATOM 6292 N N . THR B 1 385 ? 10.227 -7.777 -8.867 1 80.5 385 THR B N 1
ATOM 6293 C CA . THR B 1 385 ? 9.555 -8.461 -7.766 1 80.5 385 THR B CA 1
ATOM 6294 C C . THR B 1 385 ? 9.477 -7.555 -6.535 1 80.5 385 THR B C 1
ATOM 6296 O O . THR B 1 385 ? 10.477 -6.938 -6.152 1 80.5 385 THR B O 1
ATOM 6299 N N . PHE B 1 386 ? 8.367 -7.41 -5.996 1 88.12 386 PHE B N 1
ATOM 6300 C CA . PHE B 1 386 ? 8.109 -6.598 -4.812 1 88.12 386 PHE B CA 1
ATOM 6301 C C . PHE B 1 386 ? 7.578 -7.453 -3.67 1 88.12 386 PHE B C 1
ATOM 6303 O O . PHE B 1 386 ? 6.66 -8.25 -3.859 1 88.12 386 PHE B O 1
ATOM 6310 N N . ILE B 1 387 ? 8.195 -7.352 -2.494 1 88.69 387 ILE B N 1
ATOM 6311 C CA . ILE B 1 387 ? 7.75 -8.062 -1.299 1 88.69 387 ILE B CA 1
ATOM 6312 C C . ILE B 1 387 ? 7.539 -7.066 -0.159 1 88.69 387 ILE B C 1
ATOM 6314 O O . ILE B 1 387 ? 8.344 -6.148 0.031 1 88.69 387 ILE B O 1
ATOM 6318 N N . TYR B 1 388 ? 6.477 -7.238 0.564 1 91.94 388 TYR B N 1
ATOM 6319 C CA . TYR B 1 388 ? 6.117 -6.387 1.692 1 91.94 388 TYR B CA 1
ATOM 6320 C C . TYR B 1 388 ? 5.758 -7.223 2.914 1 91.94 388 TYR B C 1
ATOM 6322 O O . TYR B 1 388 ? 5.035 -8.219 2.803 1 91.94 388 TYR B O 1
ATOM 6330 N N . ASP B 1 389 ? 6.336 -6.867 4.035 1 89.44 389 ASP B N 1
ATOM 6331 C CA . ASP B 1 389 ? 6.016 -7.438 5.34 1 89.44 389 ASP B CA 1
ATOM 6332 C C . ASP B 1 389 ? 5.211 -6.453 6.188 1 89.44 389 ASP B C 1
ATOM 6334 O O . ASP B 1 389 ? 5.75 -5.445 6.648 1 89.44 389 ASP B O 1
ATOM 6338 N N . ALA B 1 390 ? 3.984 -6.789 6.453 1 92.38 390 ALA B N 1
ATOM 6339 C CA . ALA B 1 390 ? 3.068 -5.891 7.148 1 92.38 390 ALA B CA 1
ATOM 6340 C C . ALA B 1 390 ? 3.4 -5.816 8.641 1 92.38 390 ALA B C 1
ATOM 6342 O O . ALA B 1 390 ? 2.939 -4.914 9.336 1 92.38 390 ALA B O 1
ATOM 6343 N N . VAL B 1 391 ? 4.125 -6.789 9.141 1 86.88 391 VAL B N 1
ATOM 6344 C CA . VAL B 1 391 ? 4.52 -6.773 10.539 1 86.88 391 VAL B CA 1
ATOM 6345 C C . VAL B 1 391 ? 5.535 -5.656 10.781 1 86.88 391 VAL B C 1
ATOM 6347 O O . VAL B 1 391 ? 5.379 -4.855 11.703 1 86.88 391 VAL B O 1
ATOM 6350 N N . THR B 1 392 ? 6.492 -5.555 9.922 1 79 392 THR B N 1
ATOM 6351 C CA . THR B 1 392 ? 7.555 -4.57 10.109 1 79 392 THR B CA 1
ATOM 6352 C C . THR B 1 392 ? 7.293 -3.324 9.266 1 79 392 THR B C 1
ATOM 6354 O O . THR B 1 392 ? 7.938 -2.291 9.469 1 79 392 THR B O 1
ATOM 6357 N N . SER B 1 393 ? 6.371 -3.436 8.305 1 82.94 393 SER B N 1
ATOM 6358 C CA . SER B 1 393 ? 6.07 -2.385 7.336 1 82.94 393 SER B CA 1
ATOM 6359 C C . SER B 1 393 ? 7.273 -2.088 6.449 1 82.94 393 SER B C 1
ATOM 6361 O O . SER B 1 393 ? 7.492 -0.94 6.055 1 82.94 393 SER B O 1
ATOM 6363 N N . ASN B 1 394 ? 8.047 -3.121 6.238 1 80.38 394 ASN B N 1
ATOM 6364 C CA . ASN B 1 394 ? 9.18 -3.016 5.324 1 80.38 394 ASN B CA 1
ATOM 6365 C C . ASN B 1 394 ? 8.891 -3.691 3.986 1 80.38 394 ASN B C 1
ATOM 6367 O O . ASN B 1 394 ? 8.078 -4.617 3.918 1 80.38 394 ASN B O 1
ATOM 6371 N N . SER B 1 395 ? 9.5 -3.145 3.004 1 79.81 395 SER B N 1
ATOM 6372 C CA . SER B 1 395 ? 9.359 -3.738 1.679 1 79.81 395 SER B CA 1
ATOM 6373 C C . SER B 1 395 ? 10.703 -3.814 0.959 1 79.81 395 SER B C 1
ATOM 6375 O O . SER B 1 395 ? 11.672 -3.197 1.39 1 79.81 395 SER B O 1
ATOM 6377 N N . GLY B 1 396 ? 10.758 -4.691 -0.008 1 75 396 GLY B N 1
ATOM 6378 C CA . GLY B 1 396 ? 11.93 -4.836 -0.856 1 75 396 GLY B CA 1
ATOM 6379 C C . GLY B 1 396 ? 11.586 -5.176 -2.295 1 75 396 GLY B C 1
ATOM 6380 O O . GLY B 1 396 ? 10.57 -5.828 -2.559 1 75 396 GLY B O 1
ATOM 6381 N N . THR B 1 397 ? 12.344 -4.598 -3.219 1 68.56 397 THR B N 1
ATOM 6382 C CA . THR B 1 397 ? 12.227 -4.918 -4.637 1 68.56 397 THR B CA 1
ATOM 6383 C C . THR B 1 397 ? 13.438 -5.707 -5.121 1 68.56 397 THR B C 1
ATOM 6385 O O . THR B 1 397 ? 14.57 -5.402 -4.742 1 68.56 397 THR B O 1
ATOM 6388 N N . PHE B 1 398 ? 13.094 -6.742 -5.824 1 61.06 398 PHE B N 1
ATOM 6389 C CA . PHE B 1 398 ? 14.164 -7.637 -6.266 1 61.06 398 PHE B CA 1
ATOM 6390 C C . PHE B 1 398 ? 14.078 -7.871 -7.77 1 61.06 398 PHE B C 1
ATOM 6392 O O . PHE B 1 398 ? 12.992 -7.887 -8.344 1 61.06 398 PHE B O 1
ATOM 6399 N N . PHE B 1 399 ? 15.156 -7.887 -8.398 1 56 399 PHE B N 1
ATOM 6400 C CA . PHE B 1 399 ? 15.234 -8.195 -9.82 1 56 399 PHE B CA 1
ATOM 6401 C C . PHE B 1 399 ? 15.695 -9.633 -10.039 1 56 399 PHE B C 1
ATOM 6403 O O . PHE B 1 399 ? 16.703 -10.062 -9.477 1 56 399 PHE B O 1
ATOM 6410 N N . PHE B 1 400 ? 14.75 -10.469 -10.523 1 50.38 400 PHE B N 1
ATOM 6411 C CA . PHE B 1 400 ? 15.125 -11.844 -10.836 1 50.38 400 PHE B CA 1
ATOM 6412 C C . PHE B 1 400 ? 15.188 -12.062 -12.344 1 50.38 400 PHE B C 1
ATOM 6414 O O . PHE B 1 400 ? 14.453 -11.414 -13.102 1 50.38 400 PHE B O 1
#

Organism: Lasius niger (NCBI:txid67767)

Nearest PDB structures (foldseek):
  3dbh-assembly4_E  TM=7.125E-01  e=9.225E-39  Homo sapiens
  3dbr-assembly1_E  TM=7.061E-01  e=4.190E-39  Homo sapiens
  3dbl-assembly3_E  TM=7.029E-01  e=2.257E-38  Homo sapiens
  3dbr-assembly2_G  TM=7.077E-01  e=5.031E-37  Homo sapiens
  5ff5-assembly1_A  TM=7.281E-01  e=7.447E-10  Pantoea agglomerans